Protein AF-T1BHD4-F1 (afdb_monomer_lite)

Secondary structure (DSSP, 8-state):
----PPPPPP---------S-S--HHHHHHHHHHHHHHSS-GGGS-HHHHHS-TTS-HHHHHHHHHHHHHHHHHHHHHHHHHHHHHHHHHHHHH----S-HHHHHHHHHHHHHIIIIIIIIHHHHHHHHHHHHHHHTPPP--HHHHHHHHHHHHHHHHHHH----SSPPTT---S--S-TT--TTTT-TTT-TTTS-HHHHHHHHHHHHHHHHHHHHHHHHHHHHHHHSPTT--PPPPHHHHHHHHHHHHHHHHHHHHHHHHHHHHHHHHH-----HHHHHHHHHHHHHHHHHHHHHHHHHHHHHHHHHHHT---S-HHHHHHHHHHHHHHGGG-GGGGGTTSS--HHHHHHHHHHHHHTHHHHHHHHHHHHHHHTT--TTTS--SHHHHHHHHHHHHHHHHHHHHHHHHSHHHHHHHTTBHHHHHHHHIIIIIIIIHHHHHHHHHHHHHHHTB--S-HHHHHHHHHHHHHHHHHHHHHHHHHHHTTPBTT-S-----HHHHHHHHHHHHHHHHHHHHHHHHHHHHHHHHHHPPBPP-TT--HHHHHHHHHHT----S--------------HHHHHHHHHHHHHHHHHHHHHHHHHTS-----BSTT---GGGPPTT-EEEEEEEETTEEEEEE-SSS-EEEESEEEEETT-EEEEEEEESSS-EEEEE--SSS--EEEEE-TTSEEEEEEEPPSS-EEEEE-B--SS-S---S-SEEEEEEPPTT---GGGTTTT--TT-TTSPPEEE-SEEEEEB-TTS-BTTBSSEEEEEEESEEEEEEEE--GGG--TT-S------S-TTTTT--SS-TTSEEEEEEEEEEEETTTEEEE-S--EEEETT--EEEEEEE-SEEEEEEEEEEEEE---TTS--SSSS--EEEEEEEEEEEEEEE-

Radius of gyration: 31.38 Å; chains: 1; bounding box: 82×58×121 Å

Foldseek 3Di:
DDDDDDDDDDPPPPPPPDDLDPFQPQLLVLQVVLVVCVVPPPVPDDQCCLQQVVVGDLLLNLLSVLQVQLLVLVLLLLVLVLVLLVQQQCCLPPLDGDDDLLSNLLSQQSNQLSNQQRHLVSLLLSLVVVVLSRSLSFDQDPSVLLVLLSVLSSLLSDLLQADDDPDDDVPQRQGARCHNLNQLLADDPQLCVRHDDPSNLSSLVSSLSSLLSSLVSSVVSVVVSVVVDPDPPPDDRQLLSLLVNLLSLLSCQQSVLSNVLSVQSCCCVPVVDFDDRVVSSLSSLLNVQSSLSSLQSSLLSLLSVVLCLQLVFHFLDPVLSVVLSVLCSVLSSLQSCLLVLQPPDDPVSLLVNLLSLVVNLRSLCSSLVRSVVRNPPRDPVSGDPFLLVLLNVQLSVLSVVLSVLSNQSSASLSVLLQRQALLVVLSSLSNVQRHRVSSSVSSCLLCLCSSLLFAFPDSVLSVLLSVLSSQLSVLQSVLSNQRSNLRHGPSDSYDFNAPSNSVSSNSNSVSSVSNSVSSVSVVVRSSCRSVPGHGENQPPHDPSRSSSCSRVSDHPPDDPDPDPPPPPDDPPPVNSVVVVVVVVVVVVVVSVVSVVVSPDDANAHDDPDNDLVPADPQAWEWEWEDAFLWTFIATDGPFGDTAIQEAEEAQFHKYKYKYEYAHGWKWWWWDDNPDRTDIFIYRHPHIYIDIDTHHNQFAKFFTFMDTSRDSQRQSHRHIYGYHYDPPDPDPVSHQPGQDVSGQRGAGEAEDLEDEFEAALSLATPSHRPHHEYEYAQFKRKYKYAYEPNRPDSNDPLDAADDQDSVCSNDRVQPVQQWRPFFKFKWFADSVYGTHTQDDGHTYGHVDIDMDMHRDHAGKMKTTGFDWRFHQSQHNNSVPDNDDRRIHTHRGSMYMYGYHD

Sequence (900 aa):
MTDSIPPPPSPEVGYVPEPIFEKPPILTRVLETAEDKIREPLARRKFFQRLFLLDRDWMTRITMLMLIGAMVWGVIGGLDAYGFQSQAYDYATSGTITLTNQEIYSSITLHGLRMLFGFAQQLEMALFGLLAINAMGVKPRHKWALYTSVGLINASIMLLEGPFYIWPAFNDNYFPSLGWTFSSPLGIQGQSAYAIGPLWFLGWYALTAAVLIWAGWMLVHFRDWLRSRPAGAAGRLPVSLLFVFATVILIPITYGPLLVSTTWDIGTYYLGWGLNPLVNQVIFWMFGHGIVYVLFLIPVAALYLLIPILSKRPIYSYRFAILAAVLFIILTPLLGIHHLFLTALPTWATYTTMVLSFLIIIPSAVTFFSLWMTMKGVRRSQWEWNIVALFALLAFAGSIAGGLSGPDVATIGANVDLHNSLFVLSHFHTITILAIVTGAYAVLYAVFPLLCGRLWFSMWLARIHFLTTAIGGIIIVVCFEGLGTLGILRRQILFPNVPAVDLYNVILFAGIIVILVGQLFFVLNGFLTAYRGRPIVTSGLSFDEAIRAAARSTYVGSTVPVQDVPVQRKATRARREHVEKLWVGSVIVLIVVVLAAATPQALSVTNGITSAANAPAGSEYVTLSGQQYYWTVNETGPIRGTFDNAIVAYAGQWISVNATATGATQSLYIPFRSLPMVNVQVVPGSDSYALFQAPSTPGVYGAPDGEFDGPWFGQDAAALIVLPAVGASDLSAFQSGGGAGDIYNPPILTAASANLVGDSEGLFNHSIPGPTLYAGAGVVSFRWEVPLSSIGTNNYLVNVTSNDKNAQQQYVIDRNYTLPYPVGIYEITATHGLRLVTAPQSLRINRVINESVLLASGVYLYGLVSPVSYSYNPGGQSNGSTGSQLGEVMGLWGVLWVGP

Organism: NCBI:txid410659

InterPro domains:
  IPR000883 Cytochrome c oxidase subunit I [PF00115] (61-512)
  IPR000883 Cytochrome c oxidase subunit I [PR01165] (102-125)
  IPR000883 Cytochrome c oxidase subunit I [PR01165] (176-188)
  IPR000883 Cytochrome c oxidase subunit I [PR01165] (283-304)
  IPR000883 Cytochrome c oxidase subunit I [PR01165] (353-374)
  IPR000883 Cytochrome c oxidase subunit I [PR01165] (419-438)
  IPR000883 Cytochrome c oxidase subunit I [PTHR10422] (57-547)
  IPR008972 Cupredoxin [SSF49503] (617-723)
  IPR023616 Cytochrome c oxidase-like, subunit I domain [PS50855] (61-564)
  IPR036927 Cytochrome c oxidase-like, subunit I superfamily [G3DSA:1.20.210.10] (46-554)
  IPR036927 Cytochrome c oxidase-like, subunit I superfamily [SSF81442] (61-536)

Structure (mmCIF, N/CA/C/O backbone):
data_AF-T1BHD4-F1
#
_entry.id   AF-T1BHD4-F1
#
loop_
_atom_site.group_PDB
_atom_site.id
_atom_site.type_symbol
_atom_site.label_atom_id
_atom_site.label_alt_id
_atom_site.label_comp_id
_atom_site.label_asym_id
_atom_site.label_entity_id
_atom_site.label_seq_id
_atom_site.pdbx_PDB_ins_code
_atom_site.Cartn_x
_atom_site.Cartn_y
_atom_site.Cartn_z
_atom_site.occupancy
_atom_site.B_iso_or_equiv
_atom_site.auth_seq_id
_atom_site.auth_comp_id
_atom_site.auth_asym_id
_atom_site.auth_atom_id
_atom_site.pdbx_PDB_model_num
ATOM 1 N N . MET A 1 1 ? 9.859 30.697 70.129 1.00 37.75 1 MET A N 1
ATOM 2 C CA . MET A 1 1 ? 10.941 29.699 69.975 1.00 37.75 1 MET A CA 1
ATOM 3 C C . MET A 1 1 ? 10.395 28.384 70.502 1.00 37.75 1 MET A C 1
ATOM 5 O O . MET A 1 1 ? 10.095 28.342 71.680 1.00 37.75 1 MET A O 1
ATOM 9 N N . THR A 1 2 ? 10.130 27.323 69.756 1.00 37.94 2 THR A N 1
ATOM 10 C CA . THR A 1 2 ? 10.184 27.007 68.324 1.00 37.94 2 THR A CA 1
ATOM 11 C C . THR A 1 2 ? 9.161 25.883 68.157 1.00 37.94 2 THR A C 1
ATOM 13 O O . THR A 1 2 ? 9.364 24.802 68.711 1.00 37.94 2 THR A O 1
ATOM 16 N N . ASP A 1 3 ? 8.063 26.159 67.456 1.00 36.09 3 ASP A N 1
ATOM 17 C CA . ASP A 1 3 ? 7.056 25.162 67.094 1.00 36.09 3 ASP A CA 1
ATOM 18 C C . ASP A 1 3 ? 7.640 24.191 66.066 1.00 36.09 3 ASP A C 1
ATOM 20 O O . ASP A 1 3 ? 8.254 24.597 65.075 1.00 36.09 3 ASP A O 1
ATOM 24 N N . SER A 1 4 ? 7.473 22.895 66.321 1.00 39.38 4 SER A N 1
ATOM 25 C CA . SER A 1 4 ? 7.901 21.834 65.414 1.00 39.38 4 SER A CA 1
ATOM 26 C C . SER A 1 4 ? 6.839 21.635 64.335 1.00 39.38 4 SER A C 1
ATOM 28 O O . SER A 1 4 ? 5.732 21.163 64.580 1.00 39.38 4 SER A O 1
ATOM 30 N N . ILE A 1 5 ? 7.188 22.050 63.120 1.00 40.41 5 ILE A N 1
ATOM 31 C CA . ILE A 1 5 ? 6.391 21.865 61.908 1.00 40.41 5 ILE A CA 1
ATOM 32 C C . ILE A 1 5 ? 6.306 20.355 61.608 1.00 40.41 5 ILE A C 1
ATOM 34 O O . ILE A 1 5 ? 7.353 19.702 61.539 1.00 40.41 5 ILE A O 1
ATOM 38 N N . PRO A 1 6 ? 5.107 19.776 61.412 1.00 40.91 6 PRO A N 1
ATOM 39 C CA . PRO A 1 6 ? 4.981 18.385 60.995 1.00 40.91 6 PRO A CA 1
ATOM 40 C C . PRO A 1 6 ? 5.512 18.209 59.560 1.00 40.91 6 PRO A C 1
ATOM 42 O O . PRO A 1 6 ? 5.383 19.121 58.738 1.00 40.91 6 PRO A O 1
ATOM 45 N N . PRO A 1 7 ? 6.117 17.054 59.232 1.00 37.09 7 PRO A N 1
ATOM 46 C CA . PRO A 1 7 ? 6.700 16.829 57.915 1.00 37.09 7 PRO A CA 1
ATOM 47 C C . PRO A 1 7 ? 5.620 16.905 56.822 1.00 37.09 7 PRO A C 1
ATOM 49 O O . PRO A 1 7 ? 4.473 16.516 57.064 1.00 37.09 7 PRO A O 1
ATOM 52 N N . PRO A 1 8 ? 5.958 17.394 55.615 1.00 35.53 8 PRO A N 1
ATOM 53 C CA . PRO A 1 8 ? 4.996 17.491 54.529 1.00 35.53 8 PRO A CA 1
ATOM 54 C C . PRO A 1 8 ? 4.495 16.091 54.148 1.00 35.53 8 PRO A C 1
ATOM 56 O O . PRO A 1 8 ? 5.281 15.136 54.163 1.00 35.53 8 PRO A O 1
ATOM 59 N N . PRO A 1 9 ? 3.208 15.947 53.784 1.00 35.22 9 PRO A N 1
ATOM 60 C CA . PRO A 1 9 ? 2.675 14.670 53.345 1.00 35.22 9 PRO A CA 1
ATOM 61 C C . PRO A 1 9 ? 3.465 14.212 52.119 1.00 35.22 9 PRO A C 1
ATOM 63 O O . PRO A 1 9 ? 3.593 14.930 51.124 1.00 35.22 9 PRO A O 1
ATOM 66 N N . SER A 1 10 ? 4.025 13.010 52.202 1.00 32.69 10 SER A N 1
ATOM 67 C CA . SER A 1 10 ? 4.632 12.342 51.058 1.00 32.69 10 SER A CA 1
ATOM 68 C C . SER A 1 10 ? 3.618 12.299 49.908 1.00 32.69 10 SER A C 1
ATOM 70 O O . SER A 1 10 ? 2.452 11.987 50.165 1.00 32.69 10 SER A O 1
ATOM 72 N N . PRO A 1 11 ? 4.012 12.559 48.648 1.00 34.75 11 PRO A N 1
ATOM 73 C CA . PRO A 1 11 ? 3.111 12.438 47.515 1.00 34.75 11 PRO A CA 1
ATOM 74 C C . PRO A 1 11 ? 2.890 10.950 47.218 1.00 34.75 11 PRO A C 1
ATOM 76 O O . PRO A 1 11 ? 3.425 10.398 46.255 1.00 34.75 11 PRO A O 1
ATOM 79 N N . GLU A 1 12 ? 2.087 10.284 48.044 1.00 32.28 12 GLU A N 1
ATOM 80 C CA . GLU A 1 12 ? 1.408 9.050 47.674 1.00 32.28 12 GLU A CA 1
ATOM 81 C C . GLU A 1 12 ? 0.331 9.400 46.646 1.00 32.28 12 GLU A C 1
ATOM 83 O O . GLU A 1 12 ? -0.869 9.378 46.902 1.00 32.28 12 GLU A O 1
ATOM 88 N N . VAL A 1 13 ? 0.762 9.701 45.420 1.00 34.31 13 VAL A N 1
ATOM 89 C CA . VAL A 1 13 ? -0.098 9.490 44.259 1.00 34.31 13 VAL A CA 1
ATOM 90 C C . VAL A 1 13 ? -0.128 7.981 44.053 1.00 34.31 13 VAL A C 1
ATOM 92 O O . VAL A 1 13 ? 0.621 7.415 43.250 1.00 34.31 13 VAL A O 1
ATOM 95 N N . GLY A 1 14 ? -0.951 7.313 44.861 1.00 28.28 14 GLY A N 1
ATOM 96 C CA . GLY A 1 14 ? -1.348 5.940 44.633 1.00 28.28 14 GLY A CA 1
ATOM 97 C C . GLY A 1 14 ? -1.878 5.853 43.210 1.00 28.28 14 GLY A C 1
ATOM 98 O O . GLY A 1 14 ? -2.930 6.395 42.893 1.00 28.28 14 GLY A O 1
ATOM 99 N N . TYR A 1 15 ? -1.117 5.214 42.320 1.00 33.09 15 TYR A N 1
ATOM 100 C CA . TYR A 1 15 ? -1.625 4.822 41.013 1.00 33.09 15 TYR A CA 1
ATOM 101 C C . TYR A 1 15 ? -2.682 3.743 41.250 1.00 33.09 15 TYR A C 1
ATOM 103 O O . TYR A 1 15 ? -2.365 2.546 41.309 1.00 33.09 15 TYR A O 1
ATOM 111 N N . VAL A 1 16 ? -3.908 4.206 41.470 1.00 27.16 16 VAL A N 1
ATOM 112 C CA . VAL A 1 16 ? -5.134 3.468 41.217 1.00 27.16 16 VAL A CA 1
ATOM 113 C C . VAL A 1 16 ? -5.252 3.447 39.694 1.00 27.16 16 VAL A C 1
ATOM 115 O O . VAL A 1 16 ? -5.258 4.518 39.083 1.00 27.16 16 VAL A O 1
ATOM 118 N N . PRO A 1 17 ? -5.231 2.278 39.034 1.00 34.38 17 PRO A N 1
ATOM 119 C CA . PRO A 1 17 ? -5.627 2.225 37.642 1.00 34.38 17 PRO A CA 1
ATOM 120 C C . PRO A 1 17 ? -7.099 2.631 37.612 1.00 34.38 17 PRO A C 1
ATOM 122 O O . PRO A 1 17 ? -7.963 1.843 37.988 1.00 34.38 17 PRO A O 1
ATOM 125 N N . GLU A 1 18 ? -7.374 3.883 37.243 1.00 34.38 18 GLU A N 1
ATOM 126 C CA . GLU A 1 18 ? -8.724 4.272 36.856 1.00 34.38 18 GLU A CA 1
ATOM 127 C C . GLU A 1 18 ? -9.193 3.266 35.796 1.00 34.38 18 GLU A C 1
ATOM 129 O O . GLU A 1 18 ? -8.394 2.898 34.917 1.00 34.38 18 GLU A O 1
ATOM 134 N N . PRO A 1 19 ? -10.438 2.764 35.883 1.00 34.75 19 PRO A N 1
ATOM 135 C CA . PRO A 1 19 ? -11.001 1.939 34.829 1.00 34.75 19 PRO A CA 1
ATOM 136 C C . PRO A 1 19 ? -10.762 2.654 33.503 1.00 34.75 19 PRO A C 1
ATOM 138 O O . PRO A 1 19 ? -11.073 3.839 33.384 1.00 34.75 19 PRO A O 1
ATOM 141 N N . ILE A 1 20 ? -10.197 1.956 32.510 1.00 44.94 20 ILE A N 1
ATOM 142 C CA . ILE A 1 20 ? -9.869 2.578 31.215 1.00 44.94 20 ILE A CA 1
ATOM 143 C C . ILE A 1 20 ? -11.138 3.221 30.616 1.00 44.94 20 ILE A C 1
ATOM 145 O O . ILE A 1 20 ? -11.033 4.218 29.905 1.00 44.94 20 ILE A O 1
ATOM 149 N N . PHE A 1 21 ? -12.331 2.735 31.000 1.00 45.56 21 PHE A N 1
ATOM 150 C CA . PHE A 1 21 ? -13.623 3.347 30.700 1.00 45.56 21 PHE A CA 1
ATOM 151 C C . PHE A 1 21 ? -14.648 3.124 31.832 1.00 45.56 21 PHE A C 1
ATOM 153 O O . PHE A 1 21 ? -15.218 2.036 31.954 1.00 45.56 21 PHE A O 1
ATOM 160 N N . GLU A 1 22 ? -14.967 4.151 32.626 1.00 38.59 22 GLU A N 1
ATOM 161 C CA . GLU A 1 22 ? -16.187 4.148 33.448 1.00 38.59 22 GLU A CA 1
ATOM 162 C C . GLU A 1 22 ? -17.404 4.428 32.546 1.00 38.59 22 GLU A C 1
ATOM 164 O O . GLU A 1 22 ? -17.807 5.565 32.338 1.00 38.59 22 GLU A O 1
ATOM 169 N N . LYS A 1 23 ? -17.969 3.351 31.978 1.00 39.41 23 LYS A N 1
ATOM 170 C CA . LYS A 1 23 ? -19.267 3.292 31.269 1.00 39.41 23 LYS A CA 1
ATOM 171 C C . LYS A 1 23 ? -19.416 4.236 30.049 1.00 39.41 23 LYS A C 1
ATOM 173 O O . LYS A 1 23 ? -19.942 5.341 30.179 1.00 39.41 23 LYS A O 1
ATOM 178 N N . PRO A 1 24 ? -19.083 3.794 28.816 1.00 42.75 24 PRO A N 1
ATOM 179 C CA . PRO A 1 24 ? -19.375 4.582 27.617 1.00 42.75 24 PRO A CA 1
ATOM 180 C C . PRO A 1 24 ? -20.900 4.666 27.381 1.00 42.75 24 PRO A C 1
ATOM 182 O O . PRO A 1 24 ? -21.547 3.617 27.384 1.00 42.75 24 PRO A O 1
ATOM 185 N N . PRO A 1 25 ? -21.498 5.845 27.107 1.00 40.19 25 PRO A N 1
ATOM 186 C CA . PRO A 1 25 ? -22.955 6.031 27.034 1.00 40.19 25 PRO A CA 1
ATOM 187 C C . PRO A 1 25 ? -23.633 5.505 25.757 1.00 40.19 25 PRO A C 1
ATOM 189 O O . PRO A 1 25 ? -24.859 5.517 25.673 1.00 40.19 25 PRO A O 1
ATOM 192 N N . ILE A 1 26 ? -22.879 5.138 24.713 1.00 41.28 26 ILE A N 1
ATOM 193 C CA . ILE A 1 26 ? -23.448 4.828 23.384 1.00 41.28 26 ILE A CA 1
ATOM 194 C C . ILE A 1 26 ? -23.464 3.340 23.099 1.00 41.28 26 ILE A C 1
ATOM 196 O O . ILE A 1 26 ? -24.512 2.846 22.703 1.00 41.28 26 ILE A O 1
ATOM 200 N N . LEU A 1 27 ? -22.381 2.606 23.366 1.00 44.25 27 LEU A N 1
ATOM 201 C CA . LEU A 1 27 ? -22.451 1.147 23.393 1.00 44.25 27 LEU A CA 1
ATOM 202 C C . LEU A 1 27 ? -23.473 0.693 24.437 1.00 44.25 27 LEU A C 1
ATOM 204 O O . LEU A 1 27 ? -24.352 -0.070 24.079 1.00 44.25 27 LEU A O 1
ATOM 208 N N . THR A 1 28 ? -23.493 1.253 25.653 1.00 43.34 28 THR A N 1
ATOM 209 C CA . THR A 1 28 ? -24.579 0.965 26.616 1.00 43.34 28 THR A CA 1
ATOM 210 C C . THR A 1 28 ? -25.963 1.270 26.053 1.00 43.34 28 THR A C 1
ATOM 212 O O . THR A 1 28 ? -26.806 0.399 26.143 1.00 43.34 28 THR A O 1
ATOM 215 N N . ARG A 1 29 ? -26.203 2.390 25.353 1.00 46.31 29 ARG A N 1
ATOM 216 C CA . ARG A 1 29 ? -27.501 2.623 24.681 1.00 46.31 29 ARG A CA 1
ATOM 217 C C . ARG A 1 29 ? -27.800 1.641 23.555 1.00 46.31 29 ARG A C 1
ATOM 219 O O . ARG A 1 29 ? -28.943 1.222 23.427 1.00 46.31 29 ARG A O 1
ATOM 226 N N . VAL A 1 30 ? -26.830 1.276 22.716 1.00 43.12 30 VAL A N 1
ATOM 227 C CA . VAL A 1 30 ? -27.009 0.267 21.652 1.00 43.12 30 VAL A CA 1
ATOM 228 C C . VAL A 1 30 ? -27.375 -1.085 22.264 1.00 43.12 30 VAL A C 1
ATOM 230 O O . VAL A 1 30 ? -28.227 -1.788 21.715 1.00 43.12 30 VAL A O 1
ATOM 233 N N . LEU A 1 31 ? -26.771 -1.404 23.409 1.00 42.91 31 LEU A N 1
ATOM 234 C CA . LEU A 1 31 ? -26.944 -2.637 24.166 1.00 42.91 31 LEU A CA 1
ATOM 235 C C . LEU A 1 31 ? -28.255 -2.642 24.985 1.00 42.91 31 LEU A C 1
ATOM 237 O O . LEU A 1 31 ? -28.995 -3.614 24.907 1.00 42.91 31 LEU A O 1
ATOM 241 N N . GLU A 1 32 ? -28.626 -1.539 25.638 1.00 41.41 32 GLU A N 1
ATOM 242 C CA . GLU A 1 32 ? -29.917 -1.322 26.320 1.00 41.41 32 GLU A CA 1
ATOM 243 C C . GLU A 1 32 ? -31.073 -1.338 25.306 1.00 41.41 32 GLU A C 1
ATOM 245 O O . GLU A 1 32 ? -32.048 -2.064 25.467 1.00 41.41 32 GLU A O 1
ATOM 250 N N . THR A 1 33 ? -30.925 -0.643 24.169 1.00 41.19 33 THR A N 1
ATOM 251 C CA . THR A 1 33 ? -31.912 -0.692 23.073 1.00 41.19 33 THR A CA 1
ATOM 252 C C . THR A 1 33 ? -31.947 -2.077 22.412 1.00 41.19 33 THR A C 1
ATOM 254 O O . THR A 1 33 ? -32.960 -2.455 21.822 1.00 41.19 33 THR A O 1
ATOM 257 N N . ALA A 1 34 ? -30.843 -2.840 22.438 1.00 43.44 34 ALA A N 1
ATOM 258 C CA . ALA A 1 34 ? -30.851 -4.231 21.991 1.00 43.44 34 ALA A CA 1
ATOM 259 C C . ALA A 1 34 ? -31.668 -5.096 22.950 1.00 43.44 34 ALA A C 1
ATOM 261 O O . ALA A 1 34 ? -32.467 -5.882 22.461 1.00 43.44 34 ALA A O 1
ATOM 262 N N . GLU A 1 35 ? -31.532 -4.921 24.262 1.00 44.69 35 GLU A N 1
ATOM 263 C CA . GLU A 1 35 ? -32.291 -5.662 25.275 1.00 44.69 35 GLU A CA 1
ATOM 264 C C . GLU A 1 35 ? -33.784 -5.348 25.285 1.00 44.69 35 GLU A C 1
ATOM 266 O O . GLU A 1 35 ? -34.590 -6.281 25.249 1.00 44.69 35 GLU A O 1
ATOM 271 N N . ASP A 1 36 ? -34.171 -4.072 25.224 1.00 45.59 36 ASP A N 1
ATOM 272 C CA . ASP A 1 36 ? -35.586 -3.685 25.135 1.00 45.59 36 ASP A CA 1
ATOM 273 C C . ASP A 1 36 ? -36.251 -4.272 23.881 1.00 45.59 36 ASP A C 1
ATOM 275 O O . ASP A 1 36 ? -37.420 -4.657 23.897 1.00 45.59 36 ASP A O 1
ATOM 279 N N . LYS A 1 37 ? -35.479 -4.430 22.796 1.00 44.59 37 LYS A N 1
ATOM 280 C CA . LYS A 1 37 ? -35.927 -5.048 21.540 1.00 44.59 37 LYS A CA 1
ATOM 281 C C . LYS A 1 37 ? -35.692 -6.559 21.449 1.00 44.59 37 LYS A C 1
ATOM 283 O O . LYS A 1 37 ? -36.219 -7.165 20.522 1.00 44.59 37 LYS A O 1
ATOM 288 N N . ILE A 1 38 ? -34.931 -7.179 22.357 1.00 45.97 38 ILE A N 1
ATOM 289 C CA . ILE A 1 38 ? -34.836 -8.646 22.498 1.00 45.97 38 ILE A CA 1
ATOM 290 C C . ILE A 1 38 ? -36.165 -9.197 23.043 1.00 45.97 38 ILE A C 1
ATOM 292 O O . ILE A 1 38 ? -36.501 -10.350 22.775 1.00 45.97 38 ILE A O 1
ATOM 296 N N . ARG A 1 39 ? -36.964 -8.361 23.727 1.00 45.62 39 ARG A N 1
ATOM 297 C CA . ARG A 1 39 ? -38.342 -8.685 24.133 1.00 45.62 39 ARG A CA 1
ATOM 298 C C . ARG A 1 39 ? -39.333 -8.734 22.961 1.00 45.62 39 ARG A C 1
ATOM 300 O O . ARG A 1 39 ? -40.324 -9.453 23.050 1.00 45.62 39 ARG A O 1
ATOM 307 N N . GLU A 1 40 ? -39.063 -8.050 21.845 1.00 46.81 40 GLU A N 1
ATOM 308 C CA . GLU A 1 40 ? -39.755 -8.315 20.578 1.00 46.81 40 GLU A CA 1
ATOM 309 C C . GLU A 1 40 ? -39.084 -9.491 19.851 1.00 46.81 40 GLU A C 1
ATOM 311 O O . GLU A 1 40 ? -37.854 -9.552 19.769 1.00 46.81 40 GLU A O 1
ATOM 316 N N . PRO A 1 41 ? -39.839 -10.421 19.240 1.00 49.69 41 PRO A N 1
ATOM 317 C CA . PRO A 1 41 ? -39.219 -11.493 18.485 1.00 49.69 41 PRO A CA 1
ATOM 318 C C . PRO A 1 41 ? -38.458 -10.901 17.294 1.00 49.69 41 PRO A C 1
ATOM 320 O O . PRO A 1 41 ? -39.052 -10.477 16.301 1.00 49.69 41 PRO A O 1
ATOM 323 N N . LEU A 1 42 ? -37.120 -10.946 17.364 1.00 51.78 42 LEU A N 1
ATOM 324 C CA . LEU A 1 42 ? -36.181 -10.588 16.288 1.00 51.78 42 LEU A CA 1
ATOM 325 C C . LEU A 1 42 ? -36.561 -11.217 14.931 1.00 51.78 42 LEU A C 1
ATOM 327 O O . LEU A 1 42 ? -36.182 -10.691 13.884 1.00 51.78 42 LEU A O 1
ATOM 331 N N . ALA A 1 43 ? -37.347 -12.301 14.952 1.00 51.75 43 ALA A N 1
ATOM 332 C CA . ALA A 1 43 ? -37.992 -12.944 13.812 1.00 51.75 43 ALA A CA 1
ATOM 333 C C . ALA A 1 43 ? -38.841 -11.997 12.933 1.00 51.75 43 ALA A C 1
ATOM 335 O O . ALA A 1 43 ? -38.909 -12.227 11.730 1.00 51.75 43 ALA A O 1
ATOM 336 N N . ARG A 1 44 ? -39.417 -10.908 13.471 1.00 54.97 44 ARG A N 1
ATOM 337 C CA . ARG A 1 44 ? -40.300 -9.983 12.725 1.00 54.97 44 ARG A CA 1
ATOM 338 C C . ARG A 1 44 ? -39.579 -8.952 11.844 1.00 54.97 44 ARG A C 1
ATOM 340 O O . ARG A 1 44 ? -40.221 -8.308 11.018 1.00 54.97 44 ARG A O 1
ATOM 347 N N . ARG A 1 45 ? -38.258 -8.771 11.985 1.00 64.75 45 ARG A N 1
ATOM 348 C CA . ARG A 1 45 ? -37.512 -7.755 11.210 1.00 64.75 45 ARG A CA 1
ATOM 349 C C . ARG A 1 45 ? -37.283 -8.188 9.764 1.00 64.75 45 ARG A C 1
ATOM 351 O O . ARG A 1 45 ? -36.783 -9.295 9.545 1.00 64.75 45 ARG A O 1
ATOM 358 N N . LYS A 1 46 ? -37.560 -7.285 8.812 1.00 74.25 46 LYS A N 1
ATOM 359 C CA . LYS A 1 46 ? -37.330 -7.483 7.366 1.00 74.25 46 LYS A CA 1
ATOM 360 C C . LYS A 1 46 ? -35.830 -7.573 7.047 1.00 74.25 46 LYS A C 1
ATOM 362 O O . LYS A 1 46 ? -35.008 -7.027 7.781 1.00 74.25 46 LYS A O 1
ATOM 367 N N . PHE A 1 47 ? -35.479 -8.219 5.931 1.00 75.12 47 PHE A N 1
ATOM 368 C CA . PHE A 1 47 ? -34.093 -8.457 5.491 1.00 75.12 47 PHE A CA 1
ATOM 369 C C . PHE A 1 47 ? -33.192 -7.210 5.588 1.00 75.12 47 PHE A C 1
ATOM 371 O O . PHE A 1 47 ? -32.221 -7.209 6.345 1.00 75.12 47 PHE A O 1
ATOM 378 N N . PHE A 1 48 ? -33.572 -6.113 4.923 1.00 74.06 48 PHE A N 1
ATOM 379 C CA . PHE A 1 48 ? -32.797 -4.864 4.912 1.00 74.06 48 PHE A CA 1
ATOM 380 C C . PHE A 1 48 ? -32.640 -4.221 6.295 1.00 74.06 48 PHE A C 1
ATOM 382 O O . PHE A 1 48 ? -31.593 -3.655 6.597 1.00 74.06 48 PHE A O 1
ATOM 389 N N . GLN A 1 49 ? -33.643 -4.345 7.170 1.00 76.31 49 GLN A N 1
ATOM 390 C CA . GLN A 1 49 ? -33.557 -3.810 8.532 1.00 76.31 49 GLN A CA 1
ATOM 391 C C . GLN A 1 49 ? -32.501 -4.542 9.363 1.00 76.31 49 GLN A C 1
ATOM 393 O O . GLN A 1 49 ? -31.856 -3.916 10.196 1.00 76.31 49 GLN A O 1
ATOM 398 N N . ARG A 1 50 ? -32.306 -5.848 9.135 1.00 74.00 50 ARG A N 1
ATOM 399 C CA . ARG A 1 50 ? -31.280 -6.634 9.836 1.00 74.00 50 ARG A CA 1
ATOM 400 C C . ARG A 1 50 ? -29.885 -6.372 9.291 1.00 74.00 50 ARG A C 1
ATOM 402 O O . ARG A 1 50 ? -28.965 -6.213 10.080 1.00 74.00 50 ARG A O 1
ATOM 409 N N . LEU A 1 51 ? -29.740 -6.325 7.969 1.00 76.62 51 LEU A N 1
ATOM 410 C CA . LEU A 1 51 ? -28.431 -6.186 7.336 1.00 76.62 51 LEU A CA 1
ATOM 411 C C . LEU A 1 51 ? -27.845 -4.779 7.520 1.00 76.62 51 LEU A C 1
ATOM 413 O O . LEU A 1 51 ? -26.688 -4.645 7.890 1.00 76.62 51 LEU A O 1
ATOM 417 N N . PHE A 1 52 ? -28.654 -3.735 7.329 1.00 81.31 52 PHE A N 1
ATOM 418 C CA . PHE A 1 52 ? -28.213 -2.337 7.437 1.00 81.31 52 PHE A CA 1
ATOM 419 C C . PHE A 1 52 ? -28.506 -1.710 8.805 1.00 81.31 52 PHE A C 1
ATOM 421 O O . PHE A 1 52 ? -28.293 -0.514 9.002 1.00 81.31 52 PHE A O 1
ATOM 428 N N . LEU A 1 53 ? -29.038 -2.499 9.746 1.00 81.38 53 LEU A N 1
ATOM 429 C CA . LEU A 1 53 ? -29.395 -2.051 11.094 1.00 81.38 53 LEU A CA 1
ATOM 430 C C . LEU A 1 53 ? -30.306 -0.805 11.091 1.00 81.38 53 LEU A C 1
ATOM 432 O O . LEU A 1 53 ? -30.191 0.060 11.957 1.00 81.38 53 LEU A O 1
ATOM 436 N N . LEU A 1 54 ? -31.225 -0.695 10.117 1.00 77.38 54 LEU A N 1
ATOM 437 C CA . LEU A 1 54 ? -32.016 0.524 9.851 1.00 77.38 54 LEU A CA 1
ATOM 438 C C . LEU A 1 54 ? -32.903 0.974 11.023 1.00 77.38 54 LEU A C 1
ATOM 440 O O . LEU A 1 54 ? -33.328 2.131 11.069 1.00 77.38 54 LEU A O 1
ATOM 444 N N . ASP A 1 55 ? -33.164 0.078 11.972 1.00 71.00 55 ASP A N 1
ATOM 445 C CA . ASP A 1 55 ? -33.934 0.335 13.186 1.00 71.00 55 ASP A CA 1
ATOM 446 C C . ASP A 1 55 ? -33.082 0.817 14.379 1.00 71.00 55 ASP A C 1
ATOM 448 O O . ASP A 1 55 ? -33.630 1.104 15.446 1.00 71.00 55 ASP A O 1
ATOM 452 N N . ARG A 1 56 ? -31.752 0.867 14.235 1.00 77.62 56 ARG A N 1
ATOM 453 C CA . ARG A 1 56 ? -30.814 1.348 15.261 1.00 77.62 56 ARG A CA 1
ATOM 454 C C . ARG A 1 56 ? -30.647 2.867 15.206 1.00 77.62 56 ARG A C 1
ATOM 456 O O . ARG A 1 56 ? -31.207 3.552 14.347 1.00 77.62 56 ARG A O 1
ATOM 463 N N . ASP A 1 57 ? -29.893 3.413 16.157 1.00 81.50 57 ASP A N 1
ATOM 464 C CA . ASP A 1 57 ? -29.567 4.835 16.167 1.00 81.50 57 ASP A CA 1
ATOM 465 C C . ASP A 1 57 ? -28.785 5.233 14.899 1.00 81.50 57 ASP A C 1
ATOM 467 O O . ASP A 1 57 ? -28.290 4.406 14.130 1.00 81.50 57 ASP A O 1
ATOM 471 N N . TRP A 1 58 ? -28.727 6.531 14.616 1.00 85.81 58 TRP A N 1
ATOM 472 C CA . TRP A 1 58 ? -28.119 7.005 13.374 1.00 85.81 58 TRP A CA 1
ATOM 473 C C . TRP A 1 58 ? -26.606 6.747 13.290 1.00 85.81 58 TRP A C 1
ATOM 475 O O . TRP A 1 58 ? -26.129 6.546 12.178 1.00 85.81 58 TRP A O 1
ATOM 485 N N . MET A 1 59 ? -25.881 6.714 14.416 1.00 85.88 59 MET A N 1
ATOM 486 C CA . MET A 1 59 ? -24.435 6.469 14.443 1.00 85.88 59 MET A CA 1
ATOM 487 C C . MET A 1 59 ? -24.137 4.999 14.128 1.00 85.88 59 MET A C 1
ATOM 489 O O . MET A 1 59 ? -23.268 4.698 13.311 1.00 85.88 59 MET A O 1
ATOM 493 N N . THR A 1 60 ? -24.915 4.075 14.693 1.00 84.50 60 THR A N 1
ATOM 494 C CA . THR A 1 60 ? -24.822 2.646 14.353 1.00 84.50 60 THR A CA 1
ATOM 495 C C . THR A 1 60 ? -25.131 2.401 12.875 1.00 84.50 60 THR A C 1
ATOM 497 O O . THR A 1 60 ? -24.396 1.685 12.198 1.00 84.50 60 THR A O 1
ATOM 500 N N . ARG A 1 61 ? -26.181 3.039 12.341 1.00 86.94 61 ARG A N 1
ATOM 501 C CA . ARG A 1 61 ? -26.566 2.906 10.925 1.00 86.94 61 ARG A CA 1
ATOM 502 C C . ARG A 1 61 ? -25.494 3.401 9.969 1.00 86.94 61 ARG A C 1
ATOM 504 O O . ARG A 1 61 ? -25.156 2.689 9.032 1.00 86.94 61 ARG A O 1
ATOM 511 N N . ILE A 1 62 ? -24.966 4.604 10.197 1.00 90.25 62 ILE A N 1
ATOM 512 C CA . ILE A 1 62 ? -23.933 5.159 9.317 1.00 90.25 62 ILE A CA 1
ATOM 513 C C . ILE A 1 62 ? -22.635 4.353 9.411 1.00 90.25 62 ILE A C 1
ATOM 515 O O . ILE A 1 62 ? -22.032 4.079 8.383 1.00 90.25 62 ILE A O 1
ATOM 519 N N . THR A 1 63 ? -22.272 3.867 10.604 1.00 92.00 63 THR A N 1
ATOM 520 C CA . THR A 1 63 ? -21.116 2.972 10.768 1.00 92.00 63 THR A CA 1
ATOM 521 C C . THR A 1 63 ? -21.307 1.687 9.964 1.00 92.00 63 THR A C 1
ATOM 523 O O . THR A 1 63 ? -20.417 1.298 9.217 1.00 92.00 63 THR A O 1
ATOM 526 N N . MET A 1 64 ? -22.480 1.050 10.051 1.00 90.31 64 MET A N 1
ATOM 527 C CA . MET A 1 64 ? -22.771 -0.165 9.282 1.00 90.31 64 MET A CA 1
ATOM 528 C C . MET A 1 64 ? -22.745 0.085 7.768 1.00 90.31 64 MET A C 1
ATOM 530 O O . MET A 1 64 ? -22.219 -0.739 7.027 1.00 90.31 64 MET A O 1
ATOM 534 N N . LEU A 1 65 ? -23.262 1.230 7.305 1.00 91.31 65 LEU A N 1
ATOM 535 C CA . LEU A 1 65 ? -23.178 1.631 5.896 1.00 91.31 65 LEU A CA 1
ATOM 536 C C . LEU A 1 65 ? -21.726 1.783 5.436 1.00 91.31 65 LEU A C 1
ATOM 538 O O . LEU A 1 65 ? -21.377 1.277 4.375 1.00 91.31 65 LEU A O 1
ATOM 542 N N . MET A 1 66 ? -20.876 2.422 6.243 1.00 94.44 66 MET A N 1
ATOM 543 C CA . MET A 1 66 ? -19.455 2.563 5.928 1.00 94.44 66 MET A CA 1
ATOM 544 C C . MET A 1 66 ? -18.744 1.212 5.887 1.00 94.44 66 MET A C 1
ATOM 546 O O . MET A 1 66 ? -17.977 0.983 4.958 1.00 94.44 66 MET A O 1
ATOM 550 N N . LEU A 1 67 ? -19.025 0.315 6.841 1.00 93.38 67 LEU A N 1
ATOM 551 C CA . LEU A 1 67 ? -18.464 -1.039 6.858 1.00 93.38 67 LEU A CA 1
ATOM 552 C C . LEU A 1 67 ? -18.869 -1.826 5.609 1.00 93.38 67 LEU A C 1
ATOM 554 O O . LEU A 1 67 ? -18.010 -2.417 4.967 1.00 93.38 67 LEU A O 1
ATOM 558 N N . ILE A 1 68 ? -20.154 -1.812 5.242 1.00 91.81 68 ILE A N 1
ATOM 559 C CA . ILE A 1 68 ? -20.639 -2.487 4.031 1.00 91.81 68 ILE A CA 1
ATOM 560 C C . ILE A 1 68 ? -19.986 -1.883 2.785 1.00 91.81 68 ILE A C 1
ATOM 562 O O . ILE A 1 68 ? -19.475 -2.635 1.964 1.00 91.81 68 ILE A O 1
ATOM 566 N N . GLY A 1 69 ? -19.960 -0.552 2.659 1.00 93.25 69 GLY A N 1
ATOM 567 C CA . GLY A 1 69 ? -19.323 0.123 1.527 1.00 93.25 69 GLY A CA 1
ATOM 568 C C . GLY A 1 69 ? -17.835 -0.212 1.416 1.00 93.25 69 GLY A C 1
ATOM 569 O O . GLY A 1 69 ? -17.374 -0.566 0.338 1.00 93.25 69 GLY A O 1
ATOM 570 N N . ALA A 1 70 ? -17.113 -0.222 2.541 1.00 94.69 70 ALA A N 1
ATOM 571 C CA . ALA A 1 70 ? -15.712 -0.623 2.575 1.00 94.69 70 ALA A CA 1
ATOM 572 C C . ALA A 1 70 ? -15.539 -2.070 2.092 1.00 94.69 70 ALA A C 1
ATOM 574 O O . ALA A 1 70 ? -14.670 -2.333 1.270 1.00 94.69 70 ALA A O 1
ATOM 575 N N . MET A 1 71 ? -16.386 -3.006 2.539 1.00 92.44 71 MET A N 1
ATOM 576 C CA . MET A 1 71 ? -16.313 -4.397 2.072 1.00 92.44 71 MET A CA 1
ATOM 577 C C . MET A 1 71 ? -16.620 -4.535 0.580 1.00 92.44 71 MET A C 1
ATOM 579 O O . MET A 1 71 ? -15.993 -5.355 -0.080 1.00 92.44 71 MET A O 1
ATOM 583 N N . VAL A 1 72 ? -17.560 -3.752 0.039 1.00 92.75 72 VAL A N 1
ATOM 584 C CA . VAL A 1 72 ? -17.851 -3.745 -1.404 1.00 92.75 72 VAL A CA 1
ATOM 585 C C . VAL A 1 72 ? -16.611 -3.313 -2.183 1.00 92.75 72 VAL A C 1
ATOM 587 O O . VAL A 1 72 ? -16.171 -4.050 -3.062 1.00 92.75 72 VAL A O 1
ATOM 590 N N . TRP A 1 73 ? -15.993 -2.188 -1.811 1.00 94.44 73 TRP A N 1
ATOM 591 C CA . TRP A 1 73 ? -14.758 -1.729 -2.452 1.00 94.44 73 TRP A CA 1
ATOM 592 C C . TRP A 1 73 ? -13.597 -2.704 -2.269 1.00 94.44 73 TRP A C 1
ATOM 594 O O . TRP A 1 73 ? -12.847 -2.926 -3.211 1.00 94.44 73 TRP A O 1
ATOM 604 N N . GLY A 1 74 ? -13.479 -3.337 -1.100 1.00 94.00 74 GLY A N 1
ATOM 605 C CA . GLY A 1 74 ? -12.450 -4.341 -0.834 1.00 94.00 74 GLY A CA 1
ATOM 606 C C . GLY A 1 74 ? -12.611 -5.604 -1.683 1.00 94.00 74 GLY A C 1
ATOM 607 O O . GLY A 1 74 ? -11.625 -6.135 -2.184 1.00 94.00 74 GLY A O 1
ATOM 608 N N . VAL A 1 75 ? -13.845 -6.077 -1.899 1.00 92.56 75 VAL A N 1
ATOM 609 C CA . VAL A 1 75 ? -14.111 -7.219 -2.792 1.00 92.56 75 VAL A CA 1
ATOM 610 C C . VAL A 1 75 ? -13.767 -6.860 -4.232 1.00 92.56 75 VAL A C 1
ATOM 612 O O . VAL A 1 75 ? -13.055 -7.621 -4.880 1.00 92.56 75 VAL A O 1
ATOM 615 N N . ILE A 1 76 ? -14.223 -5.704 -4.719 1.00 92.31 76 ILE A N 1
ATOM 616 C CA . ILE A 1 76 ? -13.953 -5.267 -6.094 1.00 92.31 76 ILE A CA 1
ATOM 617 C C . ILE A 1 76 ? -12.446 -5.052 -6.298 1.00 92.31 76 ILE A C 1
ATOM 619 O O . ILE A 1 76 ? -11.871 -5.630 -7.212 1.00 92.31 76 ILE A O 1
ATOM 623 N N . GLY A 1 77 ? -11.779 -4.335 -5.390 1.00 93.44 77 GLY A N 1
ATOM 624 C CA . GLY A 1 77 ? -10.327 -4.148 -5.424 1.00 93.44 77 GLY A CA 1
ATOM 625 C C . GLY A 1 77 ? -9.547 -5.465 -5.349 1.00 93.44 77 GLY A C 1
ATOM 626 O O . GLY A 1 77 ? -8.455 -5.580 -5.901 1.00 93.44 77 GLY A O 1
ATOM 627 N N . GLY A 1 78 ? -10.081 -6.482 -4.668 1.00 93.62 78 GLY A N 1
ATOM 628 C CA . GLY A 1 78 ? -9.480 -7.817 -4.622 1.00 93.62 78 GLY A CA 1
ATOM 629 C C . GLY A 1 78 ? -9.598 -8.560 -5.953 1.00 93.62 78 GLY A C 1
ATOM 630 O O . GLY A 1 78 ? -8.666 -9.259 -6.347 1.00 93.62 78 GLY A O 1
ATOM 631 N N . LEU A 1 79 ? -10.716 -8.381 -6.660 1.00 91.38 79 LEU A N 1
ATOM 632 C CA . LEU A 1 79 ? -10.906 -8.910 -8.011 1.00 91.38 79 LEU A CA 1
ATOM 633 C C . LEU A 1 79 ? -9.992 -8.216 -9.023 1.00 91.38 79 LEU A C 1
ATOM 635 O O . LEU A 1 79 ? -9.471 -8.891 -9.904 1.00 91.38 79 LEU A O 1
ATOM 639 N N . ASP A 1 80 ? -9.726 -6.920 -8.851 1.00 91.62 80 ASP A N 1
ATOM 640 C CA . ASP A 1 80 ? -8.729 -6.213 -9.659 1.00 91.62 80 ASP A CA 1
ATOM 641 C C . ASP A 1 80 ? -7.338 -6.865 -9.487 1.00 91.62 80 ASP A C 1
ATOM 643 O O . ASP A 1 80 ? -6.678 -7.241 -10.461 1.00 91.62 80 ASP A O 1
ATOM 647 N N . ALA A 1 81 ? -6.924 -7.126 -8.238 1.00 92.56 81 ALA A N 1
ATOM 648 C CA . ALA A 1 81 ? -5.666 -7.828 -7.968 1.00 92.56 81 ALA A CA 1
ATOM 649 C C . ALA A 1 81 ? -5.601 -9.215 -8.617 1.00 92.56 81 ALA A C 1
ATOM 651 O O . ALA A 1 81 ? -4.574 -9.578 -9.185 1.00 92.56 81 ALA A O 1
ATOM 652 N N . TYR A 1 82 ? -6.695 -9.977 -8.550 1.00 91.94 82 TYR A N 1
ATOM 653 C CA . TYR A 1 82 ? -6.803 -11.261 -9.238 1.00 91.94 82 TYR A CA 1
ATOM 654 C C . TYR A 1 82 ? -6.652 -11.109 -10.753 1.00 91.94 82 TYR A C 1
ATOM 656 O O . TYR A 1 82 ? -5.895 -11.866 -11.352 1.00 91.94 82 TYR A O 1
ATOM 664 N N . GLY A 1 83 ? -7.327 -10.125 -11.352 1.00 86.19 83 GLY A N 1
ATOM 665 C CA . GLY A 1 83 ? -7.301 -9.880 -12.790 1.00 86.19 83 GLY A CA 1
ATOM 666 C C . GLY A 1 83 ? -5.878 -9.707 -13.304 1.00 86.19 83 GLY A C 1
ATOM 667 O O . GLY A 1 83 ? -5.403 -10.530 -14.079 1.00 86.19 83 GLY A O 1
ATOM 668 N N . PHE A 1 84 ? -5.143 -8.706 -12.818 1.00 85.50 84 PHE A N 1
ATOM 669 C CA . PHE A 1 84 ? -3.808 -8.452 -13.369 1.00 85.50 84 PHE A CA 1
ATOM 670 C C . PHE A 1 84 ? -2.786 -9.542 -13.001 1.00 85.50 84 PHE A C 1
ATOM 672 O O . PHE A 1 84 ? -1.862 -9.792 -13.765 1.00 85.50 84 PHE A O 1
ATOM 679 N N . GLN A 1 85 ? -2.948 -10.226 -11.864 1.00 90.19 85 GLN A N 1
ATOM 680 C CA . GLN A 1 85 ? -2.033 -11.306 -11.469 1.00 90.19 85 GLN A CA 1
ATOM 681 C C . GLN A 1 85 ? -2.337 -12.635 -12.165 1.00 90.19 85 GLN A C 1
ATOM 683 O O . GLN A 1 85 ? -1.446 -13.473 -12.291 1.00 90.19 85 GLN A O 1
ATOM 688 N N . SER A 1 86 ? -3.564 -12.829 -12.659 1.00 88.75 86 SER A N 1
ATOM 689 C CA . SER A 1 86 ? -3.896 -13.977 -13.509 1.00 88.75 86 SER A CA 1
ATOM 690 C C . SER A 1 86 ? -3.101 -13.959 -14.812 1.00 88.75 86 SER A C 1
ATOM 692 O O . SER A 1 86 ? -2.612 -15.001 -15.221 1.00 88.75 86 SER A O 1
ATOM 694 N N . GLN A 1 87 ? -2.834 -12.776 -15.376 1.00 86.06 87 GLN A N 1
ATOM 695 C CA . GLN A 1 87 ? -1.967 -12.619 -16.544 1.00 86.06 87 GLN A CA 1
ATOM 696 C C . GLN A 1 87 ? -0.540 -13.136 -16.284 1.00 86.06 87 GLN A C 1
ATOM 698 O O . GLN A 1 87 ? 0.003 -13.882 -17.096 1.00 86.06 87 GLN A O 1
ATOM 703 N N . ALA A 1 88 ? 0.064 -12.777 -15.145 1.00 85.44 88 ALA A N 1
ATOM 704 C CA . ALA A 1 88 ? 1.402 -13.253 -14.785 1.00 85.44 88 ALA A CA 1
ATOM 705 C C . ALA A 1 88 ? 1.437 -14.782 -14.592 1.00 85.44 88 ALA A C 1
ATOM 707 O O . ALA A 1 88 ? 2.420 -15.433 -14.943 1.00 85.44 88 ALA A O 1
ATOM 708 N N . TYR A 1 89 ? 0.357 -15.365 -14.065 1.00 90.50 89 TYR A N 1
ATOM 709 C CA . TYR A 1 89 ? 0.199 -16.813 -13.919 1.00 90.50 89 TYR A CA 1
ATOM 710 C C . TYR A 1 89 ? -0.011 -17.540 -15.259 1.00 90.50 89 TYR A C 1
ATOM 712 O O . TYR A 1 89 ? 0.653 -18.545 -15.523 1.00 90.50 89 TYR A O 1
ATOM 720 N N . ASP A 1 90 ? -0.915 -17.044 -16.104 1.00 86.56 90 ASP A N 1
ATOM 721 C CA . ASP A 1 90 ? -1.227 -17.612 -17.420 1.00 86.56 90 ASP A CA 1
ATOM 722 C C . ASP A 1 90 ? 0.029 -17.628 -18.296 1.00 86.56 90 ASP A C 1
ATOM 724 O O . ASP A 1 90 ? 0.366 -18.652 -18.900 1.00 86.56 90 ASP A O 1
ATOM 728 N N . TYR A 1 91 ? 0.783 -16.526 -18.275 1.00 82.81 91 TYR A N 1
ATOM 729 C CA . TYR A 1 91 ? 2.046 -16.422 -18.989 1.00 82.81 91 TYR A CA 1
ATOM 730 C C . TYR A 1 91 ? 3.106 -17.388 -18.435 1.00 82.81 91 TYR A C 1
ATOM 732 O O . TYR A 1 91 ? 3.706 -18.134 -19.206 1.00 82.81 91 TYR A O 1
ATOM 740 N N . ALA A 1 92 ? 3.276 -17.471 -17.110 1.00 84.81 92 ALA A N 1
ATOM 741 C CA . ALA A 1 92 ? 4.232 -18.391 -16.481 1.00 84.81 92 ALA A CA 1
ATOM 742 C C . ALA A 1 92 ? 3.918 -19.881 -16.739 1.00 84.81 92 ALA A C 1
ATOM 744 O O . ALA A 1 92 ? 4.819 -20.715 -16.771 1.00 84.81 92 ALA A O 1
ATOM 745 N N . THR A 1 93 ? 2.643 -20.248 -16.902 1.00 85.31 93 THR A N 1
ATOM 746 C CA . THR A 1 93 ? 2.225 -21.659 -17.020 1.00 85.31 93 THR A CA 1
ATOM 747 C C . THR A 1 93 ? 1.970 -22.126 -18.446 1.00 85.31 93 THR A C 1
ATOM 749 O O . THR A 1 93 ? 2.114 -23.317 -18.730 1.00 85.31 93 THR A O 1
ATOM 752 N N . SER A 1 94 ? 1.578 -21.220 -19.339 1.00 81.50 94 SER A N 1
ATOM 753 C CA . SER A 1 94 ? 1.148 -21.566 -20.696 1.00 81.50 94 SER A CA 1
ATOM 754 C C . SER A 1 94 ? 1.671 -20.628 -21.784 1.00 81.50 94 SER A C 1
ATOM 756 O O . SER A 1 94 ? 1.441 -20.895 -22.962 1.00 81.50 94 SER A O 1
ATOM 758 N N . GLY A 1 95 ? 2.385 -19.556 -21.417 1.00 72.25 95 GLY A N 1
ATOM 759 C CA . GLY A 1 95 ? 2.876 -18.545 -22.357 1.00 72.25 95 GLY A CA 1
ATOM 760 C C . GLY A 1 95 ? 1.762 -17.713 -23.000 1.00 72.25 95 GLY A C 1
ATOM 761 O O . GLY A 1 95 ? 2.007 -17.024 -23.987 1.00 72.25 95 GLY A O 1
ATOM 762 N N . THR A 1 96 ? 0.529 -17.788 -22.490 1.00 74.75 96 THR A N 1
ATOM 763 C CA . THR A 1 96 ? -0.614 -17.080 -23.072 1.00 74.75 96 THR A CA 1
ATOM 764 C C . THR A 1 96 ? -0.786 -15.695 -22.474 1.00 74.75 96 THR A C 1
ATOM 766 O O . THR A 1 96 ? -0.606 -15.494 -21.273 1.00 74.75 96 THR A O 1
ATOM 769 N N . ILE A 1 97 ? -1.217 -14.757 -23.315 1.00 73.19 97 ILE A N 1
ATOM 770 C CA . ILE A 1 97 ? -1.618 -13.414 -22.910 1.00 73.19 97 ILE A CA 1
ATOM 771 C C . ILE A 1 97 ? -3.133 -13.307 -23.047 1.00 73.19 97 ILE A C 1
ATOM 773 O O . ILE A 1 97 ? -3.670 -13.488 -24.139 1.00 73.19 97 ILE A O 1
ATOM 777 N N . THR A 1 98 ? -3.809 -13.053 -21.928 1.00 76.25 98 THR A N 1
ATOM 778 C CA . THR A 1 98 ? -5.274 -13.103 -21.827 1.00 76.25 98 THR A CA 1
ATOM 779 C C . THR A 1 98 ? -5.878 -11.705 -21.706 1.00 76.25 98 THR A C 1
ATOM 781 O O . THR A 1 98 ? -6.938 -11.448 -22.275 1.00 76.25 98 THR A O 1
ATOM 784 N N . LEU A 1 99 ? -5.218 -10.803 -20.974 1.00 74.12 99 LEU A N 1
ATOM 785 C CA . LEU A 1 99 ? -5.666 -9.426 -20.765 1.00 74.12 99 LEU A CA 1
ATOM 786 C C . LEU A 1 99 ? -4.907 -8.456 -21.669 1.00 74.12 99 LEU A C 1
ATOM 788 O O . LEU A 1 99 ? -3.711 -8.607 -21.908 1.00 74.12 99 LEU A O 1
ATOM 792 N N . THR A 1 100 ? -5.597 -7.414 -22.121 1.00 71.12 100 THR A N 1
ATOM 793 C CA . THR A 1 100 ? -4.971 -6.281 -22.807 1.00 71.12 100 THR A CA 1
ATOM 794 C C . THR A 1 100 ? -4.176 -5.422 -21.816 1.00 71.12 100 THR A C 1
ATOM 796 O O . THR A 1 100 ? -4.492 -5.368 -20.623 1.00 71.12 100 THR A O 1
ATOM 799 N N . ASN A 1 101 ? -3.182 -4.666 -22.290 1.00 67.75 101 ASN A N 1
ATOM 800 C CA . ASN A 1 101 ? -2.406 -3.769 -21.419 1.00 67.75 101 ASN A CA 1
ATOM 801 C C . ASN A 1 101 ? -3.277 -2.776 -20.657 1.00 67.75 101 ASN A C 1
ATOM 803 O O . ASN A 1 101 ? -3.033 -2.495 -19.487 1.00 67.75 101 ASN A O 1
ATOM 807 N N . GLN A 1 102 ? -4.296 -2.234 -21.322 1.00 70.75 102 GLN A N 1
ATOM 808 C CA . GLN A 1 102 ? -5.189 -1.269 -20.706 1.00 70.75 102 GLN A CA 1
ATOM 809 C C . GLN A 1 102 ? -5.976 -1.908 -19.562 1.00 70.75 102 GLN A C 1
ATOM 811 O O . GLN A 1 102 ? -6.078 -1.301 -18.502 1.00 70.75 102 GLN A O 1
ATOM 816 N N . GLU A 1 103 ? -6.464 -3.141 -19.716 1.00 74.94 103 GLU A N 1
ATOM 817 C CA . GLU A 1 103 ? -7.117 -3.870 -18.622 1.00 74.94 103 GLU A CA 1
ATOM 818 C C . GLU A 1 103 ? -6.159 -4.112 -17.451 1.00 74.94 103 GLU A C 1
ATOM 820 O O . GLU A 1 103 ? -6.543 -3.912 -16.300 1.00 74.94 103 GLU A O 1
ATOM 825 N N . ILE A 1 104 ? -4.899 -4.466 -17.723 1.00 76.81 104 ILE A N 1
ATOM 826 C CA . ILE A 1 104 ? -3.867 -4.664 -16.693 1.00 76.81 104 ILE A CA 1
ATOM 827 C C . ILE A 1 104 ? -3.595 -3.359 -15.940 1.00 76.81 104 ILE A C 1
ATOM 829 O O . ILE A 1 104 ? -3.693 -3.312 -14.711 1.00 76.81 104 ILE A O 1
ATOM 833 N N . TYR A 1 105 ? -3.300 -2.276 -16.657 1.00 76.62 105 TYR A N 1
ATOM 834 C CA . TYR A 1 105 ? -2.998 -0.985 -16.050 1.00 76.62 105 TYR A CA 1
ATOM 835 C C . TYR A 1 105 ? -4.204 -0.370 -15.341 1.00 76.62 105 TYR A C 1
ATOM 837 O O . TYR A 1 105 ? -4.054 0.193 -14.248 1.00 76.62 105 TYR A O 1
ATOM 845 N N . SER A 1 106 ? -5.406 -0.506 -15.906 1.00 78.12 106 SER A N 1
ATOM 846 C CA . SER A 1 106 ? -6.642 -0.112 -15.235 1.00 78.12 106 SER A CA 1
ATOM 847 C C . SER A 1 106 ? -6.841 -0.910 -13.961 1.00 78.12 106 SER A C 1
ATOM 849 O O . SER A 1 106 ? -7.076 -0.323 -12.910 1.00 78.12 106 SER A O 1
ATOM 851 N N . SER A 1 107 ? -6.658 -2.226 -14.007 1.00 83.94 107 SER A N 1
ATOM 852 C CA . SER A 1 107 ? -6.807 -3.076 -12.834 1.00 83.94 107 SER A CA 1
ATOM 853 C C . SER A 1 107 ? -5.825 -2.703 -11.716 1.00 83.94 107 SER A C 1
ATOM 855 O O . SER A 1 107 ? -6.222 -2.531 -10.566 1.00 83.94 107 SER A O 1
ATOM 857 N N . ILE A 1 108 ? -4.552 -2.458 -12.039 1.00 85.50 108 ILE A N 1
ATOM 858 C CA . ILE A 1 108 ? -3.550 -1.997 -11.062 1.00 85.50 108 ILE A CA 1
ATOM 859 C C . ILE A 1 108 ? -3.949 -0.643 -10.454 1.00 85.50 108 ILE A C 1
ATOM 861 O O . ILE A 1 108 ? -3.824 -0.427 -9.242 1.00 85.50 108 ILE A O 1
ATOM 865 N N . THR A 1 109 ? -4.429 0.280 -11.288 1.00 84.50 109 THR A N 1
ATOM 866 C CA . THR A 1 109 ? -4.853 1.621 -10.863 1.00 84.50 109 THR A CA 1
ATOM 867 C C . THR A 1 109 ? -6.050 1.541 -9.922 1.00 84.50 109 THR A C 1
ATOM 869 O O . THR A 1 109 ? -6.012 2.078 -8.812 1.00 84.50 109 THR A O 1
ATOM 872 N N . LEU A 1 110 ? -7.086 0.819 -10.341 1.00 87.12 110 LEU A N 1
ATOM 873 C CA . LEU A 1 110 ? -8.325 0.620 -9.604 1.00 87.12 110 LEU A CA 1
ATOM 874 C C . LEU A 1 110 ? -8.105 -0.147 -8.306 1.00 87.12 110 LEU A C 1
ATOM 876 O O . LEU A 1 110 ? -8.621 0.281 -7.275 1.00 87.12 110 LEU A O 1
ATOM 880 N N . HIS A 1 111 ? -7.278 -1.195 -8.318 1.00 93.06 111 HIS A N 1
ATOM 881 C CA . HIS A 1 111 ? -6.875 -1.919 -7.117 1.00 93.06 111 HIS A CA 1
ATOM 882 C C . HIS A 1 111 ? -6.324 -0.957 -6.062 1.00 93.06 111 HIS A C 1
ATOM 884 O O . HIS A 1 111 ? -6.805 -0.938 -4.927 1.00 93.06 111 HIS A O 1
ATOM 890 N N . GLY A 1 112 ? -5.354 -0.118 -6.447 1.00 90.94 112 GLY A N 1
ATOM 891 C CA . GLY A 1 112 ? -4.757 0.867 -5.548 1.00 90.94 112 GLY A CA 1
ATOM 892 C C . GLY A 1 112 ? -5.799 1.824 -4.969 1.00 90.94 112 GLY A C 1
ATOM 893 O O . GLY A 1 112 ? -5.876 1.987 -3.751 1.00 90.94 112 GLY A O 1
ATOM 894 N N . LEU A 1 113 ? -6.647 2.409 -5.820 1.00 91.31 113 LEU A N 1
ATOM 895 C CA . LEU A 1 113 ? -7.659 3.384 -5.401 1.00 91.31 113 LEU A CA 1
ATOM 896 C C . LEU A 1 113 ? -8.734 2.768 -4.493 1.00 91.31 113 LEU A C 1
ATOM 898 O O . LEU A 1 113 ? -9.037 3.298 -3.418 1.00 91.31 113 LEU A O 1
ATOM 902 N N . ARG A 1 114 ? -9.294 1.626 -4.901 1.00 93.69 114 ARG A N 1
ATOM 903 C CA . ARG A 1 114 ? -10.361 0.922 -4.182 1.00 93.69 114 ARG A CA 1
ATOM 904 C C . ARG A 1 114 ? -9.862 0.358 -2.858 1.00 93.69 114 ARG A C 1
ATOM 906 O O . ARG A 1 114 ? -10.570 0.481 -1.862 1.00 93.69 114 ARG A O 1
ATOM 913 N N . MET A 1 115 ? -8.649 -0.197 -2.802 1.00 95.00 115 MET A N 1
ATOM 914 C CA . MET A 1 115 ? -8.108 -0.766 -1.563 1.00 95.00 115 MET A CA 1
ATOM 915 C C . MET A 1 115 ? -7.683 0.296 -0.549 1.00 95.00 115 MET A C 1
ATOM 917 O O . MET A 1 115 ? -8.034 0.181 0.625 1.00 95.00 115 MET A O 1
ATOM 921 N N . LEU A 1 116 ? -6.952 1.332 -0.971 1.00 92.31 116 LEU A N 1
ATOM 922 C CA . LEU A 1 116 ? -6.468 2.365 -0.049 1.00 92.31 116 LEU A CA 1
ATOM 923 C C . LEU A 1 116 ? -7.603 3.257 0.447 1.00 92.31 116 LEU A C 1
ATOM 925 O O . LEU A 1 116 ? -7.784 3.426 1.654 1.00 92.31 116 LEU A O 1
ATOM 929 N N . PHE A 1 117 ? -8.381 3.815 -0.479 1.00 92.94 117 PHE A N 1
ATOM 930 C CA . PHE A 1 117 ? -9.346 4.866 -0.163 1.00 92.94 117 PHE A CA 1
ATOM 931 C C . PHE A 1 117 ? -10.759 4.315 0.037 1.00 92.94 117 PHE A C 1
ATOM 933 O O . PHE A 1 117 ? -11.430 4.681 1.002 1.00 92.94 117 PHE A O 1
ATOM 940 N N . GLY A 1 118 ? -11.203 3.406 -0.834 1.00 93.81 118 GLY A N 1
ATOM 941 C CA . GLY A 1 118 ? -12.538 2.807 -0.744 1.00 93.81 118 GLY A CA 1
ATOM 942 C C . GLY A 1 118 ? -12.683 1.815 0.414 1.00 93.81 118 GLY A C 1
ATOM 943 O O . GLY A 1 118 ? -13.704 1.810 1.102 1.00 93.81 118 GLY A O 1
ATOM 944 N N . PHE A 1 119 ? -11.662 0.992 0.658 1.00 95.31 119 PHE A N 1
ATOM 945 C CA . PHE A 1 119 ? -11.668 -0.049 1.683 1.00 95.31 119 PHE A CA 1
ATOM 946 C C . PHE A 1 119 ? -10.978 0.394 2.975 1.00 95.31 119 PHE A C 1
ATOM 948 O O . PHE A 1 119 ? -11.672 0.600 3.970 1.00 95.31 119 PHE A O 1
ATOM 955 N N . ALA A 1 120 ? -9.649 0.544 2.992 1.00 93.62 120 ALA A N 1
ATOM 956 C CA . ALA A 1 120 ? -8.884 0.732 4.228 1.00 93.62 120 ALA A CA 1
ATOM 957 C C . ALA A 1 120 ? -9.267 2.030 4.958 1.00 93.62 120 ALA A C 1
ATOM 959 O O . ALA A 1 120 ? -9.725 1.982 6.102 1.00 93.62 120 ALA A O 1
ATOM 960 N N . GLN A 1 121 ? -9.192 3.175 4.271 1.00 93.81 121 GLN A N 1
ATOM 961 C CA . GLN A 1 121 ? -9.545 4.480 4.837 1.00 93.81 121 GLN A CA 1
ATOM 962 C C . GLN A 1 121 ? -10.996 4.502 5.352 1.00 93.81 121 GLN A C 1
ATOM 964 O O . GLN A 1 121 ? -11.259 4.928 6.479 1.00 93.81 121 GLN A O 1
ATOM 969 N N . GLN A 1 122 ? -11.955 4.009 4.560 1.00 94.81 122 GLN A N 1
ATOM 970 C CA . GLN A 1 122 ? -13.366 3.993 4.955 1.00 94.81 122 GLN A CA 1
ATOM 971 C C . GLN A 1 122 ? -13.639 3.047 6.136 1.00 94.81 122 GLN A C 1
ATOM 973 O O . GLN A 1 122 ? -14.403 3.400 7.042 1.00 94.81 122 GLN A O 1
ATOM 978 N N . LEU A 1 123 ? -13.019 1.861 6.149 1.00 93.50 123 LEU A N 1
ATOM 979 C CA . LEU A 1 123 ? -13.116 0.887 7.240 1.00 93.50 123 LEU A CA 1
ATOM 980 C C . LEU A 1 123 ? -12.634 1.498 8.560 1.00 93.50 123 LEU A C 1
ATOM 982 O O . LEU A 1 123 ? -13.301 1.383 9.592 1.00 93.50 123 LEU A O 1
ATOM 986 N N . GLU A 1 124 ? -11.503 2.191 8.522 1.00 91.25 124 GLU A N 1
ATOM 987 C CA . GLU A 1 124 ? -10.911 2.846 9.682 1.00 91.25 124 GLU A CA 1
ATOM 988 C C . GLU A 1 124 ? -11.740 4.032 10.175 1.00 91.25 124 GLU A C 1
ATOM 990 O O . GLU A 1 124 ? -12.050 4.122 11.367 1.00 91.25 124 GLU A O 1
ATOM 995 N N . MET A 1 125 ? -12.198 4.896 9.266 1.00 93.00 125 MET A N 1
ATOM 996 C CA . MET A 1 125 ? -13.097 6.000 9.608 1.00 93.00 125 MET A CA 1
ATOM 997 C C . MET A 1 125 ? -14.381 5.501 10.293 1.00 93.00 125 MET A C 1
ATOM 999 O O . MET A 1 125 ? -14.892 6.161 11.205 1.00 93.00 125 MET A O 1
ATOM 1003 N N . ALA A 1 126 ? -14.890 4.331 9.891 1.00 92.44 126 ALA A N 1
ATOM 1004 C CA . ALA A 1 126 ? -16.064 3.706 10.494 1.00 92.44 126 ALA A CA 1
ATOM 1005 C C . ALA A 1 126 ? -15.772 3.189 11.910 1.00 92.44 126 ALA A C 1
ATOM 1007 O O . ALA A 1 126 ? -16.443 3.567 12.875 1.00 92.44 126 ALA A O 1
ATOM 1008 N N . LEU A 1 127 ? -14.761 2.325 12.041 1.00 88.88 127 LEU A N 1
ATOM 1009 C CA . LEU A 1 127 ? -14.446 1.647 13.297 1.00 88.88 127 LEU A CA 1
ATOM 1010 C C . LEU A 1 127 ? -13.954 2.627 14.359 1.00 88.88 127 LEU A C 1
ATOM 1012 O O . LEU A 1 127 ? -14.449 2.626 15.488 1.00 88.88 127 LEU A O 1
ATOM 1016 N N . PHE A 1 128 ? -13.014 3.495 14.003 1.00 85.44 128 PHE A N 1
ATOM 1017 C CA . PHE A 1 128 ? -12.350 4.363 14.966 1.00 85.44 128 PHE A CA 1
ATOM 1018 C C . PHE A 1 128 ? -13.119 5.648 15.216 1.00 85.44 128 PHE A C 1
ATOM 1020 O O . PHE A 1 128 ? -13.064 6.153 16.334 1.00 85.44 128 PHE A O 1
ATOM 1027 N N . GLY A 1 129 ? -13.937 6.105 14.263 1.00 87.19 129 GLY A N 1
ATOM 1028 C CA . GLY A 1 129 ? -14.936 7.138 14.531 1.00 87.19 129 GLY A CA 1
ATOM 1029 C C . GLY A 1 129 ? -15.919 6.690 15.617 1.00 87.19 129 GLY A C 1
ATOM 1030 O O . GLY A 1 129 ? -16.140 7.402 16.599 1.00 87.19 129 GLY A O 1
ATOM 1031 N N . LEU A 1 130 ? -16.460 5.471 15.503 1.00 85.06 130 LEU A N 1
ATOM 1032 C CA . LEU A 1 130 ? -17.348 4.907 16.520 1.00 85.06 130 LEU A CA 1
ATOM 1033 C C . LEU A 1 130 ? -16.633 4.685 17.858 1.00 85.06 130 LEU A C 1
ATOM 1035 O O . LEU A 1 130 ? -17.156 5.071 18.908 1.00 85.06 130 LEU A O 1
ATOM 1039 N N . LEU A 1 131 ? -15.463 4.045 17.843 1.00 81.88 131 LEU A N 1
ATOM 1040 C CA . LEU A 1 131 ? -14.699 3.781 19.061 1.00 81.88 131 LEU A CA 1
ATOM 1041 C C . LEU A 1 131 ? -14.308 5.073 19.769 1.00 81.88 131 LEU A C 1
ATOM 1043 O O . LEU A 1 131 ? -14.415 5.137 20.991 1.00 81.88 131 LEU A O 1
ATOM 1047 N N . ALA A 1 132 ? -13.920 6.111 19.027 1.00 85.19 132 ALA A N 1
ATOM 1048 C CA . ALA A 1 132 ? -13.496 7.366 19.618 1.00 85.19 132 ALA A CA 1
ATOM 1049 C C . ALA A 1 132 ? -14.642 8.098 20.314 1.00 85.19 132 ALA A C 1
ATOM 1051 O O . ALA A 1 132 ? -14.492 8.527 21.457 1.00 85.19 132 ALA A O 1
ATOM 1052 N N . ILE A 1 133 ? -15.812 8.183 19.674 1.00 85.81 133 ILE A N 1
ATOM 1053 C CA . ILE A 1 133 ? -17.016 8.755 20.294 1.00 85.81 133 ILE A CA 1
ATOM 1054 C C . ILE A 1 133 ? -17.380 8.011 21.581 1.00 85.81 133 ILE A C 1
ATOM 1056 O O . ILE A 1 133 ? -17.669 8.643 22.599 1.00 85.81 133 ILE A O 1
ATOM 1060 N N . ASN A 1 134 ? -17.338 6.676 21.550 1.00 76.12 134 ASN A N 1
ATOM 1061 C CA . ASN A 1 134 ? -17.618 5.854 22.723 1.00 76.12 134 ASN A CA 1
ATOM 1062 C C . ASN A 1 134 ? -16.602 6.091 23.843 1.00 76.12 134 ASN A C 1
ATOM 1064 O O . ASN A 1 134 ? -17.000 6.328 24.980 1.00 76.12 134 ASN A O 1
ATOM 1068 N N . ALA A 1 135 ? -15.311 6.068 23.515 1.00 75.44 135 ALA A N 1
ATOM 1069 C CA . ALA A 1 135 ? -14.215 6.257 24.457 1.00 75.44 135 ALA A CA 1
ATOM 1070 C C . ALA A 1 135 ? -14.209 7.662 25.084 1.00 75.44 135 ALA A C 1
ATOM 1072 O O . ALA A 1 135 ? -13.866 7.815 26.253 1.00 75.44 135 ALA A O 1
ATOM 1073 N N . MET A 1 136 ? -14.623 8.686 24.333 1.00 80.62 136 MET A N 1
ATOM 1074 C CA . MET A 1 136 ? -14.817 10.041 24.856 1.00 80.62 136 MET A CA 1
ATOM 1075 C C . MET A 1 136 ? -16.094 10.174 25.698 1.00 80.62 136 MET A C 1
ATOM 1077 O O . MET A 1 136 ? -16.224 11.117 26.468 1.00 80.62 136 MET A O 1
ATOM 1081 N N . GLY A 1 137 ? -17.063 9.271 25.556 1.00 76.69 137 GLY A N 1
ATOM 1082 C CA . GLY A 1 137 ? -18.335 9.363 26.267 1.00 76.69 137 GLY A CA 1
ATOM 1083 C C . GLY A 1 137 ? -19.205 10.557 25.851 1.00 76.69 137 GLY A C 1
ATOM 1084 O O . GLY A 1 137 ? -20.092 10.971 26.595 1.00 76.69 137 GLY A O 1
ATOM 1085 N N . VAL A 1 138 ? -18.975 11.120 24.662 1.00 82.62 138 VAL A N 1
ATOM 1086 C CA . VAL A 1 138 ? -19.723 12.277 24.148 1.00 82.62 138 VAL A CA 1
ATOM 1087 C C . VAL A 1 138 ? -20.891 11.841 23.276 1.00 82.62 138 VAL A C 1
ATOM 1089 O O . VAL A 1 138 ? -20.808 10.871 22.528 1.00 82.62 138 VAL A O 1
ATOM 1092 N N . LYS A 1 139 ? -22.007 12.575 23.330 1.00 85.50 139 LYS A N 1
ATOM 1093 C CA . LYS A 1 139 ? -23.155 12.316 22.449 1.00 85.50 139 LYS A CA 1
ATOM 1094 C C . LYS A 1 139 ? -22.811 12.748 21.013 1.00 85.50 139 LYS A C 1
ATOM 1096 O O . LYS A 1 139 ? -22.443 13.907 20.839 1.00 85.50 139 LYS A O 1
ATOM 1101 N N . PRO A 1 140 ? -23.005 11.901 19.984 1.00 87.12 140 PRO A N 1
ATOM 1102 C CA . PRO A 1 140 ? -22.708 12.265 18.610 1.00 87.12 140 PRO A CA 1
ATOM 1103 C C . PRO A 1 140 ? -23.713 13.311 18.115 1.00 87.12 140 PRO A C 1
ATOM 1105 O O . PRO A 1 140 ? -24.928 13.196 18.326 1.00 87.12 140 PRO A O 1
ATOM 1108 N N . ARG A 1 141 ? -23.200 14.342 17.448 1.00 88.44 141 ARG A N 1
ATOM 1109 C CA . ARG A 1 141 ? -23.937 15.471 16.863 1.00 88.44 141 ARG A CA 1
ATOM 1110 C C . ARG A 1 141 ? -23.525 15.647 15.399 1.00 88.44 141 ARG A C 1
ATOM 1112 O O . ARG A 1 141 ? -22.736 14.873 14.868 1.00 88.44 141 ARG A O 1
ATOM 1119 N N . HIS A 1 142 ? -24.093 16.653 14.731 1.00 92.81 142 HIS A N 1
ATOM 1120 C CA . HIS A 1 142 ? -23.765 16.998 13.340 1.00 92.81 142 HIS A CA 1
ATOM 1121 C C . HIS A 1 142 ? -23.912 15.820 12.366 1.00 92.81 142 HIS A C 1
ATOM 1123 O O . HIS A 1 142 ? -23.060 15.598 11.512 1.00 92.81 142 HIS A O 1
ATOM 1129 N N . LYS A 1 143 ? -25.025 15.082 12.492 1.00 93.44 143 LYS A N 1
ATOM 1130 C CA . LYS A 1 143 ? -25.359 13.913 11.666 1.00 93.44 143 LYS A CA 1
ATOM 1131 C C . LYS A 1 143 ? -25.077 14.152 10.179 1.00 93.44 143 LYS A C 1
ATOM 1133 O O . LYS A 1 143 ? -24.407 13.342 9.555 1.00 93.44 143 LYS A O 1
ATOM 1138 N N . TRP A 1 144 ? -25.552 15.271 9.634 1.00 93.25 144 TRP A N 1
ATOM 1139 C CA . TRP A 1 144 ? -25.400 15.587 8.214 1.00 93.25 144 TRP A CA 1
ATOM 1140 C C . TRP A 1 144 ? -23.944 15.663 7.754 1.00 93.25 144 TRP A C 1
ATOM 1142 O O . TRP A 1 144 ? -23.660 15.164 6.679 1.00 93.25 144 TRP A O 1
ATOM 1152 N N . ALA A 1 145 ? -23.015 16.165 8.575 1.00 94.81 145 ALA A N 1
ATOM 1153 C CA . ALA A 1 145 ? -21.599 16.209 8.209 1.00 94.81 145 ALA A CA 1
ATOM 1154 C C . ALA A 1 145 ? -21.033 14.800 7.968 1.00 94.81 145 ALA A C 1
ATOM 1156 O O . ALA A 1 145 ? -20.401 14.553 6.945 1.00 94.81 145 ALA A O 1
ATOM 1157 N N . LEU A 1 146 ? -21.324 13.849 8.865 1.00 93.88 146 LEU A N 1
ATOM 1158 C CA . LEU A 1 146 ? -20.856 12.473 8.700 1.00 93.88 146 LEU A CA 1
ATOM 1159 C C . LEU A 1 146 ? -21.537 11.775 7.510 1.00 93.88 146 LEU A C 1
ATOM 1161 O O . LEU A 1 146 ? -20.865 11.093 6.751 1.00 93.88 146 LEU A O 1
ATOM 1165 N N . TYR A 1 147 ? -22.840 11.986 7.288 1.00 94.31 147 TYR A N 1
ATOM 1166 C CA . TYR A 1 147 ? -23.518 11.452 6.094 1.00 94.31 147 TYR A CA 1
ATOM 1167 C C . TYR A 1 147 ? -22.951 12.031 4.791 1.00 94.31 147 TYR A C 1
ATOM 1169 O O . TYR A 1 147 ? -22.765 11.281 3.838 1.00 94.31 147 TYR A O 1
ATOM 1177 N N . THR A 1 148 ? -22.646 13.331 4.753 1.00 96.25 148 THR A N 1
ATOM 1178 C CA . THR A 1 148 ? -21.994 13.971 3.604 1.00 96.25 148 THR A CA 1
ATOM 1179 C C . THR A 1 148 ? -20.611 13.379 3.366 1.00 96.25 148 THR A C 1
ATOM 1181 O O . THR A 1 148 ? -20.305 13.026 2.236 1.00 96.25 148 THR A O 1
ATOM 1184 N N . SER A 1 149 ? -19.806 13.195 4.417 1.00 96.50 149 SER A N 1
ATOM 1185 C CA . SER A 1 149 ? -18.498 12.538 4.313 1.00 96.50 149 SER A CA 1
ATOM 1186 C C . SER A 1 149 ? -18.610 11.132 3.708 1.00 96.50 149 SER A C 1
ATOM 1188 O O . SER A 1 149 ? -17.926 10.823 2.738 1.00 96.50 149 SER A O 1
ATOM 1190 N N . VAL A 1 150 ? -19.537 10.307 4.204 1.00 94.62 150 VAL A N 1
ATOM 1191 C CA . VAL A 1 150 ? -19.748 8.941 3.694 1.00 94.62 150 VAL A CA 1
ATOM 1192 C C . VAL A 1 150 ? -20.278 8.930 2.258 1.00 94.62 150 VAL A C 1
ATOM 1194 O O . VAL A 1 150 ? -19.875 8.087 1.460 1.00 94.62 150 VAL A O 1
ATOM 1197 N N . GLY A 1 151 ? -21.163 9.862 1.905 1.00 95.06 151 GLY A N 1
ATOM 1198 C CA . GLY A 1 151 ? -21.620 10.016 0.525 1.00 95.06 151 GLY A CA 1
ATOM 1199 C C . GLY A 1 151 ? -20.473 10.395 -0.410 1.00 95.06 151 GLY A C 1
ATOM 1200 O O . GLY A 1 151 ? -20.308 9.774 -1.455 1.00 95.06 151 GLY A O 1
ATOM 1201 N N . LEU A 1 152 ? -19.650 11.365 -0.003 1.00 97.12 152 LEU A N 1
ATOM 1202 C CA . LEU A 1 152 ? -18.538 11.874 -0.800 1.00 97.12 152 LEU A CA 1
ATOM 1203 C C . LEU A 1 152 ? -17.410 10.856 -0.984 1.00 97.12 152 LEU A C 1
ATOM 1205 O O . LEU A 1 152 ? -16.891 10.785 -2.086 1.00 97.12 152 LEU A O 1
ATOM 1209 N N . ILE A 1 153 ? -17.060 10.049 0.026 1.00 95.75 153 ILE A N 1
ATOM 1210 C CA . ILE A 1 153 ? -16.007 9.026 -0.133 1.00 95.75 153 ILE A CA 1
ATOM 1211 C C . ILE A 1 153 ? -16.435 7.907 -1.095 1.00 95.75 153 ILE A C 1
ATOM 1213 O O . ILE A 1 153 ? -15.625 7.395 -1.851 1.00 95.75 153 ILE A O 1
ATOM 1217 N N . ASN A 1 154 ? -17.719 7.538 -1.132 1.00 94.81 154 ASN A N 1
ATOM 1218 C CA . ASN A 1 154 ? -18.186 6.534 -2.093 1.00 94.81 154 ASN A CA 1
ATOM 1219 C C . ASN A 1 154 ? -18.344 7.148 -3.489 1.00 94.81 154 ASN A C 1
ATOM 1221 O O . ASN A 1 154 ? -17.923 6.548 -4.474 1.00 94.81 154 ASN A O 1
ATOM 1225 N N . ALA A 1 155 ? -18.876 8.372 -3.569 1.00 93.38 155 ALA A N 1
ATOM 1226 C CA . ALA A 1 155 ? -18.927 9.119 -4.819 1.00 93.38 155 ALA A CA 1
ATOM 1227 C C . ALA A 1 155 ? -17.524 9.366 -5.388 1.00 93.38 155 ALA A C 1
ATOM 1229 O O . ALA A 1 155 ? -17.358 9.292 -6.596 1.00 93.38 155 ALA A O 1
ATOM 1230 N N . SER A 1 156 ? -16.509 9.605 -4.550 1.00 94.12 156 SER A N 1
ATOM 1231 C CA . SER A 1 156 ? -15.145 9.824 -5.024 1.00 94.12 156 SER A CA 1
ATOM 1232 C C . SER A 1 156 ? -14.579 8.607 -5.724 1.00 94.12 156 SER A C 1
ATOM 1234 O O . SER A 1 156 ? -14.000 8.768 -6.786 1.00 94.12 156 SER A O 1
ATOM 1236 N N . ILE A 1 157 ? -14.775 7.403 -5.176 1.00 91.31 157 ILE A N 1
ATOM 1237 C CA . ILE A 1 157 ? -14.292 6.180 -5.826 1.00 91.31 157 ILE A CA 1
ATOM 1238 C C . ILE A 1 157 ? -15.009 5.975 -7.165 1.00 91.31 157 ILE A C 1
ATOM 1240 O O . ILE A 1 157 ? -14.349 5.774 -8.175 1.00 91.31 157 ILE A O 1
ATOM 1244 N N . MET A 1 158 ? -16.331 6.170 -7.217 1.00 88.38 158 MET A N 1
ATOM 1245 C CA . MET A 1 158 ? -17.084 6.107 -8.480 1.00 88.38 158 MET A CA 1
ATOM 1246 C C . MET A 1 158 ? -16.629 7.160 -9.508 1.00 88.38 158 MET A C 1
ATOM 1248 O O . MET A 1 158 ? -16.588 6.889 -10.701 1.00 88.38 158 MET A O 1
ATOM 1252 N N . LEU A 1 159 ? -16.293 8.373 -9.062 1.00 86.94 159 LEU A N 1
ATOM 1253 C CA . LEU A 1 159 ? -15.808 9.452 -9.928 1.00 86.94 159 LEU A CA 1
ATOM 1254 C C . LEU A 1 159 ? -14.382 9.198 -10.431 1.00 86.94 159 LEU A C 1
ATOM 1256 O O . LEU A 1 159 ? -14.096 9.481 -11.592 1.00 86.94 159 LEU A O 1
ATOM 1260 N N . LEU A 1 160 ? -13.514 8.662 -9.570 1.00 85.75 160 LEU A N 1
ATOM 1261 C CA . LEU A 1 160 ? -12.156 8.252 -9.924 1.00 85.75 160 LEU A CA 1
ATOM 1262 C C . LEU A 1 160 ? -12.175 7.101 -10.934 1.00 85.75 160 LEU A C 1
ATOM 1264 O O . LEU A 1 160 ? -11.354 7.086 -11.838 1.00 85.75 160 LEU A O 1
ATOM 1268 N N . GLU A 1 161 ? -13.124 6.174 -10.812 1.00 80.44 161 GLU A N 1
ATOM 1269 C CA . GLU A 1 161 ? -13.323 5.067 -11.754 1.00 80.44 161 GLU A CA 1
ATOM 1270 C C . GLU A 1 161 ? -13.813 5.511 -13.134 1.00 80.44 161 GLU A C 1
ATOM 1272 O O . GLU A 1 161 ? -13.446 4.896 -14.131 1.00 80.44 161 GLU A O 1
ATOM 1277 N N . GLY A 1 162 ? -14.633 6.562 -13.194 1.00 73.88 162 GLY A N 1
ATOM 1278 C CA . GLY A 1 162 ? -15.298 6.993 -14.421 1.00 73.88 162 GLY A CA 1
ATOM 1279 C C . GLY A 1 162 ? -16.687 6.358 -14.624 1.00 73.88 162 GLY A C 1
ATOM 1280 O O . GLY A 1 162 ? -17.183 5.609 -13.781 1.00 73.88 162 GLY A O 1
ATOM 1281 N N . PRO A 1 163 ? -17.393 6.718 -15.712 1.00 64.75 163 PRO A N 1
ATOM 1282 C CA . PRO A 1 163 ? -18.764 6.275 -15.962 1.00 64.75 163 PRO A CA 1
ATOM 1283 C C . PRO A 1 163 ? -18.851 4.774 -16.280 1.00 64.75 163 PRO A C 1
ATOM 1285 O O . PRO A 1 163 ? -18.107 4.254 -17.106 1.00 64.75 163 PRO A O 1
ATOM 1288 N N . PHE A 1 164 ? -19.838 4.097 -15.685 1.00 57.97 164 PHE A N 1
ATOM 1289 C CA . PHE A 1 164 ? -20.193 2.720 -16.032 1.00 57.97 164 PHE A CA 1
ATOM 1290 C C . PHE A 1 164 ? -21.204 2.710 -17.189 1.00 57.97 164 PHE A C 1
ATOM 1292 O O . PHE A 1 164 ? -22.337 3.172 -17.023 1.00 57.97 164 PHE A O 1
ATOM 1299 N N . TYR A 1 165 ? -20.825 2.168 -18.347 1.00 54.25 165 TYR A N 1
ATOM 1300 C CA . TYR A 1 165 ? -21.739 1.977 -19.477 1.00 54.25 165 TYR A CA 1
ATOM 1301 C C . TYR A 1 165 ? -22.340 0.572 -19.455 1.00 54.25 165 TYR A C 1
ATOM 1303 O O . TYR A 1 165 ? -21.642 -0.420 -19.282 1.00 54.25 165 TYR A O 1
ATOM 1311 N N . ILE A 1 166 ? -23.657 0.487 -19.647 1.00 53.47 166 ILE A N 1
ATOM 1312 C CA . ILE A 1 166 ? -24.389 -0.792 -19.639 1.00 53.47 166 ILE A CA 1
ATOM 1313 C C . ILE A 1 166 ? -24.078 -1.618 -20.905 1.00 53.47 166 ILE A C 1
ATOM 1315 O O . ILE A 1 166 ? -24.130 -2.844 -20.868 1.00 53.47 166 ILE A O 1
ATOM 1319 N N . TRP A 1 167 ? -23.711 -0.952 -22.004 1.00 55.00 167 TRP A N 1
ATOM 1320 C CA . TRP A 1 167 ? -23.240 -1.569 -23.246 1.00 55.00 167 TRP A CA 1
ATOM 1321 C C . TRP A 1 167 ? -21.842 -1.045 -23.579 1.00 55.00 167 TRP A C 1
ATOM 1323 O O . TRP A 1 167 ? -21.737 -0.063 -24.314 1.00 55.00 167 TRP A O 1
ATOM 1333 N N . PRO A 1 168 ? -20.777 -1.646 -23.023 1.00 49.41 168 PRO A N 1
ATOM 1334 C CA . PRO A 1 168 ? -19.423 -1.332 -23.460 1.00 49.41 168 PRO A CA 1
ATOM 1335 C C . PRO A 1 168 ? -19.255 -1.784 -24.919 1.00 49.41 168 PRO A C 1
ATOM 1337 O O . PRO A 1 168 ? -19.563 -2.935 -25.243 1.00 49.41 168 PRO A O 1
ATOM 1340 N N . ALA A 1 169 ? -18.802 -0.901 -25.813 1.00 47.16 169 ALA A N 1
ATOM 1341 C CA . ALA A 1 169 ? -18.310 -1.338 -27.114 1.00 47.16 169 ALA A CA 1
ATOM 1342 C C . ALA A 1 169 ? -16.881 -1.883 -26.952 1.00 47.16 169 ALA A C 1
ATOM 1344 O O . ALA A 1 169 ? -16.146 -1.498 -26.043 1.00 47.16 169 ALA A O 1
ATOM 1345 N N . PHE A 1 170 ? -16.480 -2.818 -27.813 1.00 37.84 170 PHE A N 1
ATOM 1346 C CA . PHE A 1 170 ? -15.112 -3.337 -27.808 1.00 37.84 170 PHE A CA 1
ATOM 1347 C C . PHE A 1 170 ? -14.145 -2.161 -28.049 1.00 37.84 170 PHE A C 1
ATOM 1349 O O . PHE A 1 170 ? -14.339 -1.428 -29.019 1.00 37.84 170 PHE A O 1
ATOM 1356 N N . ASN A 1 171 ? -13.133 -1.994 -27.186 1.00 43.25 171 ASN A N 1
ATOM 1357 C CA . ASN A 1 171 ? -12.166 -0.879 -27.173 1.00 43.25 171 ASN A CA 1
ATOM 1358 C C . ASN A 1 171 ? -12.619 0.447 -26.503 1.00 43.25 171 ASN A C 1
ATOM 1360 O O . ASN A 1 171 ? -11.895 1.441 -26.571 1.00 43.25 171 ASN A O 1
ATOM 1364 N N . ASP A 1 172 ? -13.763 0.475 -25.808 1.00 45.38 172 ASP A N 1
ATOM 1365 C CA . ASP A 1 172 ? -14.192 1.620 -24.984 1.00 45.38 172 ASP A CA 1
ATOM 1366 C C . ASP A 1 172 ? -13.594 1.549 -23.558 1.00 45.38 172 ASP A C 1
ATOM 1368 O O . ASP A 1 172 ? -14.232 1.133 -22.586 1.00 45.38 172 ASP A O 1
ATOM 1372 N N . ASN A 1 173 ? -12.329 1.945 -23.422 1.00 50.28 173 ASN A N 1
ATOM 1373 C CA . ASN A 1 173 ? -11.552 1.791 -22.189 1.00 50.28 173 ASN A CA 1
ATOM 1374 C C . ASN A 1 173 ? -11.671 2.995 -21.230 1.00 50.28 173 ASN A C 1
ATOM 1376 O O . ASN A 1 173 ? -10.763 3.813 -21.150 1.00 50.28 173 ASN A O 1
ATOM 1380 N N . TYR A 1 174 ? -12.774 3.108 -20.480 1.00 57.31 174 TYR A N 1
ATOM 1381 C CA . TYR A 1 174 ? -13.057 4.265 -19.600 1.00 57.31 174 TYR A CA 1
ATOM 1382 C C . TYR A 1 174 ? -12.329 4.295 -18.251 1.00 57.31 174 TYR A C 1
ATOM 1384 O O . TYR A 1 174 ? -12.393 5.307 -17.551 1.00 57.31 174 TYR A O 1
ATOM 1392 N N . PHE A 1 175 ? -11.703 3.191 -17.845 1.00 67.38 175 PHE A N 1
ATOM 1393 C CA . PHE A 1 175 ? -11.076 3.120 -16.532 1.00 67.38 175 PHE A CA 1
ATOM 1394 C C . PHE A 1 175 ? -9.688 3.773 -16.540 1.00 67.38 175 PHE A C 1
ATOM 1396 O O . PHE A 1 175 ? -8.894 3.523 -17.451 1.00 67.38 175 PHE A O 1
ATOM 1403 N N . PRO A 1 176 ? -9.342 4.542 -15.496 1.00 71.12 176 PRO A N 1
ATOM 1404 C CA . PRO A 1 176 ? -8.023 5.153 -15.370 1.00 71.12 176 PRO A CA 1
ATOM 1405 C C . PRO A 1 176 ? -6.934 4.075 -15.333 1.00 71.12 176 PRO A C 1
ATOM 1407 O O . PRO A 1 176 ? -7.075 3.095 -14.609 1.00 71.12 176 PRO A O 1
ATOM 1410 N N . SER A 1 177 ? -5.845 4.259 -16.078 1.00 69.62 177 SER A N 1
ATOM 1411 C CA . SER A 1 177 ? -4.759 3.276 -16.251 1.00 69.62 177 SER A CA 1
ATOM 1412 C C . SER A 1 177 ? -3.366 3.827 -15.910 1.00 69.62 177 SER A C 1
ATOM 1414 O O . SER A 1 177 ? -2.351 3.346 -16.396 1.00 69.62 177 SER A O 1
ATOM 1416 N N . LEU A 1 178 ? -3.284 4.849 -15.057 1.00 65.19 178 LEU A N 1
ATOM 1417 C CA . LEU A 1 178 ? -2.046 5.615 -14.825 1.00 65.19 178 LEU A CA 1
ATOM 1418 C C . LEU A 1 178 ? -1.380 5.340 -13.467 1.00 65.19 178 LEU A C 1
ATOM 1420 O O . LEU A 1 178 ? -0.449 6.030 -13.050 1.00 65.19 178 LEU A O 1
ATOM 1424 N N . GLY A 1 179 ? -1.874 4.333 -12.751 1.00 75.94 179 GLY A N 1
ATOM 1425 C CA . GLY A 1 179 ? -1.558 4.089 -11.354 1.00 75.94 179 GLY A CA 1
ATOM 1426 C C . GLY A 1 179 ? -2.235 5.096 -10.421 1.00 75.94 179 GLY A C 1
ATOM 1427 O O . GLY A 1 179 ? -2.596 6.210 -10.795 1.00 75.94 179 GLY A O 1
ATOM 1428 N N . TRP A 1 180 ? -2.386 4.717 -9.152 1.00 80.44 180 TRP A N 1
ATOM 1429 C CA . TRP A 1 180 ? -3.026 5.579 -8.148 1.00 80.44 180 TRP A CA 1
ATOM 1430 C C . TRP A 1 180 ? -2.228 6.859 -7.829 1.00 80.44 180 TRP A C 1
ATOM 1432 O O . TRP A 1 180 ? -2.774 7.782 -7.232 1.00 80.44 180 TRP A O 1
ATOM 1442 N N . THR A 1 181 ? -0.947 6.908 -8.213 1.00 70.50 181 THR A N 1
ATOM 1443 C CA . THR A 1 181 ? -0.029 8.031 -7.972 1.00 70.50 181 THR A CA 1
ATOM 1444 C C . THR A 1 181 ? -0.112 9.138 -9.019 1.00 70.50 181 THR A C 1
ATOM 1446 O O . THR A 1 181 ? 0.467 10.184 -8.773 1.00 70.50 181 THR A O 1
ATOM 1449 N N . PHE A 1 182 ? -0.765 8.890 -10.166 1.00 66.31 182 PHE A N 1
ATOM 1450 C CA . PHE A 1 182 ? -0.934 9.808 -11.305 1.00 66.31 182 PHE A CA 1
ATOM 1451 C C . PHE A 1 182 ? 0.195 10.851 -11.464 1.00 66.31 182 PHE A C 1
ATOM 1453 O O . PHE A 1 182 ? 0.089 11.995 -11.037 1.00 66.31 182 PHE A O 1
ATOM 1460 N N . SER A 1 183 ? 1.315 10.479 -12.088 1.00 56.75 183 SER A N 1
ATOM 1461 C CA . SER A 1 183 ? 2.366 11.465 -12.375 1.00 56.75 183 SER A CA 1
ATOM 1462 C C . SER A 1 183 ? 1.803 12.545 -13.314 1.00 56.75 183 SER A C 1
ATOM 1464 O O . SER A 1 183 ? 1.142 12.240 -14.305 1.00 56.75 183 SER A O 1
ATOM 1466 N N . SER A 1 184 ? 2.022 13.825 -13.012 1.00 50.56 184 SER A N 1
ATOM 1467 C CA . SER A 1 184 ? 1.404 14.937 -13.753 1.00 50.56 184 SER A CA 1
ATOM 1468 C C . SER A 1 184 ? 2.009 15.268 -15.147 1.00 50.56 184 SER A C 1
ATOM 1470 O O . SER A 1 184 ? 1.920 16.402 -15.613 1.00 50.56 184 SER A O 1
ATOM 1472 N N . PRO A 1 185 ? 2.560 14.295 -15.901 1.00 43.94 185 PRO A N 1
ATOM 1473 C CA . PRO A 1 185 ? 2.535 14.356 -17.365 1.00 43.94 185 PRO A CA 1
ATOM 1474 C C . PRO A 1 185 ? 1.693 13.247 -18.032 1.00 43.94 185 PRO A C 1
ATOM 1476 O O . PRO A 1 185 ? 1.619 13.137 -19.251 1.00 43.94 185 PRO A O 1
ATOM 1479 N N . LEU A 1 186 ? 1.008 12.408 -17.259 1.00 44.59 186 LEU A N 1
ATOM 1480 C CA . LEU A 1 186 ? 0.286 11.249 -17.797 1.00 44.59 186 LEU A CA 1
ATOM 1481 C C . LEU A 1 186 ? -1.085 11.569 -18.420 1.00 44.59 186 LEU A C 1
ATOM 1483 O O . LEU A 1 186 ? -1.719 10.701 -19.017 1.00 44.59 186 LEU A O 1
ATOM 1487 N N . GLY A 1 187 ? -1.553 12.811 -18.283 1.00 45.62 187 GLY A N 1
ATOM 1488 C CA . GLY A 1 187 ? -2.887 13.246 -18.699 1.00 45.62 187 GLY A CA 1
ATOM 1489 C C . GLY A 1 187 ? -2.941 14.067 -19.991 1.00 45.62 187 GLY A C 1
ATOM 1490 O O . GLY A 1 187 ? -3.903 14.817 -20.156 1.00 45.62 187 GLY A O 1
ATOM 1491 N N . ILE A 1 188 ? -1.950 13.999 -20.898 1.00 40.09 188 ILE A N 1
ATOM 1492 C CA . ILE A 1 188 ? -2.011 14.784 -22.151 1.00 40.09 188 ILE A CA 1
ATOM 1493 C C . ILE A 1 188 ? -3.297 14.463 -22.936 1.00 40.09 188 ILE A C 1
ATOM 1495 O O . ILE A 1 188 ? -3.572 13.313 -23.298 1.00 40.09 188 ILE A O 1
ATOM 1499 N N . GLN A 1 189 ? -4.043 15.521 -23.275 1.00 38.16 189 GLN A N 1
ATOM 1500 C CA . GLN A 1 189 ? -5.113 15.492 -24.272 1.00 38.16 189 GLN A CA 1
ATOM 1501 C C . GLN A 1 189 ? -4.618 14.896 -25.602 1.00 38.16 189 GLN A C 1
ATOM 1503 O O . GLN A 1 189 ? -3.664 15.383 -26.192 1.00 38.16 189 GLN A O 1
ATOM 1508 N N . GLY A 1 190 ? -5.299 13.856 -26.089 1.00 40.88 190 GLY A N 1
ATOM 1509 C CA . GLY A 1 190 ? -5.050 13.255 -27.408 1.00 40.88 190 GLY A CA 1
ATOM 1510 C C . GLY A 1 190 ? -4.382 11.877 -27.386 1.00 40.88 190 GLY A C 1
ATOM 1511 O O . GLY A 1 190 ? -4.624 11.097 -28.297 1.00 40.88 190 GLY A O 1
ATOM 1512 N N . GLN A 1 191 ? -3.637 11.533 -26.331 1.00 35.62 191 GLN A N 1
ATOM 1513 C CA . GLN A 1 191 ? -3.015 10.203 -26.155 1.00 35.62 191 GLN A CA 1
ATOM 1514 C C . GLN A 1 191 ? -3.774 9.341 -25.134 1.00 35.62 191 GLN A C 1
ATOM 1516 O O . GLN A 1 191 ? -3.841 8.125 -25.252 1.00 35.62 191 GLN A O 1
ATOM 1521 N N . SER A 1 192 ? -4.389 9.996 -24.144 1.00 43.59 192 SER A N 1
ATOM 1522 C CA . SER A 1 192 ? -5.052 9.373 -22.994 1.00 43.59 192 SER A CA 1
ATOM 1523 C C . SER A 1 192 ? -6.410 10.033 -22.716 1.00 43.59 192 SER A C 1
ATOM 1525 O O . SER A 1 192 ? -6.787 10.329 -21.582 1.00 43.59 192 SER A O 1
ATOM 1527 N N . ALA A 1 193 ? -7.185 10.302 -23.774 1.00 36.53 193 ALA A N 1
ATOM 1528 C CA . ALA A 1 193 ? -8.512 10.924 -23.648 1.00 36.53 193 ALA A CA 1
ATOM 1529 C C . ALA A 1 193 ? -9.492 10.110 -22.771 1.00 36.53 193 ALA A C 1
ATOM 1531 O O . ALA A 1 193 ? -10.538 10.626 -22.379 1.00 36.53 193 ALA A O 1
ATOM 1532 N N . TYR A 1 194 ? -9.133 8.865 -22.444 1.00 43.56 194 TYR A N 1
ATOM 1533 C CA . TYR A 1 194 ? -9.954 7.918 -21.707 1.00 43.56 194 TYR A CA 1
ATOM 1534 C C . TYR A 1 194 ? -9.483 7.645 -20.260 1.00 43.56 194 TYR A C 1
ATOM 1536 O O . TYR A 1 194 ? -10.250 7.045 -19.516 1.00 43.56 194 TYR A O 1
ATOM 1544 N N . ALA A 1 195 ? -8.302 8.122 -19.813 1.00 50.38 195 ALA A N 1
ATOM 1545 C CA . ALA A 1 195 ? -7.763 7.773 -18.483 1.00 50.38 195 ALA A CA 1
ATOM 1546 C C . ALA A 1 195 ? -7.827 8.878 -17.400 1.00 50.38 195 ALA A C 1
ATOM 1548 O O . ALA A 1 195 ? -7.805 8.544 -16.218 1.00 50.38 195 ALA A O 1
ATOM 1549 N N . ILE A 1 196 ? -7.923 10.175 -17.745 1.00 58.53 196 ILE A N 1
ATOM 1550 C CA . ILE A 1 196 ? -8.098 11.286 -16.773 1.00 58.53 196 ILE A CA 1
ATOM 1551 C C . ILE A 1 196 ? -9.052 12.348 -17.338 1.00 58.53 196 ILE A C 1
ATOM 1553 O O . ILE A 1 196 ? -8.646 13.332 -17.954 1.00 58.53 196 ILE A O 1
ATOM 1557 N N . GLY A 1 197 ? -10.355 12.163 -17.119 1.00 64.12 197 GLY A N 1
ATOM 1558 C CA . GLY A 1 197 ? -11.370 13.185 -17.403 1.00 64.12 197 GLY A CA 1
ATOM 1559 C C . GLY A 1 197 ? -11.598 14.148 -16.225 1.00 64.12 197 GLY A C 1
ATOM 1560 O O . GLY A 1 197 ? -11.055 13.947 -15.139 1.00 64.12 197 GLY A O 1
ATOM 1561 N N . PRO A 1 198 ? -12.481 15.158 -16.363 1.00 74.50 198 PRO A N 1
ATOM 1562 C CA . PRO A 1 198 ? -12.877 16.027 -15.248 1.00 74.50 198 PRO A CA 1
ATOM 1563 C C . PRO A 1 198 ? -13.373 15.253 -14.016 1.00 74.50 198 PRO A C 1
ATOM 1565 O O . PRO A 1 198 ? -13.181 15.695 -12.885 1.00 74.50 198 PRO A O 1
ATOM 1568 N N . LEU A 1 199 ? -13.984 14.079 -14.228 1.00 79.12 199 LEU A N 1
ATOM 1569 C CA . LEU A 1 199 ? -14.470 13.203 -13.159 1.00 79.12 199 LEU A CA 1
ATOM 1570 C C . LEU A 1 199 ? -13.342 12.701 -12.248 1.00 79.12 199 LEU A C 1
ATOM 1572 O O . LEU A 1 199 ? -13.550 12.654 -11.043 1.00 79.12 199 LEU A O 1
ATOM 1576 N N . TRP A 1 200 ? -12.146 12.433 -12.780 1.00 81.81 200 TRP A N 1
ATOM 1577 C CA . TRP A 1 200 ? -10.984 12.023 -11.983 1.00 81.81 200 TRP A CA 1
ATOM 1578 C C . TRP A 1 200 ? -10.626 13.081 -10.935 1.00 81.81 200 TRP A C 1
ATOM 1580 O O . TRP A 1 200 ? -10.561 12.808 -9.736 1.00 81.81 200 TRP A O 1
ATOM 1590 N N . PHE A 1 201 ? -10.473 14.330 -11.378 1.00 85.25 201 PHE A N 1
ATOM 1591 C CA . PHE A 1 201 ? -10.146 15.446 -10.493 1.00 85.25 201 PHE A CA 1
ATOM 1592 C C . PHE A 1 201 ? -11.277 15.753 -9.504 1.00 85.25 201 PHE A C 1
ATOM 1594 O O . PHE A 1 201 ? -11.028 16.004 -8.323 1.00 85.25 201 PHE A O 1
ATOM 1601 N N . LEU A 1 202 ? -12.534 15.673 -9.956 1.00 87.44 202 LEU A N 1
ATOM 1602 C CA . LEU A 1 202 ? -13.696 15.773 -9.069 1.00 87.44 202 LEU A CA 1
ATOM 1603 C C . LEU A 1 202 ? -13.723 14.642 -8.036 1.00 87.44 202 LEU A C 1
ATOM 1605 O O . LEU A 1 202 ? -14.126 14.873 -6.898 1.00 87.44 202 LEU A O 1
ATOM 1609 N N . GLY A 1 203 ? -13.267 13.448 -8.405 1.00 91.00 203 GLY A N 1
ATOM 1610 C CA . GLY A 1 203 ? -13.094 12.312 -7.514 1.00 91.00 203 GLY A CA 1
ATOM 1611 C C . GLY A 1 203 ? -12.080 12.604 -6.411 1.00 91.00 203 GLY A C 1
ATOM 1612 O O . GLY A 1 203 ? -12.414 12.477 -5.233 1.00 91.00 203 GLY A O 1
ATOM 1613 N N . TRP A 1 204 ? -10.891 13.108 -6.749 1.00 91.88 204 TRP A N 1
ATOM 1614 C CA . TRP A 1 204 ? -9.891 13.521 -5.754 1.00 91.88 204 TRP A CA 1
ATOM 1615 C C . TRP A 1 204 ? -10.374 14.655 -4.839 1.00 91.88 204 TRP A C 1
ATOM 1617 O O . TRP A 1 204 ? -10.142 14.614 -3.624 1.00 91.88 204 TRP A O 1
ATOM 1627 N N . TYR A 1 205 ? -11.110 15.635 -5.373 1.00 94.19 205 TYR A N 1
ATOM 1628 C CA . TYR A 1 205 ? -11.761 16.669 -4.561 1.00 94.19 205 TYR A CA 1
ATOM 1629 C C . TYR A 1 205 ? -12.838 16.105 -3.639 1.00 94.19 205 TYR A C 1
ATOM 1631 O O . TYR A 1 205 ? -12.883 16.471 -2.463 1.00 94.19 205 TYR A O 1
ATOM 1639 N N . ALA A 1 206 ? -13.686 15.203 -4.133 1.00 96.38 206 ALA A N 1
ATOM 1640 C CA . ALA A 1 206 ? -14.712 14.554 -3.328 1.00 96.38 206 ALA A CA 1
ATOM 1641 C C . ALA A 1 206 ? -14.085 13.725 -2.198 1.00 96.38 206 ALA A C 1
ATOM 1643 O O . ALA A 1 206 ? -14.539 13.827 -1.059 1.00 96.38 206 ALA A O 1
ATOM 1644 N N . LEU A 1 207 ? -13.000 12.992 -2.473 1.00 95.81 207 LEU A N 1
ATOM 1645 C CA . LEU A 1 207 ? -12.263 12.224 -1.468 1.00 95.81 207 LEU A CA 1
ATOM 1646 C C . LEU A 1 207 ? -11.665 13.152 -0.405 1.00 95.81 207 LEU A C 1
ATOM 1648 O O . LEU A 1 207 ? -11.859 12.947 0.794 1.00 95.81 207 LEU A O 1
ATOM 1652 N N . THR A 1 208 ? -10.993 14.216 -0.843 1.00 96.75 208 THR A N 1
ATOM 1653 C CA . THR A 1 208 ? -10.397 15.218 0.048 1.00 96.75 208 THR A CA 1
ATOM 1654 C C . THR A 1 208 ? -11.455 15.862 0.941 1.00 96.75 208 THR A C 1
ATOM 1656 O O . THR A 1 208 ? -1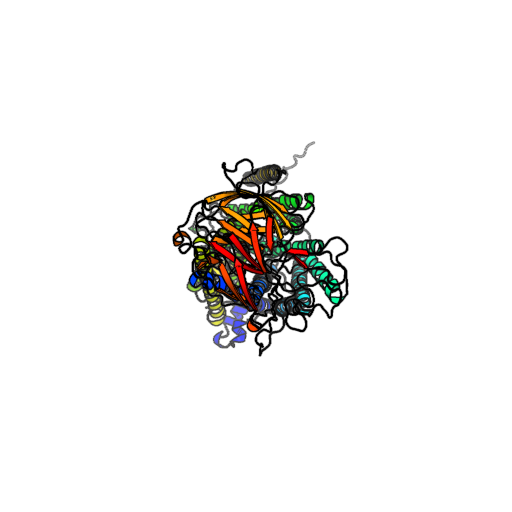1.307 15.902 2.164 1.00 96.75 208 THR A O 1
ATOM 1659 N N . ALA A 1 209 ? -12.575 16.298 0.360 1.00 97.88 209 ALA A N 1
ATOM 1660 C CA . ALA A 1 209 ? -13.694 16.856 1.105 1.00 97.88 209 ALA A CA 1
ATOM 1661 C C . ALA A 1 209 ? -14.283 15.837 2.092 1.00 97.88 209 ALA A C 1
ATOM 1663 O O . ALA A 1 209 ? -14.532 16.181 3.248 1.00 97.88 209 ALA A O 1
ATOM 1664 N N . ALA A 1 210 ? -14.460 14.578 1.682 1.00 97.56 210 ALA A N 1
ATOM 1665 C CA . ALA A 1 210 ? -14.991 13.525 2.539 1.00 97.56 210 ALA A CA 1
ATOM 1666 C C . ALA A 1 210 ? -14.163 13.347 3.815 1.00 97.56 210 ALA A C 1
ATOM 1668 O O . ALA A 1 210 ? -14.717 13.335 4.922 1.00 97.56 210 ALA A O 1
ATOM 1669 N N . VAL A 1 211 ? -12.842 13.236 3.669 1.00 96.69 211 VAL A N 1
ATOM 1670 C CA . VAL A 1 211 ? -11.933 12.944 4.781 1.00 96.69 211 VAL A CA 1
ATOM 1671 C C . VAL A 1 211 ? -11.726 14.178 5.669 1.00 96.69 211 VAL A C 1
ATOM 1673 O O . VAL A 1 211 ? -11.746 14.055 6.896 1.00 96.69 211 VAL A O 1
ATOM 1676 N N . LEU A 1 212 ? -11.653 15.385 5.094 1.00 97.38 212 LEU A N 1
ATOM 1677 C CA . LEU A 1 212 ? -11.595 16.636 5.863 1.00 97.38 212 LEU A CA 1
ATOM 1678 C C . LEU A 1 212 ? -12.877 16.887 6.672 1.00 97.38 212 LEU A C 1
ATOM 1680 O O . LEU A 1 212 ? -12.800 17.287 7.835 1.00 97.38 212 LEU A O 1
ATOM 1684 N N . ILE A 1 213 ? -14.056 16.614 6.101 1.00 97.69 213 ILE A N 1
ATOM 1685 C CA . ILE A 1 213 ? -15.336 16.736 6.817 1.00 97.69 213 ILE A CA 1
ATOM 1686 C C . ILE A 1 213 ? -15.391 15.751 7.989 1.00 97.69 213 ILE A C 1
ATOM 1688 O O . ILE A 1 213 ? -15.833 16.122 9.078 1.00 97.69 213 ILE A O 1
ATOM 1692 N N . TRP A 1 214 ? -14.921 14.514 7.803 1.00 96.75 214 TRP A N 1
ATOM 1693 C CA . TRP A 1 214 ? -14.850 13.529 8.885 1.00 96.75 214 TRP A CA 1
ATOM 1694 C C . TRP A 1 214 ? -13.877 13.948 9.992 1.00 96.75 214 TRP A C 1
ATOM 1696 O O . TRP A 1 214 ? -14.226 13.879 11.172 1.00 96.75 214 TRP A O 1
ATOM 1706 N N . ALA A 1 215 ? -12.691 14.445 9.632 1.00 96.44 215 ALA A N 1
ATOM 1707 C CA . ALA A 1 215 ? -11.720 14.951 10.599 1.00 96.44 215 ALA A CA 1
ATOM 1708 C C . ALA A 1 215 ? -12.284 16.146 11.381 1.00 96.44 215 ALA A C 1
ATOM 1710 O O . ALA A 1 215 ? -12.233 16.161 12.610 1.00 96.44 215 ALA A O 1
ATOM 1711 N N . GLY A 1 216 ? -12.914 17.104 10.696 1.00 96.44 216 GLY A N 1
ATOM 1712 C CA . GLY A 1 216 ? -13.607 18.226 11.331 1.00 96.44 216 GLY A CA 1
ATOM 1713 C C . GLY A 1 216 ? -14.731 17.766 12.263 1.00 96.44 216 GLY A C 1
ATOM 1714 O O . GLY A 1 216 ? -14.854 18.261 13.387 1.00 96.44 216 GLY A O 1
ATOM 1715 N N . TRP A 1 217 ? -15.508 16.763 11.846 1.00 95.62 217 TRP A N 1
ATOM 1716 C CA . TRP A 1 217 ? -16.517 16.130 12.690 1.00 95.62 217 TRP A CA 1
ATOM 1717 C C . TRP A 1 217 ? -15.886 15.527 13.956 1.00 95.62 217 TRP A C 1
ATOM 1719 O O . TRP A 1 217 ? -16.389 15.782 15.050 1.00 95.62 217 TRP A O 1
ATOM 1729 N N . MET A 1 218 ? -14.751 14.828 13.862 1.00 94.50 218 MET A N 1
ATOM 1730 C CA . MET A 1 218 ? -14.020 14.317 15.032 1.00 94.50 218 MET A CA 1
ATOM 1731 C C . MET A 1 218 ? -13.466 15.412 15.942 1.00 94.50 218 MET A C 1
ATOM 1733 O O . MET A 1 218 ? -13.632 15.323 17.160 1.00 94.50 218 MET A O 1
ATOM 1737 N N . LEU A 1 219 ? -12.894 16.480 15.384 1.00 94.38 219 LEU A N 1
ATOM 1738 C CA . LEU A 1 219 ? -12.379 17.613 16.158 1.00 94.38 219 LEU A CA 1
ATOM 1739 C C . LEU A 1 219 ? -13.474 18.308 16.975 1.00 94.38 219 LEU A C 1
ATOM 1741 O O . LEU A 1 219 ? -13.241 18.672 18.129 1.00 94.38 219 LEU A O 1
ATOM 1745 N N . VAL A 1 220 ? -14.683 18.455 16.422 1.00 94.19 220 VAL A N 1
ATOM 1746 C CA . VAL A 1 220 ? -15.829 19.021 17.154 1.00 94.19 220 VAL A CA 1
ATOM 1747 C C . VAL A 1 220 ? -16.172 18.175 18.382 1.00 94.19 220 VAL A C 1
ATOM 1749 O O . VAL A 1 220 ? -16.369 18.724 19.465 1.00 94.19 220 VAL A O 1
ATOM 1752 N N . HIS A 1 221 ? -16.190 16.849 18.247 1.00 91.50 221 HIS A N 1
ATOM 1753 C CA . HIS A 1 221 ? -16.494 15.950 19.363 1.00 91.50 221 HIS A CA 1
ATOM 1754 C C . HIS A 1 221 ? -15.362 15.896 20.391 1.00 91.50 221 HIS A C 1
ATOM 1756 O O . HIS A 1 221 ? -15.631 15.859 21.590 1.00 91.50 221 HIS A O 1
ATOM 1762 N N . PHE A 1 222 ? -14.108 15.970 19.944 1.00 89.19 222 PHE A N 1
ATOM 1763 C CA . PHE A 1 222 ? -12.954 16.086 20.831 1.00 89.19 222 PHE A CA 1
ATOM 1764 C C . PHE A 1 222 ? -12.976 17.392 21.638 1.00 89.19 222 PHE A C 1
ATOM 1766 O O . PHE A 1 222 ? -12.740 17.395 22.846 1.00 89.19 222 PHE A O 1
ATOM 1773 N N . ARG A 1 223 ? -13.342 18.511 21.005 1.00 90.00 223 ARG A N 1
ATOM 1774 C CA . ARG A 1 223 ? -13.563 19.794 21.687 1.00 90.00 223 ARG A CA 1
ATOM 1775 C C . ARG A 1 223 ? -14.688 19.698 22.714 1.00 90.00 223 ARG A C 1
ATOM 1777 O O . ARG A 1 223 ? -14.546 20.213 23.821 1.00 90.00 223 ARG A O 1
ATOM 1784 N N . ASP A 1 224 ? -15.808 19.078 22.356 1.00 88.12 224 ASP A N 1
ATOM 1785 C CA . ASP A 1 224 ? -16.942 18.915 23.268 1.00 88.12 224 ASP A CA 1
ATOM 1786 C C . ASP A 1 224 ? -16.552 18.047 24.474 1.00 88.12 224 ASP A C 1
ATOM 1788 O O . ASP A 1 224 ? -16.890 18.381 25.609 1.00 88.12 224 ASP A O 1
ATOM 1792 N N . TRP A 1 225 ? -15.752 17.002 24.252 1.00 86.12 225 TRP A N 1
ATOM 1793 C CA . TRP A 1 225 ? -15.160 16.199 25.316 1.00 86.12 225 TRP A CA 1
ATOM 1794 C C . TRP A 1 225 ? -14.256 17.028 26.239 1.00 86.12 225 TRP A C 1
ATOM 1796 O O . TRP A 1 225 ? -14.445 16.998 27.456 1.00 86.12 225 TRP A O 1
ATOM 1806 N N . LEU A 1 226 ? -13.340 17.834 25.685 1.00 84.12 226 LEU A N 1
ATOM 1807 C CA . LEU A 1 226 ? -12.487 18.739 26.469 1.00 84.12 226 LEU A CA 1
ATOM 1808 C C . LEU A 1 226 ? -13.310 19.704 27.332 1.00 84.12 226 LEU A C 1
ATOM 1810 O O . LEU A 1 226 ? -12.983 19.913 28.496 1.00 84.12 226 LEU A O 1
ATOM 1814 N N . ARG A 1 227 ? -14.394 20.265 26.782 1.00 85.12 227 ARG A N 1
ATOM 1815 C CA . ARG A 1 227 ? -15.286 21.200 27.489 1.00 85.12 227 ARG A CA 1
ATOM 1816 C C . ARG A 1 227 ? -16.161 20.530 28.541 1.00 85.12 227 ARG A C 1
ATOM 1818 O O . ARG A 1 227 ? -16.580 21.192 29.481 1.00 85.12 227 ARG A O 1
ATOM 1825 N N . SER A 1 228 ? -16.466 19.245 28.371 1.00 79.75 228 SER A N 1
ATOM 1826 C CA . SER A 1 228 ? -17.284 18.491 29.326 1.00 79.75 228 SER A CA 1
ATOM 1827 C C . SER A 1 228 ? -16.535 18.133 30.614 1.00 79.75 228 SER A C 1
ATOM 1829 O O . SER A 1 228 ? -17.156 17.717 31.590 1.00 79.75 228 SER A O 1
ATOM 1831 N N . ARG A 1 229 ? -15.205 18.292 30.632 1.00 74.25 229 ARG A N 1
ATOM 1832 C CA . ARG A 1 229 ? -14.368 17.985 31.792 1.00 74.25 229 ARG A CA 1
ATOM 1833 C C . ARG A 1 229 ? -14.353 19.142 32.801 1.00 74.25 229 ARG A C 1
ATOM 1835 O O . ARG A 1 229 ? -14.276 20.297 32.385 1.00 74.25 229 ARG A O 1
ATOM 1842 N N . PRO A 1 230 ? -14.374 18.856 34.119 1.00 69.06 230 PRO A N 1
ATOM 1843 C CA . PRO A 1 230 ? -14.231 19.888 35.143 1.00 69.06 230 PRO A CA 1
ATOM 1844 C C . PRO A 1 230 ? -12.938 20.692 34.947 1.00 69.06 230 PRO A C 1
ATOM 1846 O O . PRO A 1 230 ? -11.889 20.116 34.642 1.00 69.06 230 PRO A O 1
ATOM 1849 N N . ALA A 1 231 ? -12.991 22.014 35.139 1.00 52.78 231 ALA A N 1
ATOM 1850 C CA . ALA A 1 231 ? -11.801 22.862 35.086 1.00 52.78 231 ALA A CA 1
ATOM 1851 C C . ALA A 1 231 ? -10.766 22.371 36.118 1.00 52.78 231 ALA A C 1
ATOM 1853 O O . ALA A 1 231 ? -11.068 22.280 37.305 1.00 52.78 231 ALA A O 1
ATOM 1854 N N . GLY A 1 232 ? -9.564 22.006 35.658 1.00 53.03 232 GLY A N 1
ATOM 1855 C CA . GLY A 1 232 ? -8.511 21.428 36.504 1.00 53.03 232 GLY A CA 1
ATOM 1856 C C . GLY A 1 232 ? -8.545 19.900 36.666 1.00 53.03 232 GLY A C 1
ATOM 1857 O O . GLY A 1 232 ? -7.682 19.356 37.352 1.00 53.03 232 GLY A O 1
ATOM 1858 N N . ALA A 1 233 ? -9.478 19.180 36.027 1.00 56.66 233 ALA A N 1
ATOM 1859 C CA . ALA A 1 233 ? -9.494 17.717 36.051 1.00 56.66 233 ALA A CA 1
ATOM 1860 C C . ALA A 1 233 ? -8.250 17.133 35.357 1.00 56.66 233 ALA A C 1
ATOM 1862 O O . ALA A 1 233 ? -8.077 17.242 34.141 1.00 56.66 233 ALA A O 1
ATOM 1863 N N . ALA A 1 234 ? -7.399 16.458 36.131 1.00 45.69 234 ALA A N 1
ATOM 1864 C CA . ALA A 1 234 ? -6.185 15.786 35.673 1.00 45.69 234 ALA A CA 1
ATOM 1865 C C . ALA A 1 234 ? -6.480 14.454 34.943 1.00 45.69 234 ALA A C 1
ATOM 1867 O O . ALA A 1 234 ? -5.909 13.418 35.264 1.00 45.69 234 ALA A O 1
ATOM 1868 N N . GLY A 1 235 ? -7.383 14.451 33.960 1.00 54.25 235 GLY A N 1
ATOM 1869 C CA . GLY A 1 235 ? -7.728 13.248 33.198 1.00 54.25 235 GLY A CA 1
ATOM 1870 C C . GLY A 1 235 ? -6.809 13.051 31.993 1.00 54.25 235 GLY A C 1
ATOM 1871 O O . GLY A 1 235 ? -6.832 13.848 31.054 1.00 54.25 235 GLY A O 1
ATOM 1872 N N . ARG A 1 236 ? -6.034 11.964 31.957 1.00 68.88 236 ARG A N 1
ATOM 1873 C CA . ARG A 1 236 ? -5.256 11.587 30.762 1.00 68.88 236 ARG A CA 1
ATOM 1874 C C . ARG A 1 236 ? -6.192 11.066 29.666 1.00 68.88 236 ARG A C 1
ATOM 1876 O O . ARG A 1 236 ? -7.238 10.492 29.957 1.00 68.88 236 ARG A O 1
ATOM 1883 N N . LEU A 1 237 ? -5.851 11.310 28.405 1.00 74.81 237 LEU A N 1
ATOM 1884 C CA . LEU A 1 237 ? -6.556 10.706 27.276 1.00 74.81 237 LEU A CA 1
ATOM 1885 C C . LEU A 1 237 ? -6.179 9.211 27.236 1.00 74.81 237 LEU A C 1
ATOM 1887 O O . LEU A 1 237 ? -5.003 8.904 27.415 1.00 74.81 237 LEU A O 1
ATOM 1891 N N . PRO A 1 238 ? -7.107 8.265 27.016 1.00 81.88 238 PRO A N 1
ATOM 1892 C CA . PRO A 1 238 ? -6.743 6.887 26.694 1.00 81.88 238 PRO A CA 1
ATOM 1893 C C . PRO A 1 238 ? -5.704 6.842 25.568 1.00 81.88 238 PRO A C 1
ATOM 1895 O O . PRO A 1 238 ? -5.799 7.601 24.604 1.00 81.88 238 PRO A O 1
ATOM 1898 N N . VAL A 1 239 ? -4.705 5.960 25.669 1.00 86.69 239 VAL A N 1
ATOM 1899 C CA . VAL A 1 239 ? -3.606 5.933 24.687 1.00 86.69 239 VAL A CA 1
ATOM 1900 C C . VAL A 1 239 ? -4.118 5.670 23.273 1.00 86.69 239 VAL A C 1
ATOM 1902 O O . VAL A 1 239 ? -3.675 6.325 22.343 1.00 86.69 239 VAL A O 1
ATOM 1905 N N . SER A 1 240 ? -5.089 4.776 23.094 1.00 87.88 240 SER A N 1
ATOM 1906 C CA . SER A 1 240 ? -5.698 4.543 21.780 1.00 87.88 240 SER A CA 1
ATOM 1907 C C . SER A 1 240 ? -6.299 5.823 21.182 1.00 87.88 240 SER A C 1
ATOM 1909 O O . SER A 1 240 ? -6.058 6.138 20.021 1.00 87.88 240 SER A O 1
ATOM 1911 N N . LEU A 1 241 ? -7.003 6.624 21.990 1.00 87.00 241 LEU A N 1
ATOM 1912 C CA . LEU A 1 241 ? -7.555 7.910 21.563 1.00 87.00 241 LEU A CA 1
ATOM 1913 C C . LEU A 1 241 ? -6.477 8.933 21.183 1.00 87.00 241 LEU A C 1
ATOM 1915 O O . LEU A 1 241 ? -6.731 9.772 20.324 1.00 87.00 241 LEU A O 1
ATOM 1919 N N . LEU A 1 242 ? -5.286 8.867 21.784 1.00 90.25 242 LEU A N 1
ATOM 1920 C CA . LEU A 1 242 ? -4.166 9.735 21.415 1.00 90.25 242 LEU A CA 1
ATOM 1921 C C . LEU A 1 242 ? -3.743 9.515 19.961 1.00 90.25 242 LEU A C 1
ATOM 1923 O O . LEU A 1 242 ? -3.524 10.484 19.241 1.00 90.25 242 LEU A O 1
ATOM 1927 N N . PHE A 1 243 ? -3.674 8.260 19.522 1.00 93.94 243 PHE A N 1
ATOM 1928 C CA . PHE A 1 243 ? -3.307 7.917 18.148 1.00 93.94 243 PHE A CA 1
ATOM 1929 C C . PHE A 1 243 ? -4.438 8.200 17.150 1.00 93.94 243 PHE A C 1
ATOM 1931 O O . PHE A 1 243 ? -4.169 8.681 16.050 1.00 93.94 243 PHE A O 1
ATOM 1938 N N . VAL A 1 244 ? -5.707 8.032 17.550 1.00 92.88 244 VAL A N 1
ATOM 1939 C CA . VAL A 1 244 ? -6.844 8.520 16.744 1.00 92.88 244 VAL A CA 1
ATOM 1940 C C . VAL A 1 244 ? -6.773 10.040 16.581 1.00 92.88 244 VAL A C 1
ATOM 1942 O O . VAL A 1 244 ? -6.946 10.557 15.482 1.00 92.88 244 VAL A O 1
ATOM 1945 N N . PHE A 1 245 ? -6.468 10.776 17.649 1.00 91.88 245 PHE A N 1
ATOM 1946 C CA . PHE A 1 245 ? -6.340 12.229 17.585 1.00 91.88 245 PHE A CA 1
ATOM 1947 C C . PHE A 1 245 ? -5.137 12.679 16.743 1.00 91.88 245 PHE A C 1
ATOM 1949 O O . PHE A 1 245 ? -5.272 13.600 15.941 1.00 91.88 245 PHE A O 1
ATOM 1956 N N . ALA A 1 246 ? -3.993 11.998 16.860 1.00 94.88 246 ALA A N 1
ATOM 1957 C CA . ALA A 1 246 ? -2.833 12.227 15.999 1.00 94.88 246 ALA A CA 1
ATOM 1958 C C . ALA A 1 246 ? -3.185 12.036 14.515 1.00 94.88 246 ALA A C 1
ATOM 1960 O O . ALA A 1 246 ? -2.841 12.878 13.690 1.00 94.88 246 ALA A O 1
ATOM 1961 N N . THR A 1 247 ? -3.958 10.994 14.198 1.00 95.56 247 THR A N 1
ATOM 1962 C CA . THR A 1 247 ? -4.484 10.751 12.847 1.00 95.56 247 THR A CA 1
ATOM 1963 C C . THR A 1 247 ? -5.362 11.909 12.369 1.00 95.56 247 THR A C 1
ATOM 1965 O O . THR A 1 247 ? -5.168 12.432 11.276 1.00 95.56 247 THR A O 1
ATOM 1968 N N . VAL A 1 248 ? -6.299 12.366 13.206 1.00 95.06 248 VAL A N 1
ATOM 1969 C CA . VAL A 1 248 ? -7.205 13.481 12.879 1.00 95.06 248 VAL A CA 1
ATOM 1970 C C . VAL A 1 248 ? -6.443 14.790 12.623 1.00 95.06 248 VAL A C 1
ATOM 1972 O O . VAL A 1 248 ? -6.851 15.557 11.755 1.00 95.06 248 VAL A O 1
ATOM 1975 N N . ILE A 1 249 ? -5.335 15.039 13.331 1.00 95.19 249 ILE A N 1
ATOM 1976 C CA . ILE A 1 249 ? -4.442 16.183 13.074 1.00 95.19 249 ILE A CA 1
ATOM 1977 C C . ILE A 1 249 ? -3.669 16.009 11.763 1.00 95.19 249 ILE A C 1
ATOM 1979 O O . ILE A 1 249 ? -3.499 16.976 11.023 1.00 95.19 249 ILE A O 1
ATOM 1983 N N . LEU A 1 250 ? -3.200 14.796 11.467 1.00 96.25 250 LEU A N 1
ATOM 1984 C CA . LEU A 1 250 ? -2.438 14.516 10.252 1.00 96.25 250 LEU A CA 1
ATOM 1985 C C . LEU A 1 250 ? -3.282 14.606 8.982 1.00 96.25 250 LEU A C 1
ATOM 1987 O O . LEU A 1 250 ? -2.740 14.968 7.941 1.00 96.25 250 LEU A O 1
ATOM 1991 N N . ILE A 1 251 ? -4.589 14.336 9.048 1.00 96.50 251 ILE A N 1
ATOM 1992 C CA . ILE A 1 251 ? -5.491 14.408 7.890 1.00 96.50 251 ILE A CA 1
ATOM 1993 C C . ILE A 1 251 ? -5.387 15.744 7.129 1.00 96.50 251 ILE A C 1
ATOM 1995 O O . ILE A 1 251 ? -5.072 15.696 5.943 1.00 96.50 251 ILE A O 1
ATOM 1999 N N . PRO A 1 252 ? -5.609 16.933 7.724 1.00 95.56 252 PRO A N 1
ATOM 2000 C CA . PRO A 1 252 ? -5.502 18.189 6.980 1.00 95.56 252 PRO A CA 1
ATOM 2001 C C . PRO A 1 252 ? -4.084 18.474 6.474 1.00 95.56 252 PRO A C 1
ATOM 2003 O O . PRO A 1 252 ? -3.935 19.031 5.389 1.00 95.56 252 PRO A O 1
ATOM 2006 N N . ILE A 1 253 ? -3.052 18.056 7.214 1.00 95.50 253 ILE A N 1
ATOM 2007 C CA . ILE A 1 253 ? -1.647 18.202 6.802 1.00 95.50 253 ILE A CA 1
ATOM 2008 C C . ILE A 1 253 ? -1.345 17.330 5.573 1.00 95.50 253 ILE A C 1
ATOM 2010 O O . ILE A 1 253 ? -0.595 17.737 4.697 1.00 95.50 253 ILE A O 1
ATOM 2014 N N . THR A 1 254 ? -1.966 16.153 5.502 1.00 95.19 254 THR A N 1
ATOM 2015 C CA . THR A 1 254 ? -1.790 15.156 4.441 1.00 95.19 254 THR A CA 1
ATOM 2016 C C . THR A 1 254 ? -2.622 15.483 3.205 1.00 95.19 254 THR A C 1
ATOM 2018 O O . THR A 1 254 ? -2.115 15.462 2.093 1.00 95.19 254 THR A O 1
ATOM 2021 N N . TYR A 1 255 ? -3.904 15.805 3.374 1.00 95.88 255 TYR A N 1
ATOM 2022 C CA . TYR A 1 255 ? -4.829 16.043 2.262 1.00 95.88 255 TYR A CA 1
ATOM 2023 C C . TYR A 1 255 ? -4.755 17.475 1.701 1.00 95.88 255 TYR A C 1
ATOM 2025 O O . TYR A 1 255 ? -5.224 17.719 0.592 1.00 95.88 255 TYR A O 1
ATOM 2033 N N . GLY A 1 256 ? -4.145 18.422 2.425 1.00 95.19 256 GLY A N 1
ATOM 2034 C CA . GLY A 1 256 ? -3.851 19.765 1.912 1.00 95.19 256 GLY A CA 1
ATOM 2035 C C . GLY A 1 256 ? -2.959 19.747 0.659 1.00 95.19 256 GLY A C 1
ATOM 2036 O O . GLY A 1 256 ? -3.354 20.316 -0.355 1.00 95.19 256 GLY A O 1
ATOM 2037 N N . PRO A 1 257 ? -1.801 19.061 0.677 1.00 94.00 257 PRO A N 1
ATOM 2038 C CA . PRO A 1 257 ? -0.970 18.862 -0.508 1.00 94.00 257 PRO A CA 1
ATOM 2039 C C . PRO A 1 257 ? -1.708 18.208 -1.684 1.00 94.00 257 PRO A C 1
ATOM 2041 O O . PRO A 1 257 ? -1.588 18.688 -2.807 1.00 94.00 257 PRO A O 1
ATOM 2044 N N . LEU A 1 258 ? -2.544 17.189 -1.444 1.00 93.19 258 LEU A N 1
ATOM 2045 C CA . LEU A 1 258 ? -3.364 16.583 -2.503 1.00 93.19 258 LEU A CA 1
ATOM 2046 C C . LEU A 1 258 ? -4.308 17.604 -3.149 1.00 93.19 258 LEU A C 1
ATOM 2048 O O . LEU A 1 258 ? -4.414 17.649 -4.374 1.00 93.19 258 LEU A O 1
ATOM 2052 N N . LEU A 1 259 ? -4.970 18.440 -2.340 1.00 94.06 259 LEU A N 1
ATOM 2053 C CA . LEU A 1 259 ? -5.832 19.513 -2.837 1.00 94.06 259 LEU A CA 1
ATOM 2054 C C . LEU A 1 259 ? -5.047 20.483 -3.725 1.00 94.06 259 LEU A C 1
ATOM 2056 O O . LEU A 1 259 ? -5.519 20.826 -4.807 1.00 94.06 259 LEU A O 1
ATOM 2060 N N . VAL A 1 260 ? -3.856 20.903 -3.287 1.00 93.31 260 VAL A N 1
ATOM 2061 C CA . VAL A 1 260 ? -2.985 21.813 -4.048 1.00 93.31 260 VAL A CA 1
ATOM 2062 C C . VAL A 1 260 ? -2.558 21.179 -5.369 1.00 93.31 260 VAL A C 1
ATOM 2064 O O . VAL A 1 260 ? -2.732 21.806 -6.410 1.00 93.31 260 VAL A O 1
ATOM 2067 N N . SER A 1 261 ? -2.067 19.939 -5.334 1.00 89.50 261 SER A N 1
ATOM 2068 C CA . SER A 1 261 ? -1.613 19.211 -6.521 1.00 89.50 261 SER A CA 1
ATOM 2069 C C . SER A 1 261 ? -2.743 19.031 -7.540 1.00 89.50 261 SER A C 1
ATOM 2071 O O . SER A 1 261 ? -2.625 19.465 -8.682 1.00 89.50 261 SER A O 1
ATOM 2073 N N . THR A 1 262 ? -3.907 18.556 -7.085 1.00 88.69 262 THR A N 1
ATOM 2074 C CA . THR A 1 262 ? -5.110 18.401 -7.923 1.00 88.69 262 THR A CA 1
ATOM 2075 C C . THR A 1 262 ? -5.566 19.742 -8.514 1.00 88.69 262 THR A C 1
ATOM 2077 O O . THR A 1 262 ? -5.966 19.809 -9.674 1.00 88.69 262 THR A O 1
ATOM 2080 N N . THR A 1 263 ? -5.507 20.834 -7.740 1.00 90.25 263 THR A N 1
ATOM 2081 C CA . THR A 1 263 ? -5.886 22.175 -8.224 1.00 90.25 263 THR A CA 1
ATOM 2082 C C . THR A 1 263 ? -4.928 22.668 -9.301 1.00 90.25 263 THR A C 1
ATOM 2084 O O . THR A 1 263 ? -5.375 23.242 -10.295 1.00 90.25 263 THR A O 1
ATOM 2087 N N . TRP A 1 264 ? -3.625 22.451 -9.106 1.00 86.38 264 TRP A N 1
ATOM 2088 C CA . TRP A 1 264 ? -2.610 22.820 -10.084 1.00 86.38 264 TRP A CA 1
ATOM 2089 C C . TRP A 1 264 ? -2.823 22.043 -11.381 1.00 86.38 264 TRP A C 1
ATOM 2091 O O . TRP A 1 264 ? -2.903 22.664 -12.438 1.00 86.38 264 TRP A O 1
ATOM 2101 N N . ASP A 1 265 ? -3.062 20.733 -11.293 1.00 80.50 265 ASP A N 1
ATOM 2102 C CA . ASP A 1 265 ? -3.368 19.900 -12.455 1.00 80.50 265 ASP A CA 1
ATOM 2103 C C . ASP A 1 265 ? -4.590 20.422 -13.215 1.00 80.50 265 ASP A C 1
ATOM 2105 O O . ASP A 1 265 ? -4.506 20.668 -14.415 1.00 80.50 265 ASP A O 1
ATOM 2109 N N . ILE A 1 266 ? -5.716 20.679 -12.538 1.00 82.38 266 ILE A N 1
ATOM 2110 C CA . ILE A 1 266 ? -6.912 21.252 -13.184 1.00 82.38 266 ILE A CA 1
ATOM 2111 C C . ILE A 1 266 ? -6.588 22.595 -13.848 1.00 82.38 266 ILE A C 1
ATOM 2113 O O . ILE A 1 266 ? -7.006 22.845 -14.981 1.00 82.38 266 ILE A O 1
ATOM 2117 N N . GLY A 1 267 ? -5.865 23.471 -13.149 1.00 82.38 267 GLY A N 1
ATOM 2118 C CA . GLY A 1 267 ? -5.458 24.767 -13.678 1.00 82.38 267 GLY A CA 1
ATOM 2119 C C . GLY A 1 267 ? -4.605 24.632 -14.935 1.00 82.38 267 GLY A C 1
ATOM 2120 O O . GLY A 1 267 ? -4.801 25.364 -15.903 1.00 82.38 267 GLY A O 1
ATOM 2121 N N . THR A 1 268 ? -3.717 23.647 -14.975 1.00 76.56 268 THR A N 1
ATOM 2122 C CA . THR A 1 268 ? -2.893 23.350 -16.144 1.00 76.56 268 THR A CA 1
ATOM 2123 C C . THR A 1 268 ? -3.716 22.759 -17.284 1.00 76.56 268 THR A C 1
ATOM 2125 O O . THR A 1 268 ? -3.678 23.296 -18.391 1.00 76.56 268 THR A O 1
ATOM 2128 N N . TYR A 1 269 ? -4.529 21.733 -17.021 1.00 73.50 269 TYR A N 1
ATOM 2129 C CA . TYR A 1 269 ? -5.310 21.038 -18.049 1.00 73.50 269 TYR A CA 1
ATOM 2130 C C . TYR A 1 269 ? -6.434 21.890 -18.648 1.00 73.50 269 TYR A C 1
ATOM 2132 O O . TYR A 1 269 ? -6.674 21.826 -19.854 1.00 73.50 269 TYR A O 1
ATOM 2140 N N . TYR A 1 270 ? -7.130 22.689 -17.834 1.00 75.94 270 TYR A N 1
ATOM 2141 C CA . TYR A 1 270 ? -8.352 23.387 -18.257 1.00 75.94 270 TYR A CA 1
ATOM 2142 C C . TYR A 1 270 ? -8.211 24.908 -18.324 1.00 75.94 270 TYR A C 1
ATOM 2144 O O . TYR A 1 270 ? -8.986 25.546 -19.034 1.00 75.94 270 TYR A O 1
ATOM 2152 N N . LEU A 1 271 ? -7.246 25.499 -17.609 1.00 78.19 271 LEU A N 1
ATOM 2153 C CA . LEU A 1 271 ? -7.085 26.957 -17.504 1.00 78.19 271 LEU A CA 1
ATOM 2154 C C . LEU A 1 271 ? -5.754 27.472 -18.081 1.00 78.19 271 LEU A C 1
ATOM 2156 O O . LEU A 1 271 ? -5.531 28.682 -18.091 1.00 78.19 271 LEU A O 1
ATOM 2160 N N . GLY A 1 272 ? -4.880 26.585 -18.571 1.00 71.38 272 GLY A N 1
ATOM 2161 C CA . GLY A 1 272 ? -3.600 26.946 -19.187 1.00 71.38 272 GLY A CA 1
ATOM 2162 C C . GLY A 1 272 ? -2.517 27.411 -18.207 1.00 71.38 272 GLY A C 1
ATOM 2163 O O . GLY A 1 272 ? -1.611 28.134 -18.616 1.00 71.38 272 GLY A O 1
ATOM 2164 N N . TRP A 1 273 ? -2.592 27.041 -16.923 1.00 77.69 273 TRP A N 1
ATOM 2165 C CA . TRP A 1 273 ? -1.527 27.338 -15.954 1.00 77.69 273 TRP A CA 1
ATOM 2166 C C . TRP A 1 273 ? -0.242 26.571 -16.296 1.00 77.69 273 TRP A C 1
ATOM 2168 O O . TRP A 1 273 ? -0.295 25.410 -16.705 1.00 77.69 273 TRP A O 1
ATOM 2178 N N . GLY A 1 274 ? 0.920 27.193 -16.085 1.00 70.19 274 GLY A N 1
ATOM 2179 C CA . GLY A 1 274 ? 2.202 26.489 -16.176 1.00 70.19 274 GLY A CA 1
ATOM 2180 C C . GLY A 1 274 ? 2.374 25.505 -15.018 1.00 70.19 274 GLY A C 1
ATOM 2181 O O . GLY A 1 274 ? 2.041 25.849 -13.885 1.00 70.19 274 GLY A O 1
ATOM 2182 N N . LEU A 1 275 ? 2.902 24.311 -15.289 1.00 72.12 275 LEU A N 1
ATOM 2183 C CA . LEU A 1 275 ? 3.161 23.263 -14.297 1.00 72.12 275 LEU A CA 1
ATOM 2184 C C . LEU A 1 275 ? 4.639 22.878 -14.281 1.00 72.12 275 LEU A C 1
ATOM 2186 O O . LEU A 1 275 ? 5.203 22.552 -15.321 1.00 72.12 275 LEU A O 1
ATOM 2190 N N . ASN A 1 276 ? 5.251 22.840 -13.094 1.00 73.44 276 ASN A N 1
ATOM 2191 C CA . ASN A 1 276 ? 6.499 22.104 -12.915 1.00 73.44 276 ASN A CA 1
ATOM 2192 C C . ASN A 1 276 ? 6.158 20.697 -12.384 1.00 73.44 276 ASN A C 1
ATOM 2194 O O . ASN A 1 276 ? 5.714 20.590 -11.235 1.00 73.44 276 ASN A O 1
ATOM 2198 N N . PRO A 1 277 ? 6.340 19.628 -13.182 1.00 69.81 277 PRO A N 1
ATOM 2199 C CA . PRO A 1 277 ? 5.901 18.288 -12.803 1.00 69.81 277 PRO A CA 1
ATOM 2200 C C . PRO A 1 277 ? 6.651 17.753 -11.583 1.00 69.81 277 PRO A C 1
ATOM 2202 O O . PRO A 1 277 ? 6.019 17.152 -10.722 1.00 69.81 277 PRO A O 1
ATOM 2205 N N . LEU A 1 278 ? 7.951 18.039 -11.447 1.00 73.00 278 LEU A N 1
ATOM 2206 C CA . LEU A 1 278 ? 8.754 17.598 -10.303 1.00 73.00 278 LEU A CA 1
ATOM 2207 C C . LEU A 1 278 ? 8.278 18.251 -8.998 1.00 73.00 278 LEU A C 1
ATOM 2209 O O . LEU A 1 278 ? 8.102 17.575 -7.986 1.00 73.00 278 LEU A O 1
ATOM 2213 N N . VAL A 1 279 ? 8.003 19.559 -9.017 1.00 82.38 279 VAL A N 1
ATOM 2214 C CA . VAL A 1 279 ? 7.451 20.261 -7.845 1.00 82.38 279 VAL A CA 1
ATOM 2215 C C . VAL A 1 279 ? 6.073 19.710 -7.490 1.00 82.38 279 VAL A C 1
ATOM 2217 O O . VAL A 1 279 ? 5.793 19.461 -6.318 1.00 82.38 279 VAL A O 1
ATOM 2220 N N . ASN A 1 280 ? 5.217 19.484 -8.486 1.00 81.62 280 ASN A N 1
ATOM 2221 C CA . ASN A 1 280 ? 3.900 18.908 -8.248 1.00 81.62 280 ASN A CA 1
ATOM 2222 C C . ASN A 1 280 ? 3.990 17.480 -7.681 1.00 81.62 280 ASN A C 1
ATOM 2224 O O . ASN A 1 280 ? 3.238 17.136 -6.775 1.00 81.62 280 ASN A O 1
ATOM 2228 N N . GLN A 1 281 ? 4.961 16.680 -8.130 1.00 79.38 281 GLN A N 1
ATOM 2229 C CA . GLN A 1 281 ? 5.226 15.339 -7.609 1.00 79.38 281 GLN A CA 1
ATOM 2230 C C . GLN A 1 281 ? 5.704 15.382 -6.148 1.00 79.38 281 GLN A C 1
ATOM 2232 O O . GLN A 1 281 ? 5.245 14.585 -5.333 1.00 79.38 281 GLN A O 1
ATOM 2237 N N . VAL A 1 282 ? 6.554 16.348 -5.774 1.00 85.56 282 VAL A N 1
ATOM 2238 C CA . VAL A 1 282 ? 6.931 16.582 -4.366 1.00 85.56 282 VAL A CA 1
ATOM 2239 C C . VAL A 1 282 ? 5.694 16.893 -3.521 1.00 85.56 282 VAL A C 1
ATOM 2241 O O . VAL A 1 282 ? 5.506 16.280 -2.471 1.00 85.56 282 VAL A O 1
ATOM 2244 N N . ILE A 1 283 ? 4.821 17.794 -3.986 1.00 89.88 283 ILE A N 1
ATOM 2245 C CA . ILE A 1 283 ? 3.567 18.138 -3.294 1.00 89.88 283 ILE A CA 1
ATOM 2246 C C . ILE A 1 283 ? 2.672 16.898 -3.167 1.00 89.88 283 ILE A C 1
ATOM 2248 O O . ILE A 1 283 ? 2.165 16.608 -2.082 1.00 89.88 283 ILE A O 1
ATOM 2252 N N . PHE A 1 284 ? 2.512 16.126 -4.241 1.00 89.62 284 PHE A N 1
ATOM 2253 C CA . PHE A 1 284 ? 1.735 14.894 -4.220 1.00 89.62 284 PHE A CA 1
ATOM 2254 C C . PHE A 1 284 ? 2.294 13.885 -3.212 1.00 89.62 284 PHE A C 1
ATOM 2256 O O . PHE A 1 284 ? 1.538 13.312 -2.433 1.00 89.62 284 PHE A O 1
ATOM 2263 N N . TRP A 1 285 ? 3.610 13.687 -3.142 1.00 91.38 285 TRP A N 1
ATOM 2264 C CA . TRP A 1 285 ? 4.193 12.729 -2.201 1.00 91.38 285 TRP A CA 1
ATOM 2265 C C . TRP A 1 285 ? 4.222 13.206 -0.750 1.00 91.38 285 TRP A C 1
ATOM 2267 O O . TRP A 1 285 ? 4.274 12.364 0.149 1.00 91.38 285 TRP A O 1
ATOM 2277 N N . MET A 1 286 ? 4.076 14.508 -0.478 1.00 90.81 286 MET A N 1
ATOM 2278 C CA . MET A 1 286 ? 3.724 14.967 0.874 1.00 90.81 286 MET A CA 1
ATOM 2279 C C . MET A 1 286 ? 2.362 14.406 1.312 1.00 90.81 286 MET A C 1
ATOM 2281 O O . MET A 1 286 ? 2.203 14.007 2.467 1.00 90.81 286 MET A O 1
ATOM 2285 N N . PHE A 1 287 ? 1.403 14.294 0.386 1.00 93.12 287 PHE A N 1
ATOM 2286 C CA . PHE A 1 287 ? 0.172 13.534 0.607 1.00 93.12 287 PHE A CA 1
ATOM 2287 C C . PHE A 1 287 ? 0.431 12.020 0.636 1.00 93.12 287 PHE A C 1
ATOM 2289 O O . PHE A 1 287 ? 0.029 11.356 1.588 1.00 93.12 287 PHE A O 1
ATOM 2296 N N . GLY A 1 288 ? 1.105 11.469 -0.376 1.00 90.00 288 GLY A N 1
ATOM 2297 C CA . GLY A 1 288 ? 1.272 10.024 -0.568 1.00 90.00 288 GLY A CA 1
ATOM 2298 C C . GLY A 1 288 ? 1.995 9.331 0.590 1.00 90.00 288 GLY A C 1
ATOM 2299 O O . GLY A 1 288 ? 1.629 8.226 0.989 1.00 90.00 288 GLY A O 1
ATOM 2300 N N . HIS A 1 289 ? 2.976 9.997 1.198 1.00 92.38 289 HIS A N 1
ATOM 2301 C CA . HIS A 1 289 ? 3.582 9.521 2.436 1.00 92.38 289 HIS A CA 1
ATOM 2302 C C . HIS A 1 289 ? 2.685 9.788 3.657 1.00 92.38 289 HIS A C 1
ATOM 2304 O O . HIS A 1 289 ? 2.552 8.939 4.537 1.00 92.38 289 HIS A O 1
ATOM 2310 N N . GLY A 1 290 ? 2.025 10.947 3.723 1.00 93.25 290 GLY A N 1
ATOM 2311 C CA . GLY A 1 290 ? 1.116 11.267 4.823 1.00 93.25 290 GLY A CA 1
ATOM 2312 C C . GLY A 1 290 ? -0.032 10.263 4.973 1.00 93.25 290 GLY A C 1
ATOM 2313 O O . GLY A 1 290 ? -0.357 9.856 6.091 1.00 93.25 290 GLY A O 1
ATOM 2314 N N . ILE A 1 291 ? -0.611 9.799 3.858 1.00 92.31 291 ILE A N 1
ATOM 2315 C CA . ILE A 1 291 ? -1.770 8.899 3.879 1.00 92.31 291 ILE A CA 1
ATOM 2316 C C . ILE A 1 291 ? -1.430 7.542 4.490 1.00 92.31 291 ILE A C 1
ATOM 2318 O O . ILE A 1 291 ? -2.229 7.011 5.258 1.00 92.31 291 ILE A O 1
ATOM 2322 N N . VAL A 1 292 ? -0.233 7.002 4.242 1.00 91.94 292 VAL A N 1
ATOM 2323 C CA . VAL A 1 292 ? 0.144 5.705 4.822 1.00 91.94 292 VAL A CA 1
ATOM 2324 C C . VAL A 1 292 ? 0.277 5.777 6.343 1.00 91.94 292 VAL A C 1
ATOM 2326 O O . VAL A 1 292 ? -0.037 4.802 7.018 1.00 91.94 292 VAL A O 1
ATOM 2329 N N . TYR A 1 293 ? 0.638 6.935 6.907 1.00 93.94 293 TYR A N 1
ATOM 2330 C CA . TYR A 1 293 ? 0.647 7.149 8.358 1.00 93.94 293 TYR A CA 1
ATOM 2331 C C . TYR A 1 293 ? -0.734 7.468 8.926 1.00 93.94 293 TYR A C 1
ATOM 2333 O O . TYR A 1 293 ? -1.047 7.016 10.027 1.00 93.94 293 TYR A O 1
ATOM 2341 N N . VAL A 1 294 ? -1.585 8.184 8.183 1.00 93.94 294 VAL A N 1
ATOM 2342 C CA . VAL A 1 294 ? -3.006 8.331 8.542 1.00 93.94 294 VAL A CA 1
ATOM 2343 C C . VAL A 1 294 ? -3.653 6.953 8.691 1.00 93.94 294 VAL A C 1
ATOM 2345 O O . VAL A 1 294 ? -4.342 6.723 9.681 1.00 93.94 294 VAL A O 1
ATOM 2348 N N . LEU A 1 295 ? -3.358 6.033 7.769 1.00 93.56 295 LEU A N 1
ATOM 2349 C CA . LEU A 1 295 ? -3.814 4.650 7.851 1.00 93.56 295 LEU A CA 1
ATOM 2350 C C . LEU A 1 295 ? -3.107 3.878 8.971 1.00 93.56 295 LEU A C 1
ATOM 2352 O O . LEU A 1 295 ? -3.753 3.218 9.762 1.00 93.56 295 LEU A O 1
ATOM 2356 N N . PHE A 1 296 ? -1.784 3.976 9.116 1.00 93.88 296 PHE A N 1
ATOM 2357 C CA . PHE A 1 296 ? -1.026 3.162 10.078 1.00 93.88 296 PHE A CA 1
ATOM 2358 C C . PHE A 1 296 ? -1.270 3.500 11.560 1.00 93.88 296 PHE A C 1
ATOM 2360 O O . PHE A 1 296 ? -1.262 2.607 12.418 1.00 93.88 296 PHE A O 1
ATOM 2367 N N . LEU A 1 297 ? -1.498 4.770 11.908 1.00 94.69 297 LEU A N 1
ATOM 2368 C CA . LEU A 1 297 ? -1.692 5.165 13.311 1.00 94.69 297 LEU A CA 1
ATOM 2369 C C . LEU A 1 297 ? -2.997 4.628 13.909 1.00 94.69 297 LEU A C 1
ATOM 2371 O O . LEU A 1 297 ? -3.118 4.488 15.129 1.00 94.69 297 LEU A O 1
ATOM 2375 N N . ILE A 1 298 ? -3.960 4.276 13.067 1.00 89.12 298 ILE A N 1
ATOM 2376 C CA . ILE A 1 298 ? -5.242 3.728 13.478 1.00 89.12 298 ILE A CA 1
ATOM 2377 C C . ILE A 1 298 ? -5.121 2.264 13.985 1.00 89.12 298 ILE A C 1
ATOM 2379 O O . ILE A 1 298 ? -5.530 1.980 15.114 1.00 89.12 298 ILE A O 1
ATOM 2383 N N . PRO A 1 299 ? -4.477 1.328 13.273 1.00 86.31 299 PRO A N 1
ATOM 2384 C CA . PRO A 1 299 ? -4.025 0.037 13.791 1.00 86.31 299 PRO A CA 1
ATOM 2385 C C . PRO A 1 299 ? -3.140 0.155 15.033 1.00 86.31 299 PRO A C 1
ATOM 2387 O O . PRO A 1 299 ? -3.295 -0.623 15.973 1.00 86.31 299 PRO A O 1
ATOM 2390 N N . VAL A 1 300 ? -2.257 1.155 15.115 1.00 94.19 300 VAL A N 1
ATOM 2391 C CA . VAL A 1 300 ? -1.502 1.409 16.354 1.00 94.19 300 VAL A CA 1
ATOM 2392 C C . VAL A 1 300 ? -2.459 1.733 17.510 1.00 94.19 300 VAL A C 1
ATOM 2394 O O . VAL A 1 300 ? -2.331 1.160 18.598 1.00 94.19 300 VAL A O 1
ATOM 2397 N N . ALA A 1 301 ? -3.480 2.565 17.277 1.00 93.00 301 ALA A N 1
ATOM 2398 C CA . ALA A 1 301 ? -4.545 2.812 18.247 1.00 93.00 301 ALA A CA 1
ATOM 2399 C C . ALA A 1 301 ? -5.291 1.522 18.635 1.00 93.00 301 ALA A C 1
ATOM 2401 O O . ALA A 1 301 ? -5.606 1.336 19.815 1.00 93.00 301 ALA A O 1
ATOM 2402 N N . ALA A 1 302 ? -5.533 0.611 17.683 1.00 90.69 302 ALA A N 1
ATOM 2403 C CA . ALA A 1 302 ? -6.117 -0.704 17.956 1.00 90.69 302 ALA A CA 1
ATOM 2404 C C . ALA A 1 302 ? -5.251 -1.537 18.891 1.00 90.69 302 ALA A C 1
ATOM 2406 O O . ALA A 1 302 ? -5.762 -2.105 19.852 1.00 90.69 302 ALA A O 1
ATOM 2407 N N . LEU A 1 303 ? -3.946 -1.611 18.639 1.00 94.38 303 LEU A N 1
ATOM 2408 C CA . LEU A 1 303 ? -3.027 -2.384 19.469 1.00 94.38 303 LEU A CA 1
ATOM 2409 C C . LEU A 1 303 ? -2.964 -1.819 20.890 1.00 94.38 303 LEU A C 1
ATOM 2411 O O . LEU A 1 303 ? -3.055 -2.575 21.859 1.00 94.38 303 LEU A O 1
ATOM 2415 N N . TYR A 1 304 ? -2.907 -0.491 21.026 1.00 92.69 304 TYR A N 1
ATOM 2416 C CA . TYR A 1 304 ? -2.978 0.185 22.322 1.00 92.69 304 TYR A CA 1
ATOM 2417 C C . TYR A 1 304 ? -4.313 0.009 23.048 1.00 92.69 304 TYR A C 1
ATOM 2419 O O . TYR A 1 304 ? -4.350 0.147 24.270 1.00 92.69 304 TYR A O 1
ATOM 2427 N N . LEU A 1 305 ? -5.393 -0.305 22.330 1.00 88.94 305 LEU A N 1
ATOM 2428 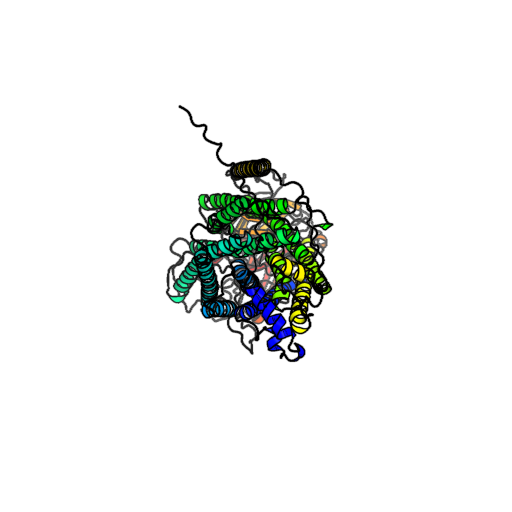C CA . LEU A 1 305 ? -6.682 -0.657 22.915 1.00 88.94 305 LEU A CA 1
ATOM 2429 C C . LEU A 1 305 ? -6.734 -2.138 23.322 1.00 88.94 305 LEU A C 1
ATOM 2431 O O . LEU A 1 305 ? -7.061 -2.470 24.459 1.00 88.94 305 LEU A O 1
ATOM 2435 N N . LEU A 1 306 ? -6.418 -3.038 22.392 1.00 90.88 306 LEU A N 1
ATOM 2436 C CA . LEU A 1 306 ? -6.682 -4.468 22.518 1.00 90.88 306 LEU A CA 1
ATOM 2437 C C . LEU A 1 306 ? -5.636 -5.190 23.370 1.00 90.88 306 LEU A C 1
ATOM 2439 O O . LEU A 1 306 ? -6.009 -6.038 24.177 1.00 90.88 306 LEU A O 1
ATOM 2443 N N . ILE A 1 307 ? -4.345 -4.860 23.253 1.00 91.06 307 ILE A N 1
ATOM 2444 C CA . ILE A 1 307 ? -3.287 -5.560 24.003 1.00 91.06 307 ILE A CA 1
ATOM 2445 C C . ILE A 1 307 ? -3.494 -5.438 25.524 1.00 91.06 307 ILE A C 1
ATOM 2447 O O . ILE A 1 307 ? -3.443 -6.471 26.200 1.00 91.06 307 ILE A O 1
ATOM 2451 N N . PRO A 1 308 ? -3.786 -4.254 26.100 1.00 87.62 308 PRO A N 1
ATOM 2452 C CA . PRO A 1 308 ? -4.125 -4.134 27.520 1.00 87.62 308 PRO A CA 1
ATOM 2453 C C . PRO A 1 308 ? -5.339 -4.977 27.938 1.00 87.62 308 PRO A C 1
ATOM 2455 O O . PRO A 1 308 ? -5.295 -5.662 28.961 1.00 87.62 308 PRO A O 1
ATOM 2458 N N . ILE A 1 309 ? -6.400 -4.990 27.121 1.00 84.62 309 ILE A N 1
ATOM 2459 C CA . ILE A 1 309 ? -7.635 -5.745 27.389 1.00 84.62 309 ILE A CA 1
ATOM 2460 C C . ILE A 1 309 ? -7.375 -7.259 27.385 1.00 84.62 309 ILE A C 1
ATOM 2462 O O . ILE A 1 309 ? -7.839 -7.962 28.287 1.00 84.62 309 ILE A O 1
ATOM 2466 N N . LEU A 1 310 ? -6.625 -7.750 26.393 1.00 85.25 310 LEU A N 1
ATOM 2467 C CA . LEU A 1 310 ? -6.307 -9.169 26.192 1.00 85.25 310 LEU A CA 1
ATOM 2468 C C . LEU A 1 310 ? -5.286 -9.699 27.206 1.00 85.25 310 LEU A C 1
ATOM 2470 O O . LEU A 1 310 ? -5.364 -10.859 27.610 1.00 85.25 310 LEU A O 1
ATOM 2474 N N . SER A 1 311 ? -4.341 -8.853 27.628 1.00 83.81 311 SER A N 1
ATOM 2475 C CA . SER A 1 311 ? -3.337 -9.180 28.652 1.00 83.81 311 SER A CA 1
ATOM 2476 C C . SER A 1 311 ? -3.813 -8.945 30.084 1.00 83.81 311 SER A C 1
ATOM 2478 O O . SER A 1 311 ? -3.163 -9.420 31.018 1.00 83.81 311 SER A O 1
ATOM 2480 N N . LYS A 1 312 ? -4.923 -8.213 30.263 1.00 82.56 312 LYS A N 1
ATOM 2481 C CA . LYS A 1 312 ? -5.444 -7.752 31.562 1.00 82.56 312 LYS A CA 1
ATOM 2482 C C . LYS A 1 312 ? -4.395 -6.951 32.334 1.00 82.56 312 LYS A C 1
ATOM 2484 O O . LYS A 1 312 ? -4.234 -7.107 33.544 1.00 82.56 312 LYS A O 1
ATOM 2489 N N . ARG A 1 313 ? -3.637 -6.119 31.615 1.00 80.56 313 ARG A N 1
ATOM 2490 C CA . ARG A 1 313 ? -2.573 -5.281 32.176 1.00 80.56 313 ARG A CA 1
ATOM 2491 C C . ARG A 1 313 ? -2.676 -3.851 31.671 1.00 80.56 313 ARG A C 1
ATOM 2493 O O . ARG A 1 313 ? -3.000 -3.647 30.505 1.00 80.56 313 ARG A O 1
ATOM 2500 N N . PRO A 1 314 ? -2.366 -2.856 32.517 1.00 81.25 314 PRO A N 1
ATOM 2501 C CA . PRO A 1 314 ? -2.272 -1.480 32.058 1.00 81.25 314 PRO A CA 1
ATOM 2502 C C . PRO A 1 314 ? -1.104 -1.330 31.083 1.00 81.25 314 PRO A C 1
ATOM 2504 O O . PRO A 1 314 ? -0.111 -2.058 31.170 1.00 81.25 314 PRO A O 1
ATOM 2507 N N . ILE A 1 315 ? -1.202 -0.341 30.194 1.00 84.31 315 ILE A N 1
ATOM 2508 C CA . ILE A 1 315 ? -0.124 -0.028 29.258 1.00 84.31 315 ILE A CA 1
ATOM 2509 C C . ILE A 1 315 ? 1.175 0.285 30.006 1.00 84.31 315 ILE A C 1
ATOM 2511 O O . ILE A 1 315 ? 1.174 1.012 31.005 1.00 84.31 315 ILE A O 1
ATOM 2515 N N . TYR A 1 316 ? 2.292 -0.245 29.506 1.00 86.44 316 TYR A N 1
ATOM 2516 C CA . TYR A 1 316 ? 3.588 -0.090 30.155 1.00 86.44 316 TYR A CA 1
ATOM 2517 C C . TYR A 1 316 ? 3.947 1.378 30.351 1.00 86.44 316 TYR A C 1
ATOM 2519 O O . TYR A 1 316 ? 4.274 1.756 31.474 1.00 86.44 316 TYR A O 1
ATOM 2527 N N . SER A 1 317 ? 3.868 2.214 29.302 1.00 85.62 317 SER A N 1
ATOM 2528 C CA . SER A 1 317 ? 4.179 3.636 29.447 1.00 85.62 317 SER A CA 1
ATOM 2529 C C . SER A 1 317 ? 3.355 4.610 28.611 1.00 85.62 317 SER A C 1
ATOM 2531 O O . SER A 1 317 ? 3.425 4.637 27.386 1.00 85.62 317 SER A O 1
ATOM 2533 N N . TYR A 1 318 ? 2.639 5.490 29.322 1.00 85.38 318 TYR A N 1
ATOM 2534 C CA . TYR A 1 318 ? 1.905 6.627 28.759 1.00 85.38 318 TYR A CA 1
ATOM 2535 C C . TYR A 1 318 ? 2.831 7.715 28.192 1.00 85.38 318 TYR A C 1
ATOM 2537 O O . TYR A 1 318 ? 2.521 8.321 27.174 1.00 85.38 318 TYR A O 1
ATOM 2545 N N . ARG A 1 319 ? 3.992 7.952 28.826 1.00 86.88 319 ARG A N 1
ATOM 2546 C CA . ARG A 1 319 ? 4.974 8.951 28.361 1.00 86.88 319 ARG A CA 1
ATOM 2547 C C . ARG A 1 319 ? 5.550 8.566 27.002 1.00 86.88 319 ARG A C 1
ATOM 2549 O O . ARG A 1 319 ? 5.646 9.406 26.120 1.00 86.88 319 ARG A O 1
ATOM 2556 N N . PHE A 1 320 ? 5.874 7.286 26.840 1.00 89.50 320 PHE A N 1
ATOM 2557 C CA . PHE A 1 320 ? 6.326 6.718 25.573 1.00 89.50 320 PHE A CA 1
ATOM 2558 C C . PHE A 1 320 ? 5.267 6.833 24.481 1.00 89.50 320 PHE A C 1
ATOM 2560 O O . PHE A 1 320 ? 5.591 7.238 23.373 1.00 89.50 320 PHE A O 1
ATOM 2567 N N . ALA A 1 321 ? 4.001 6.571 24.806 1.00 89.50 321 ALA A N 1
ATOM 2568 C CA . ALA A 1 321 ? 2.917 6.763 23.851 1.00 89.50 321 ALA A CA 1
ATOM 2569 C C . ALA A 1 321 ? 2.763 8.230 23.402 1.00 89.50 321 ALA A C 1
ATOM 2571 O O . ALA A 1 321 ? 2.592 8.476 22.213 1.00 89.50 321 ALA A O 1
ATOM 2572 N N . ILE A 1 322 ? 2.876 9.203 24.320 1.00 91.06 322 ILE A N 1
ATOM 2573 C CA . ILE A 1 322 ? 2.890 10.635 23.960 1.00 91.06 322 ILE A CA 1
ATOM 2574 C C . ILE A 1 322 ? 4.066 10.965 23.052 1.00 91.06 322 ILE A C 1
ATOM 2576 O O . ILE A 1 322 ? 3.870 11.596 22.018 1.00 91.06 322 ILE A O 1
ATOM 2580 N N . LEU A 1 323 ? 5.271 10.537 23.434 1.00 91.56 323 LEU A N 1
ATOM 2581 C CA . LEU A 1 323 ? 6.472 10.779 22.646 1.00 91.56 323 LEU A CA 1
ATOM 2582 C C . LEU A 1 323 ? 6.306 10.237 21.222 1.00 91.56 323 LEU A C 1
ATOM 2584 O O . LEU A 1 323 ? 6.542 10.969 20.268 1.00 91.56 323 LEU A O 1
ATOM 2588 N N . ALA A 1 324 ? 5.842 8.993 21.084 1.00 94.38 324 ALA A N 1
ATOM 2589 C CA . ALA A 1 324 ? 5.608 8.378 19.787 1.00 94.38 324 ALA A CA 1
ATOM 2590 C C . ALA A 1 324 ? 4.573 9.156 18.959 1.00 94.38 324 ALA A C 1
ATOM 2592 O O . ALA A 1 324 ? 4.858 9.513 17.822 1.00 94.38 324 ALA A O 1
ATOM 2593 N N . ALA A 1 325 ? 3.409 9.481 19.533 1.00 94.00 325 ALA A N 1
ATOM 2594 C CA . ALA A 1 325 ? 2.357 10.208 18.823 1.00 94.00 325 ALA A CA 1
ATOM 2595 C C . ALA A 1 325 ? 2.814 11.598 18.342 1.00 94.00 325 ALA A C 1
ATOM 2597 O O . ALA A 1 325 ? 2.545 11.970 17.204 1.00 94.00 325 ALA A O 1
ATOM 2598 N N . VAL A 1 326 ? 3.535 12.353 19.179 1.00 94.44 326 VAL A N 1
ATOM 2599 C CA . VAL A 1 326 ? 4.062 13.679 18.809 1.00 94.44 326 VAL A CA 1
ATOM 2600 C C . VAL A 1 326 ? 5.106 13.568 17.701 1.00 94.44 326 VAL A C 1
ATOM 2602 O O . VAL A 1 326 ? 5.054 14.329 16.737 1.00 94.44 326 VAL A O 1
ATOM 2605 N N . LEU A 1 327 ? 6.028 12.609 17.806 1.00 94.81 327 LEU A N 1
ATOM 2606 C CA . LEU A 1 327 ? 7.042 12.384 16.778 1.00 94.81 327 LEU A CA 1
ATOM 2607 C C . LEU A 1 327 ? 6.415 11.961 15.445 1.00 94.81 327 LEU A C 1
ATOM 2609 O O . LEU A 1 327 ? 6.834 12.475 14.414 1.00 94.81 327 LEU A O 1
ATOM 2613 N N . PHE A 1 328 ? 5.383 11.110 15.447 1.00 95.56 328 PHE A N 1
ATOM 2614 C CA . PHE A 1 328 ? 4.655 10.781 14.218 1.00 95.56 328 PHE A CA 1
ATOM 2615 C C . PHE A 1 328 ? 4.019 12.021 13.578 1.00 95.56 328 PHE A C 1
ATOM 2617 O O . PHE A 1 328 ? 4.152 12.199 12.371 1.00 95.56 328 PHE A O 1
ATOM 2624 N N . ILE A 1 329 ? 3.390 12.907 14.358 1.00 94.81 329 ILE A N 1
ATOM 2625 C CA . ILE A 1 329 ? 2.790 14.144 13.825 1.00 94.81 329 ILE A CA 1
ATOM 2626 C C . ILE A 1 329 ? 3.847 15.048 13.173 1.00 94.81 329 ILE A C 1
ATOM 2628 O O . ILE A 1 329 ? 3.592 15.614 12.114 1.00 94.81 329 ILE A O 1
ATOM 2632 N N . ILE A 1 330 ? 5.017 15.195 13.802 1.00 94.50 330 ILE A N 1
ATOM 2633 C CA . ILE A 1 330 ? 6.076 16.104 13.333 1.00 94.50 330 ILE A CA 1
ATOM 2634 C C . ILE A 1 330 ? 6.814 15.536 12.121 1.00 94.50 330 ILE A C 1
ATOM 2636 O O . ILE A 1 330 ? 7.109 16.277 11.190 1.00 94.50 330 ILE A O 1
ATOM 2640 N N . LEU A 1 331 ? 7.148 14.244 12.146 1.00 94.19 331 LEU A N 1
ATOM 2641 C CA . LEU A 1 331 ? 8.017 13.643 11.138 1.00 94.19 331 LEU A CA 1
ATOM 2642 C C . LEU A 1 331 ? 7.259 13.288 9.855 1.00 94.19 331 LEU A C 1
ATOM 2644 O O . LEU A 1 331 ? 7.781 13.548 8.780 1.00 94.19 331 LEU A O 1
ATOM 2648 N N . THR A 1 332 ? 6.029 12.765 9.947 1.00 92.62 332 THR A N 1
ATOM 2649 C CA . THR A 1 332 ? 5.248 12.282 8.784 1.00 92.62 332 THR A CA 1
ATOM 2650 C C . THR A 1 332 ? 5.215 13.260 7.594 1.00 92.62 332 THR A C 1
ATOM 2652 O O . THR A 1 332 ? 5.477 12.829 6.472 1.00 92.62 332 THR A O 1
ATOM 2655 N N . PRO A 1 333 ? 4.944 14.570 7.773 1.00 90.75 333 PRO A N 1
ATOM 2656 C CA . PRO A 1 333 ? 4.839 15.503 6.647 1.00 90.75 333 PRO A CA 1
ATOM 2657 C C . PRO A 1 333 ? 6.171 15.780 5.933 1.00 90.75 333 PRO A C 1
ATOM 2659 O O . PRO A 1 333 ? 6.171 16.356 4.849 1.00 90.75 333 PRO A O 1
ATOM 2662 N N . LEU A 1 334 ? 7.303 15.410 6.539 1.00 91.25 334 LEU A N 1
ATOM 2663 C CA . LEU A 1 334 ? 8.650 15.741 6.066 1.00 91.25 334 LEU A CA 1
ATOM 2664 C C . LEU A 1 334 ? 9.282 14.642 5.199 1.00 91.25 334 LEU A C 1
ATOM 2666 O O . LEU A 1 334 ? 10.419 14.788 4.765 1.00 91.25 334 LEU A O 1
ATOM 2670 N N . LEU A 1 335 ? 8.576 13.532 4.973 1.00 91.88 335 LEU A N 1
ATOM 2671 C CA . LEU A 1 335 ? 9.155 12.304 4.416 1.00 91.88 335 LEU A CA 1
ATOM 2672 C C . LEU A 1 335 ? 8.765 12.027 2.960 1.00 91.88 335 LEU A C 1
ATOM 2674 O O . LEU A 1 335 ? 9.232 11.057 2.374 1.00 91.88 335 LEU A O 1
ATOM 2678 N N . GLY A 1 336 ? 7.941 12.880 2.342 1.00 88.25 336 GLY A N 1
ATOM 2679 C CA . GLY A 1 336 ? 7.446 12.661 0.976 1.00 88.25 336 GLY A CA 1
ATOM 2680 C C . GLY A 1 336 ? 8.554 12.415 -0.057 1.00 88.25 336 GLY A C 1
ATOM 2681 O O . GLY A 1 336 ? 8.420 11.534 -0.902 1.00 88.25 336 GLY A O 1
ATOM 2682 N N . ILE A 1 337 ? 9.683 13.123 0.061 1.00 89.62 337 ILE A N 1
ATOM 2683 C CA . ILE A 1 337 ? 10.823 13.035 -0.869 1.00 89.62 337 ILE A CA 1
ATOM 2684 C C . ILE A 1 337 ? 11.474 11.643 -0.894 1.00 89.62 337 ILE A C 1
ATOM 2686 O O . ILE A 1 337 ? 12.130 11.312 -1.877 1.00 89.62 337 ILE A O 1
ATOM 2690 N N . HIS A 1 338 ? 11.271 10.781 0.112 1.00 90.62 338 HIS A N 1
ATOM 2691 C CA . HIS A 1 338 ? 11.848 9.433 0.071 1.00 90.62 338 HIS A CA 1
ATOM 2692 C C . HIS A 1 338 ? 11.316 8.598 -1.093 1.00 90.62 338 HIS A C 1
ATOM 2694 O O . HIS A 1 338 ? 11.979 7.684 -1.566 1.00 90.62 338 HIS A O 1
ATOM 2700 N N . HIS A 1 339 ? 10.116 8.919 -1.587 1.00 89.06 339 HIS A N 1
ATOM 2701 C CA . HIS A 1 339 ? 9.525 8.252 -2.749 1.00 89.06 339 HIS A CA 1
ATOM 2702 C C . HIS A 1 339 ? 10.121 8.757 -4.065 1.00 89.06 339 HIS A C 1
ATOM 2704 O O . HIS A 1 339 ? 9.792 8.241 -5.124 1.00 89.06 339 HIS A O 1
ATOM 2710 N N . LEU A 1 340 ? 10.993 9.762 -3.987 1.00 82.69 340 LEU A N 1
ATOM 2711 C CA . LEU A 1 340 ? 11.556 10.514 -5.099 1.00 82.69 340 LEU A CA 1
ATOM 2712 C C . LEU A 1 340 ? 13.090 10.494 -5.083 1.00 82.69 340 LEU A C 1
ATOM 2714 O O . LEU A 1 340 ? 13.717 11.334 -5.724 1.00 82.69 340 LEU A O 1
ATOM 2718 N N . PHE A 1 341 ? 13.718 9.563 -4.354 1.00 75.69 341 PHE A N 1
ATOM 2719 C CA . PHE A 1 341 ? 15.176 9.550 -4.192 1.00 75.69 341 PHE A CA 1
ATOM 2720 C C . PHE A 1 341 ? 15.960 9.461 -5.501 1.00 75.69 341 PHE A C 1
ATOM 2722 O O . PHE A 1 341 ? 17.070 9.985 -5.534 1.00 75.69 341 PHE A O 1
ATOM 2729 N N . LEU A 1 342 ? 15.407 8.839 -6.550 1.00 69.81 342 LEU A N 1
ATOM 2730 C CA . LEU A 1 342 ? 16.062 8.769 -7.865 1.00 69.81 342 LEU A CA 1
ATOM 2731 C C . LEU A 1 342 ? 15.425 9.702 -8.914 1.00 69.81 342 LEU A C 1
ATOM 2733 O O . LEU A 1 342 ? 15.637 9.525 -10.113 1.00 69.81 342 LEU A O 1
ATOM 2737 N N . THR A 1 343 ? 14.673 10.717 -8.471 1.00 65.75 343 THR A N 1
ATOM 2738 C CA . THR A 1 343 ? 14.314 11.868 -9.321 1.00 65.75 343 THR A CA 1
ATOM 2739 C C . THR A 1 343 ? 15.432 12.913 -9.325 1.00 65.75 343 THR A C 1
ATOM 2741 O O . THR A 1 343 ? 16.324 12.888 -8.477 1.00 65.75 343 THR A O 1
ATOM 2744 N N . ALA A 1 344 ? 15.353 13.890 -10.234 1.00 63.06 344 ALA A N 1
ATOM 2745 C CA . ALA A 1 344 ? 16.300 15.004 -10.358 1.00 63.06 344 ALA A CA 1
ATOM 2746 C C . ALA A 1 344 ? 16.192 16.057 -9.223 1.00 63.06 344 ALA A C 1
ATOM 2748 O O . ALA A 1 344 ? 16.182 17.266 -9.467 1.00 63.06 344 ALA A O 1
ATOM 2749 N N . LEU A 1 345 ? 16.083 15.616 -7.967 1.00 68.62 345 LEU A N 1
ATOM 2750 C CA . LEU A 1 345 ? 16.079 16.483 -6.791 1.00 68.62 345 LEU A CA 1
ATOM 2751 C C . LEU A 1 345 ? 17.508 16.820 -6.334 1.00 68.62 345 LEU A C 1
ATOM 2753 O O . LEU A 1 345 ? 18.417 15.998 -6.455 1.00 68.62 345 LEU A O 1
ATOM 2757 N N . PRO A 1 346 ? 17.728 18.009 -5.739 1.00 70.44 346 PRO A N 1
ATOM 2758 C CA . PRO A 1 346 ? 19.023 18.360 -5.172 1.00 70.44 346 PRO A CA 1
ATOM 2759 C C . PRO A 1 346 ? 19.488 17.349 -4.119 1.00 70.44 346 PRO A C 1
ATOM 2761 O O . PRO A 1 346 ? 18.735 16.982 -3.217 1.00 70.44 346 PRO A O 1
ATOM 2764 N N . THR A 1 347 ? 20.770 16.990 -4.165 1.00 71.81 347 THR A N 1
ATOM 2765 C CA . THR A 1 347 ? 21.400 15.999 -3.279 1.00 71.81 347 THR A CA 1
ATOM 2766 C C . THR A 1 347 ? 21.164 16.274 -1.789 1.00 71.81 347 THR A C 1
ATOM 2768 O O . THR A 1 347 ? 20.908 15.363 -1.009 1.00 71.81 347 THR A O 1
ATOM 2771 N N . TRP A 1 348 ? 21.186 17.540 -1.360 1.00 78.62 348 TRP A N 1
ATOM 2772 C CA . TRP A 1 348 ? 20.930 17.882 0.044 1.00 78.62 348 TRP A CA 1
ATOM 2773 C C . TRP A 1 348 ? 19.513 17.488 0.498 1.00 78.62 348 TRP A C 1
ATOM 2775 O O . TRP A 1 348 ? 19.328 17.107 1.655 1.00 78.62 348 TRP A O 1
ATOM 2785 N N . ALA A 1 349 ? 18.519 17.553 -0.394 1.00 80.56 349 ALA A N 1
ATOM 2786 C CA . ALA A 1 349 ? 17.127 17.245 -0.081 1.00 80.56 349 ALA A CA 1
ATOM 2787 C C . ALA A 1 349 ? 16.907 15.731 0.048 1.00 80.56 349 ALA A C 1
ATOM 2789 O O . ALA A 1 349 ? 16.224 15.285 0.976 1.00 80.56 349 ALA A O 1
ATOM 2790 N N . THR A 1 350 ? 17.536 14.935 -0.822 1.00 79.81 350 THR A N 1
ATOM 2791 C CA . THR A 1 350 ? 17.473 13.468 -0.762 1.00 79.81 350 THR A CA 1
ATOM 2792 C C . THR A 1 350 ? 18.174 12.937 0.492 1.00 79.81 350 THR A C 1
ATOM 2794 O O . THR A 1 350 ? 17.546 12.220 1.270 1.00 79.81 350 THR A O 1
ATOM 2797 N N . TYR A 1 351 ? 19.402 13.377 0.796 1.00 80.12 351 TYR A N 1
ATOM 2798 C CA . TYR A 1 351 ? 20.106 12.963 2.023 1.00 80.12 351 TYR A CA 1
ATOM 2799 C C . TYR A 1 351 ? 19.391 13.399 3.308 1.00 80.12 351 TYR A C 1
ATOM 2801 O O . TYR A 1 351 ? 19.295 12.619 4.258 1.00 80.12 351 TYR A O 1
ATOM 2809 N N . THR A 1 352 ? 18.850 14.623 3.349 1.00 86.12 352 THR A N 1
ATOM 2810 C CA . THR A 1 352 ? 18.075 15.087 4.513 1.00 86.12 352 THR A CA 1
ATOM 2811 C C . THR A 1 352 ? 16.867 14.184 4.741 1.00 86.12 352 THR A C 1
ATOM 2813 O O . THR A 1 352 ? 16.620 13.744 5.864 1.00 86.12 352 THR A O 1
ATOM 2816 N N . THR A 1 353 ? 16.141 13.848 3.674 1.00 88.94 353 THR A N 1
ATOM 2817 C CA . THR A 1 353 ? 14.948 13.005 3.780 1.00 88.94 353 THR A CA 1
ATOM 2818 C C . THR A 1 353 ? 15.294 11.557 4.128 1.00 88.94 353 THR A C 1
ATOM 2820 O O . THR A 1 353 ? 14.565 10.942 4.902 1.00 88.94 353 THR A O 1
ATOM 2823 N N . MET A 1 354 ? 16.429 11.024 3.666 1.00 87.50 354 MET A N 1
ATOM 2824 C CA . MET A 1 354 ? 16.949 9.723 4.110 1.00 87.50 354 MET A CA 1
ATOM 2825 C C . MET A 1 354 ? 17.148 9.691 5.631 1.00 87.50 354 MET A C 1
ATOM 2827 O O . MET A 1 354 ? 16.620 8.810 6.310 1.00 87.50 354 MET A O 1
ATOM 2831 N N . VAL A 1 355 ? 17.831 10.691 6.200 1.00 87.50 355 VAL A N 1
ATOM 2832 C CA . VAL A 1 355 ? 18.036 10.782 7.658 1.00 87.50 355 VAL A CA 1
ATOM 2833 C C . VAL A 1 355 ? 16.703 10.881 8.403 1.00 87.50 355 VAL A C 1
ATOM 2835 O O . VAL A 1 355 ? 16.488 10.165 9.383 1.00 87.50 355 VAL A O 1
ATOM 2838 N N . LEU A 1 356 ? 15.785 11.731 7.934 1.00 90.94 356 LEU A N 1
ATOM 2839 C CA . LEU A 1 356 ? 14.450 11.854 8.527 1.00 90.94 356 LEU A CA 1
ATOM 2840 C C . LEU A 1 356 ? 13.668 10.530 8.451 1.00 90.94 356 LEU A C 1
ATOM 2842 O O . LEU A 1 356 ? 12.970 10.179 9.404 1.00 90.94 356 LEU A O 1
ATOM 2846 N N . SER A 1 357 ? 13.827 9.773 7.363 1.00 90.19 357 SER A N 1
ATOM 2847 C CA . SER A 1 357 ? 13.187 8.466 7.172 1.00 90.19 357 SER A CA 1
ATOM 2848 C C . SER A 1 357 ? 13.689 7.450 8.189 1.00 90.19 357 SER A C 1
ATOM 2850 O O . SER A 1 357 ? 12.891 6.714 8.756 1.00 90.19 357 SER A O 1
ATOM 2852 N N . PHE A 1 358 ? 14.974 7.458 8.542 1.00 89.19 358 PHE A N 1
ATOM 2853 C CA . PHE A 1 358 ? 15.452 6.635 9.654 1.00 89.19 358 PHE A CA 1
ATOM 2854 C C . PHE A 1 358 ? 14.935 7.108 11.019 1.00 89.19 358 PHE A C 1
ATOM 2856 O O . PHE A 1 358 ? 14.663 6.285 11.895 1.00 89.19 358 PHE A O 1
ATOM 2863 N N . LEU A 1 359 ? 14.753 8.417 11.226 1.00 89.50 359 LEU A N 1
ATOM 2864 C CA . LEU A 1 359 ? 14.224 8.935 12.493 1.00 89.50 359 LEU A CA 1
ATOM 2865 C C . LEU A 1 359 ? 12.787 8.472 12.773 1.00 89.50 359 LEU A C 1
ATOM 2867 O O . LEU A 1 359 ? 12.422 8.341 13.943 1.00 89.50 359 LEU A O 1
ATOM 2871 N N . ILE A 1 360 ? 11.985 8.152 11.748 1.00 91.00 360 ILE A N 1
ATOM 2872 C CA . ILE A 1 360 ? 10.624 7.616 11.937 1.00 91.00 360 ILE A CA 1
ATOM 2873 C C . ILE A 1 360 ? 10.613 6.219 12.581 1.00 91.00 360 ILE A C 1
ATOM 2875 O O . ILE A 1 360 ? 9.613 5.810 13.174 1.00 91.00 360 ILE A O 1
ATOM 2879 N N . ILE A 1 361 ? 11.740 5.500 12.553 1.00 87.62 361 ILE A N 1
ATOM 2880 C CA . ILE A 1 361 ? 11.889 4.211 13.240 1.00 87.62 361 ILE A CA 1
ATOM 2881 C C . ILE A 1 361 ? 11.764 4.403 14.754 1.00 87.62 361 ILE A C 1
ATOM 2883 O O . ILE A 1 361 ? 11.269 3.518 15.448 1.00 87.62 361 ILE A O 1
ATOM 2887 N N . ILE A 1 362 ? 12.143 5.567 15.286 1.00 88.44 362 ILE A N 1
ATOM 2888 C CA . ILE A 1 362 ? 12.110 5.858 16.723 1.00 88.44 362 ILE A CA 1
ATOM 2889 C C . ILE A 1 362 ? 10.690 5.785 17.296 1.00 88.44 362 ILE A C 1
ATOM 2891 O O . ILE A 1 362 ? 10.481 4.984 18.212 1.00 88.44 362 ILE A O 1
ATOM 2895 N N . PRO A 1 363 ? 9.698 6.574 16.827 1.00 92.88 363 PRO A N 1
ATOM 2896 C CA . PRO A 1 363 ? 8.344 6.491 17.365 1.00 92.88 363 PRO A CA 1
ATOM 2897 C C . PRO A 1 363 ? 7.723 5.099 17.196 1.00 92.88 363 PRO A C 1
ATOM 2899 O O . PRO A 1 363 ? 7.029 4.631 18.106 1.00 92.88 363 PRO A O 1
ATOM 2902 N N . SER A 1 364 ? 8.031 4.393 16.106 1.00 91.50 364 SER A N 1
ATOM 2903 C CA . SER A 1 364 ? 7.627 2.997 15.902 1.00 91.50 364 SER A CA 1
ATOM 2904 C C . SER A 1 364 ? 8.253 2.070 16.948 1.00 91.50 364 SER A C 1
ATOM 2906 O O . SER A 1 364 ? 7.546 1.347 17.652 1.00 91.50 364 SER A O 1
ATOM 2908 N N . ALA A 1 365 ? 9.567 2.138 17.150 1.00 88.88 365 ALA A N 1
ATOM 2909 C CA . ALA A 1 365 ? 10.279 1.315 18.118 1.00 88.88 365 ALA A CA 1
ATOM 2910 C C . ALA A 1 365 ? 9.804 1.587 19.556 1.00 88.88 365 ALA A C 1
ATOM 2912 O O . ALA A 1 365 ? 9.559 0.637 20.301 1.00 88.88 365 ALA A O 1
ATOM 2913 N N . VAL A 1 366 ? 9.585 2.858 19.935 1.00 90.69 366 VAL A N 1
ATOM 2914 C CA . VAL A 1 366 ? 8.986 3.237 21.234 1.00 90.69 366 VAL A CA 1
ATOM 2915 C C . VAL A 1 366 ? 7.625 2.558 21.400 1.00 90.69 366 VAL A C 1
ATOM 2917 O O . VAL A 1 366 ? 7.309 2.014 22.467 1.00 90.69 366 VAL A O 1
ATOM 2920 N N . THR A 1 367 ? 6.815 2.600 20.341 1.00 93.81 367 THR A N 1
ATOM 2921 C CA . THR A 1 367 ? 5.451 2.077 20.325 1.00 93.81 367 THR A CA 1
ATOM 2922 C C . THR A 1 367 ? 5.431 0.577 20.586 1.00 93.81 367 THR A C 1
ATOM 2924 O O . THR A 1 367 ? 4.857 0.119 21.583 1.00 93.81 367 THR A O 1
ATOM 2927 N N . PHE A 1 368 ? 6.121 -0.190 19.742 1.00 93.44 368 PHE A N 1
ATOM 2928 C CA . PHE A 1 368 ? 6.130 -1.648 19.825 1.00 93.44 368 PHE A CA 1
ATOM 2929 C C . PHE A 1 368 ? 6.900 -2.157 21.045 1.00 93.44 368 PHE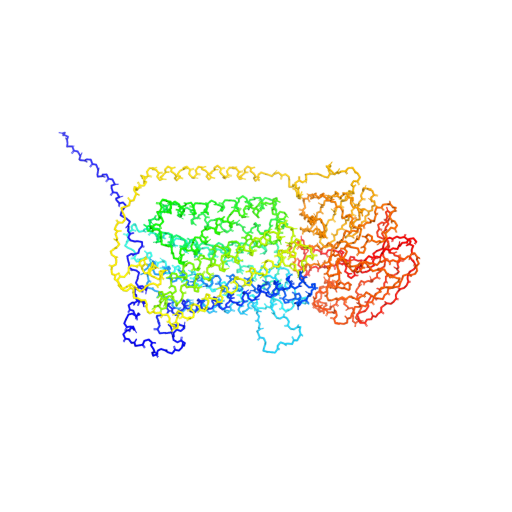 A C 1
ATOM 2931 O O . PHE A 1 368 ? 6.491 -3.154 21.641 1.00 93.44 368 PHE A O 1
ATOM 2938 N N . PHE A 1 369 ? 7.922 -1.437 21.516 1.00 90.94 369 PHE A N 1
ATOM 2939 C CA . PHE A 1 369 ? 8.581 -1.748 22.785 1.00 90.94 369 PHE A CA 1
ATOM 2940 C C . PHE A 1 369 ? 7.638 -1.576 23.985 1.00 90.94 369 PHE A C 1
ATOM 2942 O O . PHE A 1 369 ? 7.573 -2.450 24.853 1.00 90.94 369 PHE A O 1
ATOM 2949 N N . SER A 1 370 ? 6.867 -0.483 24.040 1.00 90.56 370 SER A N 1
ATOM 2950 C CA . SER A 1 370 ? 5.882 -0.246 25.109 1.00 90.56 370 SER A CA 1
ATOM 2951 C C . SER A 1 370 ? 4.792 -1.327 25.120 1.00 90.56 370 SER A C 1
ATOM 2953 O O . SER A 1 370 ? 4.445 -1.870 26.175 1.00 90.56 370 SER A O 1
ATOM 2955 N N . LEU A 1 371 ? 4.292 -1.703 23.943 1.00 92.00 371 LEU A N 1
ATOM 2956 C CA . LEU A 1 371 ? 3.322 -2.786 23.777 1.00 92.00 371 LEU A CA 1
ATOM 2957 C C . LEU A 1 371 ? 3.910 -4.151 24.179 1.00 92.00 371 LEU A C 1
ATOM 2959 O O . LEU A 1 371 ? 3.289 -4.884 24.948 1.00 92.00 371 LEU A O 1
ATOM 2963 N N . TRP A 1 372 ? 5.139 -4.466 23.764 1.00 91.62 372 TRP A N 1
ATOM 2964 C CA . TRP A 1 372 ? 5.832 -5.692 24.170 1.00 91.62 372 TRP A CA 1
ATOM 2965 C C . TRP A 1 372 ? 6.036 -5.771 25.686 1.00 91.62 372 TRP A C 1
ATOM 2967 O O . TRP A 1 372 ? 5.718 -6.783 26.312 1.00 91.62 372 TRP A O 1
ATOM 2977 N N . MET A 1 373 ? 6.486 -4.681 26.313 1.00 88.94 373 MET A N 1
ATOM 2978 C CA . MET A 1 373 ? 6.649 -4.601 27.768 1.00 88.94 373 MET A CA 1
ATOM 2979 C C . MET A 1 373 ? 5.324 -4.746 28.525 1.00 88.94 373 MET A C 1
ATOM 2981 O O . MET A 1 373 ? 5.318 -5.259 29.644 1.00 88.94 373 MET A O 1
ATOM 2985 N N . THR A 1 374 ? 4.204 -4.352 27.917 1.00 86.62 374 THR A N 1
ATOM 2986 C CA . THR A 1 374 ? 2.857 -4.578 28.470 1.00 86.62 374 THR A CA 1
ATOM 2987 C C . THR A 1 374 ? 2.527 -6.074 28.518 1.00 86.62 374 THR A C 1
ATOM 2989 O O . THR A 1 374 ? 1.995 -6.567 29.515 1.00 86.62 374 THR A O 1
ATOM 2992 N N . MET A 1 375 ? 2.925 -6.821 27.483 1.00 89.00 375 MET A N 1
ATOM 2993 C CA . MET A 1 375 ? 2.750 -8.276 27.389 1.00 89.00 375 MET A CA 1
ATOM 2994 C C . MET A 1 375 ? 3.790 -9.075 28.194 1.00 89.00 375 MET A C 1
ATOM 2996 O O . MET A 1 375 ? 3.567 -10.240 28.531 1.00 89.00 375 MET A O 1
ATOM 3000 N N . LYS A 1 376 ? 4.939 -8.479 28.527 1.00 85.81 376 LYS A N 1
ATOM 3001 C CA . LYS A 1 376 ? 6.064 -9.184 29.152 1.00 85.81 376 LYS A CA 1
ATOM 3002 C C . LYS A 1 376 ? 5.686 -9.828 30.488 1.00 85.81 376 LYS A C 1
ATOM 3004 O O . LYS A 1 376 ? 5.279 -9.162 31.438 1.00 85.81 376 LYS A O 1
ATOM 3009 N N . GLY A 1 377 ? 5.894 -11.139 30.601 1.00 76.81 377 GLY A N 1
ATOM 3010 C CA . GLY A 1 377 ? 5.591 -11.904 31.815 1.00 76.81 377 GLY A CA 1
ATOM 3011 C C . GLY A 1 377 ? 4.099 -12.177 32.026 1.00 76.81 377 GLY A C 1
ATOM 3012 O O . GLY A 1 377 ? 3.708 -12.546 33.133 1.00 76.81 377 GLY A O 1
ATOM 3013 N N . VAL A 1 378 ? 3.253 -11.960 31.012 1.00 80.44 378 VAL A N 1
ATOM 3014 C CA . VAL A 1 378 ? 1.881 -12.486 30.979 1.00 80.44 378 VAL A CA 1
ATOM 3015 C C . VAL A 1 378 ? 1.965 -14.002 30.811 1.00 80.44 378 VAL A C 1
ATOM 3017 O O . VAL A 1 378 ? 2.588 -14.501 29.876 1.00 80.44 378 VAL A O 1
ATOM 3020 N N . ARG A 1 379 ? 1.368 -14.756 31.738 1.00 75.56 379 ARG A N 1
ATOM 3021 C CA . ARG A 1 379 ? 1.311 -16.222 31.634 1.00 75.56 379 ARG A CA 1
ATOM 3022 C C . ARG A 1 379 ? 0.325 -16.622 30.537 1.00 75.56 379 ARG A C 1
ATOM 3024 O O . ARG A 1 379 ? -0.666 -15.930 30.318 1.00 75.56 379 ARG A O 1
ATOM 3031 N N . ARG A 1 380 ? 0.517 -17.797 29.927 1.00 72.06 380 ARG A N 1
ATOM 3032 C CA . ARG A 1 380 ? -0.405 -18.332 28.904 1.00 72.06 380 ARG A CA 1
ATOM 3033 C C . ARG A 1 380 ? -1.868 -18.358 29.368 1.00 72.06 380 ARG A C 1
ATOM 3035 O O . ARG A 1 380 ? -2.746 -18.090 28.563 1.00 72.06 380 ARG A O 1
ATOM 3042 N N . SER A 1 381 ? -2.118 -18.636 30.650 1.00 65.75 381 SER A N 1
ATOM 3043 C CA . SER A 1 381 ? -3.460 -18.654 31.253 1.00 65.75 381 SER A CA 1
ATOM 3044 C C . SER A 1 381 ? -4.082 -17.270 31.475 1.00 65.75 381 SER A C 1
ATOM 3046 O O . SER A 1 381 ? -5.284 -17.171 31.696 1.00 65.75 381 SER A O 1
ATOM 3048 N N . GLN A 1 382 ? -3.280 -16.204 31.449 1.00 72.81 382 GLN A N 1
ATOM 3049 C CA . GLN A 1 382 ? -3.737 -14.825 31.640 1.00 72.81 382 GLN A CA 1
ATOM 3050 C C . GLN A 1 382 ? -4.106 -14.153 30.314 1.00 72.81 382 GLN A C 1
ATOM 3052 O O . GLN A 1 382 ? -4.968 -13.278 30.307 1.00 72.81 382 GLN A O 1
ATOM 3057 N N . TRP A 1 383 ? -3.473 -14.572 29.214 1.00 77.69 383 TRP A N 1
ATOM 3058 C CA . TRP A 1 383 ? -3.744 -14.062 27.873 1.00 77.69 383 TRP A CA 1
ATOM 3059 C C . TRP A 1 383 ? -4.992 -14.706 27.263 1.00 77.69 383 TRP A C 1
ATOM 3061 O O . TRP A 1 383 ? -5.129 -15.931 27.235 1.00 77.69 383 TRP A O 1
ATOM 3071 N N . GLU A 1 384 ? -5.893 -13.887 26.724 1.00 77.31 384 GLU A N 1
ATOM 3072 C CA . GLU A 1 384 ? -7.103 -14.379 26.064 1.00 77.31 384 GLU A CA 1
ATOM 3073 C C . GLU A 1 384 ? -6.833 -14.803 24.611 1.00 77.31 384 GLU A C 1
ATOM 3075 O O . GLU A 1 384 ? -6.907 -14.002 23.685 1.00 77.31 384 GLU A O 1
ATOM 3080 N N . TRP A 1 385 ? -6.544 -16.091 24.394 1.00 82.62 385 TRP A N 1
ATOM 3081 C CA . TRP A 1 385 ? -6.334 -16.668 23.059 1.00 82.62 385 TRP A CA 1
ATOM 3082 C C . TRP A 1 385 ? -7.652 -16.851 22.292 1.00 82.62 385 TRP A C 1
ATOM 3084 O O . TRP A 1 385 ? -8.263 -17.920 22.301 1.00 82.62 385 TRP A O 1
ATOM 3094 N N . ASN A 1 386 ? -8.095 -15.793 21.620 1.00 87.44 386 ASN A N 1
ATOM 3095 C CA . ASN A 1 386 ? -9.270 -15.776 20.748 1.00 87.44 386 ASN A CA 1
ATOM 3096 C C . ASN A 1 386 ? -8.935 -15.139 19.386 1.00 87.44 386 ASN A C 1
ATOM 3098 O O . ASN A 1 386 ? -7.791 -14.767 19.132 1.00 87.44 386 ASN A O 1
ATOM 3102 N N . ILE A 1 387 ? -9.926 -15.015 18.498 1.00 91.12 387 ILE A N 1
ATOM 3103 C CA . ILE A 1 387 ? -9.698 -14.505 17.139 1.00 91.12 387 ILE A CA 1
ATOM 3104 C C . ILE A 1 387 ? -9.160 -13.066 17.120 1.00 91.12 387 ILE A C 1
ATOM 3106 O O . ILE A 1 387 ? -8.286 -12.750 16.319 1.00 91.12 387 ILE A O 1
ATOM 3110 N N . VAL A 1 388 ? -9.620 -12.220 18.047 1.00 93.31 388 VAL A N 1
ATOM 3111 C CA . VAL A 1 388 ? -9.157 -10.834 18.192 1.00 93.31 388 VAL A CA 1
ATOM 3112 C C . VAL A 1 388 ? -7.675 -10.812 18.551 1.00 93.31 388 VAL A C 1
ATOM 3114 O O . VAL A 1 388 ? -6.914 -10.055 17.958 1.00 93.31 388 VAL A O 1
ATOM 3117 N N . ALA A 1 389 ? -7.245 -11.681 19.470 1.00 91.00 389 ALA A N 1
ATOM 3118 C CA . ALA A 1 389 ? -5.838 -11.799 19.831 1.00 91.00 389 ALA A CA 1
ATOM 3119 C C . ALA A 1 389 ? -4.965 -12.289 18.672 1.00 91.00 389 ALA A C 1
ATOM 3121 O O . ALA A 1 389 ? -3.858 -11.787 18.509 1.00 91.00 389 ALA A O 1
ATOM 3122 N N . LEU A 1 390 ? -5.450 -13.236 17.864 1.00 93.25 390 LEU A N 1
ATOM 3123 C CA . LEU A 1 390 ? -4.705 -13.738 16.707 1.00 93.25 390 LEU A CA 1
ATOM 3124 C C . LEU A 1 390 ? -4.441 -12.624 15.685 1.00 93.25 390 LEU A C 1
ATOM 3126 O O . LEU A 1 390 ? -3.294 -12.415 15.299 1.00 93.25 390 LEU A O 1
ATOM 3130 N N . PHE A 1 391 ? -5.469 -11.856 15.316 1.00 96.12 391 PHE A N 1
ATOM 3131 C CA . PHE A 1 391 ? -5.303 -10.714 14.415 1.00 96.12 391 PHE A CA 1
ATOM 3132 C C . PHE A 1 391 ? -4.473 -9.582 15.033 1.00 96.12 391 PHE A C 1
ATOM 3134 O O . PHE A 1 391 ? -3.625 -9.026 14.347 1.00 96.12 391 PHE A O 1
ATOM 3141 N N . ALA A 1 392 ? -4.647 -9.271 16.323 1.00 95.56 392 ALA A N 1
ATOM 3142 C CA . ALA A 1 392 ? -3.849 -8.241 16.994 1.00 95.56 392 ALA A CA 1
ATOM 3143 C C . ALA A 1 392 ? -2.358 -8.612 17.061 1.00 95.56 392 ALA A C 1
ATOM 3145 O O . ALA A 1 392 ? -1.497 -7.754 16.885 1.00 95.56 392 ALA A O 1
ATOM 3146 N N . LEU A 1 393 ? -2.035 -9.887 17.296 1.00 93.88 393 LEU A N 1
ATOM 3147 C CA . LEU A 1 393 ? -0.651 -10.364 17.295 1.00 93.88 393 LEU A CA 1
ATOM 3148 C C . LEU A 1 393 ? -0.063 -10.417 15.885 1.00 93.88 393 LEU A C 1
ATOM 3150 O O . LEU A 1 393 ? 1.108 -10.085 15.724 1.00 93.88 393 LEU A O 1
ATOM 3154 N N . LEU A 1 394 ? -0.860 -10.778 14.875 1.00 94.69 394 LEU A N 1
ATOM 3155 C CA . LEU A 1 394 ? -0.434 -10.693 13.480 1.00 94.69 394 LEU A CA 1
ATOM 3156 C C . LEU A 1 394 ? -0.149 -9.240 13.086 1.00 94.69 394 LEU A C 1
ATOM 3158 O O . LEU A 1 394 ? 0.916 -8.978 12.550 1.00 94.69 394 LEU A O 1
ATOM 3162 N N . ALA A 1 395 ? -1.021 -8.300 13.453 1.00 96.38 395 ALA A N 1
ATOM 3163 C CA . ALA A 1 395 ? -0.815 -6.871 13.229 1.00 96.38 395 ALA A CA 1
ATOM 3164 C C . ALA A 1 395 ? 0.444 -6.341 13.927 1.00 96.38 395 ALA A C 1
ATOM 3166 O O . ALA A 1 395 ? 1.231 -5.600 13.339 1.00 96.38 395 ALA A O 1
ATOM 3167 N N . PHE A 1 396 ? 0.666 -6.755 15.178 1.00 95.50 396 PHE A N 1
ATOM 3168 C CA . PHE A 1 396 ? 1.875 -6.434 15.933 1.00 95.50 396 PHE A CA 1
ATOM 3169 C C . PHE A 1 396 ? 3.137 -6.972 15.238 1.00 95.50 396 PHE A C 1
ATOM 3171 O O . PHE A 1 396 ? 4.104 -6.233 15.072 1.00 95.50 396 PHE A O 1
ATOM 3178 N N . ALA A 1 397 ? 3.128 -8.237 14.806 1.00 92.69 397 ALA A N 1
ATOM 3179 C CA . ALA A 1 397 ? 4.264 -8.861 14.130 1.00 92.69 397 ALA A CA 1
ATOM 3180 C C . ALA A 1 397 ? 4.510 -8.265 12.734 1.00 92.69 397 ALA A C 1
ATOM 3182 O O . ALA A 1 397 ? 5.644 -7.921 12.414 1.00 92.69 397 ALA A O 1
ATOM 3183 N N . GLY A 1 398 ? 3.454 -8.080 11.938 1.00 92.25 398 GLY A N 1
ATOM 3184 C CA . GLY A 1 398 ? 3.508 -7.472 10.610 1.00 92.25 398 GLY A CA 1
ATOM 3185 C C . GLY A 1 398 ? 4.011 -6.031 10.650 1.00 92.25 398 GLY A C 1
ATOM 3186 O O . GLY A 1 398 ? 4.803 -5.641 9.801 1.00 92.25 398 GLY A O 1
ATOM 3187 N N . SER A 1 399 ? 3.650 -5.263 11.685 1.00 94.19 399 SER A N 1
ATOM 3188 C CA . SER A 1 399 ? 4.172 -3.901 11.871 1.00 94.19 399 SER A CA 1
ATOM 3189 C C . SER A 1 399 ? 5.681 -3.887 12.115 1.00 94.19 399 SER A C 1
ATOM 3191 O O . SER A 1 399 ? 6.379 -3.005 11.624 1.00 94.19 399 SER A O 1
ATOM 3193 N N . ILE A 1 400 ? 6.191 -4.860 12.878 1.00 90.62 400 ILE A N 1
ATOM 3194 C CA . ILE A 1 400 ? 7.631 -5.003 13.114 1.00 90.62 400 ILE A CA 1
ATOM 3195 C C . ILE A 1 400 ? 8.325 -5.445 11.826 1.00 90.62 400 ILE A C 1
ATOM 3197 O O . ILE A 1 400 ? 9.309 -4.826 11.446 1.00 90.62 400 ILE A O 1
ATOM 3201 N N . ALA A 1 401 ? 7.806 -6.462 11.133 1.00 87.25 401 ALA A N 1
ATOM 3202 C CA . ALA A 1 401 ? 8.383 -6.949 9.879 1.00 87.25 401 ALA A CA 1
ATOM 3203 C C . ALA A 1 401 ? 8.438 -5.850 8.801 1.00 87.25 401 ALA A C 1
ATOM 3205 O O . ALA A 1 401 ? 9.486 -5.608 8.209 1.00 87.25 401 ALA A O 1
ATOM 3206 N N . GLY A 1 402 ? 7.343 -5.114 8.602 1.00 86.81 402 GLY A N 1
ATOM 3207 C CA . GLY A 1 402 ? 7.311 -3.997 7.657 1.00 86.81 402 GLY A CA 1
ATOM 3208 C C . GLY A 1 402 ? 8.203 -2.832 8.096 1.00 86.81 402 GLY A C 1
ATOM 3209 O O . GLY A 1 402 ? 8.858 -2.204 7.272 1.00 86.81 402 GLY A O 1
ATOM 3210 N N . GLY A 1 403 ? 8.302 -2.578 9.404 1.00 85.88 403 GLY A N 1
ATOM 3211 C CA . GLY A 1 403 ? 9.234 -1.592 9.950 1.00 85.88 403 GLY A CA 1
ATOM 3212 C C . GLY A 1 403 ? 10.711 -1.967 9.772 1.00 85.88 403 GLY A C 1
ATOM 3213 O O . GLY A 1 403 ? 11.545 -1.070 9.700 1.00 85.88 403 GLY A O 1
ATOM 3214 N N . LEU A 1 404 ? 11.036 -3.262 9.685 1.00 83.81 404 LEU A N 1
ATOM 3215 C CA . LEU A 1 404 ? 12.398 -3.758 9.462 1.00 83.81 404 LEU A CA 1
ATOM 3216 C C . LEU A 1 404 ? 12.824 -3.730 7.989 1.00 83.81 404 LEU A C 1
ATOM 3218 O O . LEU A 1 404 ? 14.009 -3.555 7.745 1.00 83.81 404 LEU A O 1
ATOM 3222 N N . SER A 1 405 ? 11.887 -3.844 7.041 1.00 82.88 405 SER A N 1
ATOM 3223 C CA . SER A 1 405 ? 12.158 -3.686 5.595 1.00 82.88 405 SER A CA 1
ATOM 3224 C C . SER A 1 405 ? 12.178 -2.222 5.131 1.00 82.88 405 SER A C 1
ATOM 3226 O O . SER A 1 405 ? 12.676 -1.901 4.058 1.00 82.88 405 SER A O 1
ATOM 3228 N N . GLY A 1 406 ? 11.636 -1.298 5.935 1.00 85.31 406 GLY A N 1
ATOM 3229 C CA . GLY A 1 406 ? 11.648 0.141 5.645 1.00 85.31 406 GLY A CA 1
ATOM 3230 C C . GLY A 1 406 ? 13.049 0.748 5.453 1.00 85.31 406 GLY A C 1
ATOM 3231 O O . GLY A 1 406 ? 13.230 1.502 4.501 1.00 85.31 406 GLY A O 1
ATOM 3232 N N . PRO A 1 407 ? 14.046 0.440 6.308 1.00 86.19 407 PRO A N 1
ATOM 3233 C CA . PRO A 1 407 ? 15.440 0.841 6.116 1.00 86.19 407 PRO A CA 1
ATOM 3234 C C . PRO A 1 407 ? 16.012 0.560 4.725 1.00 86.19 407 PRO A C 1
ATOM 3236 O O . PRO A 1 407 ? 16.738 1.404 4.205 1.00 86.19 407 PRO A O 1
ATOM 3239 N N . ASP A 1 408 ? 15.669 -0.575 4.115 1.00 82.00 408 ASP A N 1
ATOM 3240 C CA . ASP A 1 408 ? 16.208 -0.968 2.811 1.00 82.00 408 ASP A CA 1
ATOM 3241 C C . ASP A 1 408 ? 15.757 0.013 1.721 1.00 82.00 408 ASP A C 1
ATOM 3243 O O . ASP A 1 408 ? 16.572 0.526 0.960 1.00 82.00 408 ASP A O 1
ATOM 3247 N N . VAL A 1 409 ? 14.472 0.384 1.719 1.00 86.06 409 VAL A N 1
ATOM 3248 C CA . VAL A 1 409 ? 13.916 1.372 0.772 1.00 86.06 409 VAL A CA 1
ATOM 3249 C C . VAL A 1 409 ? 14.172 2.829 1.184 1.00 86.06 409 VAL A C 1
ATOM 3251 O O . VAL A 1 409 ? 14.058 3.736 0.364 1.00 86.06 409 VAL A O 1
ATOM 3254 N N . ALA A 1 410 ? 14.523 3.083 2.447 1.00 87.12 410 ALA A N 1
ATOM 3255 C CA . ALA A 1 410 ? 14.876 4.415 2.940 1.00 87.12 410 ALA A CA 1
ATOM 3256 C C . ALA A 1 410 ? 16.347 4.778 2.680 1.00 87.12 410 ALA A C 1
ATOM 3258 O O . ALA A 1 410 ? 16.694 5.957 2.681 1.00 87.12 410 ALA A O 1
ATOM 3259 N N . THR A 1 411 ? 17.212 3.784 2.477 1.00 80.81 411 THR A N 1
ATOM 3260 C CA . THR A 1 411 ? 18.638 3.981 2.205 1.00 80.81 411 THR A CA 1
ATOM 3261 C C . THR A 1 411 ? 18.827 4.304 0.733 1.00 80.81 411 THR A C 1
ATOM 3263 O O . THR A 1 411 ? 18.537 3.457 -0.099 1.00 80.81 411 THR A O 1
ATOM 3266 N N . ILE A 1 412 ? 19.370 5.478 0.389 1.00 72.75 412 ILE A N 1
ATOM 3267 C CA . ILE A 1 412 ? 19.540 5.883 -1.021 1.00 72.75 412 ILE A CA 1
ATOM 3268 C C . ILE A 1 412 ? 20.309 4.823 -1.820 1.00 72.75 412 ILE A C 1
ATOM 3270 O O . ILE A 1 412 ? 19.847 4.451 -2.888 1.00 72.75 412 ILE A O 1
ATOM 3274 N N . GLY A 1 413 ? 21.419 4.300 -1.282 1.00 68.19 413 GLY A N 1
ATOM 3275 C CA . GLY A 1 413 ? 22.241 3.286 -1.955 1.00 68.19 413 GLY A CA 1
ATOM 3276 C C . GLY A 1 413 ? 21.486 1.993 -2.275 1.00 68.19 413 GLY A C 1
ATOM 3277 O O . GLY A 1 413 ? 21.486 1.566 -3.420 1.00 68.19 413 GLY A O 1
ATOM 3278 N N . ALA A 1 414 ? 20.787 1.409 -1.296 1.00 71.12 414 ALA A N 1
ATOM 3279 C CA . ALA A 1 414 ? 19.978 0.207 -1.525 1.00 71.12 414 ALA A CA 1
ATOM 3280 C C . ALA A 1 414 ? 18.733 0.503 -2.376 1.00 71.12 414 ALA A C 1
ATOM 3282 O O . ALA A 1 414 ? 18.348 -0.291 -3.227 1.00 71.12 414 ALA A O 1
ATOM 3283 N N . ASN A 1 415 ? 18.125 1.678 -2.201 1.00 74.88 415 ASN A N 1
ATOM 3284 C CA . ASN A 1 415 ? 17.003 2.116 -3.014 1.00 74.88 415 ASN A CA 1
ATOM 3285 C C . ASN A 1 415 ? 17.406 2.303 -4.482 1.00 74.88 415 ASN A C 1
ATOM 3287 O O . ASN A 1 415 ? 16.519 2.242 -5.318 1.00 74.88 415 ASN A O 1
ATOM 3291 N N . VAL A 1 416 ? 18.688 2.462 -4.834 1.00 67.44 416 VAL A N 1
ATOM 3292 C CA . VAL A 1 416 ? 19.058 2.428 -6.254 1.00 67.44 416 VAL A CA 1
ATOM 3293 C C . VAL A 1 416 ? 18.702 1.088 -6.882 1.00 67.44 416 VAL A C 1
ATOM 3295 O O . VAL A 1 416 ? 18.145 1.117 -7.958 1.00 67.44 416 VAL A O 1
ATOM 3298 N N . ASP A 1 417 ? 18.898 -0.044 -6.207 1.00 63.62 417 ASP A N 1
ATOM 3299 C CA . ASP A 1 417 ? 18.569 -1.365 -6.770 1.00 63.62 417 ASP A CA 1
ATOM 3300 C C . ASP A 1 417 ? 17.101 -1.773 -6.528 1.00 63.62 417 ASP A C 1
ATOM 3302 O O . ASP A 1 417 ? 16.525 -2.581 -7.258 1.00 63.62 417 ASP A O 1
ATOM 3306 N N . LEU A 1 418 ? 16.483 -1.247 -5.464 1.00 75.62 418 LEU A N 1
ATOM 3307 C CA . LEU A 1 418 ? 15.148 -1.663 -5.020 1.00 75.62 418 LEU A CA 1
ATOM 3308 C C . LEU A 1 418 ? 14.019 -0.761 -5.526 1.00 75.62 418 LEU A C 1
ATOM 3310 O O . LEU A 1 418 ? 12.852 -1.160 -5.477 1.00 75.62 418 LEU A O 1
ATOM 3314 N N . HIS A 1 419 ? 14.311 0.464 -5.968 1.00 75.31 419 HIS A N 1
ATOM 3315 C CA . HIS A 1 419 ? 13.260 1.401 -6.342 1.00 75.31 419 HIS A CA 1
ATOM 3316 C C . HIS A 1 419 ? 12.444 0.888 -7.528 1.00 75.31 419 HIS A C 1
ATOM 3318 O O . HIS A 1 419 ? 12.976 0.322 -8.472 1.00 75.31 419 HIS A O 1
ATOM 3324 N N . ASN A 1 420 ? 11.127 1.109 -7.491 1.00 76.31 420 ASN A N 1
ATOM 3325 C CA . ASN A 1 420 ? 10.173 0.604 -8.483 1.00 76.31 420 ASN A CA 1
ATOM 3326 C C . ASN A 1 420 ? 10.158 -0.925 -8.674 1.00 76.31 420 ASN A C 1
ATOM 3328 O O . ASN A 1 420 ? 9.295 -1.403 -9.405 1.00 76.31 420 ASN A O 1
ATOM 3332 N N . SER A 1 421 ? 10.987 -1.712 -7.988 1.00 82.56 421 SER A N 1
ATOM 3333 C CA . SER A 1 421 ? 10.887 -3.168 -8.045 1.00 82.56 421 SER A CA 1
ATOM 3334 C C . SER A 1 421 ? 9.690 -3.682 -7.241 1.00 82.56 421 SER A C 1
ATOM 3336 O O . SER A 1 421 ? 9.059 -2.960 -6.449 1.00 82.56 421 SER A O 1
ATOM 3338 N N . LEU A 1 422 ? 9.364 -4.963 -7.411 1.00 87.00 422 LEU A N 1
ATOM 3339 C CA . LEU A 1 422 ? 8.372 -5.640 -6.577 1.00 87.00 422 LEU A CA 1
ATOM 3340 C C . LEU A 1 422 ? 8.770 -5.668 -5.087 1.00 87.00 422 LEU A C 1
ATOM 3342 O O . LEU A 1 422 ? 7.901 -5.871 -4.239 1.00 87.00 422 LEU A O 1
ATOM 3346 N N . PHE A 1 423 ? 10.013 -5.323 -4.726 1.00 87.44 423 PHE A N 1
ATOM 3347 C CA . PHE A 1 423 ? 10.438 -5.182 -3.331 1.00 87.44 423 PHE A CA 1
ATOM 3348 C C . PHE A 1 423 ? 9.697 -4.034 -2.637 1.00 87.44 423 PHE A C 1
ATOM 3350 O O . PHE A 1 423 ? 9.235 -4.179 -1.505 1.00 87.44 423 PHE A O 1
ATOM 3357 N N . VAL A 1 424 ? 9.476 -2.914 -3.336 1.00 90.69 424 VAL A N 1
ATOM 3358 C CA . VAL A 1 424 ? 8.652 -1.807 -2.820 1.00 90.69 424 VAL A CA 1
ATOM 3359 C C . VAL A 1 424 ? 7.221 -2.281 -2.554 1.00 90.69 424 VAL A C 1
ATOM 3361 O O . VAL A 1 424 ? 6.612 -1.890 -1.556 1.00 90.69 424 VAL A O 1
ATOM 3364 N N . LEU A 1 425 ? 6.682 -3.154 -3.416 1.00 92.00 425 LEU A N 1
ATOM 3365 C CA . LEU A 1 425 ? 5.373 -3.771 -3.195 1.00 92.00 425 LEU A CA 1
ATOM 3366 C C . LEU A 1 425 ? 5.395 -4.714 -1.993 1.00 92.00 425 LEU A C 1
ATOM 3368 O O . LEU A 1 425 ? 4.427 -4.695 -1.237 1.00 92.00 425 LEU A O 1
ATOM 3372 N N . SER A 1 426 ? 6.464 -5.483 -1.781 1.00 94.94 426 SER A N 1
ATOM 3373 C CA . SER A 1 426 ? 6.630 -6.314 -0.584 1.00 94.94 426 SER A CA 1
ATOM 3374 C C . SER A 1 426 ? 6.614 -5.472 0.691 1.00 94.94 426 SER A C 1
ATOM 3376 O O . SER A 1 426 ? 5.770 -5.697 1.564 1.00 94.94 426 SER A O 1
ATOM 3378 N N . HIS A 1 427 ? 7.464 -4.444 0.777 1.00 93.38 427 HIS A N 1
ATOM 3379 C CA . HIS A 1 427 ? 7.511 -3.533 1.922 1.00 93.38 427 HIS A CA 1
ATOM 3380 C C . HIS A 1 427 ? 6.126 -2.931 2.210 1.00 93.38 427 HIS A C 1
ATOM 3382 O O . HIS A 1 427 ? 5.601 -3.016 3.327 1.00 93.38 427 HIS A O 1
ATOM 3388 N N . PHE A 1 428 ? 5.488 -2.386 1.171 1.00 93.62 428 PHE A N 1
ATOM 3389 C CA . PHE A 1 428 ? 4.182 -1.758 1.295 1.00 93.62 428 PHE A CA 1
ATOM 3390 C C . PHE A 1 428 ? 3.086 -2.747 1.711 1.00 93.62 428 PHE A C 1
ATOM 3392 O O . PHE A 1 428 ? 2.317 -2.445 2.621 1.00 93.62 428 PHE A O 1
ATOM 3399 N N . HIS A 1 429 ? 3.018 -3.937 1.105 1.00 95.12 429 HIS A N 1
ATOM 3400 C CA . HIS A 1 429 ? 2.010 -4.950 1.439 1.00 95.12 429 HIS A CA 1
ATOM 3401 C C . HIS A 1 429 ? 2.264 -5.633 2.782 1.00 95.12 429 HIS A C 1
ATOM 3403 O O . HIS A 1 429 ? 1.311 -6.045 3.443 1.00 95.12 429 HIS A O 1
ATOM 3409 N N . THR A 1 430 ? 3.510 -5.673 3.254 1.00 95.00 430 THR A N 1
ATOM 3410 C CA . THR A 1 430 ? 3.814 -6.088 4.628 1.00 95.00 430 THR A CA 1
ATOM 3411 C C . THR A 1 430 ? 3.123 -5.160 5.620 1.00 95.00 430 THR A C 1
ATOM 3413 O O . THR A 1 430 ? 2.440 -5.619 6.537 1.00 95.00 430 THR A O 1
ATOM 3416 N N . ILE A 1 431 ? 3.234 -3.846 5.414 1.00 93.81 431 ILE A N 1
ATOM 3417 C CA . ILE A 1 431 ? 2.550 -2.867 6.258 1.00 93.81 431 ILE A CA 1
ATOM 3418 C C . ILE A 1 431 ? 1.034 -2.910 6.024 1.00 93.81 431 ILE A C 1
ATOM 3420 O O . ILE A 1 431 ? 0.270 -3.025 6.978 1.00 93.81 431 ILE A O 1
ATOM 3424 N N . THR A 1 432 ? 0.549 -2.861 4.786 1.00 93.56 432 THR A N 1
ATOM 3425 C CA . THR A 1 432 ? -0.896 -2.734 4.546 1.00 93.56 432 THR A CA 1
ATOM 3426 C C . THR A 1 432 ? -1.670 -4.016 4.852 1.00 93.56 432 THR A C 1
ATOM 3428 O O . THR A 1 432 ? -2.650 -3.959 5.593 1.00 93.56 432 THR A O 1
ATOM 3431 N N . ILE A 1 433 ? -1.231 -5.182 4.371 1.00 93.88 433 ILE A N 1
ATOM 3432 C CA . ILE A 1 433 ? -1.928 -6.456 4.603 1.00 93.88 433 ILE A CA 1
ATOM 3433 C C . ILE A 1 433 ? -1.666 -6.952 6.024 1.00 93.88 433 ILE A C 1
ATOM 3435 O O . ILE A 1 433 ? -2.613 -7.210 6.769 1.00 93.88 433 ILE A O 1
ATOM 3439 N N . LEU A 1 434 ? -0.395 -7.107 6.412 1.00 94.69 434 LEU A N 1
ATOM 3440 C CA . LEU A 1 434 ? -0.048 -7.818 7.646 1.00 94.69 434 LEU A CA 1
ATOM 3441 C C . LEU A 1 434 ? -0.108 -6.943 8.896 1.00 94.69 434 LEU A C 1
ATOM 3443 O O . LEU A 1 434 ? -0.230 -7.516 9.979 1.00 94.69 434 LEU A O 1
ATOM 3447 N N . ALA A 1 435 ? -0.075 -5.610 8.778 1.00 94.00 435 ALA A N 1
ATOM 3448 C CA . ALA A 1 435 ? -0.231 -4.691 9.909 1.00 94.00 435 ALA A CA 1
ATOM 3449 C C . ALA A 1 435 ? -1.580 -3.957 9.919 1.00 94.00 435 ALA A C 1
ATOM 3451 O O . ALA A 1 435 ? -2.334 -4.064 10.890 1.00 94.00 435 ALA A O 1
ATOM 3452 N N . ILE A 1 436 ? -1.887 -3.206 8.859 1.00 94.44 436 ILE A N 1
ATOM 3453 C CA . ILE A 1 436 ? -3.027 -2.283 8.841 1.00 94.44 436 ILE A CA 1
ATOM 3454 C C . ILE A 1 436 ? -4.351 -3.047 8.792 1.00 94.44 436 ILE A C 1
ATOM 3456 O O . ILE A 1 436 ? -5.165 -2.956 9.715 1.00 94.44 436 ILE A O 1
ATOM 3460 N N . VAL A 1 437 ? -4.543 -3.868 7.759 1.00 93.31 437 VAL A N 1
ATOM 3461 C CA . VAL A 1 437 ? -5.784 -4.622 7.539 1.00 93.31 437 VAL A CA 1
ATOM 3462 C C . VAL A 1 437 ? -6.035 -5.625 8.667 1.00 93.31 437 VAL A C 1
ATOM 3464 O O . VAL A 1 437 ? -7.149 -5.720 9.181 1.00 93.31 437 VAL A O 1
ATOM 3467 N N . THR A 1 438 ? -5.010 -6.340 9.130 1.00 94.50 438 THR A N 1
ATOM 3468 C CA . THR A 1 438 ? -5.141 -7.270 10.266 1.00 94.50 438 THR A CA 1
ATOM 3469 C C . THR A 1 438 ? -5.436 -6.543 11.580 1.00 94.50 438 THR A C 1
ATOM 3471 O O . THR A 1 438 ? -6.227 -7.044 12.383 1.00 94.50 438 THR A O 1
ATOM 3474 N N . GLY A 1 439 ? -4.879 -5.347 11.797 1.00 94.12 439 GLY A N 1
ATOM 3475 C CA . GLY A 1 439 ? -5.199 -4.494 12.941 1.00 94.12 439 GLY A CA 1
ATOM 3476 C C . GLY A 1 439 ? -6.655 -4.030 12.918 1.00 94.12 439 GLY A C 1
ATOM 3477 O O . GLY A 1 439 ? -7.360 -4.134 13.928 1.00 94.12 439 GLY A O 1
ATOM 3478 N N . ALA A 1 440 ? -7.143 -3.617 11.746 1.00 92.50 440 ALA A N 1
ATOM 3479 C CA . ALA A 1 440 ? -8.549 -3.299 11.529 1.00 92.50 440 ALA A CA 1
ATOM 3480 C C . ALA A 1 440 ? -9.448 -4.527 11.756 1.00 92.50 440 ALA A C 1
ATOM 3482 O O . ALA A 1 440 ? -10.469 -4.419 12.438 1.00 92.50 440 ALA A O 1
ATOM 3483 N N . TYR A 1 441 ? -9.052 -5.718 11.292 1.00 93.75 441 TYR A N 1
ATOM 3484 C CA . TYR A 1 441 ? -9.781 -6.960 11.559 1.00 93.75 441 TYR A CA 1
ATOM 3485 C C . TYR A 1 441 ? -9.819 -7.331 13.036 1.00 93.75 441 TYR A C 1
ATOM 3487 O O . TYR A 1 441 ? -10.872 -7.755 13.512 1.00 93.75 441 TYR A O 1
ATOM 3495 N N . ALA A 1 442 ? -8.740 -7.125 13.792 1.00 94.00 442 ALA A N 1
ATOM 3496 C CA . ALA A 1 442 ? -8.752 -7.353 15.235 1.00 94.00 442 ALA A CA 1
ATOM 3497 C C . ALA A 1 442 ? -9.858 -6.527 15.914 1.00 94.00 442 ALA A C 1
ATOM 3499 O O . ALA A 1 442 ? -10.652 -7.054 16.699 1.00 94.00 442 ALA A O 1
ATOM 3500 N N . VAL A 1 443 ? -9.968 -5.246 15.552 1.00 91.81 443 VAL A N 1
ATOM 3501 C CA . VAL A 1 443 ? -11.026 -4.356 16.047 1.00 91.81 443 VAL A CA 1
ATOM 3502 C C . VAL A 1 443 ? -12.400 -4.776 15.542 1.00 91.81 443 VAL A C 1
ATOM 3504 O O . VAL A 1 443 ? -13.351 -4.836 16.319 1.00 91.81 443 VAL A O 1
ATOM 3507 N N . LEU A 1 444 ? -12.521 -5.101 14.260 1.00 92.38 444 LEU A N 1
ATOM 3508 C CA . LEU A 1 444 ? -13.779 -5.507 13.647 1.00 92.38 444 LEU A CA 1
ATOM 3509 C C . LEU A 1 444 ? -14.340 -6.768 14.316 1.00 92.38 444 LEU A C 1
ATOM 3511 O O . LEU A 1 444 ? -15.514 -6.796 14.676 1.00 92.38 444 LEU A O 1
ATOM 3515 N N . TYR A 1 445 ? -13.504 -7.772 14.591 1.00 91.75 445 TYR A N 1
ATOM 3516 C CA . TYR A 1 445 ? -13.904 -8.974 15.326 1.00 91.75 445 TYR A CA 1
ATOM 3517 C C . TYR A 1 445 ? -14.354 -8.693 16.764 1.00 91.75 445 TYR A C 1
ATOM 3519 O O . TYR A 1 445 ? -15.209 -9.421 17.275 1.00 91.75 445 TYR A O 1
ATOM 3527 N N . ALA A 1 446 ? -13.833 -7.640 17.396 1.00 87.19 446 ALA A N 1
ATOM 3528 C CA . ALA A 1 446 ? -14.251 -7.200 18.724 1.00 87.19 446 ALA A CA 1
ATOM 3529 C C . ALA A 1 446 ? -15.555 -6.380 18.704 1.00 87.19 446 ALA A C 1
ATOM 3531 O O . ALA A 1 446 ? -16.396 -6.532 19.588 1.00 87.19 446 ALA A O 1
ATOM 3532 N N . VAL A 1 447 ? -15.735 -5.510 17.708 1.00 85.69 447 VAL A N 1
ATOM 3533 C CA . VAL A 1 447 ? -16.791 -4.482 17.695 1.00 85.69 447 VAL A CA 1
ATOM 3534 C C . VAL A 1 447 ? -18.021 -4.907 16.896 1.00 85.69 447 VAL A C 1
ATOM 3536 O O . VAL A 1 447 ? -19.143 -4.573 17.275 1.00 85.69 447 VAL A O 1
ATOM 3539 N N . PHE A 1 448 ? -17.855 -5.674 15.818 1.00 88.69 448 PHE A N 1
ATOM 3540 C CA . PHE A 1 448 ? -18.958 -6.078 14.942 1.00 88.69 448 PHE A CA 1
ATOM 3541 C C . PHE A 1 448 ? -20.080 -6.853 15.665 1.00 88.69 448 PHE A C 1
ATOM 3543 O O . PHE A 1 448 ? -21.253 -6.541 15.427 1.00 88.69 448 PHE A O 1
ATOM 3550 N N . PRO A 1 449 ? -19.791 -7.779 16.608 1.00 84.50 449 PRO A N 1
ATOM 3551 C CA . PRO A 1 449 ? -20.836 -8.430 17.400 1.00 84.50 449 PRO A CA 1
ATOM 3552 C C . PRO A 1 449 ? -21.655 -7.454 18.244 1.00 84.50 449 PRO A C 1
ATOM 3554 O O . PRO A 1 449 ? -22.871 -7.602 18.378 1.00 84.50 449 PRO A O 1
ATOM 3557 N N . LEU A 1 450 ? -20.989 -6.436 18.791 1.00 80.81 450 LEU A N 1
ATOM 3558 C CA . LEU A 1 450 ? -21.605 -5.408 19.626 1.00 80.81 450 LEU A CA 1
ATOM 3559 C C . LEU A 1 450 ? -22.473 -4.464 18.784 1.00 80.81 450 LEU A C 1
ATOM 3561 O O . LEU A 1 450 ? -23.577 -4.119 19.194 1.00 80.81 450 LEU A O 1
ATOM 3565 N N . LEU A 1 451 ? -22.017 -4.122 17.575 1.00 81.62 451 LEU A N 1
ATOM 3566 C CA . LEU A 1 451 ? -22.785 -3.367 16.580 1.00 81.62 451 LEU A CA 1
ATOM 3567 C C . LEU A 1 451 ? -24.072 -4.093 16.169 1.00 81.62 451 LEU A C 1
ATOM 3569 O O . LEU A 1 451 ? -25.151 -3.501 16.144 1.00 81.62 451 LEU A O 1
ATOM 3573 N N . CYS A 1 452 ? -23.971 -5.390 15.869 1.00 80.00 452 CYS A N 1
ATOM 3574 C CA . CYS A 1 452 ? -25.119 -6.201 15.461 1.00 80.00 452 CYS A CA 1
ATOM 3575 C C . CYS A 1 452 ? -26.029 -6.590 16.640 1.00 80.00 452 CYS A C 1
ATOM 3577 O O . CYS A 1 452 ? -27.193 -6.951 16.432 1.00 80.00 452 CYS A O 1
ATOM 3579 N N . GLY A 1 453 ? -25.510 -6.554 17.871 1.00 76.38 453 GLY A N 1
ATOM 3580 C CA . GLY A 1 453 ? -26.140 -7.167 19.042 1.00 76.38 453 GLY A CA 1
ATOM 3581 C C . GLY A 1 453 ? -26.212 -8.694 18.934 1.00 76.38 453 GLY A C 1
ATOM 3582 O O . GLY A 1 453 ? -27.147 -9.310 19.450 1.00 76.38 453 GLY A O 1
ATOM 3583 N N . ARG A 1 454 ? -25.263 -9.316 18.224 1.00 81.31 454 ARG A N 1
ATOM 3584 C CA . ARG A 1 454 ? -25.241 -10.756 17.942 1.00 81.31 454 ARG A CA 1
ATOM 3585 C C . ARG A 1 454 ? -23.824 -11.312 18.003 1.00 81.31 454 ARG A C 1
ATOM 3587 O O . ARG A 1 454 ? -22.905 -10.711 17.469 1.00 81.31 454 ARG A O 1
ATOM 3594 N N . LEU A 1 455 ? -23.673 -12.489 18.597 1.00 83.06 455 LEU A N 1
ATOM 3595 C CA . LEU A 1 455 ? -22.452 -13.289 18.563 1.00 83.06 455 LEU A CA 1
ATOM 3596 C C . LEU A 1 455 ? -22.103 -13.676 17.122 1.00 83.06 455 LEU A C 1
ATOM 3598 O O . LEU A 1 455 ? -23.006 -13.929 16.315 1.00 83.06 455 LEU A O 1
ATOM 3602 N N . TRP A 1 456 ? -20.802 -13.785 16.833 1.00 87.88 456 TRP A N 1
ATOM 3603 C CA . TRP A 1 456 ? -20.313 -14.298 15.554 1.00 87.88 456 TRP A CA 1
ATOM 3604 C C . TRP A 1 456 ? -20.972 -15.638 15.235 1.00 87.88 456 TRP A C 1
ATOM 3606 O O . TRP A 1 456 ? -20.973 -16.551 16.063 1.00 87.88 456 TRP A O 1
ATOM 3616 N N . PHE A 1 457 ? -21.518 -15.751 14.025 1.00 89.06 457 PHE A N 1
ATOM 3617 C CA . PHE A 1 457 ? -22.252 -16.929 13.579 1.00 89.06 457 PHE A CA 1
ATOM 3618 C C . PHE A 1 457 ? -21.388 -18.191 13.633 1.00 89.06 457 PHE A C 1
ATOM 3620 O O . PHE A 1 457 ? -21.837 -19.221 14.135 1.00 89.06 457 PHE A O 1
ATOM 3627 N N . SER A 1 458 ? -20.143 -18.109 13.154 1.00 90.44 458 SER A N 1
ATOM 3628 C CA . SER A 1 458 ? -19.195 -19.217 13.200 1.00 90.44 458 SER A CA 1
ATOM 3629 C C . SER A 1 458 ? -17.787 -18.749 13.555 1.00 90.44 458 SER A C 1
ATOM 3631 O O . SER A 1 458 ? -17.131 -18.030 12.802 1.00 90.44 458 SER A O 1
ATOM 3633 N N . MET A 1 459 ? -17.274 -19.234 14.687 1.00 87.75 459 MET A N 1
ATOM 3634 C CA . MET A 1 459 ? -15.863 -19.049 15.051 1.00 87.75 459 MET A CA 1
ATOM 3635 C C . MET A 1 459 ? -14.924 -19.921 14.215 1.00 87.75 459 MET A C 1
ATOM 3637 O O . MET A 1 459 ? -13.734 -19.632 14.134 1.00 87.75 459 MET A O 1
ATOM 3641 N N . TRP A 1 460 ? -15.439 -20.976 13.581 1.00 89.06 460 TRP A N 1
ATOM 3642 C CA . TRP A 1 460 ? -14.659 -21.780 12.644 1.00 89.06 460 TRP A CA 1
ATOM 3643 C C . TRP A 1 460 ? -14.369 -20.996 11.359 1.00 89.06 460 TRP A C 1
ATOM 3645 O O . TRP A 1 460 ? -13.209 -20.894 10.976 1.00 89.06 460 TRP A O 1
ATOM 3655 N N . LEU A 1 461 ? -15.379 -20.327 10.783 1.00 92.75 461 LEU A N 1
ATOM 3656 C CA . LEU A 1 461 ? -15.177 -19.416 9.645 1.00 92.75 461 LEU A CA 1
ATOM 3657 C C . LEU A 1 461 ? -14.226 -18.269 10.000 1.00 92.75 461 LEU A C 1
ATOM 3659 O O . LEU A 1 461 ? -13.384 -17.894 9.192 1.00 92.75 461 LEU A O 1
ATOM 3663 N N . ALA A 1 462 ? -14.319 -17.750 11.227 1.00 93.75 462 ALA A N 1
ATOM 3664 C CA . ALA A 1 462 ? -13.415 -16.710 11.703 1.00 93.75 462 ALA A CA 1
ATOM 3665 C C . ALA A 1 462 ? -11.947 -17.181 11.735 1.00 93.75 462 ALA A C 1
ATOM 3667 O O . ALA A 1 462 ? -11.055 -16.455 11.303 1.00 93.75 462 ALA A O 1
ATOM 3668 N N . ARG A 1 463 ? -11.694 -18.414 12.202 1.00 91.94 463 ARG A N 1
ATOM 3669 C CA . ARG A 1 463 ? -10.353 -19.023 12.197 1.00 91.94 463 ARG A CA 1
ATOM 3670 C C . ARG A 1 463 ? -9.845 -19.294 10.787 1.00 91.94 463 ARG A C 1
ATOM 3672 O O . ARG A 1 463 ? -8.664 -19.075 10.555 1.00 91.94 463 ARG A O 1
ATOM 3679 N N . ILE A 1 464 ? -10.712 -19.734 9.871 1.00 94.31 464 ILE A N 1
ATOM 3680 C CA . ILE A 1 464 ? -10.336 -19.879 8.461 1.00 94.31 464 ILE A CA 1
ATOM 3681 C C . ILE A 1 464 ? -9.914 -18.534 7.906 1.00 94.31 464 ILE A C 1
ATOM 3683 O O . ILE A 1 464 ? -8.793 -18.452 7.432 1.00 94.31 464 ILE A O 1
ATOM 3687 N N . HIS A 1 465 ? -10.741 -17.493 8.064 1.00 96.81 465 HIS A N 1
ATOM 3688 C CA . HIS A 1 465 ? -10.388 -16.142 7.631 1.00 96.81 465 HIS A CA 1
ATOM 3689 C C . HIS A 1 465 ? -9.007 -15.733 8.168 1.00 96.81 465 HIS A C 1
ATOM 3691 O O . HIS A 1 465 ? -8.161 -15.291 7.398 1.00 96.81 465 HIS A O 1
ATOM 3697 N N . PHE A 1 466 ? -8.736 -15.932 9.462 1.00 95.81 466 PHE A N 1
ATOM 3698 C CA . PHE A 1 466 ? -7.410 -15.650 10.015 1.00 95.81 466 PHE A CA 1
ATOM 3699 C C . PHE A 1 466 ? -6.291 -16.441 9.329 1.00 95.81 466 PHE A C 1
ATOM 3701 O O . PHE A 1 466 ? -5.310 -15.839 8.900 1.00 95.81 466 PHE A O 1
ATOM 3708 N N . LEU A 1 467 ? -6.428 -17.765 9.218 1.00 93.69 467 LEU A N 1
ATOM 3709 C CA . LEU A 1 467 ? -5.392 -18.625 8.642 1.00 93.69 467 LEU A CA 1
ATOM 3710 C C . LEU A 1 467 ? -5.110 -18.271 7.184 1.00 93.69 467 LEU A C 1
ATOM 3712 O O . LEU A 1 467 ? -3.952 -18.135 6.805 1.00 93.69 467 LEU A O 1
ATOM 3716 N N . THR A 1 468 ? -6.151 -18.075 6.381 1.00 96.12 468 THR A N 1
ATOM 3717 C CA . THR A 1 468 ? -6.020 -17.702 4.971 1.00 96.12 468 THR A CA 1
ATOM 3718 C C . THR A 1 468 ? -5.442 -16.300 4.799 1.00 96.12 468 THR A C 1
ATOM 3720 O O . THR A 1 468 ? -4.612 -16.100 3.921 1.00 96.12 468 THR A O 1
ATOM 3723 N N . THR A 1 469 ? -5.812 -15.336 5.651 1.00 96.12 469 THR A N 1
ATOM 3724 C CA . THR A 1 469 ? -5.236 -13.980 5.608 1.00 96.12 469 THR A CA 1
ATOM 3725 C C . THR A 1 469 ? -3.762 -13.994 6.002 1.00 96.12 469 THR A C 1
ATOM 3727 O O . THR A 1 469 ? -2.951 -13.359 5.337 1.00 96.12 469 THR A O 1
ATOM 3730 N N . ALA A 1 470 ? -3.395 -14.748 7.042 1.00 92.62 470 ALA A N 1
ATOM 3731 C CA . ALA A 1 470 ? -2.009 -14.871 7.477 1.00 92.62 470 ALA A CA 1
ATOM 3732 C C . ALA A 1 470 ? -1.144 -15.578 6.423 1.00 92.62 470 ALA A C 1
ATOM 3734 O O . ALA A 1 470 ? -0.126 -15.038 6.007 1.00 92.62 470 ALA A O 1
ATOM 3735 N N . ILE A 1 471 ? -1.559 -16.766 5.970 1.00 92.00 471 ILE A N 1
ATOM 3736 C CA . ILE A 1 471 ? -0.795 -17.575 5.012 1.00 92.00 471 ILE A CA 1
ATOM 3737 C C . ILE A 1 471 ? -0.743 -16.882 3.650 1.00 92.00 471 ILE A C 1
ATOM 3739 O O . ILE A 1 471 ? 0.343 -16.690 3.116 1.00 92.00 471 ILE A O 1
ATOM 3743 N N . GLY A 1 472 ? -1.891 -16.460 3.112 1.00 94.69 472 GLY A N 1
ATOM 3744 C CA . GLY A 1 472 ? -1.954 -15.773 1.821 1.00 94.69 472 GLY A CA 1
ATOM 3745 C C . GLY A 1 472 ? -1.177 -14.457 1.831 1.00 94.69 472 GLY A C 1
ATOM 3746 O O . GLY A 1 472 ? -0.395 -14.208 0.921 1.00 94.69 472 GLY A O 1
ATOM 3747 N N . GLY A 1 473 ? -1.308 -13.655 2.894 1.00 94.44 473 GLY A N 1
ATOM 3748 C CA . GLY A 1 473 ? -0.563 -12.403 3.039 1.00 94.44 473 GLY A CA 1
ATOM 3749 C C . GLY A 1 473 ? 0.954 -12.603 3.115 1.00 94.44 473 GLY A C 1
ATOM 3750 O O . GLY A 1 473 ? 1.689 -11.875 2.456 1.00 94.44 473 GLY A O 1
ATOM 3751 N N . ILE A 1 474 ? 1.428 -13.607 3.866 1.00 90.69 474 ILE A N 1
ATOM 3752 C CA . ILE A 1 474 ? 2.862 -13.939 3.937 1.00 90.69 474 ILE A CA 1
ATOM 3753 C C . ILE A 1 474 ? 3.375 -14.416 2.576 1.00 90.69 474 ILE A C 1
ATOM 3755 O O . ILE A 1 474 ? 4.429 -13.962 2.146 1.00 90.69 474 ILE A O 1
ATOM 3759 N N . ILE A 1 475 ? 2.630 -15.289 1.889 1.00 93.44 475 ILE A N 1
ATOM 3760 C CA . ILE A 1 475 ? 3.002 -15.767 0.552 1.00 93.44 475 ILE A CA 1
ATOM 3761 C C . ILE A 1 475 ? 3.166 -14.589 -0.413 1.00 93.44 475 ILE A C 1
ATOM 3763 O O . ILE A 1 475 ? 4.191 -14.502 -1.083 1.00 93.44 475 ILE A O 1
ATOM 3767 N N . ILE A 1 476 ? 2.192 -13.674 -0.451 1.00 95.75 476 ILE A N 1
ATOM 3768 C CA . ILE A 1 476 ? 2.222 -12.500 -1.334 1.00 95.75 476 ILE A CA 1
ATOM 3769 C C . ILE A 1 476 ? 3.470 -11.652 -1.074 1.00 95.75 476 ILE A C 1
ATOM 3771 O O . ILE A 1 476 ? 4.212 -11.348 -2.003 1.00 95.75 476 ILE A O 1
ATOM 3775 N N . VAL A 1 477 ? 3.721 -11.302 0.189 1.00 93.38 477 VAL A N 1
ATOM 3776 C CA . VAL A 1 477 ? 4.860 -10.463 0.584 1.00 93.38 477 VAL A CA 1
ATOM 3777 C C . VAL A 1 477 ? 6.192 -11.127 0.238 1.00 93.38 477 VAL A C 1
ATOM 3779 O O . VAL A 1 477 ? 7.031 -10.503 -0.402 1.00 93.38 477 VAL A O 1
ATOM 3782 N N . VAL A 1 478 ? 6.367 -12.402 0.593 1.00 89.44 478 VAL A N 1
ATOM 3783 C CA . VAL A 1 478 ? 7.613 -13.139 0.330 1.00 89.44 478 VAL A CA 1
ATOM 3784 C C . VAL A 1 478 ? 7.863 -13.292 -1.170 1.00 89.44 478 VAL A C 1
ATOM 3786 O O . VAL A 1 478 ? 8.997 -13.147 -1.616 1.00 89.44 478 VAL A O 1
ATOM 3789 N N . CYS A 1 479 ? 6.824 -13.549 -1.970 1.00 93.19 479 CYS A N 1
ATOM 3790 C CA . CYS A 1 479 ? 6.990 -13.652 -3.420 1.00 93.19 479 CYS A CA 1
ATOM 3791 C C . CYS A 1 479 ? 7.320 -12.297 -4.050 1.00 93.19 479 CYS A C 1
ATOM 3793 O O . CYS A 1 479 ? 8.182 -12.236 -4.919 1.00 93.19 479 CYS A O 1
ATOM 3795 N N . PHE A 1 480 ? 6.698 -11.205 -3.596 1.00 93.75 480 PHE A N 1
ATOM 3796 C CA . PHE A 1 480 ? 7.077 -9.863 -4.043 1.00 93.75 480 PHE A CA 1
ATOM 3797 C C . PHE A 1 480 ? 8.503 -9.490 -3.642 1.00 93.75 480 PHE A C 1
ATOM 3799 O O . PHE A 1 480 ? 9.200 -8.854 -4.424 1.00 93.75 480 PHE A O 1
ATOM 3806 N N . GLU A 1 481 ? 8.958 -9.900 -2.459 1.00 86.31 481 GLU A N 1
ATOM 3807 C CA . GLU A 1 481 ? 10.339 -9.692 -2.021 1.00 86.31 481 GLU A CA 1
ATOM 3808 C C . GLU A 1 481 ? 11.315 -10.476 -2.904 1.00 86.31 481 GLU A C 1
ATOM 3810 O O . GLU A 1 481 ? 12.282 -9.911 -3.409 1.00 86.31 481 GLU A O 1
ATOM 3815 N N . GLY A 1 482 ? 11.022 -11.753 -3.165 1.00 81.69 482 GLY A N 1
ATOM 3816 C CA . GLY A 1 482 ? 11.812 -12.607 -4.051 1.00 81.69 482 GLY A CA 1
ATOM 3817 C C . GLY A 1 482 ? 11.879 -12.072 -5.481 1.00 81.69 482 GLY A C 1
ATOM 3818 O O . GLY A 1 482 ? 12.962 -11.899 -6.025 1.00 81.69 482 GLY A O 1
ATOM 3819 N N . LEU A 1 483 ? 10.740 -11.724 -6.080 1.00 83.50 483 LEU A N 1
ATOM 3820 C CA . LEU A 1 483 ? 10.709 -11.129 -7.418 1.00 83.50 483 LEU A CA 1
ATOM 3821 C C . LEU A 1 483 ? 11.392 -9.752 -7.447 1.00 83.50 483 LEU A C 1
ATOM 3823 O O . LEU A 1 483 ? 12.110 -9.428 -8.385 1.00 83.50 483 LEU A O 1
ATOM 3827 N N . GLY A 1 484 ? 11.210 -8.943 -6.404 1.00 82.69 484 GLY A N 1
ATOM 3828 C CA . GLY A 1 484 ? 11.820 -7.623 -6.290 1.00 82.69 484 GLY A CA 1
ATOM 3829 C C . GLY A 1 484 ? 13.337 -7.660 -6.161 1.00 82.69 484 GLY A C 1
ATOM 3830 O O . GLY A 1 484 ? 14.018 -6.854 -6.784 1.00 82.69 484 GLY A O 1
ATOM 3831 N N . THR A 1 485 ? 13.865 -8.615 -5.394 1.00 77.50 485 THR A N 1
ATOM 3832 C CA . THR A 1 485 ? 15.314 -8.857 -5.261 1.00 77.50 485 THR A CA 1
ATOM 3833 C C . THR A 1 485 ? 15.925 -9.470 -6.516 1.00 77.50 485 THR A C 1
ATOM 3835 O O . THR A 1 485 ? 17.106 -9.264 -6.773 1.00 77.50 485 THR A O 1
ATOM 3838 N N . LEU A 1 486 ? 15.127 -10.165 -7.332 1.00 72.88 486 LEU A N 1
ATOM 3839 C CA . LEU A 1 486 ? 15.519 -10.558 -8.686 1.00 72.88 486 LEU A CA 1
ATOM 3840 C C . LEU A 1 486 ? 15.534 -9.375 -9.668 1.00 72.88 486 LEU A C 1
ATOM 3842 O O . LEU A 1 486 ? 16.057 -9.526 -10.762 1.00 72.88 486 LEU A O 1
ATOM 3846 N N . GLY A 1 487 ? 14.999 -8.207 -9.297 1.00 70.62 487 GLY A N 1
ATOM 3847 C CA . GLY A 1 487 ? 14.954 -7.017 -10.151 1.00 70.62 487 GLY A CA 1
ATOM 3848 C C . GLY A 1 487 ? 13.679 -6.886 -10.985 1.00 70.62 487 GLY A C 1
ATOM 3849 O O . GLY A 1 487 ? 13.625 -6.033 -11.866 1.00 70.62 487 GLY A O 1
ATOM 3850 N N . ILE A 1 488 ? 12.639 -7.691 -10.720 1.00 76.19 488 ILE A N 1
ATOM 3851 C CA . ILE A 1 488 ? 11.343 -7.551 -11.400 1.00 76.19 488 ILE A CA 1
ATOM 3852 C C . ILE A 1 488 ? 10.719 -6.210 -11.030 1.00 76.19 488 ILE A C 1
ATOM 3854 O O . ILE A 1 488 ? 10.502 -5.909 -9.848 1.00 76.19 488 ILE A O 1
ATOM 3858 N N . LEU A 1 489 ? 10.402 -5.414 -12.048 1.00 76.38 489 LEU A N 1
ATOM 3859 C CA . LEU A 1 489 ? 9.829 -4.089 -11.879 1.00 76.38 489 LEU A CA 1
ATOM 3860 C C . LEU A 1 489 ? 8.312 -4.172 -11.687 1.00 76.38 489 LEU A C 1
ATOM 3862 O O . LEU A 1 489 ? 7.605 -5.003 -12.259 1.00 76.38 489 LEU A O 1
ATOM 3866 N N . ARG A 1 490 ? 7.774 -3.274 -10.863 1.00 79.75 490 ARG A N 1
ATOM 3867 C CA . ARG A 1 490 ? 6.326 -3.133 -10.696 1.00 79.75 490 ARG A CA 1
ATOM 3868 C C . ARG A 1 490 ? 5.711 -2.582 -11.982 1.00 79.75 490 ARG A C 1
ATOM 3870 O O . ARG A 1 490 ? 6.288 -1.701 -12.605 1.00 79.75 490 ARG A O 1
ATOM 3877 N N . ARG A 1 491 ? 4.484 -3.013 -12.300 1.00 74.88 491 ARG A N 1
ATOM 3878 C CA . ARG A 1 491 ? 3.696 -2.556 -13.469 1.00 74.88 491 ARG A CA 1
ATOM 3879 C C . ARG A 1 491 ? 4.246 -3.000 -14.835 1.00 74.88 491 ARG A C 1
ATOM 3881 O O . ARG A 1 491 ? 3.791 -2.476 -15.848 1.00 74.88 491 ARG A O 1
ATOM 3888 N N . GLN A 1 492 ? 5.160 -3.969 -14.881 1.00 72.06 492 GLN A N 1
ATOM 3889 C CA . GLN A 1 492 ? 5.437 -4.681 -16.130 1.00 72.06 492 GLN A CA 1
ATOM 3890 C C . GLN A 1 492 ? 4.205 -5.510 -16.517 1.00 72.06 492 GLN A C 1
ATOM 3892 O O . GLN A 1 492 ? 3.570 -6.124 -15.658 1.00 72.06 492 GLN A O 1
ATOM 3897 N N . ILE A 1 493 ? 3.855 -5.486 -17.803 1.00 68.00 493 ILE A N 1
ATOM 3898 C CA . ILE A 1 493 ? 2.723 -6.242 -18.362 1.00 68.00 493 ILE A CA 1
ATOM 3899 C C . ILE A 1 493 ? 3.053 -7.737 -18.371 1.00 68.00 493 ILE A C 1
ATOM 3901 O O . ILE A 1 493 ? 2.196 -8.573 -18.088 1.00 68.00 493 ILE A O 1
ATOM 3905 N N . LEU A 1 494 ? 4.312 -8.057 -18.673 1.00 68.75 494 LEU A N 1
ATOM 3906 C CA . LEU A 1 494 ? 4.836 -9.409 -18.777 1.00 68.75 494 LEU A CA 1
ATOM 3907 C C . LEU A 1 494 ? 6.105 -9.509 -17.934 1.00 68.75 494 LEU A C 1
ATOM 3909 O O . LEU A 1 494 ? 6.925 -8.592 -17.901 1.00 68.75 494 LEU A O 1
ATOM 3913 N N . PHE A 1 495 ? 6.242 -10.626 -17.232 1.00 76.81 495 PHE A N 1
ATOM 3914 C CA . PHE A 1 495 ? 7.467 -10.986 -16.528 1.00 76.81 495 PHE A CA 1
ATOM 3915 C C . PHE A 1 495 ? 8.213 -12.035 -17.353 1.00 76.81 495 PHE A C 1
ATOM 3917 O O . PHE A 1 495 ? 7.557 -12.781 -18.076 1.00 76.81 495 PHE A O 1
ATOM 3924 N N . PRO A 1 496 ? 9.548 -12.145 -17.263 1.00 72.94 496 PRO A N 1
ATOM 3925 C CA . PRO A 1 496 ? 10.266 -13.166 -18.019 1.00 72.94 496 PRO A CA 1
ATOM 3926 C C . PRO A 1 496 ? 9.839 -14.588 -17.665 1.00 72.94 496 PRO A C 1
ATOM 3928 O O . PRO A 1 496 ? 9.629 -14.894 -16.489 1.00 72.94 496 PRO A O 1
ATOM 3931 N N . ASN A 1 497 ? 9.777 -15.458 -18.677 1.00 73.81 497 ASN A N 1
ATOM 3932 C CA . ASN A 1 497 ? 9.430 -16.871 -18.516 1.00 73.81 497 ASN A CA 1
ATOM 3933 C C . ASN A 1 497 ? 10.692 -17.684 -18.182 1.00 73.81 497 ASN A C 1
ATOM 3935 O O . ASN A 1 497 ? 11.259 -18.415 -19.003 1.00 73.81 497 ASN A O 1
ATOM 3939 N N . VAL A 1 498 ? 11.204 -17.461 -16.971 1.00 74.50 498 VAL A N 1
ATOM 3940 C CA . VAL A 1 498 ? 12.372 -18.166 -16.436 1.00 74.50 498 VAL A CA 1
ATOM 3941 C C . VAL A 1 498 ? 11.988 -18.910 -15.158 1.00 74.50 498 VAL A C 1
ATOM 3943 O O . VAL A 1 498 ? 11.262 -18.352 -14.331 1.00 74.50 498 VAL A O 1
ATOM 3946 N N . PRO A 1 499 ? 12.537 -20.119 -14.899 1.00 78.25 499 PRO A N 1
ATOM 3947 C CA . PRO A 1 499 ? 12.061 -20.978 -13.810 1.00 78.25 499 PRO A CA 1
ATOM 3948 C C . PRO A 1 499 ? 12.013 -20.314 -12.427 1.00 78.25 499 PRO A C 1
ATOM 3950 O O . PRO A 1 499 ? 11.131 -20.617 -11.624 1.00 78.25 499 PRO A O 1
ATOM 3953 N N . ALA A 1 500 ? 12.958 -19.413 -12.137 1.00 75.44 500 ALA A N 1
ATOM 3954 C CA . ALA A 1 500 ? 12.990 -18.672 -10.879 1.00 75.44 500 ALA A CA 1
ATOM 3955 C C . ALA A 1 500 ? 11.794 -17.713 -10.735 1.00 75.44 500 ALA A C 1
ATOM 3957 O O . ALA A 1 500 ? 11.186 -17.658 -9.670 1.00 75.44 500 ALA A O 1
ATOM 3958 N N . VAL A 1 501 ? 11.441 -16.993 -11.802 1.00 83.31 501 VAL A N 1
ATOM 3959 C CA . VAL A 1 501 ? 10.339 -16.020 -11.833 1.00 83.31 501 VAL A CA 1
ATOM 3960 C C . VAL A 1 501 ? 8.992 -16.739 -11.906 1.00 83.31 501 VAL A C 1
ATOM 3962 O O . VAL A 1 501 ? 8.088 -16.422 -11.133 1.00 83.31 501 VAL A O 1
ATOM 3965 N N . ASP A 1 502 ? 8.883 -17.775 -12.740 1.00 87.06 502 ASP A N 1
ATOM 3966 C CA . ASP A 1 502 ? 7.653 -18.559 -12.902 1.00 87.06 502 ASP A CA 1
ATOM 3967 C C . ASP A 1 502 ? 7.223 -19.224 -11.594 1.00 87.06 502 ASP A C 1
ATOM 3969 O O . ASP A 1 502 ? 6.045 -19.194 -11.229 1.00 87.06 502 ASP A O 1
ATOM 3973 N N . LEU A 1 503 ? 8.181 -19.774 -10.837 1.00 85.44 503 LEU A N 1
ATOM 3974 C CA . LEU A 1 503 ? 7.906 -20.370 -9.532 1.00 85.44 503 LEU A CA 1
ATOM 3975 C C . LEU A 1 503 ? 7.278 -19.350 -8.575 1.00 85.44 503 LEU A C 1
ATOM 3977 O O . LEU A 1 503 ? 6.273 -19.651 -7.925 1.00 85.44 503 LEU A O 1
ATOM 3981 N N . TYR A 1 504 ? 7.842 -18.142 -8.499 1.00 89.81 504 TYR A N 1
ATOM 3982 C CA . TYR A 1 504 ? 7.285 -17.078 -7.669 1.00 89.81 504 TYR A CA 1
ATOM 3983 C C . TYR A 1 504 ? 5.911 -16.626 -8.163 1.00 89.81 504 TYR A C 1
ATOM 3985 O O . TYR A 1 504 ? 5.032 -16.445 -7.329 1.00 89.81 504 TYR A O 1
ATOM 3993 N N . ASN A 1 505 ? 5.685 -16.501 -9.474 1.00 91.38 505 ASN A N 1
ATOM 3994 C CA . ASN A 1 505 ? 4.384 -16.110 -10.032 1.00 91.38 505 ASN A CA 1
ATOM 3995 C C . ASN A 1 505 ? 3.286 -17.129 -9.705 1.00 91.38 505 ASN A C 1
ATOM 3997 O O . ASN A 1 505 ? 2.197 -16.755 -9.265 1.00 91.38 505 ASN A O 1
ATOM 4001 N N . VAL A 1 506 ? 3.579 -18.426 -9.838 1.00 92.69 506 VAL A N 1
ATOM 4002 C CA . VAL A 1 506 ? 2.632 -19.502 -9.504 1.00 92.69 506 VAL A CA 1
ATOM 4003 C C . VAL A 1 506 ? 2.300 -19.506 -8.010 1.00 92.69 506 VAL A C 1
ATOM 4005 O O . VAL A 1 506 ? 1.128 -19.594 -7.631 1.00 92.69 506 VAL A O 1
ATOM 4008 N N . ILE A 1 507 ? 3.311 -19.383 -7.145 1.00 93.25 507 ILE A N 1
ATOM 4009 C CA . ILE A 1 507 ? 3.109 -19.352 -5.691 1.00 93.25 507 ILE A CA 1
ATOM 4010 C C . ILE A 1 507 ? 2.380 -18.065 -5.268 1.00 93.25 507 ILE A C 1
ATOM 4012 O O . ILE A 1 507 ? 1.456 -18.128 -4.453 1.00 93.25 507 ILE A O 1
ATOM 4016 N N . LEU A 1 508 ? 2.740 -16.916 -5.845 1.00 94.69 508 LEU A N 1
ATOM 4017 C CA . LEU A 1 508 ? 2.084 -15.627 -5.628 1.00 94.69 508 LEU A CA 1
ATOM 4018 C C . LEU A 1 508 ? 0.596 -15.713 -5.969 1.00 94.69 508 LEU A C 1
ATOM 4020 O O . LEU A 1 508 ? -0.243 -15.352 -5.141 1.00 94.69 508 LEU A O 1
ATOM 4024 N N . PHE A 1 509 ? 0.261 -16.250 -7.144 1.00 95.44 509 PHE A N 1
ATOM 4025 C CA . PHE A 1 509 ? -1.123 -16.420 -7.574 1.00 95.44 509 PHE A CA 1
ATOM 4026 C C . PHE A 1 509 ? -1.909 -17.332 -6.625 1.00 95.44 509 PHE A C 1
ATOM 4028 O O . PHE A 1 509 ? -3.018 -16.990 -6.208 1.00 95.44 509 PHE A O 1
ATOM 4035 N N . ALA A 1 510 ? -1.313 -18.439 -6.170 1.00 94.06 510 ALA A N 1
ATOM 4036 C CA . ALA A 1 510 ? -1.920 -19.281 -5.139 1.00 94.06 510 ALA A CA 1
ATOM 4037 C C . ALA A 1 510 ? -2.163 -18.507 -3.826 1.00 94.06 510 ALA A C 1
ATOM 4039 O O . ALA A 1 510 ? -3.234 -18.629 -3.227 1.00 94.06 510 ALA A O 1
ATOM 4040 N N . GLY A 1 511 ? -1.215 -17.667 -3.397 1.00 94.81 511 GLY A N 1
ATOM 4041 C CA . GLY A 1 511 ? -1.367 -16.778 -2.241 1.00 94.81 511 GLY A CA 1
ATOM 4042 C C . GLY A 1 511 ? -2.537 -15.799 -2.382 1.00 94.81 511 GLY A C 1
ATOM 4043 O O . GLY A 1 511 ? -3.306 -15.618 -1.432 1.00 94.81 511 GLY A O 1
ATOM 4044 N N . ILE A 1 512 ? -2.723 -15.233 -3.579 1.00 95.56 512 ILE A N 1
ATOM 4045 C CA . ILE A 1 512 ? -3.846 -14.346 -3.924 1.00 95.56 512 ILE A CA 1
ATOM 4046 C C . ILE A 1 512 ? -5.182 -15.092 -3.825 1.00 95.56 512 ILE A C 1
ATOM 4048 O O . ILE A 1 512 ? -6.116 -14.611 -3.181 1.00 95.56 512 ILE A O 1
ATOM 4052 N N . ILE A 1 513 ? -5.281 -16.303 -4.377 1.00 96.00 513 ILE A N 1
ATOM 4053 C CA . ILE A 1 513 ? -6.494 -17.123 -4.244 1.00 96.00 513 ILE A CA 1
ATOM 4054 C C . ILE A 1 513 ? -6.792 -17.430 -2.775 1.00 96.00 513 ILE A C 1
ATOM 4056 O O . ILE A 1 513 ? -7.930 -17.270 -2.324 1.00 96.00 513 ILE A O 1
ATOM 4060 N N . VAL A 1 514 ? -5.776 -17.829 -2.005 1.00 95.88 514 VAL A N 1
ATOM 4061 C CA . VAL A 1 514 ? -5.924 -18.147 -0.579 1.00 95.88 514 VAL A CA 1
ATOM 4062 C C . VAL A 1 514 ? -6.468 -16.945 0.193 1.00 95.88 514 VAL A C 1
ATOM 4064 O O . VAL A 1 514 ? -7.439 -17.099 0.940 1.00 95.88 514 VAL A O 1
ATOM 4067 N N . ILE A 1 515 ? -5.901 -15.747 0.008 1.00 95.44 515 ILE A N 1
ATOM 4068 C CA . ILE A 1 515 ? -6.367 -14.561 0.735 1.00 95.44 515 ILE A CA 1
ATOM 4069 C C . ILE A 1 515 ? -7.787 -14.157 0.317 1.00 95.44 515 ILE A C 1
ATOM 4071 O O . ILE A 1 515 ? -8.591 -13.848 1.201 1.00 95.44 515 ILE A O 1
ATOM 4075 N N . LEU A 1 516 ? -8.128 -14.223 -0.979 1.00 94.69 516 LEU A N 1
ATOM 4076 C CA . LEU A 1 516 ? -9.462 -13.890 -1.500 1.00 94.69 516 LEU A CA 1
ATOM 4077 C C . LEU A 1 516 ? -10.537 -14.838 -0.965 1.00 94.69 516 LEU A C 1
ATOM 4079 O O . LEU A 1 516 ? -11.566 -14.383 -0.462 1.00 94.69 516 LEU A O 1
ATOM 4083 N N . VAL A 1 517 ? -10.278 -16.148 -0.978 1.00 92.88 517 VAL A N 1
ATOM 4084 C CA . VAL A 1 517 ? -11.162 -17.153 -0.364 1.00 92.88 517 VAL A CA 1
ATOM 4085 C C . VAL A 1 517 ? -11.358 -16.863 1.128 1.00 92.88 517 VAL A C 1
ATOM 4087 O O . VAL A 1 517 ? -12.476 -16.934 1.645 1.00 92.88 517 VAL A O 1
ATOM 4090 N N . GLY A 1 518 ? -10.292 -16.455 1.817 1.00 94.25 518 GLY A N 1
ATOM 4091 C CA . GLY A 1 518 ? -10.353 -15.976 3.194 1.00 94.25 518 GLY A CA 1
ATOM 4092 C C . GLY A 1 518 ? -11.308 -14.807 3.411 1.00 94.25 518 GLY A C 1
ATOM 4093 O O . GLY A 1 518 ? -12.120 -14.832 4.343 1.00 94.25 518 GLY A O 1
ATOM 4094 N N . GLN A 1 519 ? -11.243 -13.804 2.532 1.00 94.38 519 GLN A N 1
ATOM 4095 C CA . GLN A 1 519 ? -12.122 -12.635 2.594 1.00 94.38 519 GLN A CA 1
ATOM 4096 C C . GLN A 1 519 ? -13.581 -13.011 2.301 1.00 94.38 519 GLN A C 1
ATOM 4098 O O . GLN A 1 519 ? -14.491 -12.501 2.954 1.00 94.38 519 GLN A O 1
ATOM 4103 N N . LEU A 1 520 ? -13.835 -13.963 1.397 1.00 92.44 520 LEU A N 1
ATOM 4104 C CA . LEU A 1 520 ? -15.189 -14.476 1.156 1.00 92.44 520 LEU A CA 1
ATOM 4105 C C . LEU A 1 520 ? -15.776 -15.132 2.412 1.00 92.44 520 LEU A C 1
ATOM 4107 O O . LEU A 1 520 ? -16.923 -14.858 2.776 1.00 92.44 520 LEU A O 1
ATOM 4111 N N . PHE A 1 521 ? -14.990 -15.943 3.129 1.00 93.81 521 PHE A N 1
ATOM 4112 C CA . PHE A 1 521 ? -15.428 -16.516 4.404 1.00 93.81 521 PHE A CA 1
ATOM 4113 C C . PHE A 1 521 ? -15.683 -15.452 5.469 1.00 93.81 521 PHE A C 1
ATOM 4115 O O . PHE A 1 521 ? -16.624 -15.591 6.256 1.00 93.81 521 PHE A O 1
ATOM 4122 N N . PHE A 1 522 ? -14.889 -14.382 5.483 1.00 94.56 522 PHE A N 1
ATOM 4123 C CA . PHE A 1 522 ? -15.120 -13.241 6.357 1.00 94.56 522 PHE A CA 1
ATOM 4124 C C . PHE A 1 522 ? -16.460 -12.552 6.068 1.00 94.56 522 PHE A C 1
ATOM 4126 O O . PHE A 1 522 ? -17.290 -12.429 6.975 1.00 94.56 522 PHE A O 1
ATOM 4133 N N . VAL A 1 523 ? -16.703 -12.168 4.811 1.00 93.38 523 VAL A N 1
ATOM 4134 C CA . VAL A 1 523 ? -17.944 -11.508 4.376 1.00 93.38 523 VAL A CA 1
ATOM 4135 C C . VAL A 1 523 ? -19.153 -12.398 4.658 1.00 93.38 523 VAL A C 1
ATOM 4137 O O . VAL A 1 523 ? -20.141 -11.937 5.237 1.00 93.38 523 VAL A O 1
ATOM 4140 N N . LEU A 1 524 ? -19.059 -13.693 4.342 1.00 93.56 524 LEU A N 1
ATOM 4141 C CA . LEU A 1 524 ? -20.101 -14.674 4.639 1.00 93.56 524 LEU A CA 1
ATOM 4142 C C . LEU A 1 524 ? -20.387 -14.757 6.143 1.00 93.56 524 LEU A C 1
ATOM 4144 O O . LEU A 1 524 ? -21.546 -14.728 6.557 1.00 93.56 524 LEU A O 1
ATOM 4148 N N . ASN A 1 525 ? -19.350 -14.842 6.978 1.00 94.56 525 ASN A N 1
ATOM 4149 C CA . ASN A 1 525 ? -19.524 -14.912 8.425 1.00 94.56 525 ASN A CA 1
ATOM 4150 C C . ASN A 1 525 ? -20.136 -13.619 8.984 1.00 94.56 525 ASN A C 1
ATOM 4152 O O . ASN A 1 525 ? -21.009 -13.686 9.848 1.00 94.56 525 ASN A O 1
ATOM 4156 N N . GLY A 1 526 ? -19.738 -12.450 8.473 1.00 92.19 526 GLY A N 1
ATOM 4157 C CA . GLY A 1 526 ? -20.321 -11.153 8.832 1.00 92.19 526 GLY A CA 1
ATOM 4158 C C . GLY A 1 526 ? -21.803 -11.067 8.470 1.00 92.19 526 GLY A C 1
ATOM 4159 O O . GLY A 1 526 ? -22.641 -10.772 9.327 1.00 92.19 526 GLY A O 1
ATOM 4160 N N . PHE A 1 527 ? -22.146 -11.433 7.235 1.00 90.94 527 PHE A N 1
ATOM 4161 C CA . PHE A 1 527 ? -23.526 -11.504 6.758 1.00 90.94 527 PHE A CA 1
ATOM 4162 C C . PHE A 1 527 ? -24.381 -12.458 7.610 1.00 90.94 527 PHE A C 1
ATOM 4164 O O . PHE A 1 527 ? -25.450 -12.085 8.104 1.00 90.94 527 PHE A O 1
ATOM 4171 N N . LEU A 1 528 ? -23.896 -13.681 7.849 1.00 90.75 528 LEU A N 1
ATOM 4172 C CA . LEU A 1 528 ? -24.595 -14.673 8.667 1.00 90.75 528 LEU A CA 1
ATOM 4173 C C . LEU A 1 528 ? -24.695 -14.249 10.135 1.00 90.75 528 LEU A C 1
ATOM 4175 O O . LEU A 1 528 ? -25.682 -14.574 10.790 1.00 90.75 528 LEU A O 1
ATOM 4179 N N . THR A 1 529 ? -23.732 -13.491 10.653 1.00 88.88 529 THR A N 1
ATOM 4180 C CA . THR A 1 529 ? -23.787 -12.923 12.006 1.00 88.88 529 THR A CA 1
ATOM 4181 C C . THR A 1 529 ? -24.912 -11.903 12.121 1.00 88.88 529 THR A C 1
ATOM 4183 O O . THR A 1 529 ? -25.761 -12.037 13.003 1.00 88.88 529 THR A O 1
ATOM 4186 N N . ALA A 1 530 ? -25.002 -10.951 11.188 1.00 85.06 530 ALA A N 1
ATOM 4187 C CA . ALA A 1 530 ? -26.084 -9.967 11.163 1.00 85.06 530 ALA A CA 1
ATOM 4188 C C . ALA A 1 530 ? -27.468 -10.626 10.981 1.00 85.06 530 ALA A C 1
ATOM 4190 O O . ALA A 1 530 ? -28.454 -10.217 11.604 1.00 85.06 530 ALA A O 1
ATOM 4191 N N . TYR A 1 531 ? -27.549 -11.682 10.163 1.00 83.12 531 TYR A N 1
ATOM 4192 C CA . TYR A 1 531 ? -28.818 -12.320 9.807 1.00 83.12 531 TYR A CA 1
ATOM 4193 C C . TYR A 1 531 ? -29.285 -13.413 10.789 1.00 83.12 531 TYR A C 1
ATOM 4195 O O . TYR A 1 531 ? -30.472 -13.462 11.136 1.00 83.12 531 TYR A O 1
ATOM 4203 N N . ARG A 1 532 ? -28.367 -14.285 11.232 1.00 83.75 532 ARG A N 1
ATOM 4204 C CA . ARG A 1 532 ? -28.617 -15.526 12.000 1.00 83.75 532 ARG A CA 1
ATOM 4205 C C . ARG A 1 532 ? -27.825 -15.643 13.308 1.00 83.75 532 ARG A C 1
ATOM 4207 O O . ARG A 1 532 ? -28.068 -16.592 14.049 1.00 83.75 532 ARG A O 1
ATOM 4214 N N . GLY A 1 533 ? -26.891 -14.736 13.605 1.00 83.06 533 GLY A N 1
ATOM 4215 C CA . GLY A 1 533 ? -26.067 -14.806 14.820 1.00 83.06 533 GLY A CA 1
ATOM 4216 C C . GLY A 1 533 ? -26.920 -14.831 16.091 1.00 83.06 533 GLY A C 1
ATOM 4217 O O . GLY A 1 533 ? -27.984 -14.219 16.140 1.00 83.06 533 GLY A O 1
ATOM 4218 N N . ARG A 1 534 ? -26.504 -15.548 17.135 1.00 81.50 534 ARG A N 1
ATOM 4219 C CA . ARG A 1 534 ? -27.279 -15.601 18.391 1.00 81.50 534 ARG A CA 1
ATOM 4220 C C . ARG A 1 534 ? -27.203 -14.248 19.113 1.00 81.50 534 ARG A C 1
ATOM 4222 O O . ARG A 1 534 ? -26.152 -13.623 19.033 1.00 81.50 534 ARG A O 1
ATOM 4229 N N . PRO A 1 535 ? -28.257 -13.776 19.802 1.00 77.06 535 PRO A N 1
ATOM 4230 C CA . PRO A 1 535 ? -28.183 -12.525 20.557 1.00 77.06 535 PRO A CA 1
ATOM 4231 C C . PRO A 1 535 ? -27.034 -12.544 21.573 1.00 77.06 535 PRO A C 1
ATOM 4233 O O . PRO A 1 535 ? -26.798 -13.570 22.213 1.00 77.06 535 PRO A O 1
ATOM 4236 N N . ILE A 1 536 ? -26.331 -11.419 21.709 1.00 75.31 536 ILE A N 1
ATOM 4237 C CA . ILE A 1 536 ? -25.362 -11.199 22.789 1.00 75.31 536 ILE A CA 1
ATOM 4238 C C . ILE A 1 536 ? -26.017 -10.334 23.869 1.00 75.31 536 ILE A C 1
ATOM 4240 O O . ILE A 1 536 ? -26.656 -9.331 23.553 1.00 75.31 536 ILE A O 1
ATOM 4244 N N . VAL A 1 537 ? -25.866 -10.736 25.130 1.00 70.75 537 VAL A N 1
ATOM 4245 C CA . VAL A 1 537 ? -26.299 -9.960 26.298 1.00 70.75 537 VAL A CA 1
ATOM 4246 C C . VAL A 1 537 ? -25.070 -9.301 26.904 1.00 70.75 537 VAL A C 1
ATOM 4248 O O . VAL A 1 537 ? -24.069 -9.964 27.170 1.00 70.75 537 VAL A O 1
ATOM 4251 N N . THR A 1 538 ? -25.136 -7.989 27.081 1.00 63.78 538 THR A N 1
ATOM 4252 C CA . THR A 1 538 ? -23.996 -7.160 27.504 1.00 63.78 538 THR A CA 1
ATOM 4253 C C . THR A 1 538 ? -24.392 -6.108 28.538 1.00 63.78 538 THR A C 1
ATOM 4255 O O . THR A 1 538 ? -23.612 -5.195 28.809 1.00 63.78 538 THR A O 1
ATOM 4258 N N . SER A 1 539 ? -25.608 -6.177 29.081 1.00 59.91 539 SER A N 1
ATOM 4259 C CA . SER A 1 539 ? -26.032 -5.289 30.159 1.00 59.91 539 SER A CA 1
ATOM 4260 C C . SER A 1 539 ? -25.144 -5.434 31.380 1.00 59.91 539 SER A C 1
ATOM 4262 O O . SER A 1 539 ? -24.673 -6.518 31.720 1.00 59.91 539 SER A O 1
ATOM 4264 N N . GLY A 1 540 ? -24.871 -4.301 32.021 1.00 62.44 540 GLY A N 1
ATOM 4265 C CA . GLY A 1 540 ? -24.012 -4.247 33.200 1.00 62.44 540 GLY A CA 1
ATOM 4266 C C . GLY A 1 540 ? -22.522 -4.490 32.934 1.00 62.44 540 GLY A C 1
ATOM 4267 O O . GLY A 1 540 ? -21.738 -4.309 33.861 1.00 62.44 540 GLY A O 1
ATOM 4268 N N . LEU A 1 541 ? -22.109 -4.837 31.707 1.00 65.81 541 LEU A N 1
ATOM 4269 C CA . LEU A 1 541 ? -20.696 -4.994 31.361 1.00 65.81 541 LEU A CA 1
ATOM 4270 C C . LEU A 1 541 ? -20.025 -3.632 31.151 1.00 65.81 541 LEU A C 1
ATOM 4272 O O . LEU A 1 541 ? -20.560 -2.742 30.483 1.00 65.81 541 LEU A O 1
ATOM 4276 N N . SER A 1 542 ? -18.804 -3.493 31.663 1.00 68.81 542 SER A N 1
ATOM 4277 C CA . SER A 1 542 ? -17.884 -2.441 31.230 1.00 68.81 542 SER A CA 1
ATOM 4278 C C . SER A 1 542 ? -17.482 -2.632 29.761 1.00 68.81 542 SER A C 1
ATOM 4280 O O . SER A 1 542 ? -17.650 -3.702 29.172 1.00 68.81 542 SER A O 1
ATOM 4282 N N . PHE A 1 543 ? -16.918 -1.592 29.145 1.00 70.69 543 PHE A N 1
ATOM 4283 C CA . PHE A 1 543 ? -16.482 -1.637 27.746 1.00 70.69 543 PHE A CA 1
ATOM 4284 C C . PHE A 1 543 ? -15.474 -2.764 27.470 1.00 70.69 543 PHE A C 1
ATOM 4286 O O . PHE A 1 543 ? -15.630 -3.524 26.514 1.00 70.69 543 PHE A O 1
ATOM 4293 N N . ASP A 1 544 ? -14.489 -2.925 28.354 1.00 71.75 544 ASP A N 1
ATOM 4294 C CA . ASP A 1 544 ? -13.467 -3.966 28.233 1.00 71.75 544 ASP A CA 1
ATOM 4295 C C . ASP A 1 544 ? -14.074 -5.369 28.381 1.00 71.75 544 ASP A C 1
ATOM 4297 O O . ASP A 1 544 ? -13.665 -6.314 27.706 1.00 71.75 544 ASP A O 1
ATOM 4301 N N . GLU A 1 545 ? -15.075 -5.525 29.251 1.00 73.94 545 GLU A N 1
ATOM 4302 C CA . GLU A 1 545 ? -15.804 -6.785 29.413 1.00 73.94 545 GLU A CA 1
ATOM 4303 C C . GLU A 1 545 ? -16.672 -7.109 28.201 1.00 73.94 545 GLU A C 1
ATOM 4305 O O . GLU A 1 545 ? -16.692 -8.265 27.779 1.00 73.94 545 GLU A O 1
ATOM 4310 N N . ALA A 1 546 ? -17.325 -6.109 27.606 1.00 72.56 546 ALA A N 1
ATOM 4311 C CA . ALA A 1 546 ? -18.095 -6.272 26.380 1.00 72.56 546 ALA A CA 1
ATOM 4312 C C . ALA A 1 546 ? -17.197 -6.690 25.204 1.00 72.56 546 ALA A C 1
ATOM 4314 O O . ALA A 1 546 ? -17.534 -7.636 24.492 1.00 72.56 546 ALA A O 1
ATOM 4315 N N . ILE A 1 547 ? -16.021 -6.067 25.046 1.00 77.50 547 ILE A N 1
ATOM 4316 C CA . ILE A 1 547 ? -15.021 -6.468 24.041 1.00 77.50 547 ILE A CA 1
ATOM 4317 C C . ILE A 1 547 ? -14.574 -7.915 24.266 1.00 77.50 547 ILE A C 1
ATOM 4319 O O . ILE A 1 547 ? -14.563 -8.709 23.326 1.00 77.50 547 ILE A O 1
ATOM 4323 N N . ARG A 1 548 ? -14.244 -8.296 25.507 1.00 77.62 548 ARG A N 1
ATOM 4324 C CA . ARG A 1 548 ? -13.842 -9.678 25.826 1.00 77.62 548 ARG A CA 1
ATOM 4325 C C . ARG A 1 548 ? -14.968 -10.683 25.582 1.00 77.62 548 ARG A C 1
ATOM 4327 O O . ARG A 1 548 ? -14.714 -11.780 25.086 1.00 77.62 548 ARG A O 1
ATOM 4334 N N . ALA A 1 549 ? -16.208 -10.331 25.918 1.00 74.12 549 ALA A N 1
ATOM 4335 C CA . ALA A 1 549 ? -17.378 -11.170 25.670 1.00 74.12 549 ALA A CA 1
ATOM 4336 C C . ALA A 1 549 ? -17.609 -11.376 24.165 1.00 74.12 549 ALA A C 1
ATOM 4338 O O . ALA A 1 549 ? -17.743 -12.516 23.716 1.00 74.12 549 ALA A O 1
ATOM 4339 N N . ALA A 1 550 ? -17.559 -10.298 23.379 1.00 76.31 550 ALA A N 1
ATOM 4340 C CA . ALA A 1 550 ? -17.654 -10.351 21.924 1.00 76.31 550 ALA A CA 1
ATOM 4341 C C . ALA A 1 550 ? -16.529 -11.195 21.305 1.00 76.31 550 ALA A C 1
ATOM 4343 O O . ALA A 1 550 ? -16.796 -12.066 20.477 1.00 76.31 550 ALA A O 1
ATOM 4344 N N . ALA A 1 551 ? -15.288 -11.010 21.766 1.00 73.88 551 ALA A N 1
ATOM 4345 C CA . ALA A 1 551 ? -14.121 -11.734 21.272 1.00 73.88 551 ALA A CA 1
ATOM 4346 C C . ALA A 1 551 ? -14.186 -13.252 21.529 1.00 73.88 551 ALA A C 1
ATOM 4348 O O . ALA A 1 551 ? -13.644 -14.037 20.747 1.00 73.88 551 ALA A O 1
ATOM 4349 N N . ARG A 1 552 ? -14.856 -13.688 22.606 1.00 74.00 552 ARG A N 1
ATOM 4350 C CA . ARG A 1 552 ? -15.072 -15.114 22.908 1.00 74.00 552 ARG A CA 1
ATOM 4351 C C . ARG A 1 552 ? -16.198 -15.750 22.092 1.00 74.00 552 ARG A C 1
ATOM 4353 O O . ARG A 1 552 ? -16.204 -16.968 21.937 1.00 74.00 552 ARG A O 1
ATOM 4360 N N . SER A 1 553 ? -17.134 -14.953 21.580 1.00 66.56 553 SER A N 1
ATOM 4361 C CA . SER A 1 553 ? -18.374 -15.426 20.953 1.00 66.56 553 SER A CA 1
ATOM 4362 C C . SER A 1 553 ? -19.129 -16.482 21.793 1.00 66.56 553 SER A C 1
ATOM 4364 O O . SER A 1 553 ? -19.684 -17.448 21.268 1.00 66.56 553 SER A O 1
ATOM 4366 N N . THR A 1 554 ? -19.132 -16.333 23.122 1.00 55.34 554 THR A N 1
ATOM 4367 C CA . THR A 1 554 ? -19.812 -17.243 24.060 1.00 55.34 554 THR A CA 1
ATOM 4368 C C . THR A 1 554 ? -20.976 -16.549 24.765 1.00 55.34 554 THR A C 1
ATOM 4370 O O . THR A 1 554 ? -20.922 -15.357 25.061 1.00 55.34 554 THR A O 1
ATOM 4373 N N . TYR A 1 555 ? -22.044 -17.305 25.045 1.00 39.56 555 TYR A N 1
ATOM 4374 C CA . TYR A 1 555 ? -23.185 -16.832 25.832 1.00 39.56 555 TYR A CA 1
ATOM 4375 C C . TYR A 1 555 ? -22.738 -16.646 27.289 1.00 39.56 555 TYR A C 1
ATOM 4377 O O . TYR A 1 555 ? -22.323 -17.615 27.928 1.00 39.56 555 TYR A O 1
ATOM 4385 N N . VAL A 1 556 ? -22.790 -15.423 27.824 1.00 42.34 556 VAL A N 1
ATOM 4386 C CA . VAL A 1 556 ? -22.489 -15.168 29.242 1.00 42.34 556 VAL A CA 1
ATOM 4387 C C . VAL A 1 556 ? -23.737 -15.498 30.058 1.00 42.34 556 VAL A C 1
ATOM 4389 O O . VAL A 1 556 ? -24.519 -14.633 30.429 1.00 42.34 556 VAL A O 1
ATOM 4392 N N . GLY A 1 557 ? -23.947 -16.791 30.284 1.00 35.16 557 GLY A N 1
ATOM 4393 C CA . GLY A 1 557 ? -24.936 -17.330 31.212 1.00 35.16 557 GLY A CA 1
ATOM 4394 C C . GLY A 1 557 ? -24.260 -17.888 32.457 1.00 35.16 557 GLY A C 1
ATOM 4395 O O . GLY A 1 557 ? -24.423 -19.062 32.737 1.00 35.16 557 GLY A O 1
ATOM 4396 N N . SER A 1 558 ? -23.440 -17.084 33.134 1.00 29.91 558 SER A N 1
ATOM 4397 C CA . SER A 1 558 ? -23.049 -17.243 34.543 1.00 29.91 558 SER A CA 1
ATOM 4398 C C . SER A 1 558 ? -21.949 -16.236 34.851 1.00 29.91 558 SER A C 1
ATOM 4400 O O . SER A 1 558 ? -20.930 -16.187 34.158 1.00 29.91 558 SER A O 1
ATOM 4402 N N . THR A 1 559 ? -22.142 -15.465 35.912 1.00 33.75 559 THR A N 1
ATOM 4403 C CA . THR A 1 559 ? -21.100 -14.731 36.627 1.00 33.75 559 THR A CA 1
ATOM 4404 C C . THR A 1 559 ? -19.943 -15.675 36.965 1.00 33.75 559 THR A C 1
ATOM 4406 O O . THR A 1 559 ? -20.000 -16.399 37.955 1.00 33.75 559 THR A O 1
ATOM 4409 N N . VAL A 1 560 ? -18.891 -15.693 36.147 1.00 29.53 560 VAL A N 1
ATOM 4410 C CA . VAL A 1 560 ? -17.582 -16.149 36.618 1.00 29.53 560 VAL A CA 1
ATOM 4411 C C . VAL A 1 560 ? -16.973 -14.934 37.306 1.00 29.53 560 VAL A C 1
ATOM 4413 O O . VAL A 1 560 ? -16.733 -13.937 36.619 1.00 29.53 560 VAL A O 1
ATOM 4416 N N . PRO A 1 561 ? -16.765 -14.957 38.634 1.00 28.27 561 PRO A N 1
ATOM 4417 C CA . PRO A 1 561 ? -16.064 -13.878 39.302 1.00 28.27 561 PRO A CA 1
ATOM 4418 C C . PRO A 1 561 ? -14.699 -13.748 38.634 1.00 28.2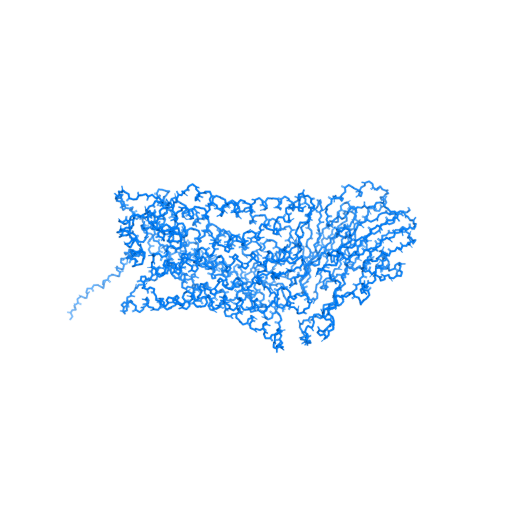7 561 PRO A C 1
ATOM 4420 O O . PRO A 1 561 ? -13.977 -14.739 38.487 1.00 28.27 561 PRO A O 1
ATOM 4423 N N . VAL A 1 562 ? -14.350 -12.540 38.199 1.00 32.41 562 VAL A N 1
ATOM 4424 C CA . VAL A 1 562 ? -12.963 -12.226 37.874 1.00 32.41 562 VAL A CA 1
ATOM 4425 C C . VAL A 1 562 ? -12.199 -12.434 39.176 1.00 32.41 562 VAL A C 1
ATOM 4427 O O . VAL A 1 562 ? -12.298 -11.622 40.088 1.00 32.41 562 VAL A O 1
ATOM 4430 N N . GLN A 1 563 ? -11.507 -13.565 39.312 1.00 25.88 563 GLN A N 1
ATOM 4431 C CA . GLN A 1 563 ? -10.532 -13.719 40.381 1.00 25.88 563 GLN A CA 1
ATOM 4432 C C . GLN A 1 563 ? -9.511 -12.604 40.186 1.00 25.88 563 GLN A C 1
ATOM 4434 O O . GLN A 1 563 ? -8.876 -12.538 39.127 1.00 25.88 563 GLN A O 1
ATOM 4439 N N . ASP A 1 564 ? -9.384 -11.738 41.190 1.00 31.20 564 ASP A N 1
ATOM 4440 C CA . ASP A 1 564 ? -8.314 -10.758 41.277 1.00 31.20 564 ASP A CA 1
ATOM 4441 C C . ASP A 1 564 ? -6.991 -11.495 41.113 1.00 31.20 564 ASP A C 1
ATOM 4443 O O . ASP A 1 564 ? -6.490 -12.180 42.007 1.00 31.20 564 ASP A O 1
ATOM 4447 N N . VAL A 1 565 ? -6.438 -11.409 39.909 1.00 31.30 565 VAL A N 1
ATOM 4448 C CA . VAL A 1 565 ? -5.100 -11.897 39.642 1.00 31.30 565 VAL A CA 1
ATOM 4449 C C . VAL A 1 565 ? -4.185 -10.992 40.459 1.00 31.30 565 VAL A C 1
ATOM 4451 O O . VAL A 1 565 ? -4.160 -9.786 40.195 1.00 31.30 565 VAL A O 1
ATOM 4454 N N . PRO A 1 566 ? -3.417 -11.522 41.427 1.00 29.66 566 PRO A N 1
ATOM 4455 C CA . PRO A 1 566 ? -2.512 -10.697 42.201 1.00 29.66 566 PRO A CA 1
ATOM 4456 C C . PRO A 1 566 ? -1.557 -10.026 41.219 1.00 29.66 566 PRO A C 1
ATOM 4458 O O . PRO A 1 566 ? -0.845 -10.701 40.466 1.00 29.66 566 PRO A O 1
ATOM 4461 N N . VAL A 1 567 ? -1.598 -8.691 41.187 1.00 37.22 567 VAL A N 1
ATOM 4462 C CA . VAL A 1 567 ? -0.729 -7.849 40.365 1.00 37.22 567 VAL A CA 1
ATOM 4463 C C . VAL A 1 567 ? 0.708 -8.262 40.668 1.00 37.22 567 VAL A C 1
ATOM 4465 O O . VAL A 1 567 ? 1.265 -7.912 41.709 1.00 37.22 567 VAL A O 1
ATOM 4468 N N . GLN A 1 568 ? 1.314 -9.064 39.788 1.00 38.50 568 GLN A N 1
ATOM 4469 C CA . GLN A 1 568 ? 2.699 -9.471 39.968 1.00 38.50 568 GLN A CA 1
ATOM 4470 C C . GLN A 1 568 ? 3.574 -8.219 39.909 1.00 38.50 568 GLN A C 1
ATOM 4472 O O . GLN A 1 568 ? 3.587 -7.522 38.898 1.00 38.50 568 GLN A O 1
ATOM 4477 N N . ARG A 1 569 ? 4.241 -7.955 41.044 1.00 38.88 569 ARG A N 1
ATOM 4478 C CA . ARG A 1 569 ? 5.220 -6.896 41.340 1.00 38.88 569 ARG A CA 1
ATOM 4479 C C . ARG A 1 569 ? 5.235 -5.753 40.320 1.00 38.88 569 ARG A C 1
ATOM 4481 O O . ARG A 1 569 ? 5.937 -5.832 39.311 1.00 38.88 569 ARG A O 1
ATOM 4488 N N . LYS A 1 570 ? 4.546 -4.650 40.660 1.00 44.56 570 LYS A N 1
ATOM 4489 C CA . LYS A 1 570 ? 4.806 -3.315 40.091 1.00 44.56 570 LYS A CA 1
ATOM 4490 C C . LYS A 1 570 ? 6.326 -3.151 39.990 1.00 44.56 570 LYS A C 1
ATOM 4492 O O . LYS A 1 570 ? 7.009 -3.134 41.014 1.00 44.56 570 LYS A O 1
ATOM 4497 N N . ALA A 1 571 ? 6.872 -3.069 38.776 1.00 48.88 571 ALA A N 1
ATOM 4498 C CA . ALA A 1 571 ? 8.227 -2.560 38.622 1.00 48.88 571 ALA A CA 1
ATOM 4499 C C . ALA A 1 571 ? 8.255 -1.205 39.339 1.00 48.88 571 ALA A C 1
ATOM 4501 O O . ALA A 1 571 ? 7.370 -0.375 39.111 1.00 48.88 571 ALA A O 1
ATOM 4502 N N . THR A 1 572 ? 9.201 -1.008 40.259 1.00 58.50 572 THR A N 1
ATOM 4503 C CA . THR A 1 572 ? 9.316 0.266 40.971 1.00 58.50 572 THR A CA 1
ATOM 4504 C C . THR A 1 572 ? 9.427 1.382 39.937 1.00 58.50 572 THR A C 1
ATOM 4506 O O . THR A 1 572 ? 10.050 1.198 38.888 1.00 58.50 572 THR A O 1
ATOM 4509 N N . ARG A 1 573 ? 8.807 2.539 40.199 1.00 58.41 573 ARG A N 1
ATOM 4510 C CA . ARG A 1 573 ? 8.874 3.707 39.305 1.00 58.41 573 ARG A CA 1
ATOM 4511 C C . ARG A 1 573 ? 10.314 3.980 38.848 1.00 58.41 573 ARG A C 1
ATOM 4513 O O . ARG A 1 573 ? 10.533 4.190 37.663 1.00 58.41 573 ARG A O 1
ATOM 4520 N N . ALA A 1 574 ? 11.278 3.838 39.759 1.00 63.59 574 ALA A N 1
ATOM 4521 C CA . ALA A 1 574 ? 12.710 3.934 39.484 1.00 63.59 574 ALA A CA 1
ATOM 4522 C C . ALA A 1 574 ? 13.218 2.907 38.454 1.00 63.59 574 ALA A C 1
ATOM 4524 O O . ALA A 1 574 ? 13.947 3.274 37.540 1.00 63.59 574 ALA A O 1
ATOM 4525 N N . ARG A 1 575 ? 12.810 1.632 38.542 1.00 69.38 575 ARG A N 1
ATOM 4526 C CA . ARG A 1 575 ? 13.180 0.602 37.554 1.00 69.38 575 ARG A CA 1
ATOM 4527 C C . ARG A 1 575 ? 12.591 0.908 36.181 1.00 69.38 575 ARG A C 1
ATOM 4529 O O . ARG A 1 575 ? 13.276 0.736 35.179 1.00 69.38 575 ARG A O 1
ATOM 4536 N N . ARG A 1 576 ? 11.336 1.361 36.129 1.00 64.38 576 ARG A N 1
ATOM 4537 C CA . ARG A 1 576 ? 10.699 1.770 34.873 1.00 64.38 576 ARG A CA 1
ATOM 4538 C C . ARG A 1 576 ? 11.408 2.979 34.268 1.00 64.38 576 ARG A C 1
ATOM 4540 O O . ARG A 1 576 ? 11.792 2.905 33.113 1.00 64.38 576 ARG A O 1
ATOM 4547 N N . GLU A 1 577 ? 11.655 4.028 35.048 1.00 70.44 577 GLU A N 1
ATOM 4548 C CA . GLU A 1 577 ? 12.404 5.210 34.602 1.00 70.44 577 GLU A CA 1
ATOM 4549 C C . GLU A 1 577 ? 13.831 4.851 34.154 1.00 70.44 577 GLU A C 1
ATOM 4551 O O . GLU A 1 577 ? 14.321 5.410 33.181 1.00 70.44 577 GLU A O 1
ATOM 4556 N N . HIS A 1 578 ? 14.493 3.893 34.808 1.00 74.81 578 HIS A N 1
ATOM 4557 C CA . HIS A 1 578 ? 15.818 3.420 34.405 1.00 74.81 578 HIS A CA 1
ATOM 4558 C C . HIS A 1 578 ? 15.792 2.673 33.065 1.00 74.81 578 HIS A C 1
ATOM 4560 O O . HIS A 1 578 ? 16.608 2.958 32.197 1.00 74.81 578 HIS A O 1
ATOM 4566 N N . VAL A 1 579 ? 14.828 1.768 32.862 1.00 73.19 579 VAL A N 1
ATOM 4567 C CA . VAL A 1 579 ? 14.637 1.085 31.570 1.00 73.19 579 VAL A CA 1
ATOM 4568 C C . VAL A 1 579 ? 14.254 2.085 30.480 1.00 73.19 579 VAL A C 1
ATOM 4570 O O . VAL A 1 579 ? 14.771 1.992 29.373 1.00 73.19 579 VAL A O 1
ATOM 4573 N N . GLU A 1 580 ? 13.390 3.058 30.790 1.00 73.75 580 GLU A N 1
ATOM 4574 C CA . GLU A 1 580 ? 13.023 4.126 29.856 1.00 73.75 580 GLU A CA 1
ATOM 4575 C C . GLU A 1 580 ? 14.263 4.948 29.450 1.00 73.75 580 GLU A C 1
ATOM 4577 O O . GLU A 1 580 ? 14.472 5.182 28.264 1.00 73.75 580 GLU A O 1
ATOM 4582 N N . LYS A 1 581 ? 15.133 5.312 30.403 1.00 75.88 581 LYS A N 1
ATOM 4583 C CA . LYS A 1 581 ? 16.396 6.028 30.143 1.00 75.88 581 LYS A CA 1
ATOM 4584 C C . LYS A 1 581 ? 17.402 5.206 29.340 1.00 75.88 581 LYS A C 1
ATOM 4586 O O . LYS A 1 581 ? 17.994 5.743 28.411 1.00 75.88 581 LYS A O 1
ATOM 4591 N N . LEU A 1 582 ? 17.593 3.928 29.677 1.00 77.81 582 LEU A N 1
ATOM 4592 C CA . LEU A 1 582 ? 18.473 3.027 28.926 1.00 77.81 582 LEU A CA 1
ATOM 4593 C C . LEU A 1 582 ? 18.014 2.907 27.474 1.00 77.81 582 LEU A C 1
ATOM 4595 O O . LEU A 1 582 ? 18.827 3.032 26.569 1.00 77.81 582 LEU A O 1
ATOM 4599 N N . TRP A 1 583 ? 16.709 2.731 27.262 1.00 74.69 583 TRP A N 1
ATOM 4600 C CA . TRP A 1 583 ? 16.129 2.627 25.929 1.00 74.69 583 TRP A CA 1
ATOM 4601 C C . TRP A 1 583 ? 16.301 3.924 25.125 1.00 74.69 583 TRP A C 1
ATOM 4603 O O . TRP A 1 583 ? 16.721 3.877 23.973 1.00 74.69 583 TRP A O 1
ATOM 4613 N N . VAL A 1 584 ? 16.066 5.089 25.745 1.00 70.62 584 VAL A N 1
ATOM 4614 C CA . VAL A 1 584 ? 16.358 6.396 25.125 1.00 70.62 584 VAL A CA 1
ATOM 4615 C C . VAL A 1 584 ? 17.844 6.515 24.771 1.00 70.62 584 VAL A C 1
ATOM 4617 O O . VAL A 1 584 ? 18.171 6.969 23.680 1.00 70.62 584 VAL A O 1
ATOM 4620 N N . GLY A 1 585 ? 18.744 6.054 25.644 1.00 70.25 585 GLY A N 1
ATOM 4621 C CA . GLY A 1 585 ? 20.178 5.982 25.359 1.00 70.25 585 GLY A CA 1
ATOM 4622 C C . GLY A 1 585 ? 20.498 5.101 24.149 1.00 70.25 585 GLY A C 1
ATOM 4623 O O . GLY A 1 585 ? 21.238 5.528 23.269 1.00 70.25 585 GLY A O 1
ATOM 4624 N N . SER A 1 586 ? 19.893 3.912 24.051 1.00 67.12 586 SER A N 1
ATOM 4625 C CA . SER A 1 586 ? 20.040 3.020 22.893 1.00 67.12 586 SER A CA 1
ATOM 4626 C C . SER A 1 586 ? 19.538 3.657 21.598 1.00 67.12 586 SER A C 1
ATOM 4628 O O . SER A 1 586 ? 20.180 3.506 20.565 1.00 67.12 586 SER A O 1
ATOM 4630 N N . VAL A 1 587 ? 18.434 4.407 21.648 1.00 60.38 587 VAL A N 1
ATOM 4631 C CA . VAL A 1 587 ? 17.942 5.167 20.493 1.00 60.38 587 VAL A CA 1
ATOM 4632 C C . VAL A 1 587 ? 18.911 6.266 20.086 1.00 60.38 587 VAL A C 1
ATOM 4634 O O . VAL A 1 587 ? 19.176 6.406 18.902 1.00 60.38 587 VAL A O 1
ATOM 4637 N N . ILE A 1 588 ? 19.470 7.023 21.032 1.00 66.94 588 ILE A N 1
ATOM 4638 C CA . ILE A 1 588 ? 20.462 8.058 20.712 1.00 66.94 588 ILE A CA 1
ATOM 4639 C C . ILE A 1 588 ? 21.690 7.430 20.043 1.00 66.94 588 ILE A C 1
ATOM 4641 O O . ILE A 1 588 ? 22.167 7.953 19.043 1.00 66.94 588 ILE A O 1
ATOM 4645 N N . VAL A 1 589 ? 22.162 6.281 20.537 1.00 69.75 589 VAL A N 1
ATOM 4646 C CA . VAL A 1 589 ? 23.248 5.528 19.890 1.00 69.75 589 VAL A CA 1
ATOM 4647 C C . VAL A 1 589 ? 22.848 5.084 18.484 1.00 69.75 589 VAL A C 1
ATOM 4649 O O . VAL A 1 589 ? 23.634 5.263 17.561 1.00 69.75 589 VAL A O 1
ATOM 4652 N N . LEU A 1 590 ? 21.629 4.570 18.291 1.00 59.16 590 LEU A N 1
ATOM 4653 C CA . LEU A 1 590 ? 21.126 4.191 16.970 1.00 59.16 590 LEU A CA 1
ATOM 4654 C C . LEU A 1 590 ? 21.079 5.395 16.018 1.00 59.16 590 LEU A C 1
ATOM 4656 O O . LEU A 1 590 ? 21.514 5.268 14.884 1.00 59.16 590 LEU A O 1
ATOM 4660 N N . ILE A 1 591 ? 20.630 6.568 16.482 1.00 59.00 591 ILE A N 1
ATOM 4661 C CA . ILE A 1 591 ? 20.660 7.817 15.705 1.00 59.00 591 ILE A CA 1
ATOM 4662 C C . ILE A 1 591 ? 22.094 8.161 15.313 1.00 59.00 591 ILE A C 1
ATOM 4664 O O . ILE A 1 591 ? 22.338 8.486 14.161 1.00 59.00 591 ILE A O 1
ATOM 4668 N N . VAL A 1 592 ? 23.052 8.079 16.240 1.00 64.75 592 VAL A N 1
ATOM 4669 C CA . VAL A 1 592 ? 24.466 8.365 15.948 1.00 64.75 592 VAL A CA 1
ATOM 4670 C C . VAL A 1 592 ? 25.032 7.372 14.931 1.00 64.75 592 VAL A C 1
ATOM 4672 O O . VAL A 1 592 ? 25.717 7.792 14.005 1.00 64.75 592 VAL A O 1
ATOM 4675 N N . VAL A 1 593 ? 24.716 6.080 15.056 1.00 62.19 593 VAL A N 1
ATOM 4676 C CA . VAL A 1 593 ? 25.115 5.043 14.088 1.00 62.19 593 VAL A CA 1
ATOM 4677 C C . VAL A 1 593 ? 24.489 5.303 12.721 1.00 62.19 593 VAL A C 1
ATOM 4679 O O . VAL A 1 593 ? 25.193 5.241 11.723 1.00 62.19 593 VAL A O 1
ATOM 4682 N N . VAL A 1 594 ? 23.202 5.647 12.667 1.00 51.53 594 VAL A N 1
ATOM 4683 C CA . VAL A 1 594 ? 22.494 6.002 11.430 1.00 51.53 594 VAL A CA 1
ATOM 4684 C C . VAL A 1 594 ? 23.098 7.248 10.796 1.00 51.53 594 VAL A C 1
ATOM 4686 O O . VAL A 1 594 ? 23.363 7.241 9.605 1.00 51.53 594 VAL A O 1
ATOM 4689 N N . LEU A 1 595 ? 23.359 8.306 11.567 1.00 54.53 595 LEU A N 1
ATOM 4690 C CA . LEU A 1 595 ? 23.988 9.529 11.064 1.00 54.53 595 LEU A CA 1
ATOM 4691 C C . LEU A 1 595 ? 25.413 9.266 10.560 1.00 54.53 595 LEU A C 1
ATOM 4693 O O . LEU A 1 595 ? 25.823 9.857 9.567 1.00 54.53 595 LEU A O 1
ATOM 4697 N N . ALA A 1 596 ? 26.150 8.365 11.215 1.00 54.97 596 ALA A N 1
ATOM 4698 C CA . ALA A 1 596 ? 27.471 7.933 10.772 1.00 54.97 596 ALA A CA 1
ATOM 4699 C C . ALA A 1 596 ? 27.402 7.065 9.501 1.00 54.97 596 ALA A C 1
ATOM 4701 O O . ALA A 1 596 ? 28.215 7.250 8.601 1.00 54.97 596 ALA A O 1
ATOM 4702 N N . ALA A 1 597 ? 26.421 6.166 9.390 1.00 44.06 597 ALA A N 1
ATOM 4703 C CA . ALA A 1 597 ? 26.184 5.333 8.208 1.00 44.06 597 ALA A CA 1
ATOM 4704 C C . ALA A 1 597 ? 25.598 6.124 7.024 1.00 44.06 597 ALA A C 1
ATOM 4706 O O . ALA A 1 597 ? 25.819 5.766 5.875 1.00 44.06 597 ALA A O 1
ATOM 4707 N N . ALA A 1 598 ? 24.895 7.223 7.304 1.00 41.19 598 ALA A N 1
ATOM 4708 C CA . ALA A 1 598 ? 24.355 8.171 6.334 1.00 41.19 598 ALA A CA 1
ATOM 4709 C C . ALA A 1 598 ? 25.399 9.179 5.821 1.00 41.19 598 ALA A C 1
ATOM 4711 O O . ALA A 1 598 ? 25.052 10.065 5.038 1.00 41.19 598 ALA A O 1
ATOM 4712 N N . THR A 1 599 ? 26.659 9.087 6.272 1.00 43.81 599 THR A N 1
ATOM 4713 C CA . THR A 1 599 ? 27.739 9.902 5.706 1.00 43.81 599 THR A CA 1
ATOM 4714 C C . THR A 1 599 ? 27.909 9.562 4.223 1.00 43.81 599 THR A C 1
ATOM 4716 O O . THR A 1 599 ? 27.813 8.388 3.865 1.00 43.81 599 THR A O 1
ATOM 4719 N N . PRO A 1 600 ? 28.123 10.563 3.348 1.00 37.50 600 PRO A N 1
ATOM 4720 C CA . PRO A 1 600 ? 28.207 10.350 1.910 1.00 37.50 600 PRO A CA 1
ATOM 4721 C C . PRO A 1 600 ? 29.450 9.519 1.588 1.00 37.50 600 PRO A C 1
ATOM 4723 O O . PRO A 1 600 ? 30.544 10.045 1.397 1.00 37.50 600 PRO A O 1
ATOM 4726 N N . GLN A 1 601 ? 29.287 8.202 1.555 1.00 37.47 601 GLN A N 1
ATOM 4727 C CA . GLN A 1 601 ? 30.174 7.344 0.795 1.00 37.47 601 GLN A CA 1
ATOM 4728 C C . GLN A 1 601 ? 29.736 7.483 -0.656 1.00 37.47 601 GLN A C 1
ATOM 4730 O O . GLN A 1 601 ? 28.538 7.458 -0.942 1.00 37.47 601 GLN A O 1
ATOM 4735 N N . ALA A 1 602 ? 30.696 7.726 -1.549 1.00 33.59 602 ALA A N 1
ATOM 4736 C CA . ALA A 1 602 ? 30.443 7.764 -2.980 1.00 33.59 602 ALA A CA 1
ATOM 4737 C C . ALA A 1 602 ? 29.559 6.565 -3.351 1.00 33.59 602 ALA A C 1
ATOM 4739 O O . ALA A 1 602 ? 29.884 5.430 -3.005 1.00 33.59 602 ALA A O 1
ATOM 4740 N N . LEU A 1 603 ? 28.405 6.857 -3.951 1.00 36.28 603 LEU A N 1
ATOM 4741 C CA . LEU A 1 603 ? 27.405 5.876 -4.347 1.00 36.28 603 LEU A CA 1
ATOM 4742 C C . LEU A 1 603 ? 28.053 4.920 -5.356 1.00 36.28 603 LEU A C 1
ATOM 4744 O O . LEU A 1 603 ? 28.138 5.242 -6.534 1.00 36.28 603 LEU A O 1
ATOM 4748 N N . SER A 1 604 ? 28.543 3.767 -4.900 1.00 35.47 604 SER A N 1
ATOM 4749 C CA . SER A 1 604 ? 28.816 2.641 -5.788 1.00 35.47 604 SER A CA 1
ATOM 4750 C C . SER A 1 604 ? 27.498 1.910 -5.982 1.00 35.47 604 SER A C 1
ATOM 4752 O O . SER A 1 604 ? 27.107 1.067 -5.172 1.00 35.47 604 SER A O 1
ATOM 4754 N N . VAL A 1 605 ? 26.774 2.333 -7.005 1.00 40.00 605 VAL A N 1
ATOM 4755 C CA . VAL A 1 605 ? 25.586 1.644 -7.485 1.00 40.00 605 VAL A CA 1
ATOM 4756 C C . VAL A 1 605 ? 26.039 0.330 -8.133 1.00 40.00 605 VAL A C 1
ATOM 4758 O O . VAL A 1 605 ? 27.067 0.324 -8.811 1.00 40.00 605 VAL A O 1
ATOM 4761 N N . THR A 1 606 ? 25.271 -0.736 -7.880 1.00 42.00 606 THR A N 1
ATOM 4762 C CA . THR A 1 606 ? 25.342 -2.125 -8.377 1.00 42.00 606 THR A CA 1
ATOM 4763 C C . THR A 1 606 ? 26.324 -3.131 -7.730 1.00 42.00 606 THR A C 1
ATOM 4765 O O . THR A 1 606 ? 27.548 -2.998 -7.732 1.00 42.00 606 THR A O 1
ATOM 4768 N N . ASN A 1 607 ? 25.744 -4.226 -7.205 1.00 44.38 607 ASN A N 1
ATOM 4769 C CA . ASN A 1 607 ? 26.356 -5.526 -6.857 1.00 44.38 607 ASN A CA 1
ATOM 4770 C C . ASN A 1 607 ? 27.632 -5.524 -5.984 1.00 44.38 607 ASN A C 1
ATOM 4772 O O . ASN A 1 607 ? 28.373 -6.508 -5.959 1.00 44.38 607 ASN A O 1
ATOM 4776 N N . GLY A 1 608 ? 27.897 -4.446 -5.241 1.00 44.19 608 GLY A N 1
ATOM 4777 C CA . GLY A 1 608 ? 29.095 -4.322 -4.402 1.00 44.19 608 GLY A CA 1
ATOM 4778 C C . GLY A 1 608 ? 30.392 -4.090 -5.188 1.00 44.19 608 GLY A C 1
ATOM 4779 O O . GLY A 1 608 ? 31.480 -4.258 -4.633 1.00 44.19 608 GLY A O 1
ATOM 4780 N N . ILE A 1 609 ? 30.296 -3.707 -6.465 1.00 51.47 609 ILE A N 1
ATOM 4781 C CA . ILE A 1 609 ? 31.448 -3.439 -7.328 1.00 51.47 609 ILE A CA 1
ATOM 4782 C C . ILE A 1 609 ? 31.679 -1.934 -7.381 1.00 51.47 609 ILE A C 1
ATOM 4784 O O . ILE A 1 609 ? 30.870 -1.168 -7.884 1.00 51.47 609 ILE A O 1
ATOM 4788 N N . THR A 1 610 ? 32.816 -1.501 -6.843 1.00 53.12 610 THR A N 1
ATOM 4789 C CA . THR A 1 610 ? 33.164 -0.077 -6.718 1.00 53.12 610 THR A CA 1
ATOM 4790 C C . THR A 1 610 ? 34.009 0.448 -7.880 1.00 53.12 610 THR A C 1
ATOM 4792 O O . THR A 1 610 ? 34.330 1.633 -7.912 1.00 53.12 610 THR A O 1
ATOM 4795 N N . SER A 1 611 ? 34.416 -0.423 -8.813 1.00 57.91 611 SER A N 1
ATOM 4796 C CA . SER A 1 611 ? 35.141 -0.038 -10.027 1.00 57.91 611 SER A CA 1
ATOM 4797 C C . SER A 1 611 ? 35.145 -1.154 -11.077 1.00 57.91 611 SER A C 1
ATOM 4799 O O . SER A 1 611 ? 35.213 -2.338 -10.741 1.00 57.91 611 SER A O 1
ATOM 4801 N N . ALA A 1 612 ? 35.210 -0.770 -12.355 1.00 53.62 612 ALA A N 1
ATOM 4802 C CA . ALA A 1 612 ? 35.443 -1.683 -13.481 1.00 53.62 612 ALA A CA 1
ATOM 4803 C C . ALA A 1 612 ? 36.821 -2.393 -13.441 1.00 53.62 612 ALA A C 1
ATOM 4805 O O . ALA A 1 612 ? 37.074 -3.308 -14.228 1.00 53.62 612 ALA A O 1
ATOM 4806 N N . ALA A 1 613 ? 37.720 -1.992 -12.531 1.00 51.84 613 ALA A N 1
ATOM 4807 C CA . ALA A 1 613 ? 39.110 -2.451 -12.460 1.00 51.84 613 ALA A CA 1
ATOM 4808 C C . ALA A 1 613 ? 39.285 -3.895 -11.948 1.00 51.84 613 ALA A C 1
ATOM 4810 O O . ALA A 1 613 ? 40.372 -4.451 -12.076 1.00 51.84 613 ALA A O 1
ATOM 4811 N N . ASN A 1 614 ? 38.233 -4.514 -11.400 1.00 62.31 614 ASN A N 1
ATOM 4812 C CA . ASN A 1 614 ? 38.266 -5.890 -10.885 1.00 62.31 614 ASN A CA 1
ATOM 4813 C C . ASN A 1 614 ? 37.741 -6.942 -11.884 1.00 62.31 614 ASN A C 1
ATOM 4815 O O . ASN A 1 614 ? 37.540 -8.097 -11.507 1.00 62.31 614 ASN A O 1
ATOM 4819 N N . ALA A 1 615 ? 37.492 -6.567 -13.143 1.00 68.94 615 ALA A N 1
ATOM 4820 C CA . ALA A 1 615 ? 36.990 -7.497 -14.152 1.00 68.94 615 ALA A CA 1
ATOM 4821 C C . ALA A 1 615 ? 38.052 -8.556 -14.539 1.00 68.94 615 ALA A C 1
ATOM 4823 O O . ALA A 1 615 ? 39.232 -8.215 -14.672 1.00 68.94 615 ALA A O 1
ATOM 4824 N N . PRO A 1 616 ? 37.669 -9.832 -14.752 1.00 79.81 616 PRO A N 1
ATOM 4825 C CA . PRO A 1 616 ? 38.584 -10.873 -15.221 1.00 79.81 616 PRO A CA 1
ATOM 4826 C C . PRO A 1 616 ? 39.308 -10.501 -16.527 1.00 79.81 616 PRO A C 1
ATOM 4828 O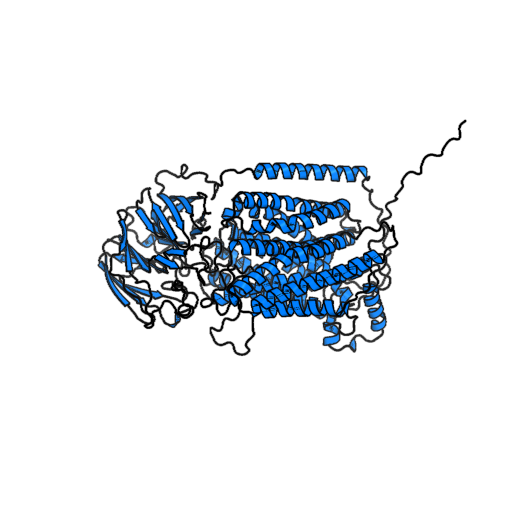 O . PRO A 1 616 ? 38.773 -9.784 -17.373 1.00 79.81 616 PRO A O 1
ATOM 4831 N N . ALA A 1 617 ? 40.518 -11.023 -16.738 1.00 77.50 617 ALA A N 1
ATOM 4832 C CA . ALA A 1 617 ? 41.241 -10.813 -17.993 1.00 77.50 617 ALA A CA 1
ATOM 4833 C C . ALA A 1 617 ? 40.446 -11.370 -19.193 1.00 77.50 617 ALA A C 1
ATOM 4835 O O . ALA A 1 617 ? 39.926 -12.482 -19.127 1.00 77.50 617 ALA A O 1
ATOM 4836 N N . GLY A 1 618 ? 40.369 -10.605 -20.289 1.00 79.19 618 GLY A N 1
ATOM 4837 C CA . GLY A 1 618 ? 39.563 -10.959 -21.467 1.00 79.19 618 GLY A CA 1
ATOM 4838 C C . GLY A 1 618 ? 38.082 -10.565 -21.376 1.00 79.19 618 GLY A C 1
ATOM 4839 O O . GLY A 1 618 ? 37.306 -10.955 -22.246 1.00 79.19 618 GLY A O 1
ATOM 4840 N N . SER A 1 619 ? 37.690 -9.799 -20.350 1.00 84.50 619 SER A N 1
ATOM 4841 C CA . SER A 1 619 ? 36.345 -9.217 -20.261 1.00 84.50 619 SER A CA 1
ATOM 4842 C C . SER A 1 619 ? 36.079 -8.215 -21.385 1.00 84.50 619 SER A C 1
ATOM 4844 O O . SER A 1 619 ? 36.988 -7.517 -21.839 1.00 84.50 619 SER A O 1
ATOM 4846 N N . GLU A 1 620 ? 34.820 -8.134 -21.800 1.00 87.00 620 GLU A N 1
ATOM 4847 C CA . GLU A 1 620 ? 34.292 -7.015 -22.564 1.00 87.00 620 GLU A CA 1
ATOM 4848 C C . GLU A 1 620 ? 34.152 -5.792 -21.659 1.00 87.00 620 GLU A C 1
ATOM 4850 O O . GLU A 1 620 ? 33.662 -5.905 -20.533 1.00 87.00 620 GLU A O 1
ATOM 4855 N N . TYR A 1 621 ? 34.605 -4.634 -22.133 1.00 86.38 621 TYR A N 1
ATOM 4856 C CA . TYR A 1 621 ? 34.536 -3.384 -21.379 1.00 86.38 621 TYR A CA 1
ATOM 4857 C C . TYR A 1 621 ? 33.552 -2.454 -22.065 1.00 86.38 621 TYR A C 1
ATOM 4859 O O . TYR A 1 621 ? 33.843 -1.913 -23.134 1.00 86.38 621 TYR A O 1
ATOM 4867 N N . VAL A 1 622 ? 32.410 -2.261 -21.418 1.00 86.00 622 VAL A N 1
ATOM 4868 C CA . VAL A 1 622 ? 31.251 -1.564 -21.961 1.00 86.00 622 VAL A CA 1
ATOM 4869 C C . VAL A 1 622 ? 31.062 -0.251 -21.217 1.00 86.00 622 VAL A C 1
ATOM 4871 O O . VAL A 1 622 ? 30.860 -0.234 -20.006 1.00 86.00 622 VAL A O 1
ATOM 4874 N N . THR A 1 623 ? 31.109 0.866 -21.936 1.00 86.38 623 THR A N 1
ATOM 4875 C CA . THR A 1 623 ? 30.680 2.165 -21.410 1.00 86.38 623 THR A CA 1
ATOM 4876 C C . THR A 1 623 ? 29.281 2.463 -21.926 1.00 86.38 623 THR A C 1
ATOM 4878 O O . THR A 1 623 ? 29.094 2.595 -23.131 1.00 86.38 623 THR A O 1
ATOM 4881 N N . LEU A 1 624 ? 28.309 2.569 -21.025 1.00 79.38 624 LEU A N 1
ATOM 4882 C CA . LEU A 1 624 ? 26.937 2.948 -21.341 1.00 79.38 624 LEU A CA 1
ATOM 4883 C C . LEU A 1 624 ? 26.731 4.434 -21.044 1.00 79.38 624 LEU A C 1
ATOM 4885 O O . LEU A 1 624 ? 27.002 4.911 -19.939 1.00 79.38 624 LEU A O 1
ATOM 4889 N N . SER A 1 625 ? 26.213 5.169 -22.019 1.00 76.75 625 SER A N 1
ATOM 4890 C CA . SER A 1 625 ? 25.677 6.510 -21.809 1.00 76.75 625 SER A CA 1
ATOM 4891 C C . SER A 1 625 ? 24.192 6.497 -22.138 1.00 76.75 625 SER A C 1
ATOM 4893 O O . SER A 1 625 ? 23.803 6.305 -23.286 1.00 76.75 625 SER A O 1
ATOM 4895 N N . GLY A 1 626 ? 23.375 6.624 -21.099 1.00 66.88 626 GLY A N 1
ATOM 4896 C CA . GLY A 1 626 ? 21.926 6.578 -21.159 1.00 66.88 626 GLY A CA 1
ATOM 4897 C C . GLY A 1 626 ? 21.295 7.962 -21.272 1.00 66.88 626 GLY A C 1
ATOM 4898 O O . GLY A 1 626 ? 21.628 8.903 -20.533 1.00 66.88 626 GLY A O 1
ATOM 4899 N N . GLN A 1 627 ? 20.339 8.069 -22.186 1.00 57.91 627 GLN A N 1
ATOM 4900 C CA . GLN A 1 627 ? 19.374 9.151 -22.259 1.00 57.91 627 GLN A CA 1
ATOM 4901 C C . GLN A 1 627 ? 18.005 8.552 -22.611 1.00 57.91 627 GLN A C 1
ATOM 4903 O O . GLN A 1 627 ? 17.865 7.981 -23.673 1.00 57.91 627 GLN A O 1
ATOM 4908 N N . GLN A 1 628 ? 17.010 8.674 -21.728 1.00 53.34 628 GLN A N 1
ATOM 4909 C CA . GLN A 1 628 ? 15.590 8.295 -21.903 1.00 53.34 628 GLN A CA 1
ATOM 4910 C C . GLN A 1 628 ? 15.230 7.418 -23.137 1.00 53.34 628 GLN A C 1
ATOM 4912 O O . GLN A 1 628 ? 15.020 7.943 -24.230 1.00 53.34 628 GLN A O 1
ATOM 4917 N N . TYR A 1 629 ? 15.099 6.097 -22.929 1.00 53.84 629 TYR A N 1
ATOM 4918 C CA . TYR A 1 629 ? 14.862 5.038 -23.939 1.00 53.84 629 TYR A CA 1
ATOM 4919 C C . TYR A 1 629 ? 16.002 4.802 -24.944 1.00 53.84 629 TYR A C 1
ATOM 4921 O O . TYR A 1 629 ? 15.851 4.005 -25.864 1.00 53.84 629 TYR A O 1
ATOM 4929 N N . TYR A 1 630 ? 17.141 5.471 -24.771 1.00 64.12 630 TYR A N 1
ATOM 4930 C CA . TYR A 1 630 ? 18.328 5.321 -25.601 1.00 64.12 630 TYR A CA 1
ATOM 4931 C C . TYR A 1 630 ? 19.584 5.100 -24.768 1.00 64.12 630 TYR A C 1
ATOM 4933 O O . TYR A 1 630 ? 19.818 5.757 -23.752 1.00 64.12 630 TYR A O 1
ATOM 4941 N N . TRP A 1 631 ? 20.419 4.196 -25.256 1.00 69.69 631 TRP A N 1
ATOM 4942 C CA . TRP A 1 631 ? 21.710 3.851 -24.704 1.00 69.69 631 TRP A CA 1
ATOM 4943 C C . TRP A 1 631 ? 22.744 3.885 -25.816 1.00 69.69 631 TRP A C 1
ATOM 4945 O O . TRP A 1 631 ? 22.718 3.060 -26.726 1.00 69.69 631 TRP A O 1
ATOM 4955 N N . THR A 1 632 ? 23.706 4.794 -25.707 1.00 76.44 632 THR A N 1
ATOM 4956 C CA . THR A 1 632 ? 24.948 4.669 -26.465 1.00 76.44 632 THR A CA 1
ATOM 4957 C C . THR A 1 632 ? 25.852 3.687 -25.738 1.00 76.44 632 THR A C 1
ATOM 4959 O O . THR A 1 632 ? 26.296 3.947 -24.616 1.00 76.44 632 THR A O 1
ATOM 4962 N N . VAL A 1 633 ? 26.127 2.559 -26.379 1.00 80.38 633 VAL A N 1
ATOM 4963 C CA . VAL A 1 633 ? 26.982 1.488 -25.877 1.00 80.38 633 VAL A CA 1
ATOM 4964 C C . VAL A 1 633 ? 28.329 1.576 -26.573 1.00 80.38 633 VAL A C 1
ATOM 4966 O O . VAL A 1 633 ? 28.415 1.433 -27.786 1.00 80.38 633 VAL A O 1
ATOM 4969 N N . ASN A 1 634 ? 29.400 1.812 -25.824 1.00 85.12 634 ASN A N 1
ATOM 4970 C CA . ASN A 1 634 ? 30.756 1.852 -26.359 1.00 85.12 634 ASN A CA 1
ATOM 4971 C C . ASN A 1 634 ? 31.584 0.687 -25.805 1.00 85.12 634 ASN A C 1
ATOM 4973 O O . ASN A 1 634 ? 31.892 0.655 -24.613 1.00 85.12 634 ASN A O 1
ATOM 4977 N N . GLU A 1 635 ? 31.951 -0.250 -26.672 1.00 85.31 635 GLU A N 1
ATOM 4978 C CA . GLU A 1 635 ? 32.686 -1.471 -26.337 1.00 85.31 635 GLU A CA 1
ATOM 4979 C C . GLU A 1 635 ? 34.165 -1.330 -26.701 1.00 85.31 635 GLU A C 1
ATOM 4981 O O . GLU A 1 635 ? 34.527 -0.841 -27.776 1.00 85.31 635 GLU A O 1
ATOM 4986 N N . THR A 1 636 ? 35.042 -1.713 -25.774 1.00 85.56 636 THR A N 1
ATOM 4987 C CA . THR A 1 636 ? 36.493 -1.472 -25.871 1.00 85.56 636 THR A CA 1
ATOM 4988 C C . THR A 1 636 ? 37.348 -2.707 -25.580 1.00 85.56 636 THR A C 1
ATOM 4990 O O . THR A 1 636 ? 38.580 -2.637 -25.676 1.00 85.56 636 THR A O 1
ATOM 4993 N N . GLY A 1 637 ? 36.723 -3.835 -25.240 1.00 81.75 637 GLY A N 1
ATOM 4994 C CA . GLY A 1 637 ? 37.374 -5.106 -24.962 1.00 81.75 637 GLY A CA 1
ATOM 4995 C C . GLY A 1 637 ? 37.731 -5.885 -26.238 1.00 81.75 637 GLY A C 1
ATOM 4996 O O . GLY A 1 637 ? 38.239 -5.314 -27.215 1.00 81.75 637 GLY A O 1
ATOM 4997 N N . PRO A 1 638 ? 37.571 -7.223 -26.222 1.00 77.50 638 PRO A N 1
ATOM 4998 C CA . PRO A 1 638 ? 37.657 -8.066 -27.414 1.00 77.50 638 PRO A CA 1
ATOM 4999 C C . PRO A 1 638 ? 36.702 -7.655 -28.540 1.00 77.50 638 PRO A C 1
ATOM 5001 O O . PRO A 1 638 ? 37.046 -7.827 -29.711 1.00 77.50 638 PRO A O 1
ATOM 5004 N N . ILE A 1 639 ? 35.539 -7.102 -28.199 1.00 76.88 639 ILE A N 1
ATOM 5005 C CA . ILE A 1 639 ? 34.622 -6.450 -29.126 1.00 76.88 639 ILE A CA 1
ATOM 5006 C C . ILE A 1 639 ? 34.874 -4.944 -29.069 1.00 76.88 639 ILE A C 1
ATOM 5008 O O . ILE A 1 639 ? 35.116 -4.359 -28.016 1.00 76.88 639 ILE A O 1
ATOM 5012 N N . ARG A 1 640 ? 34.936 -4.315 -30.244 1.00 80.75 640 ARG A N 1
ATOM 5013 C CA . ARG A 1 640 ? 35.216 -2.884 -30.376 1.00 80.75 640 ARG A CA 1
ATOM 5014 C C . ARG A 1 640 ? 34.168 -2.257 -31.263 1.00 80.75 640 ARG A C 1
ATOM 5016 O O . ARG A 1 640 ? 33.997 -2.699 -32.395 1.00 80.75 640 ARG A O 1
ATOM 5023 N N . GLY A 1 641 ? 33.488 -1.236 -30.766 1.00 78.06 641 GLY A N 1
ATOM 5024 C CA . GLY A 1 641 ? 32.444 -0.570 -31.529 1.00 78.06 641 GLY A CA 1
ATOM 5025 C C . GLY A 1 641 ? 31.568 0.328 -30.676 1.00 78.06 641 GLY A C 1
ATOM 5026 O O . GLY A 1 641 ? 31.607 0.280 -29.449 1.00 78.06 641 GLY A O 1
ATOM 5027 N N . THR A 1 642 ? 30.779 1.151 -31.356 1.00 77.50 642 THR A N 1
ATOM 5028 C CA . THR A 1 642 ? 29.691 1.908 -30.745 1.00 77.50 642 THR A CA 1
ATOM 5029 C C . THR A 1 642 ? 28.383 1.366 -31.297 1.00 77.50 642 THR A C 1
ATOM 5031 O O . THR A 1 642 ? 28.231 1.246 -32.516 1.00 77.50 642 THR A O 1
ATOM 5034 N N . PHE A 1 643 ? 27.479 1.001 -30.400 1.00 75.56 643 PHE A N 1
ATOM 5035 C CA . PHE A 1 643 ? 26.188 0.413 -30.710 1.00 75.56 643 PHE A CA 1
ATOM 5036 C C . PHE A 1 643 ? 25.098 1.205 -30.005 1.00 75.56 643 PHE A C 1
ATOM 5038 O O . PHE A 1 643 ? 25.274 1.662 -28.876 1.00 75.56 643 PHE A O 1
ATOM 5045 N N . ASP A 1 644 ? 23.960 1.316 -30.666 1.00 73.31 644 ASP A N 1
ATOM 5046 C CA . ASP A 1 644 ? 22.781 1.947 -30.102 1.00 73.31 644 ASP A CA 1
ATOM 5047 C C . ASP A 1 644 ? 21.902 0.842 -29.536 1.00 73.31 644 ASP A C 1
ATOM 5049 O O . ASP A 1 644 ? 21.592 -0.121 -30.239 1.00 73.31 644 ASP A O 1
ATOM 5053 N N . ASN A 1 645 ? 21.549 0.941 -28.252 1.00 71.75 645 ASN A N 1
ATOM 5054 C CA . ASN A 1 645 ? 20.642 0.013 -27.574 1.00 71.75 645 ASN A CA 1
ATOM 5055 C C . ASN A 1 645 ? 21.068 -1.474 -27.643 1.00 71.75 645 ASN A C 1
ATOM 5057 O O . ASN A 1 645 ? 20.259 -2.372 -27.435 1.00 71.75 645 ASN A O 1
ATOM 5061 N N . ALA A 1 646 ? 22.339 -1.784 -27.902 1.00 77.19 646 ALA A N 1
ATOM 5062 C CA . ALA A 1 646 ? 22.806 -3.166 -27.985 1.00 77.19 646 ALA A CA 1
ATOM 5063 C C . ALA A 1 646 ? 24.182 -3.341 -27.343 1.00 77.19 646 ALA A C 1
ATOM 5065 O O . ALA A 1 646 ? 25.091 -2.558 -27.588 1.00 77.19 646 ALA A O 1
ATOM 5066 N N . ILE A 1 647 ? 24.337 -4.399 -26.553 1.00 82.69 647 ILE A N 1
ATOM 5067 C CA . ILE A 1 647 ? 25.624 -4.898 -26.059 1.00 82.69 647 ILE A CA 1
ATOM 5068 C C . ILE A 1 647 ? 25.950 -6.157 -26.853 1.00 82.69 647 ILE A C 1
ATOM 5070 O O . ILE A 1 647 ? 25.071 -6.995 -27.061 1.00 82.69 647 ILE A O 1
ATOM 5074 N N . VAL A 1 648 ? 27.194 -6.324 -27.281 1.00 82.19 648 VAL A N 1
ATOM 5075 C CA . VAL A 1 648 ? 27.656 -7.514 -27.990 1.00 82.19 648 VAL A CA 1
ATOM 5076 C C . VAL A 1 648 ? 28.704 -8.212 -27.125 1.00 82.19 648 VAL A C 1
ATOM 5078 O O . VAL A 1 648 ? 29.587 -7.596 -26.544 1.00 82.19 648 VAL A O 1
ATOM 5081 N N . ALA A 1 649 ? 28.622 -9.534 -27.010 1.00 84.50 649 ALA A N 1
ATOM 5082 C CA . ALA A 1 649 ? 29.613 -10.316 -26.272 1.00 84.50 649 ALA A CA 1
ATOM 5083 C C . ALA A 1 649 ? 29.754 -11.720 -26.855 1.00 84.50 649 ALA A C 1
ATOM 5085 O O . ALA A 1 649 ? 28.840 -12.232 -27.492 1.00 84.50 649 ALA A O 1
ATOM 5086 N N . TYR A 1 650 ? 30.879 -12.386 -26.613 1.00 83.19 650 TYR A N 1
ATOM 5087 C CA . TYR A 1 650 ? 31.011 -13.815 -26.884 1.00 83.19 650 TYR A CA 1
ATOM 5088 C C . TYR A 1 650 ? 30.382 -14.652 -25.766 1.00 83.19 650 TYR A C 1
ATOM 5090 O O . TYR A 1 650 ? 30.353 -14.262 -24.598 1.00 83.19 650 TYR A O 1
ATOM 5098 N N . ALA A 1 651 ? 29.916 -15.848 -26.112 1.00 80.50 651 ALA A N 1
ATOM 5099 C CA . ALA A 1 651 ? 29.346 -16.791 -25.163 1.00 80.50 651 ALA A CA 1
ATOM 5100 C C . ALA A 1 651 ? 30.303 -17.079 -23.993 1.00 80.50 651 ALA A C 1
ATOM 5102 O O . ALA A 1 651 ? 31.454 -17.472 -24.192 1.00 80.50 651 ALA A O 1
ATOM 5103 N N . GLY A 1 652 ? 29.820 -16.884 -22.762 1.00 80.12 652 GLY A N 1
ATOM 5104 C CA . GLY A 1 652 ? 30.608 -17.053 -21.537 1.00 80.12 652 GLY A CA 1
ATOM 5105 C C . GLY A 1 652 ? 31.633 -15.946 -21.253 1.00 80.12 652 GLY A C 1
ATOM 5106 O O . GLY A 1 652 ? 32.376 -16.058 -20.274 1.00 80.12 652 GLY A O 1
ATOM 5107 N N . GLN A 1 653 ? 31.701 -14.889 -22.066 1.00 85.38 653 GLN A N 1
ATOM 5108 C CA . GLN A 1 653 ? 32.588 -13.749 -21.834 1.00 85.38 653 GLN A CA 1
ATOM 5109 C C . GLN A 1 653 ? 32.090 -12.912 -20.649 1.00 85.38 653 GLN A C 1
ATOM 5111 O O . GLN A 1 653 ? 30.893 -12.698 -20.479 1.00 85.38 653 GLN A O 1
ATOM 5116 N N . TRP A 1 654 ? 33.006 -12.430 -19.811 1.00 86.56 654 TRP A N 1
ATOM 5117 C CA . TRP A 1 654 ? 32.671 -11.468 -18.760 1.00 86.56 654 TRP A CA 1
ATOM 5118 C C . TRP A 1 654 ? 32.438 -10.087 -19.363 1.00 86.56 654 TRP A C 1
ATOM 5120 O O . TRP A 1 654 ? 33.198 -9.674 -20.228 1.00 86.56 654 TRP A O 1
ATOM 5130 N N . ILE A 1 655 ? 31.420 -9.375 -18.898 1.00 85.19 655 ILE A N 1
ATOM 5131 C CA . ILE A 1 655 ? 31.048 -8.032 -19.338 1.00 85.19 655 ILE A CA 1
ATOM 5132 C C . ILE A 1 655 ? 31.164 -7.105 -18.133 1.00 85.19 655 ILE A C 1
ATOM 5134 O O . ILE A 1 655 ? 30.499 -7.311 -17.118 1.00 85.19 655 ILE A O 1
ATOM 5138 N N . SER A 1 656 ? 32.028 -6.101 -18.252 1.00 85.94 656 SER A N 1
ATOM 5139 C CA . SER A 1 656 ? 32.243 -5.044 -17.269 1.00 85.94 656 SER A CA 1
ATOM 5140 C C . SER A 1 656 ? 31.639 -3.753 -17.798 1.00 85.94 656 SER A C 1
ATOM 5142 O O . SER A 1 656 ? 32.147 -3.161 -18.749 1.00 85.94 656 SER A O 1
ATOM 5144 N N . VAL A 1 657 ? 30.534 -3.342 -17.195 1.00 82.81 657 VAL A N 1
ATOM 5145 C CA . VAL A 1 657 ? 29.748 -2.174 -17.566 1.00 82.81 657 VAL A CA 1
ATOM 5146 C C . VAL A 1 657 ? 30.101 -1.003 -16.660 1.00 82.81 657 VAL A C 1
ATOM 5148 O O . VAL A 1 657 ? 30.082 -1.134 -15.437 1.00 82.81 657 VAL A O 1
ATOM 5151 N N . ASN A 1 658 ? 30.355 0.152 -17.263 1.00 84.19 658 ASN A N 1
ATOM 5152 C CA . ASN A 1 658 ? 30.351 1.455 -16.614 1.00 84.19 658 ASN A CA 1
ATOM 5153 C C . ASN A 1 658 ? 29.259 2.311 -17.257 1.00 84.19 658 ASN A C 1
ATOM 5155 O O . ASN A 1 658 ? 29.333 2.587 -18.451 1.00 84.19 658 ASN A O 1
ATOM 5159 N N . ALA A 1 659 ? 28.249 2.708 -16.496 1.00 78.19 659 ALA A N 1
ATOM 5160 C CA . ALA A 1 659 ? 27.053 3.343 -17.015 1.00 78.19 659 ALA A CA 1
ATOM 5161 C C . ALA A 1 659 ? 26.814 4.729 -16.408 1.00 78.19 659 ALA A C 1
ATOM 5163 O O . ALA A 1 659 ? 26.954 4.925 -15.203 1.00 78.19 659 ALA A O 1
ATOM 5164 N N . THR A 1 660 ? 26.414 5.679 -17.252 1.00 76.06 660 THR A N 1
ATOM 5165 C CA . THR A 1 660 ? 26.104 7.069 -16.881 1.00 76.06 660 THR A CA 1
ATOM 5166 C C . THR A 1 660 ? 24.768 7.489 -17.483 1.00 76.06 660 THR A C 1
ATOM 5168 O O . THR A 1 660 ? 24.460 7.087 -18.600 1.00 76.06 660 THR A O 1
ATOM 5171 N N . ALA A 1 661 ? 23.975 8.295 -16.774 1.00 67.62 661 ALA A N 1
ATOM 5172 C CA . ALA A 1 661 ? 22.709 8.839 -17.276 1.00 67.62 661 ALA A CA 1
ATOM 5173 C C . ALA A 1 661 ? 22.705 10.375 -17.198 1.00 67.62 661 ALA A C 1
ATOM 5175 O O . ALA A 1 661 ? 23.256 10.956 -16.259 1.00 67.62 661 ALA A O 1
ATOM 5176 N N . THR A 1 662 ? 22.088 11.051 -18.173 1.00 61.03 662 THR A N 1
ATOM 5177 C CA . THR A 1 662 ? 22.110 12.530 -18.266 1.00 61.03 662 THR A CA 1
ATOM 5178 C C . THR A 1 662 ? 20.778 13.221 -17.948 1.00 61.03 662 THR A C 1
ATOM 5180 O O . THR A 1 662 ? 20.788 14.412 -17.638 1.00 61.03 662 THR A O 1
ATOM 5183 N N . GLY A 1 663 ? 19.643 12.507 -17.979 1.00 53.78 663 GLY A N 1
ATOM 5184 C CA . GLY A 1 663 ? 18.306 13.120 -17.867 1.00 53.78 663 GLY A CA 1
ATOM 5185 C C . GLY A 1 663 ? 17.363 12.502 -16.831 1.00 53.78 663 GLY A C 1
ATOM 5186 O O . GLY A 1 663 ? 16.734 13.232 -16.069 1.00 53.78 663 GLY A O 1
ATOM 5187 N N . ALA A 1 664 ? 17.271 11.174 -16.779 1.00 52.16 664 ALA A N 1
ATOM 5188 C CA . ALA A 1 664 ? 16.401 10.434 -15.864 1.00 52.16 664 ALA A CA 1
ATOM 5189 C C . ALA A 1 664 ? 17.081 9.133 -15.428 1.00 52.16 664 ALA A C 1
ATOM 5191 O O . ALA A 1 664 ? 18.019 8.679 -16.084 1.00 52.16 664 ALA A O 1
ATOM 5192 N N . THR A 1 665 ? 16.623 8.553 -14.318 1.00 56.47 665 THR A N 1
ATOM 5193 C CA . THR A 1 665 ? 17.072 7.217 -13.913 1.00 56.47 665 THR A CA 1
ATOM 5194 C C . THR A 1 665 ? 16.586 6.199 -14.938 1.00 56.47 665 THR A C 1
ATOM 5196 O O . THR A 1 665 ? 15.403 6.195 -15.283 1.00 56.47 665 THR A O 1
ATOM 5199 N N . GLN A 1 666 ? 17.493 5.353 -15.415 1.00 62.44 666 GLN A N 1
ATOM 5200 C CA . GLN A 1 666 ? 17.204 4.303 -16.389 1.00 62.44 666 GLN A CA 1
ATOM 5201 C C . GLN A 1 666 ? 17.689 2.954 -15.872 1.00 62.44 666 GLN A C 1
ATOM 5203 O O . GLN A 1 666 ? 18.580 2.901 -15.021 1.00 62.44 666 GLN A O 1
ATOM 5208 N N . SER A 1 667 ? 17.096 1.871 -16.369 1.00 64.25 667 SER A N 1
ATOM 5209 C CA . SER A 1 667 ? 17.445 0.518 -15.935 1.00 64.25 667 SER A CA 1
ATOM 5210 C C . SER A 1 667 ? 17.607 -0.3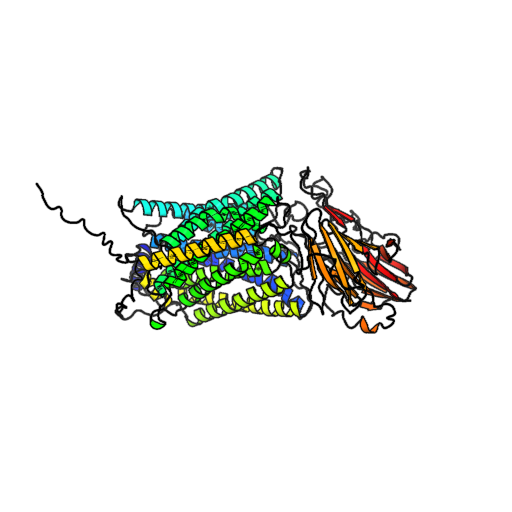86 -17.141 1.00 64.25 667 SER A C 1
ATOM 5212 O O . SER A 1 667 ? 16.640 -0.661 -17.837 1.00 64.25 667 SER A O 1
ATOM 5214 N N . LEU A 1 668 ? 18.816 -0.890 -17.369 1.00 68.44 668 LEU A N 1
ATOM 5215 C CA . LEU A 1 668 ? 19.040 -1.947 -18.343 1.00 68.44 668 LEU A CA 1
ATOM 5216 C C . LEU A 1 668 ? 18.834 -3.294 -17.654 1.00 68.44 668 LEU A C 1
ATOM 5218 O O . LEU A 1 668 ? 19.666 -3.736 -16.857 1.00 68.44 668 LEU A O 1
ATOM 5222 N N . TYR A 1 669 ? 17.724 -3.946 -17.970 1.00 68.50 669 TYR A N 1
ATOM 5223 C CA . TYR A 1 669 ? 17.359 -5.226 -17.389 1.00 68.50 669 TYR A CA 1
ATOM 5224 C C . TYR A 1 669 ? 17.567 -6.348 -18.403 1.00 68.50 669 TYR A C 1
ATOM 5226 O O . TYR A 1 669 ? 16.980 -6.308 -19.472 1.00 68.50 669 TYR A O 1
ATOM 5234 N N . ILE A 1 670 ? 18.358 -7.370 -18.075 1.00 69.56 670 ILE A N 1
ATOM 5235 C CA . ILE A 1 670 ? 18.644 -8.498 -18.970 1.00 69.56 670 ILE A CA 1
ATOM 5236 C C . ILE A 1 670 ? 18.249 -9.808 -18.268 1.00 69.56 670 ILE A C 1
ATOM 5238 O O . ILE A 1 670 ? 18.924 -10.234 -17.319 1.00 69.56 670 ILE A O 1
ATOM 5242 N N . PRO A 1 671 ? 17.158 -10.467 -18.700 1.00 65.69 671 PRO A N 1
ATOM 5243 C CA . PRO A 1 671 ? 16.745 -11.748 -18.159 1.00 65.69 671 PRO A CA 1
ATOM 5244 C C . PRO A 1 671 ? 17.570 -12.885 -18.771 1.00 65.69 671 PRO A C 1
ATOM 5246 O O . PRO A 1 671 ? 17.623 -13.066 -19.986 1.00 65.69 671 PRO A O 1
ATOM 5249 N N . PHE A 1 672 ? 18.190 -13.701 -17.919 1.00 64.62 672 PHE A N 1
ATOM 5250 C CA . PHE A 1 672 ? 18.879 -14.915 -18.347 1.00 64.62 672 PHE A CA 1
ATOM 5251 C C . PHE A 1 672 ? 18.120 -16.154 -17.881 1.00 64.62 672 PHE A C 1
ATOM 5253 O O . PHE A 1 672 ? 17.765 -16.286 -16.714 1.00 64.62 672 PHE A O 1
ATOM 5260 N N . ARG A 1 673 ? 17.917 -17.115 -18.785 1.00 59.12 673 ARG A N 1
ATOM 5261 C CA . ARG A 1 673 ? 17.187 -18.357 -18.478 1.00 59.12 673 ARG A CA 1
ATOM 5262 C C . ARG A 1 673 ? 17.944 -19.297 -17.532 1.00 59.12 673 ARG A C 1
ATOM 5264 O O . ARG A 1 673 ? 17.327 -20.082 -16.818 1.00 59.12 673 ARG A O 1
ATOM 5271 N N . SER A 1 674 ? 19.277 -19.233 -17.544 1.00 52.84 674 SER A N 1
ATOM 5272 C CA . SER A 1 674 ? 20.182 -20.126 -16.803 1.00 52.84 674 SER A CA 1
ATOM 5273 C C . SER A 1 674 ? 21.126 -19.407 -15.830 1.00 52.84 674 SER A C 1
ATOM 5275 O O . SER A 1 674 ? 21.880 -20.074 -15.122 1.00 52.84 674 SER A O 1
ATOM 5277 N N . LEU A 1 675 ? 21.088 -18.072 -15.778 1.00 57.06 675 LEU A N 1
ATOM 5278 C CA . LEU A 1 675 ? 21.938 -17.237 -14.924 1.00 57.06 675 LEU A CA 1
ATOM 5279 C C . LEU A 1 675 ? 21.077 -16.276 -14.087 1.00 57.06 675 LEU A C 1
ATOM 5281 O O . LEU A 1 675 ? 19.924 -16.029 -14.441 1.00 57.06 675 LEU A O 1
ATOM 5285 N N . PRO A 1 676 ? 21.609 -15.726 -12.979 1.00 54.97 676 PRO A N 1
ATOM 5286 C CA . PRO A 1 676 ? 20.959 -14.633 -12.269 1.00 54.97 676 PRO A CA 1
ATOM 5287 C C . PRO A 1 676 ? 20.733 -13.467 -13.223 1.00 54.97 676 PRO A C 1
ATOM 5289 O O . PRO A 1 676 ? 21.614 -13.116 -14.004 1.00 54.97 676 PRO A O 1
ATOM 5292 N N . MET A 1 677 ? 19.548 -12.887 -13.159 1.00 63.31 677 MET A N 1
ATOM 5293 C CA . MET A 1 677 ? 19.179 -11.769 -14.013 1.00 63.31 677 MET A CA 1
ATOM 5294 C C . MET A 1 677 ? 19.968 -10.517 -13.630 1.00 63.31 677 MET A C 1
ATOM 5296 O O . MET A 1 677 ? 20.352 -10.330 -12.473 1.00 63.31 677 MET A O 1
ATOM 5300 N N . VAL A 1 678 ? 20.258 -9.696 -14.634 1.00 67.81 678 VAL A N 1
ATOM 5301 C CA . VAL A 1 678 ? 21.122 -8.526 -14.487 1.00 67.81 678 VAL A CA 1
ATOM 5302 C C . VAL A 1 678 ? 20.268 -7.281 -14.583 1.00 67.81 678 VAL A C 1
ATOM 5304 O O . VAL A 1 678 ? 19.595 -7.071 -15.584 1.00 67.81 678 VAL A O 1
ATOM 5307 N N . ASN A 1 679 ? 20.320 -6.453 -13.547 1.00 67.19 679 ASN A N 1
ATOM 5308 C CA . ASN A 1 679 ? 19.749 -5.117 -13.562 1.00 67.19 679 ASN A CA 1
ATOM 5309 C C . ASN A 1 679 ? 20.891 -4.108 -13.428 1.00 67.19 679 ASN A C 1
ATOM 5311 O O . ASN A 1 679 ? 21.616 -4.122 -12.432 1.00 67.19 679 ASN A O 1
ATOM 5315 N N . VAL A 1 680 ? 21.069 -3.262 -14.439 1.00 68.81 680 VAL A N 1
ATOM 5316 C CA . VAL A 1 680 ? 21.989 -2.127 -14.393 1.00 68.81 680 VAL A CA 1
ATOM 5317 C C . VAL A 1 680 ? 21.155 -0.866 -14.291 1.00 68.81 680 VAL A C 1
ATOM 5319 O O . VAL A 1 680 ? 20.705 -0.318 -15.296 1.00 68.81 680 VAL A O 1
ATOM 5322 N N . GLN A 1 681 ? 20.939 -0.418 -13.060 1.00 66.69 681 GLN A N 1
ATOM 5323 C CA . GLN A 1 681 ? 20.218 0.814 -12.794 1.00 66.69 681 GLN A CA 1
ATOM 5324 C C . GLN A 1 681 ? 21.190 1.985 -12.697 1.00 66.69 681 GLN A C 1
ATOM 5326 O O . GLN A 1 681 ? 22.220 1.891 -12.035 1.00 66.69 681 GLN A O 1
ATOM 5331 N N . VAL A 1 682 ? 20.862 3.085 -13.369 1.00 65.88 682 VAL A N 1
ATOM 5332 C CA . VAL A 1 682 ? 21.747 4.239 -13.533 1.00 65.88 682 VAL A CA 1
ATOM 5333 C C . VAL A 1 682 ? 20.984 5.505 -13.207 1.00 65.88 682 VAL A C 1
ATOM 5335 O O . VAL A 1 682 ? 19.961 5.791 -13.825 1.00 65.88 682 VAL A O 1
ATOM 5338 N N . VAL A 1 683 ? 21.485 6.277 -12.245 1.00 62.41 683 VAL A N 1
ATOM 5339 C CA . VAL A 1 683 ? 20.862 7.527 -11.786 1.00 62.41 683 VAL A CA 1
ATOM 5340 C C . VAL A 1 683 ? 21.627 8.724 -12.362 1.00 62.41 683 VAL A C 1
ATOM 5342 O O . VAL A 1 683 ? 22.864 8.707 -12.352 1.00 62.41 683 VAL A O 1
ATOM 5345 N N . PRO A 1 684 ? 20.948 9.790 -12.831 1.00 60.94 684 PRO A N 1
ATOM 5346 C CA . PRO A 1 684 ? 21.623 10.962 -13.368 1.00 60.94 684 PRO A CA 1
ATOM 5347 C C . PRO A 1 684 ? 22.622 11.580 -12.392 1.00 60.94 684 PRO A C 1
ATOM 5349 O O . PRO A 1 684 ? 22.314 11.803 -11.221 1.00 60.94 684 PRO A O 1
ATOM 5352 N N . GLY A 1 685 ? 23.822 11.886 -12.892 1.00 60.69 685 GLY A N 1
ATOM 5353 C CA . GLY A 1 685 ? 24.904 12.456 -12.082 1.00 60.69 685 GLY A CA 1
ATOM 5354 C C . GLY A 1 685 ? 25.661 11.448 -11.208 1.00 60.69 685 GLY A C 1
ATOM 5355 O O . GLY A 1 685 ? 26.436 11.871 -10.350 1.00 60.69 685 GLY A O 1
ATOM 5356 N N . SER A 1 686 ? 25.459 10.144 -11.420 1.00 61.53 686 SER A N 1
ATOM 5357 C CA . SER A 1 686 ? 26.248 9.069 -10.807 1.00 61.53 686 SER A CA 1
ATOM 5358 C C . SER A 1 686 ? 26.746 8.073 -11.855 1.00 61.53 686 SER A C 1
ATOM 5360 O O . SER A 1 686 ? 26.068 7.839 -12.857 1.00 61.53 686 SER A O 1
ATOM 5362 N N . ASP A 1 687 ? 27.913 7.482 -11.597 1.00 68.75 687 ASP A N 1
ATOM 5363 C CA . ASP A 1 687 ? 28.430 6.346 -12.362 1.00 68.75 687 ASP A CA 1
ATOM 5364 C C . ASP A 1 687 ? 27.924 5.049 -11.717 1.00 68.75 687 ASP A C 1
ATOM 5366 O O . ASP A 1 687 ? 27.942 4.910 -10.491 1.00 68.75 687 ASP A O 1
ATOM 5370 N N . SER A 1 688 ? 27.475 4.095 -12.527 1.00 69.12 688 SER A N 1
ATOM 5371 C CA . SER A 1 688 ? 27.000 2.777 -12.076 1.00 69.12 688 SER A CA 1
ATOM 5372 C C . SER A 1 688 ? 27.837 1.670 -12.710 1.00 69.12 688 SER A C 1
ATOM 5374 O O . SER A 1 688 ? 28.192 1.762 -13.883 1.00 69.12 688 SER A O 1
ATOM 5376 N N . TYR A 1 689 ? 28.171 0.624 -11.949 1.00 73.38 689 TYR A N 1
ATOM 5377 C CA . TYR A 1 689 ? 29.123 -0.403 -12.391 1.00 73.38 689 TYR A CA 1
ATOM 5378 C C . TYR A 1 689 ? 28.548 -1.810 -12.289 1.00 73.38 689 TYR A C 1
ATOM 5380 O O . TYR A 1 689 ? 28.381 -2.326 -11.184 1.00 73.38 689 TYR A O 1
ATOM 5388 N N . ALA A 1 690 ? 28.329 -2.491 -13.410 1.00 73.75 690 ALA A N 1
ATOM 5389 C CA . ALA A 1 690 ? 27.879 -3.881 -13.393 1.00 73.75 690 ALA A CA 1
ATOM 5390 C C . ALA A 1 690 ? 28.964 -4.823 -13.917 1.00 73.75 690 ALA A C 1
ATOM 5392 O O . ALA A 1 690 ? 29.656 -4.519 -14.880 1.00 73.75 690 ALA A O 1
ATOM 5393 N N . LEU A 1 691 ? 29.105 -5.992 -13.295 1.00 78.50 691 LEU A N 1
ATOM 5394 C CA . LEU A 1 691 ? 29.943 -7.077 -13.801 1.00 78.50 691 LEU A CA 1
ATOM 5395 C C . LEU A 1 691 ? 29.104 -8.343 -13.837 1.00 78.50 691 LEU A C 1
ATOM 5397 O O . LEU A 1 691 ? 28.587 -8.779 -12.808 1.00 78.50 691 LEU A O 1
ATOM 5401 N N . PHE A 1 692 ? 28.983 -8.938 -15.012 1.00 78.12 692 PHE A N 1
ATOM 5402 C CA . PHE A 1 692 ? 28.233 -10.172 -15.198 1.00 78.12 692 PHE A CA 1
ATOM 5403 C C . PHE A 1 692 ? 28.828 -10.992 -16.334 1.00 78.12 692 PHE A C 1
ATOM 5405 O O . PHE A 1 692 ? 29.621 -10.496 -17.127 1.00 78.12 692 PHE A O 1
ATOM 5412 N N . GLN A 1 693 ? 28.479 -12.271 -16.393 1.00 83.12 693 GLN A N 1
ATOM 5413 C CA . GLN A 1 693 ? 28.932 -13.154 -17.458 1.00 83.12 693 GLN A CA 1
ATOM 5414 C C . GLN A 1 693 ? 27.843 -13.262 -18.526 1.00 83.12 693 GLN A C 1
ATOM 5416 O O . GLN A 1 693 ? 26.685 -13.518 -18.197 1.00 83.12 693 GLN A O 1
ATOM 5421 N N . ALA A 1 694 ? 28.216 -13.091 -19.794 1.00 79.94 694 ALA A N 1
ATOM 5422 C CA . ALA A 1 694 ? 27.344 -13.385 -20.918 1.00 79.94 694 ALA A CA 1
ATOM 5423 C C . ALA A 1 694 ? 26.921 -14.864 -20.871 1.00 79.94 694 ALA A C 1
ATOM 5425 O O . ALA A 1 694 ? 27.752 -15.728 -20.554 1.00 79.94 694 ALA A O 1
ATOM 5426 N N . PRO A 1 695 ? 25.664 -15.190 -21.215 1.00 76.19 695 PRO A N 1
ATOM 5427 C CA . PRO A 1 695 ? 25.210 -16.567 -21.337 1.00 76.19 695 PRO A CA 1
ATOM 5428 C C . PRO A 1 695 ? 26.175 -17.437 -22.149 1.00 76.19 695 PRO A C 1
ATOM 5430 O O . PRO A 1 695 ? 26.730 -17.016 -23.161 1.00 76.19 695 PRO A O 1
ATOM 5433 N N . SER A 1 696 ? 26.371 -18.685 -21.727 1.00 76.31 696 SER A N 1
ATOM 5434 C CA . SER A 1 696 ? 27.157 -19.665 -22.494 1.00 76.31 696 SER A CA 1
ATOM 5435 C C . SER A 1 696 ? 26.442 -20.132 -23.763 1.00 76.31 696 SER A C 1
ATOM 5437 O O . SER A 1 696 ? 27.056 -20.747 -24.631 1.00 76.31 696 SER A O 1
ATOM 5439 N N . THR A 1 697 ? 25.140 -19.859 -23.860 1.00 71.75 697 THR A N 1
ATOM 5440 C CA . THR A 1 697 ? 24.328 -20.129 -25.043 1.00 71.75 697 THR A CA 1
ATOM 5441 C C . THR A 1 697 ? 24.304 -18.873 -25.909 1.00 71.75 697 THR A C 1
ATOM 5443 O O . THR A 1 697 ? 23.798 -17.842 -25.452 1.00 71.75 697 THR A O 1
ATOM 5446 N N . PRO A 1 698 ? 24.845 -18.924 -27.133 1.00 72.19 698 PRO A N 1
ATOM 5447 C CA . PRO A 1 698 ? 24.744 -17.803 -28.052 1.00 72.19 698 PRO A CA 1
ATOM 5448 C C . PRO A 1 698 ? 23.283 -17.539 -28.435 1.00 72.19 698 PRO A C 1
ATOM 5450 O O . PRO A 1 698 ? 22.475 -18.466 -28.498 1.00 72.19 698 PRO A O 1
ATOM 5453 N N . GLY A 1 699 ? 22.953 -16.292 -28.733 1.00 72.00 699 GLY A N 1
ATOM 5454 C CA . GLY A 1 699 ? 21.582 -15.874 -28.998 1.00 72.00 699 GLY A CA 1
ATOM 5455 C C . GLY A 1 699 ? 21.394 -14.396 -28.708 1.00 72.00 699 GLY A C 1
ATOM 5456 O O . GLY A 1 699 ? 22.364 -13.670 -28.492 1.00 72.00 699 GLY A O 1
ATOM 5457 N N . VAL A 1 700 ? 20.145 -13.952 -28.704 1.00 74.62 700 VAL A N 1
ATOM 5458 C CA . VAL A 1 700 ? 19.805 -12.556 -28.443 1.00 74.62 700 VAL A CA 1
ATOM 5459 C C . VAL A 1 700 ? 18.853 -12.508 -27.271 1.00 74.62 700 VAL A C 1
ATOM 5461 O O . VAL A 1 700 ? 17.837 -13.196 -27.264 1.00 74.62 700 VAL A O 1
ATOM 5464 N N . TYR A 1 701 ? 19.211 -11.699 -26.287 1.00 74.38 701 TYR A N 1
ATOM 5465 C CA . TYR A 1 701 ? 18.478 -11.551 -25.043 1.00 74.38 701 TYR A CA 1
ATOM 5466 C C . TYR A 1 701 ? 17.913 -10.137 -25.012 1.00 74.38 701 TYR A C 1
ATOM 5468 O O . TYR A 1 701 ? 18.675 -9.166 -25.021 1.00 74.38 701 TYR A O 1
ATOM 5476 N N . GLY A 1 702 ? 16.587 -10.025 -25.039 1.00 71.50 702 GLY A N 1
ATOM 5477 C CA . GLY A 1 702 ? 15.902 -8.740 -24.988 1.00 71.50 702 GLY A CA 1
ATOM 5478 C C . GLY A 1 702 ? 16.098 -8.072 -23.639 1.00 71.50 702 GLY A C 1
ATOM 5479 O O . GLY A 1 702 ? 16.047 -8.733 -22.602 1.00 71.50 702 GLY A O 1
ATOM 5480 N N . ALA A 1 703 ? 16.324 -6.763 -23.656 1.00 67.88 703 ALA A N 1
ATOM 5481 C CA . ALA A 1 703 ? 16.497 -5.972 -22.456 1.00 67.88 703 ALA A CA 1
ATOM 5482 C C . ALA A 1 703 ? 15.438 -4.857 -22.392 1.00 67.88 703 ALA A C 1
ATOM 5484 O O . ALA A 1 703 ? 15.591 -3.827 -23.057 1.00 67.88 703 ALA A O 1
ATOM 5485 N N . PRO A 1 704 ? 14.340 -5.042 -21.636 1.00 60.94 704 PRO A N 1
ATOM 5486 C CA . PRO A 1 704 ? 13.399 -3.955 -21.391 1.00 60.94 704 PRO A CA 1
ATOM 5487 C C . PRO A 1 704 ? 14.090 -2.828 -20.604 1.00 60.94 704 PRO A C 1
ATOM 5489 O O . PRO A 1 704 ? 14.798 -3.097 -19.631 1.00 60.94 704 PRO A O 1
ATOM 5492 N N . ASP A 1 705 ? 13.865 -1.572 -21.001 1.00 56.47 705 ASP A N 1
ATOM 5493 C CA . ASP A 1 705 ? 14.206 -0.390 -20.192 1.00 56.47 705 ASP A CA 1
ATOM 5494 C C . ASP A 1 705 ? 12.946 0.088 -19.480 1.00 56.47 705 ASP A C 1
ATOM 5496 O O . ASP A 1 705 ? 11.858 0.169 -20.058 1.00 56.47 705 ASP A O 1
ATOM 5500 N N . GLY A 1 706 ? 13.095 0.401 -18.200 1.00 49.81 706 GLY A N 1
ATOM 5501 C CA . GLY A 1 706 ? 12.049 1.030 -17.417 1.00 49.81 706 GLY A CA 1
ATOM 5502 C C . GLY A 1 706 ? 12.421 2.466 -17.109 1.00 49.81 706 GLY A C 1
ATOM 5503 O O . GLY A 1 706 ? 13.275 2.706 -16.254 1.00 49.81 706 GLY A O 1
ATOM 5504 N N . GLU A 1 707 ? 11.736 3.429 -17.736 1.00 45.81 707 GLU A N 1
ATOM 5505 C CA . GLU A 1 707 ? 11.815 4.812 -17.274 1.00 45.81 707 GLU A CA 1
ATOM 5506 C C . GLU A 1 707 ? 11.229 4.913 -15.858 1.00 45.81 707 GLU A C 1
ATOM 5508 O O . GLU A 1 707 ? 10.129 4.443 -15.561 1.00 45.81 707 GLU A O 1
ATOM 5513 N N . PHE A 1 708 ? 11.979 5.576 -14.983 1.00 42.53 708 PHE A N 1
ATOM 5514 C CA . PHE A 1 708 ? 11.679 5.756 -13.568 1.00 42.53 708 PHE A CA 1
ATOM 5515 C C . PHE A 1 708 ? 10.340 6.476 -13.269 1.00 42.53 708 PHE A C 1
ATOM 5517 O O . PHE A 1 708 ? 9.751 6.223 -12.215 1.00 42.53 708 PHE A O 1
ATOM 5524 N N . ASP A 1 709 ? 9.825 7.309 -14.188 1.00 38.03 709 ASP A N 1
ATOM 5525 C CA . ASP A 1 709 ? 8.682 8.217 -13.950 1.00 38.03 709 ASP A CA 1
ATOM 5526 C C . ASP A 1 709 ? 7.570 8.209 -15.033 1.00 38.03 709 ASP A C 1
ATOM 5528 O O . ASP A 1 709 ? 6.595 8.963 -14.922 1.00 38.03 709 ASP A O 1
ATOM 5532 N N . GLY A 1 710 ? 7.667 7.354 -16.059 1.00 35.62 710 GLY A N 1
ATOM 5533 C CA . GLY A 1 710 ? 6.720 7.295 -17.186 1.00 35.62 710 GLY A CA 1
ATOM 5534 C C . GLY A 1 710 ? 5.617 6.228 -17.046 1.00 35.62 710 GLY A C 1
ATOM 5535 O O . GLY A 1 710 ? 5.759 5.282 -16.272 1.00 35.62 710 GLY A O 1
ATOM 5536 N N . PRO A 1 711 ? 4.497 6.334 -17.790 1.00 33.81 711 PRO A N 1
ATOM 5537 C CA . PRO A 1 711 ? 3.476 5.280 -17.867 1.00 33.81 711 PRO A CA 1
ATOM 5538 C C . PRO A 1 711 ? 3.834 4.226 -18.935 1.00 33.81 711 PRO A C 1
ATOM 5540 O O . PRO A 1 711 ? 3.194 3.183 -19.014 1.00 33.81 711 PRO A O 1
ATOM 5543 N N . TRP A 1 712 ? 4.812 4.546 -19.788 1.00 42.09 712 TRP A N 1
ATOM 5544 C CA . TRP A 1 712 ? 5.184 3.837 -20.995 1.00 42.09 712 TRP A CA 1
ATOM 5545 C C . TRP A 1 712 ? 6.441 3.049 -20.665 1.00 42.09 712 TRP A C 1
ATOM 5547 O O . TRP A 1 712 ? 7.558 3.487 -20.911 1.00 42.09 712 TRP A O 1
ATOM 5557 N N . PHE A 1 713 ? 6.261 1.889 -20.047 1.00 44.75 713 PHE A N 1
ATOM 5558 C CA . PHE A 1 713 ? 7.329 0.904 -20.068 1.00 44.75 713 PHE A CA 1
ATOM 5559 C C . PHE A 1 713 ? 7.379 0.385 -21.500 1.00 44.75 713 PHE A C 1
ATOM 5561 O O . PHE A 1 713 ? 6.507 -0.379 -21.915 1.00 44.75 713 PHE A O 1
ATOM 5568 N N . GLY A 1 714 ? 8.336 0.892 -22.279 1.00 46.22 714 GLY A N 1
ATOM 5569 C CA . GLY A 1 714 ? 8.653 0.312 -23.572 1.00 46.22 714 GLY A CA 1
ATOM 5570 C C . GLY A 1 714 ? 9.008 -1.149 -23.342 1.00 46.22 714 GLY A C 1
ATOM 5571 O O . GLY A 1 714 ? 9.849 -1.459 -22.500 1.00 46.22 714 GLY A O 1
ATOM 5572 N N . GLN A 1 715 ? 8.324 -2.048 -24.043 1.00 48.41 715 GLN A N 1
ATOM 5573 C CA . GLN A 1 715 ? 8.680 -3.463 -24.016 1.00 48.41 715 GLN A CA 1
ATOM 5574 C C . GLN A 1 715 ? 10.119 -3.667 -24.543 1.00 48.41 715 GLN A C 1
ATOM 5576 O O . GLN A 1 715 ? 10.820 -4.552 -24.052 1.00 48.41 715 GLN A O 1
ATOM 5581 N N . ASP A 1 716 ? 10.590 -2.751 -25.405 1.00 52.81 716 ASP A N 1
ATOM 5582 C CA . ASP A 1 716 ? 11.864 -2.820 -26.119 1.00 52.81 716 ASP A CA 1
ATOM 5583 C C . ASP A 1 716 ? 12.678 -1.537 -25.942 1.00 52.81 716 ASP A C 1
ATOM 5585 O O . ASP A 1 716 ? 12.237 -0.452 -26.329 1.00 52.81 716 ASP A O 1
ATOM 5589 N N . ALA A 1 717 ? 13.889 -1.654 -25.403 1.00 58.25 717 ALA A N 1
ATOM 5590 C CA . ALA A 1 717 ? 14.807 -0.519 -25.331 1.00 58.25 717 ALA A CA 1
ATOM 5591 C C . ALA A 1 717 ? 16.280 -0.897 -25.453 1.00 58.25 717 ALA A C 1
ATOM 5593 O O . ALA A 1 717 ? 17.081 -0.036 -25.798 1.00 58.25 717 ALA A O 1
ATOM 5594 N N . ALA A 1 718 ? 16.655 -2.154 -25.204 1.00 68.44 718 ALA A N 1
ATOM 5595 C CA . ALA A 1 718 ? 17.989 -2.638 -25.512 1.00 68.44 718 ALA A CA 1
ATOM 5596 C C . ALA A 1 718 ? 18.042 -4.160 -25.739 1.00 68.44 718 ALA A C 1
ATOM 5598 O O . ALA A 1 718 ? 17.042 -4.864 -25.584 1.00 68.44 718 ALA A O 1
ATOM 5599 N N . ALA A 1 719 ? 19.216 -4.693 -26.083 1.00 75.06 719 ALA A N 1
ATOM 5600 C CA . ALA A 1 719 ? 19.477 -6.130 -26.091 1.00 75.06 719 ALA A CA 1
ATOM 5601 C C . ALA A 1 719 ? 20.937 -6.499 -25.826 1.00 75.06 719 ALA A C 1
ATOM 5603 O O . ALA A 1 719 ? 21.855 -5.715 -26.053 1.00 75.06 719 ALA A O 1
ATOM 5604 N N . LEU A 1 720 ? 21.144 -7.744 -25.399 1.00 80.38 720 LEU A N 1
ATOM 5605 C CA . LEU A 1 720 ? 22.447 -8.397 -25.367 1.00 80.38 720 LEU A CA 1
ATOM 5606 C C . LEU A 1 720 ? 22.532 -9.431 -26.495 1.00 80.38 720 LEU A C 1
ATOM 5608 O O . LEU A 1 720 ? 21.804 -10.425 -26.503 1.00 80.38 720 LEU A O 1
ATOM 5612 N N . ILE A 1 721 ? 23.454 -9.213 -27.425 1.00 80.12 721 ILE A N 1
ATOM 5613 C CA . ILE A 1 721 ? 23.740 -10.086 -28.562 1.00 80.12 721 ILE A CA 1
ATOM 5614 C C . ILE A 1 721 ? 24.940 -10.959 -28.202 1.00 80.12 721 ILE A C 1
ATOM 5616 O O . ILE A 1 721 ? 26.077 -10.494 -28.127 1.00 80.12 721 ILE A O 1
ATOM 5620 N N . VAL A 1 722 ? 24.687 -12.246 -27.987 1.00 79.31 722 VAL A N 1
ATOM 5621 C CA . VAL A 1 722 ? 25.709 -13.222 -27.617 1.00 79.31 722 VAL A CA 1
ATOM 5622 C C . VAL A 1 722 ? 26.153 -13.998 -28.850 1.00 79.31 722 VAL A C 1
ATOM 5624 O O . VAL A 1 722 ? 25.443 -14.864 -29.364 1.00 79.31 722 VAL A O 1
ATOM 5627 N N . LEU A 1 723 ? 27.363 -13.697 -29.301 1.00 76.56 723 LEU A N 1
ATOM 5628 C CA . LEU A 1 723 ? 28.067 -14.376 -30.377 1.00 76.56 723 LEU A CA 1
ATOM 5629 C C . LEU A 1 723 ? 28.611 -15.729 -29.900 1.00 76.56 723 LEU A C 1
ATOM 5631 O O . LEU A 1 723 ? 28.902 -15.914 -28.716 1.00 76.56 723 LEU A O 1
ATOM 5635 N N . PRO A 1 724 ? 28.809 -16.701 -30.797 1.00 70.31 724 PRO A N 1
ATOM 5636 C CA . PRO A 1 724 ? 29.391 -17.969 -30.418 1.00 70.31 724 PRO A CA 1
ATOM 5637 C C . PRO A 1 724 ? 30.885 -17.796 -30.176 1.00 70.31 724 PRO A C 1
ATOM 5639 O O . PRO A 1 724 ? 31.524 -16.910 -30.746 1.00 70.31 724 PRO A O 1
ATOM 5642 N N . ALA A 1 725 ? 31.464 -18.673 -29.361 1.00 66.75 725 ALA A N 1
ATOM 5643 C CA . ALA A 1 725 ? 32.910 -18.701 -29.205 1.00 66.75 725 ALA A CA 1
ATOM 5644 C C . ALA A 1 725 ? 33.592 -18.857 -30.580 1.00 66.75 725 ALA A C 1
ATOM 5646 O O . ALA A 1 725 ? 33.120 -19.610 -31.439 1.00 66.75 725 ALA A O 1
ATOM 5647 N N . VAL A 1 726 ? 34.695 -18.131 -30.785 1.00 53.59 726 VAL A N 1
ATOM 5648 C CA . VAL A 1 726 ? 35.464 -18.123 -32.039 1.00 53.59 726 VAL A CA 1
ATOM 5649 C C . VAL A 1 726 ? 35.736 -19.563 -32.499 1.00 53.59 726 VAL A C 1
ATOM 5651 O O . VAL A 1 726 ? 36.417 -20.319 -31.809 1.00 53.59 726 VAL A O 1
ATOM 5654 N N . GLY A 1 727 ? 35.199 -19.940 -33.666 1.00 51.56 727 GLY A N 1
ATOM 5655 C CA . GLY A 1 727 ? 35.388 -21.265 -34.271 1.00 51.56 727 GLY A CA 1
ATOM 5656 C C . GLY A 1 727 ? 34.263 -22.286 -34.051 1.00 51.56 727 GLY A C 1
ATOM 5657 O O . GLY A 1 727 ? 34.400 -23.419 -34.510 1.00 51.56 727 GLY A O 1
ATOM 5658 N N . ALA A 1 728 ? 33.151 -21.931 -33.401 1.00 49.72 728 ALA A N 1
ATOM 5659 C CA . ALA A 1 728 ? 32.000 -22.829 -33.301 1.00 49.72 728 ALA A CA 1
ATOM 5660 C C . ALA A 1 728 ? 31.215 -22.891 -34.628 1.00 49.72 728 ALA A C 1
ATOM 5662 O O . ALA A 1 728 ? 30.540 -21.940 -35.016 1.00 49.72 728 ALA A O 1
ATOM 5663 N N . SER A 1 729 ? 31.299 -24.030 -35.317 1.00 49.06 729 SER A N 1
ATOM 5664 C CA . SER A 1 729 ? 30.493 -24.382 -36.496 1.00 49.06 729 SER A CA 1
ATOM 5665 C C . SER A 1 729 ? 29.236 -25.201 -36.157 1.00 49.06 729 SER A C 1
ATOM 5667 O O . SER A 1 729 ? 28.474 -25.552 -37.057 1.00 49.06 729 SER A O 1
ATOM 5669 N N . ASP A 1 730 ? 29.023 -25.539 -34.879 1.00 50.19 730 ASP A N 1
ATOM 5670 C CA . ASP A 1 730 ? 27.968 -26.459 -34.440 1.00 50.19 730 ASP A CA 1
ATOM 5671 C C . ASP A 1 730 ? 26.682 -25.723 -34.036 1.00 50.19 730 ASP A C 1
ATOM 5673 O O . ASP A 1 730 ? 26.586 -25.094 -32.982 1.00 50.19 730 ASP A O 1
ATOM 5677 N N . LEU A 1 731 ? 25.678 -25.844 -34.907 1.00 50.38 731 LEU A N 1
ATOM 5678 C CA . LEU A 1 731 ? 24.365 -25.208 -34.814 1.00 50.38 731 LEU A CA 1
ATOM 5679 C C . LEU A 1 731 ? 23.419 -25.874 -33.795 1.00 50.38 731 LEU A C 1
ATOM 5681 O O . LEU A 1 731 ? 22.389 -25.298 -33.442 1.00 50.38 731 LEU A O 1
ATOM 5685 N N . SER A 1 732 ? 23.754 -27.064 -33.286 1.00 48.75 732 SER A N 1
ATOM 5686 C CA . SER A 1 732 ? 22.906 -27.782 -32.324 1.00 48.75 732 SER A CA 1
ATOM 5687 C C . SER A 1 732 ? 22.879 -27.127 -30.931 1.00 48.75 732 SER A C 1
ATOM 5689 O O . SER A 1 732 ? 21.912 -27.290 -30.183 1.00 48.75 732 SER A O 1
ATOM 5691 N N . ALA A 1 733 ? 23.892 -26.316 -30.601 1.00 48.12 733 ALA A N 1
ATOM 5692 C CA . ALA A 1 733 ? 23.970 -25.569 -29.346 1.00 48.12 733 ALA A CA 1
ATOM 5693 C C . ALA A 1 733 ? 22.988 -24.380 -29.270 1.00 48.12 733 ALA A C 1
ATOM 5695 O O . ALA A 1 733 ? 22.673 -23.923 -28.176 1.00 48.12 733 ALA A O 1
ATOM 5696 N N . PHE A 1 734 ? 22.481 -23.900 -30.412 1.00 50.00 734 PHE A N 1
ATOM 5697 C CA . PHE A 1 734 ? 21.612 -22.718 -30.507 1.00 50.00 734 PHE A CA 1
ATOM 5698 C C . PHE A 1 734 ? 20.126 -23.055 -30.323 1.00 50.00 734 PHE A C 1
ATOM 5700 O O . PHE A 1 734 ? 19.377 -22.291 -29.723 1.00 50.00 734 PHE A O 1
ATOM 5707 N N . GLN A 1 735 ? 19.684 -24.218 -30.810 1.00 47.22 735 GLN A N 1
ATOM 5708 C CA . GLN A 1 735 ? 18.270 -24.621 -30.772 1.00 47.22 735 GLN A CA 1
ATOM 5709 C C . GLN A 1 735 ? 17.798 -25.108 -29.393 1.00 47.22 735 GLN A C 1
ATOM 5711 O O . GLN A 1 735 ? 16.598 -25.221 -29.163 1.00 47.22 735 GLN A O 1
ATOM 5716 N N . SER A 1 736 ? 18.716 -25.410 -28.470 1.00 44.28 736 SER A N 1
ATOM 5717 C CA . SER A 1 736 ? 18.383 -26.014 -27.172 1.00 44.28 736 SER A CA 1
ATOM 5718 C C . SER A 1 736 ? 18.044 -25.002 -26.064 1.00 44.28 736 SER A C 1
ATOM 5720 O O . SER A 1 736 ? 17.548 -25.407 -25.012 1.00 44.28 736 SER A O 1
ATOM 5722 N N . GLY A 1 737 ? 18.284 -23.700 -26.285 1.00 45.66 737 GLY A N 1
ATOM 5723 C CA . GLY A 1 737 ? 18.164 -22.656 -25.254 1.00 45.66 737 GLY A CA 1
ATOM 5724 C C . GLY A 1 737 ? 16.869 -21.835 -25.270 1.00 45.66 737 GLY A C 1
ATOM 5725 O O . GLY A 1 737 ? 16.331 -21.540 -24.196 1.00 45.66 737 GLY A O 1
ATOM 5726 N N . GLY A 1 738 ? 16.360 -21.489 -26.458 1.00 47.41 738 GLY A N 1
ATOM 5727 C CA . GLY A 1 738 ? 15.133 -20.703 -26.635 1.00 47.41 738 GLY A CA 1
ATOM 5728 C C . GLY A 1 738 ? 13.901 -21.543 -26.312 1.00 47.41 738 GLY A C 1
ATOM 5729 O O . GLY A 1 738 ? 13.534 -22.443 -27.066 1.00 47.41 738 GLY A O 1
ATOM 5730 N N . GLY A 1 739 ? 13.280 -21.303 -25.158 1.00 49.28 739 GLY A N 1
ATOM 5731 C CA . GLY A 1 739 ? 12.005 -21.933 -24.834 1.00 49.28 739 GLY A CA 1
ATOM 5732 C C . GLY A 1 739 ? 10.919 -21.366 -25.742 1.00 49.28 739 GLY A C 1
ATOM 5733 O O . GLY A 1 739 ? 10.781 -20.152 -25.843 1.00 49.28 739 GLY A O 1
ATOM 5734 N N . ALA A 1 740 ? 10.136 -22.226 -26.392 1.00 46.84 740 ALA A N 1
ATOM 5735 C CA . ALA A 1 740 ? 8.905 -21.786 -27.035 1.00 46.84 740 ALA A CA 1
ATOM 5736 C C . ALA A 1 740 ? 8.037 -21.042 -25.998 1.00 46.84 740 ALA A C 1
ATOM 5738 O O . ALA A 1 740 ? 7.634 -21.651 -25.009 1.00 46.84 740 ALA A O 1
ATOM 5739 N N . GLY A 1 741 ? 7.789 -19.744 -26.211 1.00 54.19 741 GLY A N 1
ATOM 5740 C CA . GLY A 1 741 ? 6.909 -18.922 -25.369 1.00 54.19 741 GLY A CA 1
ATOM 5741 C C . GLY A 1 741 ? 7.578 -17.876 -24.466 1.00 54.19 741 GLY A C 1
ATOM 5742 O O . GLY A 1 741 ? 6.840 -17.149 -23.811 1.00 54.19 741 GLY A O 1
ATOM 5743 N N . ASP A 1 742 ? 8.914 -17.757 -24.421 1.00 60.84 742 ASP A N 1
ATOM 5744 C CA . ASP A 1 742 ? 9.573 -16.641 -23.716 1.00 60.84 742 ASP A CA 1
ATOM 5745 C C . ASP A 1 742 ? 9.796 -15.453 -24.659 1.00 60.84 742 ASP A C 1
ATOM 5747 O O . ASP A 1 742 ? 10.648 -15.504 -25.549 1.00 60.84 742 ASP A O 1
ATOM 5751 N N . ILE A 1 743 ? 9.041 -14.372 -24.459 1.00 57.66 743 ILE A N 1
ATOM 5752 C CA . ILE A 1 743 ? 9.160 -13.162 -25.273 1.00 57.66 743 ILE A CA 1
ATOM 5753 C C . ILE A 1 743 ? 10.551 -12.532 -25.180 1.00 57.66 743 ILE A C 1
ATOM 5755 O O . ILE A 1 743 ? 10.968 -11.962 -26.171 1.00 57.66 743 ILE A O 1
ATOM 5759 N N . TYR A 1 744 ? 11.287 -12.657 -24.065 1.00 66.44 744 TYR A N 1
ATOM 5760 C CA . TYR A 1 744 ? 12.597 -12.003 -23.890 1.00 66.44 744 TYR A CA 1
ATOM 5761 C C . TYR A 1 744 ? 13.783 -12.819 -24.439 1.00 66.44 744 TYR A C 1
ATOM 5763 O O . TYR A 1 744 ? 14.933 -12.371 -24.397 1.00 66.44 744 TYR A O 1
ATOM 5771 N N . ASN A 1 745 ? 13.516 -14.032 -24.933 1.00 67.94 745 ASN A N 1
ATOM 5772 C CA . ASN A 1 745 ? 14.497 -14.935 -25.531 1.00 67.94 745 ASN A CA 1
ATOM 5773 C C . ASN A 1 745 ? 13.864 -15.644 -26.744 1.00 67.94 745 ASN A C 1
ATOM 5775 O O . ASN A 1 745 ? 13.484 -16.821 -26.654 1.00 67.94 745 ASN A O 1
ATOM 5779 N N . PRO A 1 746 ? 13.688 -14.917 -27.864 1.00 67.50 746 PRO A N 1
ATOM 5780 C CA . PRO A 1 746 ? 12.938 -15.395 -29.017 1.00 67.50 746 PRO A CA 1
ATOM 5781 C C . PRO A 1 746 ? 13.522 -16.688 -29.606 1.00 67.50 746 PRO A C 1
ATOM 5783 O O . PRO A 1 746 ? 14.738 -16.903 -29.586 1.00 67.50 746 PRO A O 1
ATOM 5786 N N . PRO A 1 747 ? 12.683 -17.549 -30.213 1.00 64.19 747 PRO A N 1
ATOM 5787 C CA . PRO A 1 747 ? 13.165 -18.744 -30.888 1.00 64.19 747 PRO A CA 1
ATOM 5788 C C . PRO A 1 747 ? 14.087 -18.384 -32.061 1.00 64.19 747 PRO A C 1
ATOM 5790 O O . PRO A 1 747 ? 13.838 -17.434 -32.810 1.00 64.19 747 PRO A O 1
ATOM 5793 N N . ILE A 1 748 ? 15.128 -19.197 -32.254 1.00 71.88 748 ILE A N 1
ATOM 5794 C CA . ILE A 1 748 ? 16.014 -19.107 -33.416 1.00 71.88 748 ILE A CA 1
ATOM 5795 C C . ILE A 1 748 ? 15.396 -19.914 -34.561 1.00 71.88 748 ILE A C 1
ATOM 5797 O O . ILE A 1 748 ? 15.226 -21.130 -34.464 1.00 71.88 748 ILE A O 1
ATOM 5801 N N . LEU A 1 749 ? 15.067 -19.239 -35.659 1.00 73.69 749 LEU A N 1
ATOM 5802 C CA . LEU A 1 749 ? 14.463 -19.827 -36.848 1.00 73.69 749 LEU A CA 1
ATOM 5803 C C . LEU A 1 749 ? 15.514 -19.984 -37.948 1.00 73.69 749 LEU A C 1
ATOM 5805 O O . LEU A 1 749 ? 16.095 -19.007 -38.415 1.00 73.69 749 LEU A O 1
ATOM 5809 N N . THR A 1 750 ? 15.733 -21.211 -38.415 1.00 73.06 750 THR A N 1
ATOM 5810 C CA . THR A 1 750 ? 16.562 -21.466 -39.600 1.00 73.06 750 THR A CA 1
ATOM 5811 C C . THR A 1 750 ? 15.727 -21.256 -40.859 1.00 73.06 750 THR A C 1
ATOM 5813 O O . THR A 1 750 ? 14.945 -22.130 -41.234 1.00 73.06 750 THR A O 1
ATOM 5816 N N . ALA A 1 751 ? 15.861 -20.103 -41.512 1.00 71.75 751 ALA A N 1
ATOM 5817 C CA . ALA A 1 751 ? 15.100 -19.805 -42.718 1.00 71.75 751 ALA A CA 1
ATOM 5818 C C . ALA A 1 751 ? 15.800 -18.774 -43.615 1.00 71.75 751 ALA A C 1
ATOM 5820 O O . ALA A 1 751 ? 16.198 -17.705 -43.166 1.00 71.75 751 ALA A O 1
ATOM 5821 N N . ALA A 1 752 ? 15.851 -19.056 -44.923 1.00 74.06 752 ALA A N 1
ATOM 5822 C CA . ALA A 1 752 ? 16.224 -18.074 -45.949 1.00 74.06 752 ALA A CA 1
ATOM 5823 C C . ALA A 1 752 ? 15.096 -17.058 -46.236 1.00 74.06 752 ALA A C 1
ATOM 5825 O O . ALA A 1 752 ? 15.247 -16.162 -47.068 1.00 74.06 752 ALA A O 1
ATOM 5826 N N . SER A 1 753 ? 13.949 -17.205 -45.564 1.00 81.69 753 SER A N 1
ATOM 5827 C CA . SER A 1 753 ? 12.833 -16.273 -45.641 1.00 81.69 753 SER A CA 1
ATOM 5828 C C . SER A 1 753 ? 12.112 -16.129 -44.306 1.00 81.69 753 SER A C 1
ATOM 5830 O O . SER A 1 753 ? 11.826 -17.145 -43.672 1.00 81.69 753 SER A O 1
ATOM 5832 N N . ALA A 1 754 ? 11.731 -14.913 -43.925 1.00 83.38 754 ALA A N 1
ATOM 5833 C CA . ALA A 1 754 ? 11.007 -14.649 -42.686 1.00 83.38 754 ALA A CA 1
ATOM 5834 C C . ALA A 1 754 ? 9.719 -13.867 -42.924 1.00 83.38 754 ALA A C 1
ATOM 5836 O O . ALA A 1 754 ? 9.699 -12.894 -43.677 1.00 83.38 754 ALA A O 1
ATOM 5837 N N . ASN A 1 755 ? 8.651 -14.295 -42.251 1.00 87.81 755 ASN A N 1
ATOM 5838 C CA . ASN A 1 755 ? 7.411 -13.541 -42.166 1.00 87.81 755 ASN A CA 1
ATOM 5839 C C . ASN A 1 755 ? 7.384 -12.793 -40.833 1.00 87.81 755 ASN A C 1
ATOM 5841 O O . ASN A 1 755 ? 7.329 -13.424 -39.778 1.00 87.81 755 ASN A O 1
ATOM 5845 N N . LEU A 1 756 ? 7.458 -11.471 -40.907 1.00 86.19 756 LEU A N 1
ATOM 5846 C CA . LEU A 1 756 ? 7.569 -10.555 -39.785 1.00 86.19 756 LEU A CA 1
ATOM 5847 C C . LEU A 1 756 ? 6.270 -9.767 -39.689 1.00 86.19 756 LEU A C 1
ATOM 5849 O O . LEU A 1 756 ? 6.019 -8.844 -40.469 1.00 86.19 756 LEU A O 1
ATOM 5853 N N . VAL A 1 757 ? 5.421 -10.190 -38.759 1.00 85.62 757 VAL A N 1
ATOM 5854 C CA . VAL A 1 757 ? 4.105 -9.610 -38.518 1.00 85.62 757 VAL A CA 1
ATOM 5855 C C . VAL A 1 757 ? 4.177 -8.778 -37.248 1.00 85.62 757 VAL A C 1
ATOM 5857 O O . VAL A 1 757 ? 4.415 -9.317 -36.172 1.00 85.62 757 VAL A O 1
ATOM 5860 N N . GLY A 1 758 ? 4.012 -7.466 -37.377 1.00 77.44 758 GLY A N 1
ATOM 5861 C CA . GLY A 1 758 ? 3.961 -6.559 -36.239 1.00 77.44 758 GLY A CA 1
ATOM 5862 C C . GLY A 1 758 ? 2.640 -6.671 -35.482 1.00 77.44 758 GLY A C 1
ATOM 5863 O O . GLY A 1 758 ? 1.576 -6.812 -36.096 1.00 77.44 758 GLY A O 1
ATOM 5864 N N . ASP A 1 759 ? 2.697 -6.592 -34.159 1.00 69.50 759 ASP A N 1
ATOM 5865 C CA . ASP A 1 759 ? 1.532 -6.649 -33.275 1.00 69.50 759 ASP A CA 1
ATOM 5866 C C . ASP A 1 759 ? 1.193 -5.291 -32.624 1.00 69.50 759 ASP A C 1
ATOM 5868 O O . ASP A 1 759 ? 1.736 -4.247 -32.993 1.00 69.50 759 ASP A O 1
ATOM 5872 N N . SER A 1 760 ? 0.222 -5.295 -31.705 1.00 60.31 760 SER A N 1
ATOM 5873 C CA . SER A 1 760 ? -0.237 -4.097 -30.989 1.00 60.31 760 SER A CA 1
ATOM 5874 C C . SER A 1 760 ? 0.757 -3.540 -29.980 1.00 60.31 760 SER A C 1
ATOM 5876 O O . SER A 1 760 ? 0.557 -2.422 -29.510 1.00 60.31 760 SER A O 1
ATOM 5878 N N . GLU A 1 761 ? 1.792 -4.309 -29.660 1.00 57.06 761 GLU A N 1
ATOM 5879 C CA . GLU A 1 761 ? 2.860 -3.962 -28.727 1.00 57.06 761 GLU A CA 1
ATOM 5880 C C . GLU A 1 761 ? 4.105 -3.460 -29.462 1.00 57.06 761 GLU A C 1
ATOM 5882 O O . GLU A 1 761 ? 5.105 -3.100 -28.845 1.00 57.06 761 GLU A O 1
ATOM 5887 N N . GLY A 1 762 ? 4.031 -3.401 -30.795 1.00 65.69 762 GLY A N 1
ATOM 5888 C CA . GLY A 1 762 ? 5.139 -3.009 -31.638 1.00 65.69 762 GLY A CA 1
ATOM 5889 C C . GLY A 1 762 ? 6.248 -4.061 -31.661 1.00 65.69 762 GLY A C 1
ATOM 5890 O O . GLY A 1 762 ? 7.418 -3.722 -31.814 1.00 65.69 762 GLY A O 1
ATOM 5891 N N . LEU A 1 763 ? 5.897 -5.338 -31.540 1.00 71.38 763 LEU A N 1
ATOM 5892 C CA . LEU A 1 763 ? 6.830 -6.456 -31.626 1.00 71.38 763 LEU A CA 1
ATOM 5893 C C . LEU A 1 763 ? 6.633 -7.209 -32.934 1.00 71.38 763 LEU A C 1
ATOM 5895 O O . LEU A 1 763 ? 5.510 -7.320 -33.432 1.00 71.38 763 LEU A O 1
ATOM 5899 N N . PHE A 1 764 ? 7.706 -7.774 -33.493 1.00 76.94 764 PHE A N 1
ATOM 5900 C CA . PHE A 1 764 ? 7.547 -8.753 -34.565 1.00 76.94 764 PHE A CA 1
ATOM 5901 C C . PHE A 1 764 ? 7.256 -10.126 -33.974 1.00 76.94 764 PHE A C 1
ATOM 5903 O O . PHE A 1 764 ? 8.025 -10.633 -33.166 1.00 76.94 764 PHE A O 1
ATOM 5910 N N . ASN A 1 765 ? 6.170 -10.749 -34.430 1.00 77.44 765 ASN A N 1
ATOM 5911 C CA . ASN A 1 765 ? 5.764 -12.104 -34.060 1.00 77.44 765 ASN A CA 1
ATOM 5912 C C . ASN A 1 765 ? 5.681 -12.332 -32.536 1.00 77.44 765 ASN A C 1
ATOM 5914 O O . ASN A 1 765 ? 5.988 -13.431 -32.073 1.00 77.44 765 ASN A O 1
ATOM 5918 N N . HIS A 1 766 ? 5.241 -11.322 -31.776 1.00 71.38 766 HIS A N 1
ATOM 5919 C CA . HIS A 1 766 ? 5.048 -11.390 -30.323 1.00 71.38 766 HIS A CA 1
ATOM 5920 C C . HIS A 1 766 ? 6.327 -11.682 -29.513 1.00 71.38 766 HIS A C 1
ATOM 5922 O O . HIS A 1 766 ? 6.254 -12.363 -28.491 1.00 71.38 766 HIS A O 1
ATOM 5928 N N . SER A 1 767 ? 7.501 -11.212 -29.955 1.00 68.19 767 SER A N 1
ATOM 5929 C CA . SER A 1 767 ? 8.759 -11.407 -29.219 1.00 68.19 767 SER A CA 1
ATOM 5930 C C . SER A 1 767 ? 9.643 -10.157 -29.144 1.00 68.19 767 SER A C 1
ATOM 5932 O O . SER A 1 767 ? 9.576 -9.282 -30.006 1.00 68.19 767 SER A O 1
ATOM 5934 N N . ILE A 1 768 ? 10.495 -10.124 -28.114 1.00 68.06 768 ILE A N 1
ATOM 5935 C CA . ILE A 1 768 ? 11.412 -9.053 -27.706 1.00 68.06 768 ILE A CA 1
ATOM 5936 C C . ILE A 1 768 ? 12.849 -9.600 -27.560 1.00 68.06 768 ILE A C 1
ATOM 5938 O O . ILE A 1 768 ? 13.192 -10.215 -26.549 1.00 68.06 768 ILE A O 1
ATOM 5942 N N . PRO A 1 769 ? 13.756 -9.346 -28.508 1.00 70.56 769 PRO A N 1
ATOM 5943 C CA . PRO A 1 769 ? 13.483 -8.861 -29.854 1.00 70.56 769 PRO A CA 1
ATOM 5944 C C . PRO A 1 769 ? 12.569 -9.782 -30.660 1.00 70.56 769 PRO A C 1
ATOM 5946 O O . PRO A 1 769 ? 12.300 -10.926 -30.288 1.00 70.56 769 PRO A O 1
ATOM 5949 N N . GLY A 1 770 ? 12.172 -9.320 -31.842 1.00 73.44 770 GLY A N 1
ATOM 5950 C CA . GLY A 1 770 ? 11.608 -10.161 -32.891 1.00 73.44 770 GLY A CA 1
ATOM 5951 C C . GLY A 1 770 ? 12.479 -11.393 -33.200 1.00 73.44 770 GLY A C 1
ATOM 5952 O O . GLY A 1 770 ? 13.641 -11.473 -32.785 1.00 73.44 770 GLY A O 1
ATOM 5953 N N . PRO A 1 771 ? 11.948 -12.374 -33.951 1.00 76.00 771 PRO A N 1
ATOM 5954 C CA . PRO A 1 771 ? 12.572 -13.681 -34.134 1.00 76.00 771 PRO A CA 1
ATOM 5955 C C . PRO A 1 771 ? 14.043 -13.605 -34.544 1.00 76.00 771 PRO A C 1
ATOM 5957 O O . PRO A 1 771 ? 14.403 -12.871 -35.466 1.00 76.00 771 PRO A O 1
ATOM 5960 N N . THR A 1 772 ? 14.900 -14.416 -33.931 1.00 78.31 772 THR A N 1
ATOM 5961 C CA . THR A 1 772 ? 16.278 -14.519 -34.421 1.00 78.31 772 THR A CA 1
ATOM 5962 C C . THR A 1 772 ? 16.295 -15.421 -35.648 1.00 78.31 772 THR A C 1
ATOM 5964 O O . THR A 1 772 ? 15.878 -16.575 -35.587 1.00 78.31 772 THR A O 1
ATOM 5967 N N . LEU A 1 773 ? 16.761 -14.911 -36.781 1.00 79.19 773 LEU A N 1
ATOM 5968 C CA . LEU A 1 773 ? 16.836 -15.650 -38.034 1.00 79.19 773 LEU A CA 1
ATOM 5969 C C . LEU A 1 773 ? 18.255 -16.151 -38.260 1.00 79.19 773 LEU A C 1
ATOM 5971 O O . LEU A 1 773 ? 19.212 -15.403 -38.088 1.00 79.19 773 LEU A O 1
ATOM 5975 N N . TYR A 1 774 ? 18.387 -17.392 -38.707 1.00 78.44 774 TYR A N 1
ATOM 5976 C CA . TYR A 1 774 ? 19.646 -17.947 -39.180 1.00 78.44 774 TYR A CA 1
ATOM 5977 C C . TYR A 1 774 ? 19.525 -18.357 -40.647 1.00 78.44 774 TYR A C 1
ATOM 5979 O O . TYR A 1 774 ? 18.648 -19.148 -41.013 1.00 78.44 774 TYR A O 1
ATOM 5987 N N . ALA A 1 775 ? 20.428 -17.845 -41.476 1.00 79.56 775 ALA A N 1
ATOM 5988 C CA . ALA A 1 775 ? 20.528 -18.163 -42.896 1.00 79.56 775 ALA A CA 1
ATOM 5989 C C . ALA A 1 775 ? 21.994 -18.403 -43.291 1.00 79.56 775 ALA A C 1
ATOM 5991 O O . ALA A 1 775 ? 22.906 -17.948 -42.610 1.00 79.56 775 ALA A O 1
ATOM 5992 N N . GLY A 1 776 ? 22.238 -19.120 -44.388 1.00 80.62 776 GLY A N 1
ATOM 5993 C CA . GLY A 1 776 ? 23.567 -19.143 -45.013 1.00 80.62 776 GLY A CA 1
ATOM 5994 C C . GLY A 1 776 ? 23.808 -17.874 -45.833 1.00 80.62 776 GLY A C 1
ATOM 5995 O O . GLY A 1 776 ? 22.845 -17.208 -46.228 1.00 80.62 776 GLY A O 1
ATOM 5996 N N . ALA A 1 777 ? 25.073 -17.557 -46.114 1.00 82.12 777 ALA A N 1
ATOM 5997 C CA . ALA A 1 777 ? 25.438 -16.457 -47.001 1.00 82.12 777 ALA A CA 1
ATOM 5998 C C . ALA A 1 777 ? 24.706 -16.579 -48.345 1.00 82.12 777 ALA A C 1
ATOM 6000 O O . ALA A 1 777 ? 24.713 -17.629 -48.993 1.00 82.12 777 ALA A O 1
ATOM 6001 N N . GLY A 1 778 ? 24.034 -15.506 -48.761 1.00 85.06 778 GLY A N 1
ATOM 6002 C CA . GLY A 1 778 ? 23.135 -15.557 -49.907 1.00 85.06 778 GLY A CA 1
ATOM 6003 C C . GLY A 1 778 ? 21.953 -14.606 -49.797 1.00 85.06 778 GLY A C 1
ATOM 6004 O O . GLY A 1 778 ? 21.988 -13.608 -49.079 1.00 85.06 778 GLY A O 1
ATOM 6005 N N . VAL A 1 779 ? 20.912 -14.890 -50.580 1.00 86.19 779 VAL A N 1
ATOM 6006 C CA . VAL A 1 779 ? 19.708 -14.058 -50.631 1.00 86.19 779 VAL A CA 1
ATOM 6007 C C . VAL A 1 779 ? 18.769 -14.444 -49.494 1.00 86.19 779 VAL A C 1
ATOM 6009 O O . VAL A 1 779 ? 18.262 -15.565 -49.467 1.00 86.19 779 VAL A O 1
ATOM 6012 N N . VAL A 1 780 ? 18.495 -13.495 -48.602 1.00 87.00 780 VAL A N 1
ATOM 6013 C CA . VAL A 1 780 ? 17.498 -13.624 -47.533 1.00 87.00 780 VAL A CA 1
ATOM 6014 C C . VAL A 1 780 ? 16.288 -12.769 -47.883 1.00 87.00 780 VAL A C 1
ATOM 6016 O O . VAL A 1 780 ? 16.438 -11.619 -48.294 1.00 87.00 780 VAL A O 1
ATOM 6019 N N . SER A 1 781 ? 15.087 -13.338 -47.761 1.00 88.19 781 SER A N 1
ATOM 6020 C CA . SER A 1 781 ? 13.833 -12.658 -48.107 1.00 88.19 781 SER A CA 1
ATOM 6021 C C . SER A 1 781 ? 12.979 -12.341 -46.880 1.00 88.19 781 SER A C 1
ATOM 6023 O O . SER A 1 781 ? 12.641 -13.220 -46.096 1.00 88.19 781 SER A O 1
ATOM 6025 N N . PHE A 1 782 ? 12.562 -11.095 -46.741 1.00 87.69 782 PHE A N 1
ATOM 6026 C CA . PHE A 1 782 ? 11.732 -10.603 -45.653 1.00 87.69 782 PHE A CA 1
ATOM 6027 C C . PHE A 1 782 ? 10.348 -10.253 -46.176 1.00 87.69 782 PHE A C 1
ATOM 6029 O O . PHE A 1 782 ? 10.214 -9.543 -47.172 1.00 87.69 782 PHE A O 1
ATOM 6036 N N . ARG A 1 783 ? 9.320 -10.747 -45.490 1.00 89.69 783 ARG A N 1
ATOM 6037 C CA . ARG A 1 783 ? 7.929 -10.336 -45.661 1.00 89.69 783 ARG A CA 1
ATOM 6038 C C . ARG A 1 783 ? 7.518 -9.566 -44.415 1.00 89.69 783 ARG A C 1
ATOM 6040 O O . ARG A 1 783 ? 7.317 -10.173 -43.371 1.00 89.69 783 ARG A O 1
ATOM 6047 N N . TRP A 1 784 ? 7.386 -8.254 -44.533 1.00 86.50 784 TRP A N 1
ATOM 6048 C CA . TRP A 1 784 ? 7.003 -7.356 -43.449 1.00 86.50 784 TRP A CA 1
ATOM 6049 C C . TRP A 1 784 ? 5.519 -7.012 -43.544 1.00 86.50 784 TRP A C 1
ATOM 6051 O O . TRP A 1 784 ? 5.043 -6.630 -44.615 1.00 86.50 784 TRP A O 1
ATOM 6061 N N . GLU A 1 785 ? 4.785 -7.103 -42.442 1.00 85.62 785 GLU A N 1
ATOM 6062 C CA . GLU A 1 785 ? 3.371 -6.734 -42.383 1.00 85.62 785 GLU A CA 1
ATOM 6063 C C . GLU A 1 785 ? 3.020 -6.207 -40.991 1.00 85.62 785 GLU A C 1
ATOM 6065 O O . GLU A 1 785 ? 3.357 -6.826 -39.996 1.00 85.62 785 GLU A O 1
ATOM 6070 N N . VAL A 1 786 ? 2.294 -5.094 -40.897 1.00 78.81 786 VAL A N 1
ATOM 6071 C CA . VAL A 1 786 ? 1.596 -4.703 -39.660 1.00 78.81 786 VAL A CA 1
ATOM 6072 C C . VAL A 1 786 ? 0.105 -4.730 -39.989 1.00 78.81 786 VAL A C 1
ATOM 6074 O O . VAL A 1 786 ? -0.348 -3.856 -40.729 1.00 78.81 786 VAL A O 1
ATOM 6077 N N . PRO A 1 787 ? -0.660 -5.742 -39.550 1.00 77.56 787 PRO A N 1
ATOM 6078 C CA . PRO A 1 787 ? -2.097 -5.833 -39.799 1.00 77.56 787 PRO A CA 1
ATOM 6079 C C . PRO A 1 787 ? -2.881 -4.668 -39.184 1.00 77.56 787 PRO A C 1
ATOM 6081 O O . PRO A 1 787 ? -2.488 -4.112 -38.162 1.00 77.56 787 PRO A O 1
ATOM 6084 N N . LEU A 1 788 ? -4.052 -4.335 -39.742 1.00 68.62 788 LEU A N 1
ATOM 6085 C CA . LEU A 1 788 ? -4.956 -3.348 -39.118 1.00 68.62 788 LEU A CA 1
ATOM 6086 C C . LEU A 1 788 ? -5.387 -3.751 -37.705 1.00 68.62 788 LEU A C 1
ATOM 6088 O O . LEU A 1 788 ? -5.547 -2.886 -36.850 1.00 68.62 788 LEU A O 1
ATOM 6092 N N . SER A 1 789 ? -5.553 -5.053 -37.454 1.00 61.34 789 SER A N 1
ATOM 6093 C CA . SER A 1 789 ? -5.862 -5.590 -36.123 1.00 61.34 789 SER A CA 1
ATOM 6094 C C . SER A 1 789 ? -4.756 -5.331 -35.099 1.00 61.34 789 SER A C 1
ATOM 6096 O O . SER A 1 789 ? -5.021 -5.384 -33.905 1.00 61.34 789 SER A O 1
ATOM 6098 N N . SER A 1 790 ? -3.541 -5.042 -35.565 1.00 59.88 790 SER A N 1
ATOM 6099 C CA . SER A 1 790 ? -2.380 -4.714 -34.740 1.00 59.88 790 SER A CA 1
ATOM 6100 C C . SER A 1 790 ? -2.269 -3.214 -34.441 1.00 59.88 790 SER A C 1
ATOM 6102 O O . SER A 1 790 ? -1.360 -2.798 -33.732 1.00 59.88 790 SER A O 1
ATOM 6104 N N . ILE A 1 791 ? -3.173 -2.361 -34.945 1.00 55.53 791 ILE A N 1
ATOM 6105 C CA . ILE A 1 791 ? -3.225 -0.957 -34.513 1.00 55.53 791 ILE A CA 1
ATOM 6106 C C . ILE A 1 791 ? -3.966 -0.877 -33.172 1.00 55.53 791 ILE A C 1
ATOM 6108 O O . ILE A 1 791 ? -5.194 -0.800 -33.129 1.00 55.53 791 ILE A O 1
ATOM 6112 N N . GLY A 1 792 ? -3.206 -0.862 -32.078 1.00 47.91 792 GLY A N 1
ATOM 6113 C CA . GLY A 1 792 ? -3.694 -0.548 -30.733 1.00 47.91 792 GLY A CA 1
ATOM 6114 C C . GLY A 1 792 ? -3.304 0.859 -30.266 1.00 47.91 792 GLY A C 1
ATOM 6115 O O . GLY A 1 792 ? -2.518 1.555 -30.908 1.00 47.91 792 GLY A O 1
ATOM 6116 N N . THR A 1 793 ? -3.818 1.267 -29.104 1.00 42.53 793 THR A N 1
ATOM 6117 C CA . THR A 1 793 ? -3.422 2.498 -28.387 1.00 42.53 793 THR A CA 1
ATOM 6118 C C . THR A 1 793 ? -2.008 2.442 -27.793 1.00 42.53 793 THR A C 1
ATOM 6120 O O . THR A 1 793 ? -1.560 3.429 -27.222 1.00 42.53 793 THR A O 1
ATOM 6123 N N . ASN A 1 794 ? -1.318 1.303 -27.913 1.00 44.38 794 ASN A N 1
ATOM 6124 C CA . ASN A 1 794 ? -0.065 1.000 -27.214 1.00 44.38 794 ASN A CA 1
ATOM 6125 C C . ASN A 1 794 ? 1.185 1.159 -28.099 1.00 44.38 794 ASN A C 1
ATOM 6127 O O . ASN A 1 794 ? 2.299 0.961 -27.627 1.00 44.38 794 ASN A O 1
ATOM 6131 N N . ASN A 1 795 ? 1.024 1.525 -29.376 1.00 44.00 795 ASN A N 1
ATOM 6132 C CA . ASN A 1 795 ? 2.148 1.657 -30.300 1.00 44.00 795 ASN A CA 1
ATOM 6133 C C . ASN A 1 795 ? 2.903 2.982 -30.080 1.00 44.00 795 ASN A C 1
ATOM 6135 O O . ASN A 1 795 ? 2.351 4.056 -30.304 1.00 44.00 795 ASN A O 1
ATOM 6139 N N . TYR A 1 796 ? 4.201 2.901 -29.763 1.00 47.84 796 TYR A N 1
ATOM 6140 C CA . TYR A 1 796 ? 5.182 4.009 -29.677 1.00 47.84 796 TYR A CA 1
ATOM 6141 C C . TYR A 1 796 ? 5.438 4.727 -31.017 1.00 47.84 796 TYR A C 1
ATOM 6143 O O . TYR A 1 796 ? 6.259 5.636 -31.119 1.00 47.84 796 TYR A O 1
ATOM 6151 N N . LEU A 1 797 ? 4.704 4.359 -32.063 1.00 44.56 797 LEU A N 1
ATOM 6152 C CA . LEU A 1 797 ? 4.662 5.030 -33.355 1.00 44.56 797 LEU A CA 1
ATOM 6153 C C . LEU A 1 797 ? 3.898 6.366 -33.249 1.00 44.56 797 LEU A C 1
ATOM 6155 O O . LEU A 1 797 ? 3.149 6.708 -34.162 1.00 44.56 797 LEU A O 1
ATOM 6159 N N . VAL A 1 798 ? 4.042 7.106 -32.133 1.00 43.91 798 VAL A N 1
ATOM 6160 C CA . VAL A 1 798 ? 3.447 8.429 -31.914 1.00 43.91 798 VAL A CA 1
ATOM 6161 C C . VAL A 1 798 ? 4.496 9.543 -31.723 1.00 43.91 798 VAL A C 1
ATOM 6163 O O . VAL A 1 798 ? 5.300 9.516 -30.806 1.00 43.91 798 VAL A O 1
ATOM 6166 N N . ASN A 1 799 ? 4.471 10.555 -32.589 1.00 37.97 799 ASN A N 1
ATOM 6167 C CA . ASN A 1 799 ? 5.370 11.690 -32.708 1.00 37.97 799 ASN A CA 1
ATOM 6168 C C . ASN A 1 799 ? 4.542 12.892 -32.277 1.00 37.97 799 ASN A C 1
ATOM 6170 O O . ASN A 1 799 ? 3.760 13.453 -33.047 1.00 37.97 799 ASN A O 1
ATOM 6174 N N . VAL A 1 800 ? 4.671 13.243 -31.006 1.00 40.19 800 VAL A N 1
ATOM 6175 C CA . VAL A 1 800 ? 4.000 14.395 -30.420 1.00 40.19 800 VAL A CA 1
ATOM 6176 C C . VAL A 1 800 ? 5.015 15.529 -30.432 1.00 40.19 800 VAL A C 1
ATOM 6178 O O . VAL A 1 800 ? 5.753 15.725 -29.479 1.00 40.19 800 VAL A O 1
ATOM 6181 N N . THR A 1 801 ? 5.135 16.238 -31.554 1.00 35.66 801 THR A N 1
ATOM 6182 C CA . THR A 1 801 ? 6.033 17.408 -31.664 1.00 35.66 801 THR A CA 1
ATOM 6183 C C . THR A 1 801 ? 5.320 18.692 -32.086 1.00 35.66 801 THR A C 1
ATOM 6185 O O . THR A 1 801 ? 5.924 19.762 -32.072 1.00 35.66 801 THR A O 1
ATOM 6188 N N . SER A 1 802 ? 4.027 18.650 -32.425 1.00 34.47 802 SER A N 1
ATOM 6189 C CA . SER A 1 802 ? 3.322 19.835 -32.923 1.00 34.47 802 SER A CA 1
ATOM 6190 C C . SER A 1 802 ? 2.531 20.573 -31.838 1.00 34.47 802 SER A C 1
ATOM 6192 O O . SER A 1 802 ? 1.672 19.989 -31.179 1.00 34.47 802 SER A O 1
ATOM 6194 N N . ASN A 1 803 ? 2.712 21.896 -31.772 1.00 37.75 803 ASN A N 1
ATOM 6195 C CA . ASN A 1 803 ? 1.903 22.847 -30.988 1.00 37.75 803 ASN A CA 1
ATOM 6196 C C . ASN A 1 803 ? 0.416 22.929 -31.410 1.00 37.75 803 ASN A C 1
ATOM 6198 O O . ASN A 1 803 ? -0.340 23.733 -30.862 1.00 37.75 803 ASN A O 1
ATOM 6202 N N . ASP A 1 804 ? -0.010 22.148 -32.404 1.00 38.19 804 ASP A N 1
ATOM 6203 C CA . ASP A 1 804 ? -1.359 22.183 -32.955 1.00 38.19 804 ASP A CA 1
ATOM 6204 C C . ASP A 1 804 ? -2.240 21.108 -32.296 1.00 38.19 804 ASP A C 1
ATOM 6206 O O . ASP A 1 804 ? -2.030 19.906 -32.478 1.00 38.19 804 ASP A O 1
ATOM 6210 N N . LYS A 1 805 ? -3.253 21.538 -31.533 1.00 35.16 805 LYS A N 1
ATOM 6211 C CA . LYS A 1 805 ? -4.204 20.650 -30.834 1.00 35.16 805 LYS A CA 1
ATOM 6212 C C . LYS A 1 805 ? -4.958 19.713 -31.786 1.00 35.16 805 LYS A C 1
ATOM 6214 O O . LYS A 1 805 ? -5.419 18.663 -31.352 1.00 35.16 805 LYS A O 1
ATOM 6219 N N . ASN A 1 806 ? -5.053 20.058 -33.072 1.00 34.81 806 ASN A N 1
ATOM 6220 C CA . ASN A 1 806 ? -5.686 19.214 -34.090 1.00 34.81 806 ASN A CA 1
ATOM 6221 C C . ASN A 1 806 ? -4.745 18.145 -34.676 1.00 34.81 806 ASN A C 1
ATOM 6223 O O . ASN A 1 806 ? -5.216 17.197 -35.301 1.00 34.81 806 ASN A O 1
ATOM 6227 N N . ALA A 1 807 ? -3.430 18.274 -34.482 1.00 37.06 807 ALA A N 1
ATOM 6228 C CA . ALA A 1 807 ? -2.442 17.290 -34.926 1.00 37.06 807 ALA A CA 1
ATOM 6229 C C . ALA A 1 807 ? -2.139 16.228 -33.850 1.00 37.06 807 ALA A C 1
ATOM 6231 O O . ALA A 1 807 ? -1.711 15.131 -34.186 1.00 37.06 807 ALA A O 1
ATOM 6232 N N . GLN A 1 808 ? -2.467 16.487 -32.576 1.00 35.94 808 GLN A N 1
ATOM 6233 C CA . GLN A 1 808 ? -2.300 15.532 -31.465 1.00 35.94 808 GLN A CA 1
ATOM 6234 C C . GLN A 1 808 ? -3.231 14.303 -31.514 1.00 35.94 808 GLN A C 1
ATOM 6236 O O . GLN A 1 808 ? -3.047 13.369 -30.739 1.00 35.94 808 GLN A O 1
ATOM 6241 N N . GLN A 1 809 ? -4.217 14.288 -32.419 1.00 34.53 809 GLN A N 1
ATOM 6242 C CA . GLN A 1 809 ? -5.076 13.127 -32.706 1.00 34.53 809 GLN A CA 1
ATOM 6243 C C . GLN A 1 809 ? -4.646 12.339 -33.951 1.00 34.53 809 GLN A C 1
ATOM 6245 O O . GLN A 1 809 ? -5.301 11.365 -34.323 1.00 34.53 809 GLN A O 1
ATOM 6250 N N . GLN A 1 810 ? -3.574 12.747 -34.629 1.00 37.34 810 GLN A N 1
ATOM 6251 C CA . GLN A 1 810 ? -3.043 11.961 -35.730 1.00 37.34 810 GLN A CA 1
ATOM 6252 C C . GLN A 1 810 ? -2.146 10.886 -35.126 1.00 37.34 810 GLN A C 1
ATOM 6254 O O . GLN A 1 810 ? -1.048 11.173 -34.655 1.00 37.34 810 GLN A O 1
ATOM 6259 N N . TYR A 1 811 ? -2.617 9.635 -35.150 1.00 42.22 811 TYR A N 1
ATOM 6260 C CA . TYR A 1 811 ? -1.722 8.482 -35.248 1.00 42.22 811 TYR A CA 1
ATOM 6261 C C . TYR A 1 811 ? -0.555 8.887 -36.163 1.00 42.22 811 TYR A C 1
ATOM 6263 O O . TYR A 1 811 ? -0.819 9.518 -37.187 1.00 42.22 811 TYR A O 1
ATOM 6271 N N . VAL A 1 812 ? 0.710 8.548 -35.885 1.00 43.44 812 VAL A N 1
ATOM 6272 C CA . VAL A 1 812 ? 1.823 8.900 -36.820 1.00 43.44 812 VAL A CA 1
ATOM 6273 C C . VAL A 1 812 ? 1.858 7.960 -37.995 1.00 43.44 812 VAL A C 1
ATOM 6275 O O . VAL A 1 812 ? 2.871 7.563 -38.553 1.00 43.44 812 VAL A O 1
ATOM 6278 N N . ILE A 1 813 ? 0.676 7.573 -38.362 1.00 49.81 813 ILE A N 1
ATOM 6279 C CA . ILE A 1 813 ? 0.417 7.010 -39.608 1.00 49.81 813 ILE A CA 1
ATOM 6280 C C . ILE A 1 813 ? -0.025 8.212 -40.433 1.00 49.81 813 ILE A C 1
ATOM 6282 O O . ILE A 1 813 ? -0.979 8.905 -40.069 1.00 49.81 813 ILE A O 1
ATOM 6286 N N . ASP A 1 814 ? 0.705 8.522 -41.504 1.00 49.25 814 ASP A N 1
ATOM 6287 C CA . ASP A 1 814 ? 0.256 9.572 -42.418 1.00 49.25 814 ASP A CA 1
ATOM 6288 C C . ASP A 1 814 ? -1.202 9.297 -42.852 1.00 49.25 814 ASP A C 1
ATOM 6290 O O . ASP A 1 814 ? -1.738 8.199 -42.665 1.00 49.25 814 ASP A O 1
ATOM 6294 N N . ARG A 1 815 ? -1.877 10.260 -43.491 1.00 53.25 815 ARG A N 1
ATOM 6295 C CA . ARG A 1 815 ? -3.255 10.045 -43.991 1.00 53.25 815 ARG A CA 1
ATOM 6296 C C . ARG A 1 815 ? -3.411 8.801 -44.899 1.00 53.25 815 ARG A C 1
ATOM 6298 O O . ARG A 1 815 ? -4.540 8.438 -45.213 1.00 53.25 815 ARG A O 1
ATOM 6305 N N . ASN A 1 816 ? -2.311 8.165 -45.323 1.00 55.41 816 ASN A N 1
ATOM 6306 C CA . ASN A 1 816 ? -2.251 6.975 -46.171 1.00 55.41 816 ASN A CA 1
ATOM 6307 C C . ASN A 1 816 ? -1.878 5.683 -45.427 1.00 55.41 816 ASN A C 1
ATOM 6309 O O . ASN A 1 816 ? -1.520 4.692 -46.068 1.00 55.41 816 ASN A O 1
ATOM 6313 N N . TYR A 1 817 ? -1.947 5.674 -44.104 1.00 62.69 817 TYR A N 1
ATOM 6314 C CA . TYR A 1 817 ? -1.589 4.535 -43.277 1.00 62.69 817 TYR A CA 1
ATOM 6315 C C . TYR A 1 817 ? -0.087 4.111 -43.324 1.00 62.69 817 TYR A C 1
ATOM 6317 O O . TYR A 1 817 ? 0.235 2.942 -43.117 1.00 62.69 817 TYR A O 1
ATOM 6325 N N . THR A 1 818 ? 0.851 5.040 -43.560 1.00 62.88 818 THR A N 1
ATOM 6326 C CA . THR A 1 818 ? 2.315 4.806 -43.575 1.00 62.88 818 THR A CA 1
ATOM 6327 C C . THR A 1 818 ? 3.003 5.129 -42.245 1.00 62.88 818 THR A C 1
ATOM 6329 O O . THR A 1 818 ? 2.826 6.232 -41.737 1.00 62.88 818 THR A O 1
ATOM 6332 N N . LEU A 1 819 ? 3.829 4.208 -41.730 1.00 61.88 819 LEU A N 1
ATOM 6333 C CA . LEU A 1 819 ? 4.702 4.429 -40.575 1.00 61.88 819 LEU A CA 1
ATOM 6334 C C . LEU A 1 819 ? 5.700 5.570 -40.848 1.00 61.88 819 LEU A C 1
ATOM 6336 O O . LEU A 1 819 ? 6.191 5.705 -41.972 1.00 61.88 819 LEU A O 1
ATOM 6340 N N . PRO A 1 820 ? 6.036 6.372 -39.827 1.00 54.56 820 PRO A N 1
ATOM 6341 C CA . PRO A 1 820 ? 6.917 7.531 -39.980 1.00 54.56 820 PRO A CA 1
ATOM 6342 C C . PRO A 1 820 ? 8.376 7.142 -40.170 1.00 54.56 820 PRO A C 1
ATOM 6344 O O . PRO A 1 820 ? 9.141 7.884 -40.785 1.00 54.56 820 PRO A O 1
ATOM 6347 N N . TYR A 1 821 ? 8.748 5.987 -39.625 1.00 67.00 821 TYR A N 1
ATOM 6348 C CA . TYR A 1 821 ? 10.096 5.460 -39.661 1.00 67.00 821 TYR A CA 1
ATOM 6349 C C . TYR A 1 821 ? 10.138 4.301 -40.656 1.00 67.00 821 TYR A C 1
ATOM 6351 O O . TYR A 1 821 ? 9.227 3.465 -40.676 1.00 67.00 821 TYR A O 1
ATOM 6359 N N . PRO A 1 822 ? 11.146 4.270 -41.533 1.00 68.69 822 PRO A N 1
ATOM 6360 C CA . PRO A 1 822 ? 11.319 3.170 -42.457 1.00 68.69 822 PRO A CA 1
ATOM 6361 C C . PRO A 1 822 ? 11.967 1.961 -41.770 1.00 68.69 822 PRO A C 1
ATOM 6363 O O . PRO A 1 822 ? 12.809 2.110 -40.889 1.00 68.69 822 PRO A O 1
ATOM 6366 N N . VAL A 1 823 ? 11.586 0.765 -42.211 1.00 75.50 823 VAL A N 1
ATOM 6367 C CA . VAL A 1 823 ? 12.210 -0.503 -41.822 1.00 75.50 823 VAL A CA 1
ATOM 6368 C C . VAL A 1 823 ? 13.469 -0.708 -42.659 1.00 75.50 823 VAL A C 1
ATOM 6370 O O . VAL A 1 823 ? 13.469 -0.400 -43.854 1.00 75.50 823 VAL A O 1
ATOM 6373 N N . GLY A 1 824 ? 14.535 -1.226 -42.052 1.00 80.81 824 GLY A N 1
ATOM 6374 C CA . GLY A 1 824 ? 15.789 -1.524 -42.741 1.00 80.81 824 GLY A CA 1
ATOM 6375 C C . GLY A 1 824 ? 16.538 -2.713 -42.147 1.00 80.81 824 GLY A C 1
ATOM 6376 O O . GLY A 1 824 ? 16.153 -3.258 -41.113 1.00 80.81 824 GLY A O 1
ATOM 6377 N N . ILE A 1 825 ? 17.618 -3.114 -42.823 1.00 83.31 825 ILE A N 1
ATOM 6378 C CA . ILE A 1 825 ? 18.581 -4.108 -42.332 1.00 83.31 825 ILE A CA 1
ATOM 6379 C C . ILE A 1 825 ? 19.905 -3.407 -42.045 1.00 83.31 825 ILE A C 1
ATOM 6381 O O . ILE A 1 825 ? 20.426 -2.691 -42.899 1.00 83.31 825 ILE A O 1
ATOM 6385 N N . TYR A 1 826 ? 20.463 -3.637 -40.863 1.00 80.75 826 TYR A N 1
ATOM 6386 C CA . TYR A 1 826 ? 21.657 -2.992 -40.337 1.00 80.75 826 TYR A CA 1
ATOM 6387 C C . TYR A 1 826 ? 22.705 -4.056 -40.014 1.00 80.75 826 TYR A C 1
ATOM 6389 O O . TYR A 1 826 ? 22.460 -4.959 -39.232 1.00 80.75 826 TYR A O 1
ATOM 6397 N N . GLU A 1 827 ? 23.881 -3.977 -40.615 1.00 81.00 827 GLU A N 1
ATOM 6398 C CA . GLU A 1 827 ? 25.018 -4.843 -40.320 1.00 81.00 827 GLU A CA 1
ATOM 6399 C C . GLU A 1 827 ? 25.692 -4.405 -39.021 1.00 81.00 827 GLU A C 1
ATOM 6401 O O . GLU A 1 827 ? 25.950 -3.216 -38.831 1.00 81.00 827 GLU A O 1
ATOM 6406 N N . ILE A 1 828 ? 26.013 -5.368 -38.157 1.00 73.44 828 ILE A N 1
ATOM 6407 C CA . ILE A 1 828 ? 26.809 -5.162 -36.948 1.00 73.44 828 ILE A CA 1
ATOM 6408 C C . ILE A 1 828 ? 28.257 -5.517 -37.285 1.00 73.44 828 ILE A C 1
ATOM 6410 O O . ILE A 1 828 ? 28.583 -6.678 -37.539 1.00 73.44 828 ILE A O 1
ATOM 6414 N N . THR A 1 829 ? 29.150 -4.524 -37.267 1.00 65.56 829 THR A N 1
ATOM 6415 C CA . THR A 1 829 ? 30.586 -4.753 -37.493 1.00 65.56 829 THR A CA 1
ATOM 6416 C C . THR A 1 829 ? 31.451 -4.144 -36.398 1.00 65.56 829 THR A C 1
ATOM 6418 O O . THR A 1 829 ? 31.214 -3.027 -35.944 1.00 65.56 829 THR A O 1
ATOM 6421 N N . ALA A 1 830 ? 32.550 -4.829 -36.067 1.00 54.09 830 ALA A N 1
ATOM 6422 C CA . ALA A 1 830 ? 33.571 -4.336 -35.136 1.00 54.09 830 ALA A CA 1
ATOM 6423 C C . ALA A 1 830 ? 34.363 -3.109 -35.650 1.00 54.09 830 ALA A C 1
ATOM 6425 O O . ALA A 1 830 ? 35.265 -2.614 -34.980 1.00 54.09 830 ALA A O 1
ATOM 6426 N N . THR A 1 831 ? 34.105 -2.648 -36.880 1.00 56.00 831 THR A N 1
ATOM 6427 C CA . THR A 1 831 ? 34.807 -1.502 -37.485 1.00 56.00 831 THR A CA 1
ATOM 6428 C C . THR A 1 831 ? 33.930 -0.263 -37.637 1.00 56.00 831 THR A C 1
ATOM 6430 O O . THR A 1 831 ? 34.476 0.837 -37.637 1.00 56.00 831 THR A O 1
ATOM 6433 N N . HIS A 1 832 ? 32.604 -0.411 -37.748 1.00 53.84 832 HIS A N 1
ATOM 6434 C CA . HIS A 1 832 ? 31.690 0.704 -38.030 1.00 53.84 832 HIS A CA 1
ATOM 6435 C C . HIS A 1 832 ? 30.425 0.729 -37.151 1.00 53.84 832 HIS A C 1
ATOM 6437 O O . HIS A 1 832 ? 29.576 1.585 -37.377 1.00 53.84 832 HIS A O 1
ATOM 6443 N N . GLY A 1 833 ? 30.271 -0.176 -36.174 1.00 64.25 833 GLY A N 1
ATOM 6444 C CA . GLY A 1 833 ? 29.038 -0.269 -35.384 1.00 64.25 833 GLY A CA 1
ATOM 6445 C C . GLY A 1 833 ? 27.869 -0.774 -36.237 1.00 64.25 833 GLY A C 1
ATOM 6446 O O . GLY A 1 833 ? 28.025 -1.777 -36.942 1.00 64.25 833 GLY A O 1
ATOM 6447 N N . LEU A 1 834 ? 26.728 -0.075 -36.189 1.00 66.62 834 LEU A N 1
ATOM 6448 C CA . LEU A 1 834 ? 25.541 -0.328 -37.015 1.00 66.62 834 LEU A CA 1
ATOM 6449 C C . LEU A 1 834 ? 25.646 0.361 -38.383 1.00 66.62 834 LEU A C 1
ATOM 6451 O O . LEU A 1 834 ? 25.660 1.587 -38.489 1.00 66.62 834 LEU A O 1
ATOM 6455 N N . ARG A 1 835 ? 25.658 -0.427 -39.462 1.00 76.31 835 ARG A N 1
ATOM 6456 C CA . ARG A 1 835 ? 25.675 0.077 -40.842 1.00 76.31 835 ARG A CA 1
ATOM 6457 C C . ARG A 1 835 ? 24.431 -0.367 -41.593 1.00 76.31 835 ARG A C 1
ATOM 6459 O O . ARG A 1 835 ? 24.244 -1.550 -41.837 1.00 76.31 835 ARG A O 1
ATOM 6466 N N . LEU A 1 836 ? 23.629 0.581 -42.061 1.00 75.50 836 LEU A N 1
ATOM 6467 C CA . LEU A 1 836 ? 22.487 0.280 -42.920 1.00 75.50 836 LEU A CA 1
ATOM 6468 C C . LEU A 1 836 ? 22.939 -0.400 -44.236 1.00 75.50 836 LEU A C 1
ATOM 6470 O O . LEU A 1 836 ? 23.769 0.134 -44.976 1.00 75.50 836 LEU A O 1
ATOM 6474 N N . VAL A 1 837 ? 22.384 -1.580 -44.512 1.00 79.94 837 VAL A N 1
ATOM 6475 C CA . VAL A 1 837 ? 22.694 -2.447 -45.665 1.00 79.94 837 VAL A CA 1
ATOM 6476 C C . VAL A 1 837 ? 21.701 -2.242 -46.804 1.00 79.94 837 VAL A C 1
ATOM 6478 O O . VAL A 1 837 ? 22.070 -2.359 -47.973 1.00 79.94 837 VAL A O 1
ATOM 6481 N N . THR A 1 838 ? 20.450 -1.912 -46.481 1.00 74.88 838 THR A N 1
ATOM 6482 C CA . THR A 1 838 ? 19.376 -1.717 -47.461 1.00 74.88 838 THR A CA 1
ATOM 6483 C C . THR A 1 838 ? 18.805 -0.311 -47.439 1.00 74.88 838 THR A C 1
ATOM 6485 O O . THR A 1 838 ? 18.895 0.402 -46.447 1.00 74.88 838 THR A O 1
ATOM 6488 N N . ALA A 1 839 ? 18.218 0.122 -48.559 1.00 71.69 839 ALA A N 1
ATOM 6489 C CA . ALA A 1 839 ? 17.502 1.391 -48.583 1.00 71.69 839 ALA A CA 1
ATOM 6490 C C . ALA A 1 839 ? 16.286 1.298 -47.640 1.00 71.69 839 ALA A C 1
ATOM 6492 O O . ALA A 1 839 ? 15.513 0.347 -47.779 1.00 71.69 839 ALA A O 1
ATOM 6493 N N . PRO A 1 840 ? 16.077 2.261 -46.726 1.00 68.00 840 PRO A N 1
ATOM 6494 C CA . PRO A 1 840 ? 14.984 2.178 -45.769 1.00 68.00 840 PRO A CA 1
ATOM 6495 C C . PRO A 1 840 ? 13.622 2.147 -46.482 1.00 68.00 840 PRO A C 1
ATOM 6497 O O . PRO A 1 840 ? 13.357 2.977 -47.356 1.00 68.00 840 PRO A O 1
ATOM 6500 N N . GLN A 1 841 ? 12.743 1.217 -46.105 1.00 73.56 841 GLN A N 1
ATOM 6501 C CA . GLN A 1 841 ? 11.415 1.046 -46.703 1.00 73.56 841 GLN A CA 1
ATOM 6502 C C . GLN A 1 841 ? 10.315 1.539 -45.759 1.00 73.56 841 GLN A C 1
ATOM 6504 O O . GLN A 1 841 ? 10.184 1.065 -44.634 1.00 73.56 841 GLN A O 1
ATOM 6509 N N . SER A 1 842 ? 9.469 2.468 -46.210 1.00 72.94 842 SER A N 1
ATOM 6510 C CA . SER A 1 842 ? 8.324 2.924 -45.412 1.00 72.94 842 SER A CA 1
ATOM 6511 C C . SER A 1 842 ? 7.258 1.832 -45.307 1.00 72.94 842 SER A C 1
ATOM 6513 O O . SER A 1 842 ? 6.606 1.496 -46.301 1.00 72.94 842 SER A O 1
ATOM 6515 N N . LEU A 1 843 ? 7.039 1.308 -44.102 1.00 71.31 843 LEU A N 1
ATOM 6516 C CA . LEU A 1 843 ? 6.020 0.294 -43.857 1.00 71.31 843 LEU A CA 1
ATOM 6517 C C . LEU A 1 843 ? 4.619 0.921 -43.842 1.00 71.31 843 LEU A C 1
ATOM 6519 O O . LEU A 1 843 ? 4.388 1.901 -43.143 1.00 71.31 843 LEU A O 1
ATOM 6523 N N . ARG A 1 844 ? 3.668 0.371 -44.605 1.00 73.38 844 ARG A N 1
ATOM 6524 C CA . ARG A 1 844 ? 2.251 0.770 -44.531 1.00 73.38 844 ARG A CA 1
ATOM 6525 C C . ARG A 1 844 ? 1.445 -0.280 -43.789 1.00 73.38 844 ARG A C 1
ATOM 6527 O O . ARG A 1 844 ? 1.597 -1.470 -44.048 1.00 73.38 844 ARG A O 1
ATOM 6534 N N . ILE A 1 845 ? 0.553 0.162 -42.917 1.00 71.75 845 ILE A N 1
ATOM 6535 C CA . ILE A 1 845 ? -0.339 -0.734 -42.191 1.00 71.75 845 ILE A CA 1
ATOM 6536 C C . ILE A 1 845 ? -1.304 -1.399 -43.175 1.00 71.75 845 ILE A C 1
ATOM 6538 O O . ILE A 1 845 ? -1.751 -0.792 -44.151 1.00 71.75 845 ILE A O 1
ATOM 6542 N N . ASN A 1 846 ? -1.583 -2.678 -42.932 1.00 76.50 846 ASN A N 1
ATOM 6543 C CA . ASN A 1 846 ? -2.301 -3.592 -43.816 1.00 76.50 846 ASN A CA 1
ATOM 6544 C C . ASN A 1 846 ? -1.646 -3.817 -45.180 1.00 76.50 846 ASN A C 1
ATOM 6546 O O . ASN A 1 846 ? -2.304 -4.282 -46.114 1.00 76.50 846 ASN A O 1
ATOM 6550 N N . ARG A 1 847 ? -0.375 -3.442 -45.335 1.00 81.94 847 ARG A N 1
ATOM 6551 C CA . ARG A 1 847 ? 0.365 -3.638 -46.571 1.00 81.94 847 ARG A CA 1
ATOM 6552 C C . ARG A 1 847 ? 1.581 -4.499 -46.303 1.00 81.94 847 ARG A C 1
ATOM 6554 O O . ARG A 1 847 ? 2.386 -4.224 -45.423 1.00 81.94 847 ARG A O 1
ATOM 6561 N N . VAL A 1 848 ? 1.723 -5.507 -47.147 1.00 85.19 848 VAL A N 1
ATOM 6562 C CA . VAL A 1 848 ? 2.876 -6.392 -47.144 1.00 85.19 848 VAL A CA 1
ATOM 6563 C C . VAL A 1 848 ? 4.014 -5.741 -47.925 1.00 85.19 848 VAL A C 1
ATOM 6565 O O . VAL A 1 848 ? 3.809 -5.300 -49.061 1.00 85.19 848 VAL A O 1
ATOM 6568 N N . ILE A 1 849 ? 5.206 -5.716 -47.339 1.00 85.19 849 ILE A N 1
ATOM 6569 C CA . ILE A 1 849 ? 6.458 -5.389 -48.026 1.00 85.19 849 ILE A CA 1
ATOM 6570 C C . ILE A 1 849 ? 7.256 -6.674 -48.170 1.00 85.19 849 ILE A C 1
ATOM 6572 O O . ILE A 1 849 ? 7.472 -7.375 -47.190 1.00 85.19 849 ILE A O 1
ATOM 6576 N N . ASN A 1 850 ? 7.691 -6.975 -49.391 1.00 87.00 850 ASN A N 1
ATOM 6577 C CA . ASN A 1 850 ? 8.620 -8.066 -49.647 1.00 87.00 850 ASN A CA 1
ATOM 6578 C C . ASN A 1 850 ? 9.961 -7.469 -50.058 1.00 87.00 850 ASN A C 1
ATOM 6580 O O . ASN A 1 850 ? 10.020 -6.686 -51.007 1.00 87.00 850 ASN A O 1
ATOM 6584 N N . GLU A 1 851 ? 11.018 -7.853 -49.362 1.00 85.38 851 GLU A N 1
ATOM 6585 C CA . GLU A 1 851 ? 12.376 -7.388 -49.608 1.00 85.38 851 GLU A CA 1
ATOM 6586 C C . GLU A 1 851 ? 13.311 -8.593 -49.675 1.00 85.38 851 GLU A C 1
ATOM 6588 O O . GLU A 1 851 ? 13.214 -9.494 -48.851 1.00 85.38 851 GLU A O 1
ATOM 6593 N N . SER A 1 852 ? 14.211 -8.632 -50.654 1.00 86.81 852 SER A N 1
ATOM 6594 C CA . SER A 1 852 ? 15.217 -9.689 -50.769 1.00 86.81 852 SER A CA 1
ATOM 6595 C C . SER A 1 852 ? 16.592 -9.053 -50.846 1.00 86.81 852 SER A C 1
ATOM 6597 O O . SER A 1 852 ? 16.819 -8.158 -51.660 1.00 86.81 852 SER A O 1
ATOM 6599 N N . VAL A 1 853 ? 17.505 -9.519 -50.001 1.00 86.00 853 VAL A N 1
ATOM 6600 C CA . VAL A 1 853 ? 18.794 -8.866 -49.772 1.00 86.00 853 VAL A CA 1
ATOM 6601 C C . VAL A 1 853 ? 19.890 -9.909 -49.842 1.00 86.00 853 VAL A C 1
ATOM 6603 O O . VAL A 1 853 ? 19.775 -10.976 -49.244 1.00 86.00 853 VAL A O 1
ATOM 6606 N N . LEU A 1 854 ? 20.943 -9.610 -50.599 1.00 88.56 854 LEU A N 1
ATOM 6607 C CA . LEU A 1 854 ? 22.144 -10.433 -50.640 1.00 88.56 854 LEU A CA 1
ATOM 6608 C C . LEU A 1 854 ? 23.024 -10.071 -49.445 1.00 88.56 854 LEU A C 1
ATOM 6610 O O . LEU A 1 854 ? 23.517 -8.947 -49.371 1.00 88.56 854 LEU A O 1
ATOM 6614 N N . LEU A 1 855 ? 23.221 -11.019 -48.536 1.00 85.62 855 LEU A N 1
ATOM 6615 C CA . LEU A 1 855 ? 23.968 -10.810 -47.302 1.00 85.62 855 LEU A CA 1
ATOM 6616 C C . LEU A 1 855 ? 25.181 -11.736 -47.242 1.00 85.62 855 LEU A C 1
ATOM 6618 O O . LEU A 1 855 ? 25.116 -12.907 -47.628 1.00 85.62 855 LEU A O 1
ATOM 6622 N N . ALA A 1 856 ? 26.299 -11.177 -46.786 1.00 83.88 856 ALA A N 1
ATOM 6623 C CA . ALA A 1 856 ? 27.521 -11.921 -46.520 1.00 83.88 856 ALA A CA 1
ATOM 6624 C C . ALA A 1 856 ? 27.450 -12.555 -45.125 1.00 83.88 856 ALA A C 1
ATOM 6626 O O . ALA A 1 856 ? 26.542 -12.262 -44.351 1.00 83.88 856 ALA A O 1
ATOM 6627 N N . SER A 1 857 ? 28.410 -13.418 -44.790 1.00 80.25 857 SER A N 1
ATOM 6628 C CA . SER A 1 857 ? 28.480 -13.955 -43.433 1.00 80.25 857 SER A CA 1
ATOM 6629 C C . SER A 1 857 ? 28.737 -12.830 -42.428 1.00 80.25 857 SER A C 1
ATOM 6631 O O . SER A 1 857 ? 29.678 -12.053 -42.590 1.00 80.25 857 SER A O 1
ATOM 6633 N N . GLY A 1 858 ? 27.889 -12.737 -41.408 1.00 76.69 858 GLY A N 1
ATOM 6634 C CA . GLY A 1 858 ? 27.856 -11.611 -40.482 1.00 76.69 858 GLY A CA 1
ATOM 6635 C C . GLY A 1 858 ? 26.611 -11.622 -39.599 1.00 76.69 858 GLY A C 1
ATOM 6636 O O . GLY A 1 858 ? 25.743 -12.487 -39.735 1.00 76.69 858 GLY A O 1
ATOM 6637 N N . VAL A 1 859 ? 26.530 -10.658 -38.684 1.00 78.81 859 VAL A N 1
ATOM 6638 C CA . VAL A 1 859 ? 25.368 -10.440 -37.814 1.00 78.81 859 VAL A CA 1
ATOM 6639 C C . VAL A 1 859 ? 24.703 -9.133 -38.218 1.00 78.81 859 VAL A C 1
ATOM 6641 O O . VAL A 1 859 ? 25.373 -8.129 -38.447 1.00 78.81 859 VAL A O 1
ATOM 6644 N N . TYR A 1 860 ? 23.383 -9.160 -38.321 1.00 81.62 860 TYR A N 1
ATOM 6645 C CA . TYR A 1 860 ? 22.556 -8.067 -38.799 1.00 81.62 860 TYR A CA 1
ATOM 6646 C C . TYR A 1 860 ? 21.389 -7.844 -37.827 1.00 81.62 860 TYR A C 1
ATOM 6648 O O . TYR A 1 860 ? 20.828 -8.798 -37.296 1.00 81.62 860 TYR A O 1
ATOM 6656 N N . LEU A 1 861 ? 20.985 -6.595 -37.621 1.00 81.00 861 LEU A N 1
ATOM 6657 C CA . LEU A 1 861 ? 19.675 -6.233 -37.090 1.00 81.00 861 LEU A CA 1
ATOM 6658 C C . LEU A 1 861 ? 18.732 -5.958 -38.254 1.00 81.00 861 LEU A C 1
ATOM 6660 O O . LEU A 1 861 ? 19.146 -5.471 -39.302 1.00 81.00 861 LEU A O 1
ATOM 6664 N N . TYR A 1 862 ? 17.457 -6.244 -38.079 1.00 82.62 862 TYR A N 1
ATOM 6665 C CA . TYR A 1 862 ? 16.425 -5.924 -39.054 1.00 82.62 862 TYR A CA 1
ATOM 6666 C C . TYR A 1 862 ? 15.266 -5.254 -38.311 1.00 82.62 862 TYR A C 1
ATOM 6668 O O . TYR A 1 862 ? 14.980 -5.644 -37.184 1.00 82.62 862 TYR A O 1
ATOM 6676 N N . GLY A 1 863 ? 14.598 -4.255 -38.890 1.00 79.12 863 GLY A N 1
ATOM 6677 C CA . GLY A 1 863 ? 13.482 -3.574 -38.217 1.00 79.12 863 GLY A CA 1
ATOM 6678 C C . GLY A 1 863 ? 13.487 -2.056 -38.309 1.00 79.12 863 GLY A C 1
ATOM 6679 O O . GLY A 1 863 ? 14.191 -1.485 -39.144 1.00 79.12 863 GLY A O 1
ATOM 6680 N N . LEU A 1 864 ? 12.693 -1.403 -37.453 1.00 70.50 864 LEU A N 1
ATOM 6681 C CA . LEU A 1 864 ? 12.769 0.047 -37.255 1.00 70.50 864 LEU A CA 1
ATOM 6682 C C . LEU A 1 864 ? 13.841 0.350 -36.204 1.00 70.50 864 LEU A C 1
ATOM 6684 O O . LEU A 1 864 ? 13.632 0.173 -35.006 1.00 70.50 864 LEU A O 1
ATOM 6688 N N . VAL A 1 865 ? 14.987 0.842 -36.667 1.00 63.88 865 VAL A N 1
ATOM 6689 C CA . VAL A 1 865 ? 16.042 1.384 -35.804 1.00 63.88 865 VAL A CA 1
ATOM 6690 C C . VAL A 1 865 ? 16.211 2.847 -36.191 1.00 63.88 865 VAL A C 1
ATOM 6692 O O . VAL A 1 865 ? 16.800 3.161 -37.230 1.00 63.88 865 VAL A O 1
ATOM 6695 N N . SER A 1 866 ? 15.584 3.747 -35.430 1.00 55.81 866 SER A N 1
ATOM 6696 C CA . SER A 1 866 ? 15.628 5.183 -35.709 1.00 55.81 866 SER A CA 1
ATOM 6697 C C . SER A 1 866 ? 15.440 6.022 -34.441 1.00 55.81 866 SER A C 1
ATOM 6699 O O . SER A 1 866 ? 14.621 5.670 -33.588 1.00 55.81 866 SER A O 1
ATOM 6701 N N . PRO A 1 867 ? 16.088 7.200 -34.360 1.00 49.56 867 PRO A N 1
ATOM 6702 C CA . PRO A 1 867 ? 15.751 8.219 -33.378 1.00 49.56 867 PRO A CA 1
ATOM 6703 C C . PRO A 1 867 ? 14.288 8.643 -33.497 1.00 49.56 867 PRO A C 1
ATOM 6705 O O . PRO A 1 867 ? 13.828 9.076 -34.559 1.00 49.56 867 PRO A O 1
ATOM 6708 N N . VAL A 1 868 ? 13.564 8.546 -32.384 1.00 47.19 868 VAL A N 1
ATOM 6709 C CA . VAL A 1 868 ? 12.207 9.055 -32.201 1.00 47.19 868 VAL A CA 1
ATOM 6710 C C . VAL A 1 868 ? 12.287 10.250 -31.255 1.00 47.19 868 VAL A C 1
ATOM 6712 O O . VAL A 1 868 ? 12.436 10.130 -30.042 1.00 47.19 868 VAL A O 1
ATOM 6715 N N . SER A 1 869 ? 12.187 11.456 -31.812 1.00 42.03 869 SER A N 1
ATOM 6716 C CA . SER A 1 869 ? 12.035 12.653 -30.986 1.00 42.03 869 SER A CA 1
ATOM 6717 C C . SER A 1 869 ? 10.581 12.781 -30.547 1.00 42.03 869 SER A C 1
ATOM 6719 O O . SER A 1 869 ? 9.690 12.960 -31.378 1.00 42.03 869 SER A O 1
ATOM 6721 N N . TYR A 1 870 ? 10.352 12.727 -29.239 1.00 43.38 870 TYR A N 1
ATOM 6722 C CA . TYR A 1 870 ? 9.087 13.085 -28.621 1.00 43.38 870 TYR A CA 1
ATOM 6723 C C . TYR A 1 870 ? 9.270 14.420 -27.889 1.00 43.38 870 TYR A C 1
ATOM 6725 O O . TYR A 1 870 ? 9.931 14.524 -26.856 1.00 43.38 870 TYR A O 1
ATOM 6733 N N . SER A 1 871 ? 8.693 15.501 -28.412 1.00 37.41 871 SER A N 1
ATOM 6734 C CA . SER A 1 871 ? 8.661 16.754 -27.660 1.00 37.41 871 SER A CA 1
ATOM 6735 C C . SER A 1 871 ? 7.452 16.718 -26.736 1.00 37.41 871 SER A C 1
ATOM 6737 O O . SER A 1 871 ? 6.353 17.126 -27.108 1.00 37.41 871 SER A O 1
ATOM 6739 N N . TYR A 1 872 ? 7.655 16.249 -25.501 1.00 39.06 872 TYR A N 1
ATOM 6740 C CA . TYR A 1 872 ? 6.676 16.432 -24.433 1.00 39.06 872 TYR A CA 1
ATOM 6741 C C . TYR A 1 872 ? 6.606 17.934 -24.093 1.00 39.06 872 TYR A C 1
ATOM 6743 O O . TYR A 1 872 ? 7.208 18.426 -23.142 1.00 39.06 872 TYR A O 1
ATOM 6751 N N . ASN A 1 873 ? 5.910 18.702 -24.930 1.00 38.88 873 ASN A N 1
ATOM 6752 C CA . ASN A 1 873 ? 5.693 20.131 -24.752 1.00 38.88 873 ASN A CA 1
ATOM 6753 C C . ASN A 1 873 ? 4.218 20.505 -24.966 1.00 38.88 873 ASN A C 1
ATOM 6755 O O . ASN A 1 873 ? 3.900 21.312 -25.847 1.00 38.88 873 ASN A O 1
ATOM 6759 N N . PRO A 1 874 ? 3.281 19.919 -24.195 1.00 36.19 874 PRO A N 1
ATOM 6760 C CA . PRO A 1 874 ? 1.881 20.297 -24.298 1.00 36.19 874 PRO A CA 1
ATOM 6761 C C . PRO A 1 874 ? 1.720 21.789 -23.957 1.00 36.19 874 PRO A C 1
ATOM 6763 O O . PRO A 1 874 ? 1.806 22.198 -22.803 1.00 36.19 874 PRO A O 1
ATOM 6766 N N . GLY A 1 875 ? 1.505 22.618 -24.984 1.00 36.38 875 GLY A N 1
ATOM 6767 C CA . GLY A 1 875 ? 1.229 24.050 -24.842 1.00 36.38 875 GLY A CA 1
ATOM 6768 C C . GLY A 1 875 ? 2.440 24.969 -24.638 1.00 36.38 875 GLY A C 1
ATOM 6769 O O . GLY A 1 875 ? 2.250 26.074 -24.137 1.00 36.38 875 GLY A O 1
ATOM 6770 N N . GLY A 1 876 ? 3.663 24.566 -25.004 1.00 36.75 876 GLY A N 1
ATOM 6771 C CA . GLY A 1 876 ? 4.835 25.456 -24.916 1.00 36.75 876 GLY A CA 1
ATOM 6772 C C . GLY A 1 876 ? 5.407 25.636 -23.499 1.00 36.75 876 GLY A C 1
ATOM 6773 O O . GLY A 1 876 ? 6.147 26.586 -23.251 1.00 36.75 876 GLY A O 1
ATOM 6774 N N . GLN A 1 877 ? 5.051 24.754 -22.560 1.00 35.91 877 GLN A N 1
ATOM 6775 C CA . GLN A 1 877 ? 5.438 24.832 -21.148 1.00 35.91 877 GLN A CA 1
ATOM 6776 C C . GLN A 1 877 ? 6.883 24.380 -20.857 1.00 35.91 877 GLN A C 1
ATOM 6778 O O . GLN A 1 877 ? 7.381 24.620 -19.759 1.00 35.91 877 GLN A O 1
ATOM 6783 N N . SER A 1 878 ? 7.592 23.791 -21.825 1.00 39.81 878 SER A N 1
ATOM 6784 C CA . SER A 1 878 ? 8.946 23.238 -21.651 1.00 39.81 878 SER A CA 1
ATOM 6785 C C . SER A 1 878 ? 10.082 24.273 -21.645 1.00 39.81 878 SER A C 1
ATOM 6787 O O . SER A 1 878 ? 11.222 23.942 -21.980 1.00 39.81 878 SER A O 1
ATOM 6789 N N . ASN A 1 879 ? 9.823 25.528 -21.268 1.00 33.16 879 ASN A N 1
ATOM 6790 C CA . ASN A 1 879 ? 10.873 26.543 -21.150 1.00 33.16 879 ASN A CA 1
ATOM 6791 C C . ASN A 1 879 ? 11.723 26.287 -19.890 1.00 33.16 879 ASN A C 1
ATOM 6793 O O . ASN A 1 879 ? 11.616 26.991 -18.889 1.00 33.16 879 ASN A O 1
ATOM 6797 N N . GLY A 1 880 ? 12.567 25.252 -19.951 1.00 38.34 880 GLY A N 1
ATOM 6798 C CA . GLY A 1 880 ? 13.754 25.096 -19.110 1.00 38.34 880 GLY A CA 1
ATOM 6799 C C . GLY A 1 880 ? 13.804 23.909 -18.144 1.00 38.34 880 GLY A C 1
ATOM 6800 O O . GLY A 1 880 ? 14.817 23.784 -17.465 1.00 38.34 880 GLY A O 1
ATOM 6801 N N . SER A 1 881 ? 12.781 23.045 -18.034 1.00 33.91 881 SER A N 1
ATOM 6802 C CA . SER A 1 881 ? 12.837 21.920 -17.064 1.00 33.91 881 SER A CA 1
ATOM 6803 C C . SER A 1 881 ? 12.063 20.635 -17.397 1.00 33.91 881 SER A C 1
ATOM 6805 O O . SER A 1 881 ? 12.171 19.672 -16.646 1.00 33.91 881 SER A O 1
ATOM 6807 N N . THR A 1 882 ? 11.350 20.557 -18.522 1.00 37.56 882 THR A N 1
ATOM 6808 C CA . THR A 1 882 ? 10.889 19.278 -19.088 1.00 37.56 882 THR A CA 1
ATOM 6809 C C . THR A 1 882 ? 11.606 19.078 -20.410 1.00 37.56 882 THR A C 1
ATOM 6811 O O . THR A 1 882 ? 11.431 19.856 -21.346 1.00 37.56 882 THR A O 1
ATOM 6814 N N . GLY A 1 883 ? 12.517 18.107 -20.439 1.00 39.62 883 GLY A N 1
ATOM 6815 C CA . GLY A 1 883 ? 13.356 17.841 -21.596 1.00 39.62 883 GLY A CA 1
ATOM 6816 C C . GLY A 1 883 ? 12.515 17.575 -22.841 1.00 39.62 883 GLY A C 1
ATOM 6817 O O . GLY A 1 883 ? 11.479 16.919 -22.789 1.00 39.62 883 GLY A O 1
ATOM 6818 N N . SER A 1 884 ? 12.990 18.068 -23.981 1.00 37.47 884 SER A N 1
ATOM 6819 C CA . SER A 1 884 ? 12.765 17.367 -25.242 1.00 37.47 884 SER A CA 1
ATOM 6820 C C . SER A 1 884 ? 13.144 15.900 -25.010 1.00 37.47 884 SER A C 1
ATOM 6822 O O . SER A 1 884 ? 14.316 15.635 -24.742 1.00 37.47 884 SER A O 1
ATOM 6824 N N . GLN A 1 885 ? 12.188 14.969 -25.063 1.00 43.00 885 GLN A N 1
ATOM 6825 C CA . GLN A 1 885 ? 12.490 13.544 -24.949 1.00 43.00 885 GLN A CA 1
ATOM 6826 C C . GLN A 1 885 ? 13.089 13.129 -26.297 1.00 43.00 885 GLN A C 1
ATOM 6828 O O . GLN A 1 885 ? 12.413 13.033 -27.320 1.00 43.00 885 GLN A O 1
ATOM 6833 N N . LEU A 1 886 ? 14.411 13.023 -26.334 1.00 42.41 886 LEU A N 1
ATOM 6834 C CA . LEU A 1 886 ? 15.145 12.468 -27.464 1.00 42.41 886 LEU A CA 1
ATOM 6835 C C . LEU A 1 886 ? 15.528 11.052 -27.049 1.00 42.41 886 LEU A C 1
ATOM 6837 O O . LEU A 1 886 ? 16.325 10.915 -26.124 1.00 42.41 886 LEU A O 1
ATOM 6841 N N . GLY A 1 887 ? 14.943 10.047 -27.698 1.00 46.81 887 GLY A N 1
ATOM 6842 C CA . GLY A 1 887 ? 15.337 8.646 -27.559 1.00 46.81 887 GLY A CA 1
ATOM 6843 C C . GLY A 1 887 ? 15.316 7.966 -28.926 1.00 46.81 887 GLY A C 1
ATOM 6844 O O . GLY A 1 887 ? 14.562 8.365 -29.808 1.00 46.81 887 GLY A O 1
ATOM 6845 N N . GLU A 1 888 ? 16.151 6.963 -29.156 1.00 47.81 888 GLU A N 1
ATOM 6846 C CA . GLU A 1 888 ? 15.975 6.033 -30.266 1.00 47.81 888 GLU A CA 1
ATOM 6847 C C . GLU A 1 888 ? 15.127 4.877 -29.779 1.00 47.81 888 GLU A C 1
ATOM 6849 O O . GLU A 1 888 ? 15.487 4.197 -28.824 1.00 47.81 888 GLU A O 1
ATOM 6854 N N . VAL A 1 889 ? 13.981 4.670 -30.421 1.00 52.28 889 VAL A N 1
ATOM 6855 C CA . VAL A 1 889 ? 13.135 3.521 -30.115 1.00 52.28 889 VAL A CA 1
ATOM 6856 C C . VAL A 1 889 ? 13.506 2.433 -31.107 1.00 52.28 889 VAL A C 1
ATOM 6858 O O . VAL A 1 889 ? 13.340 2.601 -32.317 1.00 52.28 889 VAL A O 1
ATOM 6861 N N . MET A 1 890 ? 14.014 1.318 -30.591 1.00 59.31 890 MET A N 1
ATOM 6862 C CA . MET A 1 890 ? 14.103 0.074 -31.346 1.00 59.31 890 MET A CA 1
ATOM 6863 C C . MET A 1 890 ? 12.749 -0.609 -31.253 1.00 59.31 890 MET A C 1
ATOM 6865 O O . MET A 1 890 ? 12.460 -1.307 -30.290 1.00 59.31 890 MET A O 1
ATOM 6869 N N . GLY A 1 891 ? 11.892 -0.345 -32.229 1.00 63.12 891 GLY A N 1
ATOM 6870 C CA . GLY A 1 891 ? 10.548 -0.898 -32.275 1.00 63.12 891 GLY A CA 1
ATOM 6871 C C . GLY A 1 891 ? 10.366 -1.761 -33.509 1.00 63.12 891 GLY A C 1
ATOM 6872 O O . GLY A 1 891 ? 10.891 -1.407 -34.557 1.00 63.12 891 GLY A O 1
ATOM 6873 N N . LEU A 1 892 ? 9.635 -2.877 -33.435 1.00 69.62 892 LEU A N 1
ATOM 6874 C CA . LEU A 1 892 ? 9.474 -3.800 -34.562 1.00 69.62 892 LEU A CA 1
ATOM 6875 C C . LEU A 1 892 ? 10.851 -4.150 -35.141 1.00 69.62 892 LEU A C 1
ATOM 6877 O O . LEU A 1 892 ? 11.207 -3.721 -36.242 1.00 69.62 892 LEU A O 1
ATOM 6881 N N . TRP A 1 893 ? 11.656 -4.882 -34.377 1.00 77.62 893 TRP A N 1
ATOM 6882 C CA . TRP A 1 893 ? 13.011 -5.254 -34.773 1.00 77.62 893 TRP A CA 1
ATOM 6883 C C . TRP A 1 893 ? 13.342 -6.694 -34.397 1.00 77.62 893 TRP A C 1
ATOM 6885 O O . TRP A 1 893 ? 12.619 -7.315 -33.630 1.00 77.62 893 TRP A O 1
ATOM 6895 N N . GLY A 1 894 ? 14.409 -7.244 -34.966 1.00 78.25 894 GLY A N 1
ATOM 6896 C CA . GLY A 1 894 ? 14.944 -8.558 -34.639 1.00 78.25 894 GLY A CA 1
ATOM 6897 C C . GLY A 1 894 ? 16.368 -8.730 -35.156 1.00 78.25 894 GLY A C 1
ATOM 6898 O O . GLY A 1 894 ? 16.973 -7.794 -35.686 1.00 78.25 894 GLY A O 1
ATOM 6899 N N . VAL A 1 895 ? 16.921 -9.931 -34.992 1.00 80.00 895 VAL A N 1
ATOM 6900 C CA . VAL A 1 895 ? 18.315 -10.224 -35.357 1.00 80.00 895 VAL A CA 1
ATOM 6901 C C . VAL A 1 895 ? 18.374 -11.276 -36.445 1.00 80.00 895 VAL A C 1
ATOM 6903 O O . VAL A 1 895 ? 17.693 -12.295 -36.392 1.00 80.00 895 VAL A O 1
ATOM 6906 N N . LEU A 1 896 ? 19.215 -11.043 -37.439 1.00 81.94 896 LEU A N 1
ATOM 6907 C CA . LEU A 1 896 ? 19.543 -11.988 -38.486 1.00 81.94 896 LEU A CA 1
ATOM 6908 C C . LEU A 1 896 ? 21.022 -12.328 -38.403 1.00 81.94 896 LEU A C 1
ATOM 6910 O O . LEU A 1 896 ? 21.891 -11.464 -38.451 1.00 81.94 896 LEU A O 1
ATOM 6914 N N . TRP A 1 897 ? 21.310 -13.613 -38.392 1.00 79.38 897 TRP A N 1
ATOM 6915 C CA . TRP A 1 897 ? 22.656 -14.118 -38.471 1.00 79.38 897 TRP A CA 1
ATOM 6916 C C . TRP A 1 897 ? 22.853 -14.908 -39.750 1.00 79.38 897 TRP A C 1
ATOM 6918 O O . TRP A 1 897 ? 22.123 -15.850 -40.058 1.00 79.38 897 TRP A O 1
ATOM 6928 N N . VAL A 1 898 ? 23.872 -14.505 -40.494 1.00 78.31 898 VAL A N 1
ATOM 6929 C CA . VAL A 1 898 ? 24.264 -15.123 -41.743 1.00 78.31 898 VAL A CA 1
ATOM 6930 C C . VAL A 1 898 ? 25.546 -15.929 -41.526 1.00 78.31 898 VAL A C 1
ATOM 6932 O O . VAL A 1 898 ? 26.622 -15.384 -41.264 1.00 78.31 898 VAL A O 1
ATOM 6935 N N . GLY A 1 899 ? 25.423 -17.252 -41.587 1.00 72.44 899 GLY A N 1
ATOM 6936 C CA . GLY A 1 899 ? 26.549 -18.181 -41.577 1.00 72.44 899 GLY A CA 1
ATOM 6937 C C . GLY A 1 899 ? 27.360 -18.139 -42.881 1.00 72.44 899 GLY A C 1
ATOM 6938 O O . GLY A 1 899 ? 26.891 -17.565 -43.866 1.00 72.44 899 GLY A O 1
ATOM 6939 N N . PRO A 1 900 ? 28.581 -18.703 -42.883 1.00 63.50 900 PRO A N 1
ATOM 6940 C CA . PRO A 1 900 ? 29.424 -18.803 -44.075 1.00 63.50 900 PRO A CA 1
ATOM 6941 C C . PRO A 1 900 ? 28.813 -19.640 -45.202 1.00 63.50 900 PRO A C 1
ATOM 6943 O O . PRO A 1 900 ? 27.960 -20.515 -44.917 1.00 63.50 900 PRO A O 1
#

pLDDT: mean 73.73, std 18.78, range [25.88, 97.88]